Protein AF-0000000066304079 (afdb_homodimer)

Foldseek 3Di:
DDDPPVPPPDPPPPPPPPPPPPPPPPPPCPPDPQPQQRLQVVLQPDWFAQVLAPDDFRGKHWDDWDWDAQPPPVDPQHTWIKTWIWTHHPPNVFATKIKIKIAHPAAPQAAEEEFAAALFQAWPPFCDAFQLADPVDHHPSNVRHITMTISLRHHDPDNQFLQSLLDPRSVLSSQARVLRRRLSVNLVSCVSNDVDHRDFYEYGYEASSLLRQLSCCQVCLPSHFEYEHELYCQQVLLLLLLLLQLCQLQAPPNRQQFEAQLQLQVLLVVLLVVQQPVQPDNPSWRFCLVVSLVCLVVSLVVQADDPPDGDHDNRHAYPSNVVGNVCCQAANDFAPDAAPPRDGTDGHASSNNRARFQAANASHADVVGDGRNGRNSNSSSLSCCDNNQVNPDHDDSNPADSRPRDPSVVSSRVSSVSRHSQDQDSCSNVVVQHAYEYEYENRANSHHPVRVVVSVVSNCVVPNDVSCVQHYFYFYAIQDYRSAGNFRWHYNVVVQRVCCSVPVDHDDQDKTFGCHPDPLGGAIAGRATPPWGWHAPNDDDNSYHVRTDTDDD/DPCPPPPPPPPPPPPPPPPPPPPPPPPPCPPDPQPQQRLQVVLQPDWFAQVLAPDDFRGKHWDDWDWDAQPPPVDPQHTWIKTWIWTHHPPNVFATKIKIKIAHPAAPQAAEEEFAAALFQAWPPFCDAFQLADPVDHHPSNVRHITMTISLRHHDPDRQFLQSLLDPRSVLSSQARVLRRRLSVNLVSCVSNDVDHRDFYEYGYEASSLLRQLSCCQVCLPSHFEYHHELYCQQVLLLLLLLLQLCQLQAPPNRQQFEAQLQLQVLLVVLLVVQQPVQPDNPSWRFCLVVSLVCLVVSLVVQADDPPDGDHDNRHAYPSNVVGNVCCQAANDFAPDAAPPRDGTDGHASSNNRARFQAANASHADVPGDGRNGRNSNSSSLSCCDNNQVNPDHDDSNPADSRPRDPSVVSSRVSSVSRHSQDQDSCSNVVVQHAYEYEYENRANSHHPVRVVVSPVSNCVVPNDVSCVQHYFYFYAIQDYRSAGNFRWHYNVVVQRVCCSVPVDHDDQDKTFGCHPDPLGGAIAGRATPPWGWHAPNDDDNRYHVRTDTDDD

Sequence (1106 aa):
MEDIMTSLLVATSRVVVTISLAYVPVKSAFAAPQNAAGLCSAIAASSIPASRISLPTTGAKIQSATLIGGSDPANQNGEYCKVIGQIKPVDPKAPDIIWQVNLPSVWNGKMLQYGGGGYNGSIPPTTDKTTLGLDVVPTPLTQGYVTFGSDSGHQAPNADDASFAKNDEAMLNYGYMHIKKVLDVAKVLVTERYEKPVTRVYFQGGSTGGREGLTAASRWPESYDGILTNYPTANFVGLRLWGAGLARAVYDDKSAGWIPPKLVERISKEALKSCDGLDGVEDGLVGNMQQCRAQSAVLVQSLACKSDVTGNPDDCLTQAQIERTLKIYHEGYSLPYQLANGINTYPGYNSLEGIMMQLGSEPQMRTPPVSGPNAHHSSRSFEFLQNFVQRDQPLNLLSFDIREPGKLKDRIVELSDVIGATRTDWSTFSDRGGKIIWLQGNDDPSVSPLGNAKLFESIVAKMGADKVKGFMRFFLVPGLAHGGGRFSPTWDNLAALDNWVEHDVPPSNPVVVDATKSSTKGRSRPLCEYPSWPKYKGDGDVAIASSFSCADDMEDIMTSLLVATSRVVVTISLAYVPVKSAFAAPQNAAGLCSAIAASSIPASRISLPTTGAKIQSATLIGGSDPANQNGEYCKVIGQIKPVDPKAPDIIWQVNLPSVWNGKMLQYGGGGYNGSIPPTTDKTTLGLDVVPTPLTQGYVTFGSDSGHQAPNADDASFAKNDEAMLNYGYMHIKKVLDVAKVLVTERYEKPVTRVYFQGGSTGGREGLTAASRWPESYDGILTNYPTANFVGLRLWGAGLARAVYDDKSAGWIPPKLVERISKEALKSCDGLDGVEDGLVGNMQQCRAQSAVLVQSLACKSDVTGNPDDCLTQAQIERTLKIYHEGYSLPYQLANGINTYPGYNSLEGIMMQLGSEPQMRTPPVSGPNAHHSSRSFEFLQNFVQRDQPLNLLSFDIREPGKLKDRIVELSDVIGATRTDWSTFSDRGGKIIWLQGNDDPSVSPLGNAKLFESIVAKMGADKVKGFMRFFLVPGLAHGGGRFSPTWDNLAALDNWVEHDVPPSNPVVVDATKSSTKGRSRPLCEYPSWPKYKGDGDVAIASSFSCADD

Radius of gyration: 36.76 Å; Cα contacts (8 Å, |Δi|>4): 2509; chains: 2; bounding box: 96×130×157 Å

Structure (mmCIF, N/CA/C/O backbone):
data_AF-0000000066304079-model_v1
#
loop_
_entity.id
_entity.type
_entity.pdbx_description
1 polymer 'Uncharacterized esterase Atu5261'
#
loop_
_atom_site.group_PDB
_atom_site.id
_atom_site.type_symbol
_atom_site.label_atom_id
_atom_site.label_alt_id
_atom_site.label_comp_id
_atom_site.label_asym_id
_atom_site.label_entity_id
_atom_site.label_seq_id
_atom_site.pdbx_PDB_ins_code
_atom_site.Cartn_x
_atom_site.Cartn_y
_atom_site.Cartn_z
_atom_site.occupancy
_atom_site.B_iso_or_equiv
_atom_site.auth_seq_id
_atom_site.auth_comp_id
_atom_site.auth_asym_id
_atom_site.auth_atom_id
_atom_site.pdbx_PDB_model_num
ATOM 1 N N . MET A 1 1 ? -66.75 77.125 -47.031 1 22.05 1 MET A N 1
ATOM 2 C CA . MET A 1 1 ? -67.5 76.062 -47.75 1 22.05 1 MET A CA 1
ATOM 3 C C . MET A 1 1 ? -66.562 74.938 -48.094 1 22.05 1 MET A C 1
ATOM 5 O O . MET A 1 1 ? -67.062 73.875 -48.469 1 22.05 1 MET A O 1
ATOM 9 N N . GLU A 1 2 ? -65.312 75.312 -48.344 1 23.55 2 GLU A N 1
ATOM 10 C CA . GLU A 1 2 ? -64.562 74.312 -49.094 1 23.55 2 GLU A CA 1
ATOM 11 C C . GLU A 1 2 ? -64.438 73.062 -48.281 1 23.55 2 GLU A C 1
ATOM 13 O O . GLU A 1 2 ? -64.375 73.062 -47.062 1 23.55 2 GLU A O 1
ATOM 18 N N . ASP A 1 3 ? -64.375 71.938 -48.969 1 22.58 3 ASP A N 1
ATOM 19 C CA . ASP A 1 3 ? -64.562 70.5 -49.219 1 22.58 3 ASP A CA 1
ATOM 20 C C . ASP A 1 3 ? -63.469 69.688 -48.562 1 22.58 3 ASP A C 1
ATOM 22 O O . ASP A 1 3 ? -62.281 69.938 -48.844 1 22.58 3 ASP A O 1
ATOM 26 N N . ILE A 1 4 ? -63.75 69.125 -47.375 1 23.5 4 ILE A N 1
ATOM 27 C CA . ILE A 1 4 ? -63.188 68.375 -46.219 1 23.5 4 ILE A CA 1
ATOM 28 C C . ILE A 1 4 ? -62.625 67.062 -46.688 1 23.5 4 ILE A C 1
ATOM 30 O O . ILE A 1 4 ? -63.375 66.125 -46.969 1 23.5 4 ILE A O 1
ATOM 34 N N . MET A 1 5 ? -61.688 67.188 -47.812 1 22.09 5 MET A N 1
ATOM 35 C CA . MET A 1 5 ? -61.281 65.938 -48.469 1 22.09 5 MET A CA 1
ATOM 36 C C . MET A 1 5 ? -60.75 64.938 -47.469 1 22.09 5 MET A C 1
ATOM 38 O O . MET A 1 5 ? -59.781 65.25 -46.75 1 22.09 5 MET A O 1
ATOM 42 N N . THR A 1 6 ? -61.594 64 -46.906 1 23.3 6 THR A N 1
ATOM 43 C CA . THR A 1 6 ? -61.531 63.062 -45.812 1 23.3 6 THR A CA 1
ATOM 44 C C . THR A 1 6 ? -60.562 61.906 -46.188 1 23.3 6 THR A C 1
ATOM 46 O O . THR A 1 6 ? -60.875 61.094 -47.062 1 23.3 6 THR A O 1
ATOM 49 N N . SER A 1 7 ? -59.25 62.281 -46.438 1 21.92 7 SER A N 1
ATOM 50 C CA . SER A 1 7 ? -58.344 61.281 -46.969 1 21.92 7 SER A CA 1
ATOM 51 C C . SER A 1 7 ? -58.312 60.031 -46.062 1 21.92 7 SER A C 1
ATOM 53 O O . SER A 1 7 ? -58.188 60.156 -44.844 1 21.92 7 SER A O 1
ATOM 55 N N . LEU A 1 8 ? -58.875 58.875 -46.5 1 22.83 8 LEU A N 1
ATOM 56 C CA . LEU A 1 8 ? -59.125 57.531 -46 1 22.83 8 LEU A CA 1
ATOM 57 C C . LEU A 1 8 ? -57.844 56.781 -45.719 1 22.83 8 LEU A C 1
ATOM 59 O O . LEU A 1 8 ? -57.156 56.344 -46.656 1 22.83 8 LEU A O 1
ATOM 63 N N . LEU A 1 9 ? -56.781 57.375 -45.156 1 23.52 9 LEU A N 1
ATOM 64 C CA . LEU A 1 9 ? -55.531 56.625 -45.156 1 23.52 9 LEU A CA 1
ATOM 65 C C . LEU A 1 9 ? -55.719 55.281 -44.438 1 23.52 9 LEU A C 1
ATOM 67 O O . LEU A 1 9 ? -56.219 55.219 -43.344 1 23.52 9 LEU A O 1
ATOM 71 N N . VAL A 1 10 ? -55.781 54.156 -45.219 1 22.8 10 VAL A N 1
ATOM 72 C CA . VAL A 1 10 ? -55.969 52.75 -44.969 1 22.8 10 VAL A CA 1
ATOM 73 C C . VAL A 1 10 ? -54.875 52.25 -44.031 1 22.8 10 VAL A C 1
ATOM 75 O O . VAL A 1 10 ? -53.688 52.375 -44.312 1 22.8 10 VAL A O 1
ATOM 78 N N . ALA A 1 11 ? -55.062 52.188 -42.719 1 24.36 11 ALA A N 1
ATOM 79 C CA . ALA A 1 11 ? -54.219 51.75 -41.625 1 24.36 11 ALA A CA 1
ATOM 80 C C . ALA A 1 11 ? -53.875 50.25 -41.75 1 24.36 11 ALA A C 1
ATOM 82 O O . ALA A 1 11 ? -54.781 49.406 -41.656 1 24.36 11 ALA A O 1
ATOM 83 N N . THR A 1 12 ? -53.062 49.906 -42.75 1 23.2 12 THR A N 1
ATOM 84 C CA . THR A 1 12 ? -52.781 48.469 -42.906 1 23.2 12 THR A CA 1
ATOM 85 C C . THR A 1 12 ? -52.25 47.875 -41.625 1 23.2 12 THR A C 1
ATOM 87 O O . THR A 1 12 ? -51.344 48.438 -41 1 23.2 12 THR A O 1
ATOM 90 N N . SER A 1 13 ? -53.125 47.25 -40.812 1 24.03 13 SER A N 1
ATOM 91 C CA . SER A 1 13 ? -52.906 46.625 -39.5 1 24.03 13 SER A CA 1
ATOM 92 C C . SER A 1 13 ? -51.875 45.469 -39.625 1 24.03 13 SER A C 1
ATOM 94 O O . SER A 1 13 ? -52.125 44.5 -40.344 1 24.03 13 SER A O 1
ATOM 96 N N . ARG A 1 14 ? -50.594 45.812 -39.875 1 27.08 14 ARG A N 1
ATOM 97 C CA . ARG A 1 14 ? -49.625 44.719 -39.906 1 27.08 14 ARG A CA 1
ATOM 98 C C . ARG A 1 14 ? -49.781 43.781 -38.719 1 27.08 14 ARG A C 1
ATOM 100 O O . ARG A 1 14 ? -49.75 44.219 -37.562 1 27.08 14 ARG A O 1
ATOM 107 N N . VAL A 1 15 ? -50.531 42.75 -38.812 1 26.09 15 VAL A N 1
ATOM 108 C CA . VAL A 1 15 ? -50.719 41.656 -37.875 1 26.09 15 VAL A CA 1
ATOM 109 C C . VAL A 1 15 ? -49.375 41.031 -37.531 1 26.09 15 VAL A C 1
ATOM 111 O O . VAL A 1 15 ? -48.688 40.469 -38.406 1 26.09 15 VAL A O 1
ATOM 114 N N . VAL A 1 16 ? -48.531 41.719 -36.75 1 29.7 16 VAL A N 1
ATOM 115 C CA . VAL A 1 16 ? -47.281 41.062 -36.344 1 29.7 16 VAL A CA 1
ATOM 116 C C . VAL A 1 16 ? -47.625 39.75 -35.656 1 29.7 16 VAL A C 1
ATOM 118 O O . VAL A 1 16 ? -48.344 39.719 -34.656 1 29.7 16 VAL A O 1
ATOM 121 N N . VAL A 1 17 ? -47.688 38.656 -36.406 1 30.83 17 VAL A N 1
ATOM 122 C CA . VAL A 1 17 ? -47.812 37.312 -35.906 1 30.83 17 VAL A CA 1
ATOM 123 C C . VAL A 1 17 ? -46.719 37.031 -34.875 1 30.83 17 VAL A C 1
ATOM 125 O O . VAL A 1 17 ? -45.531 37.031 -35.219 1 30.83 17 VAL A O 1
ATOM 128 N N . THR A 1 18 ? -46.875 37.469 -33.656 1 27.91 18 THR A N 1
ATOM 129 C CA . THR A 1 18 ? -45.938 37.062 -32.625 1 27.91 18 THR A CA 1
ATOM 130 C C . THR A 1 18 ? -45.906 35.531 -32.531 1 27.91 18 THR A C 1
ATOM 132 O O . THR A 1 18 ? -46.906 34.906 -32.219 1 27.91 18 THR A O 1
ATOM 135 N N . ILE A 1 19 ? -45.125 34.938 -33.438 1 32.16 19 ILE A N 1
ATOM 136 C CA . ILE A 1 19 ? -44.875 33.5 -33.25 1 32.16 19 ILE A CA 1
ATOM 137 C C . ILE A 1 19 ? -44.344 33.25 -31.828 1 32.16 19 ILE A C 1
ATOM 139 O O . ILE A 1 19 ? -43.312 33.781 -31.438 1 32.16 19 ILE A O 1
ATOM 143 N N . SER A 1 20 ? -45.281 33.094 -30.875 1 31.64 20 SER A N 1
ATOM 144 C CA . SER A 1 20 ? -44.875 32.656 -29.547 1 31.64 20 SER A CA 1
ATOM 145 C C . SER A 1 20 ? -44.031 31.359 -29.625 1 31.64 20 SER A C 1
ATOM 147 O O . SER A 1 20 ? -44.531 30.328 -30.062 1 31.64 20 SER A O 1
ATOM 149 N N . LEU A 1 21 ? -42.719 31.594 -29.922 1 33.81 21 LEU A N 1
ATOM 150 C CA . LEU A 1 21 ? -41.875 30.438 -29.719 1 33.81 21 LEU A CA 1
ATOM 151 C C . LEU A 1 21 ? -42.062 29.828 -28.328 1 33.81 21 LEU A C 1
ATOM 153 O O . LEU A 1 21 ? -41.812 30.469 -27.328 1 33.81 21 LEU A O 1
ATOM 157 N N . ALA A 1 22 ? -43.062 28.938 -28.25 1 35.19 22 ALA A N 1
ATOM 158 C CA . ALA A 1 22 ? -43.188 28.109 -27.062 1 35.19 22 ALA A CA 1
ATOM 159 C C . ALA A 1 22 ? -41.875 27.375 -26.781 1 35.19 22 ALA A C 1
ATOM 161 O O . ALA A 1 22 ? -41.375 26.641 -27.641 1 35.19 22 ALA A O 1
ATOM 162 N N . TYR A 1 23 ? -41.062 28.109 -25.938 1 34.56 23 TYR A N 1
ATOM 163 C CA . TYR A 1 23 ? -39.938 27.359 -25.375 1 34.56 23 TYR A CA 1
ATOM 164 C C . TYR A 1 23 ? -40.438 26.031 -24.797 1 34.56 23 TYR A C 1
ATOM 166 O O . TYR A 1 23 ? -41.219 26.016 -23.828 1 34.56 23 TYR A O 1
ATOM 174 N N . VAL A 1 24 ? -40.531 25.031 -25.656 1 35.97 24 VAL A N 1
ATOM 175 C CA . VAL A 1 24 ? -40.75 23.734 -25.016 1 35.97 24 VAL A CA 1
ATOM 176 C C . VAL A 1 24 ? -39.594 23.422 -24.078 1 35.97 24 VAL A C 1
ATOM 178 O O . VAL A 1 24 ? -38.438 23.359 -24.5 1 35.97 24 VAL A O 1
ATOM 181 N N . PRO A 1 25 ? -39.875 23.781 -22.812 1 35.03 25 PRO A N 1
ATOM 182 C CA . PRO A 1 25 ? -38.781 23.297 -21.938 1 35.03 25 PRO A CA 1
ATOM 183 C C . PRO A 1 25 ? -38.438 21.844 -22.203 1 35.03 25 PRO A C 1
ATOM 185 O O . PRO A 1 25 ? -39.312 20.969 -22.172 1 35.03 25 PRO A O 1
ATOM 188 N N . VAL A 1 26 ? -37.438 21.641 -23.031 1 33.78 26 VAL A N 1
ATOM 189 C CA . VAL A 1 26 ? -36.844 20.297 -23.031 1 33.78 26 VAL A CA 1
ATOM 190 C C . VAL A 1 26 ? -36.469 19.922 -21.609 1 33.78 26 VAL A C 1
ATOM 192 O O . VAL A 1 26 ? -35.562 20.531 -21.016 1 33.78 26 VAL A O 1
ATOM 195 N N . LYS A 1 27 ? -37.469 19.641 -20.875 1 34.16 27 LYS A N 1
ATOM 196 C CA . LYS A 1 27 ? -37.094 18.922 -19.656 1 34.16 27 LYS A CA 1
ATOM 197 C C . LYS A 1 27 ? -36.062 17.828 -19.969 1 34.16 27 LYS A C 1
ATOM 199 O O . LYS A 1 27 ? -36.406 16.828 -20.594 1 34.16 27 LYS A O 1
ATOM 204 N N . SER A 1 28 ? -34.906 18.188 -20.25 1 30.25 28 SER A N 1
ATOM 205 C CA . SER A 1 28 ? -33.969 17.062 -20.172 1 30.25 28 SER A CA 1
ATOM 206 C C . SER A 1 28 ? -34.219 16.234 -18.906 1 30.25 28 SER A C 1
ATOM 208 O O . SER A 1 28 ? -34.062 16.734 -17.797 1 30.25 28 SER A O 1
ATOM 210 N N . ALA A 1 29 ? -35.219 15.492 -18.969 1 34.72 29 ALA A N 1
ATOM 211 C CA . ALA A 1 29 ? -35.344 14.531 -17.875 1 34.72 29 ALA A CA 1
ATOM 212 C C . ALA A 1 29 ? -34 13.938 -17.484 1 34.72 29 ALA A C 1
ATOM 214 O O . ALA A 1 29 ? -33.469 13.062 -18.172 1 34.72 29 ALA A O 1
ATOM 215 N N . PHE A 1 30 ? -33.125 14.688 -17 1 32.88 30 PHE A N 1
ATOM 216 C CA . PHE A 1 30 ? -32.062 14.008 -16.266 1 32.88 30 PHE A CA 1
ATOM 217 C C . PHE A 1 30 ? -32.656 12.922 -15.367 1 32.88 30 PHE A C 1
ATOM 219 O O . PHE A 1 30 ? -33.406 13.219 -14.453 1 32.88 30 PHE A O 1
ATOM 226 N N . ALA A 1 31 ? -33.031 11.867 -15.922 1 35.47 31 ALA A N 1
ATOM 227 C CA . ALA A 1 31 ? -33.406 10.758 -15.047 1 35.47 31 ALA A CA 1
ATOM 228 C C . ALA A 1 31 ? -32.562 10.75 -13.781 1 35.47 31 ALA A C 1
ATOM 230 O O . ALA A 1 31 ? -31.328 10.969 -13.844 1 35.47 31 ALA A O 1
ATOM 231 N N . ALA A 1 32 ? -32.969 10.844 -12.758 1 39.12 32 ALA A N 1
ATOM 232 C CA . ALA A 1 32 ? -32.344 10.75 -11.445 1 39.12 32 ALA A CA 1
ATOM 233 C C . ALA A 1 32 ? -31.266 9.672 -11.438 1 39.12 32 ALA A C 1
ATOM 235 O O . ALA A 1 32 ? -31.422 8.609 -12.031 1 39.12 32 ALA A O 1
ATOM 236 N N . PRO A 1 33 ? -29.891 9.898 -11.367 1 44.94 33 PRO A N 1
ATOM 237 C CA . PRO A 1 33 ? -28.906 8.82 -11.305 1 44.94 33 PRO A CA 1
ATOM 238 C C . PRO A 1 33 ? -29.438 7.559 -10.641 1 44.94 33 PRO A C 1
ATOM 240 O O . PRO A 1 33 ? -30 7.625 -9.547 1 44.94 33 PRO A O 1
ATOM 243 N N . GLN A 1 34 ? -29.922 6.645 -11.352 1 56.56 34 GLN A N 1
ATOM 244 C CA . GLN A 1 34 ? -30.406 5.383 -10.797 1 56.56 34 GLN A CA 1
ATOM 245 C C . GLN A 1 34 ? -29.547 4.945 -9.609 1 56.56 34 GLN A C 1
ATOM 247 O O . GLN A 1 34 ? -28.312 4.949 -9.695 1 56.56 34 GLN A O 1
ATOM 252 N N . ASN A 1 35 ? -30.047 4.953 -8.344 1 79.94 35 ASN A N 1
ATOM 253 C CA . ASN A 1 35 ? -29.391 4.594 -7.094 1 79.94 35 ASN A CA 1
ATOM 254 C C . ASN A 1 35 ? -28.797 3.195 -7.16 1 79.94 35 ASN A C 1
ATOM 256 O O . ASN A 1 35 ? -29.094 2.426 -8.07 1 79.94 35 ASN A O 1
ATOM 260 N N . ALA A 1 36 ? -27.781 2.859 -6.523 1 86.62 36 ALA A N 1
ATOM 261 C CA . ALA A 1 36 ? -27 1.625 -6.484 1 86.62 36 ALA A CA 1
ATOM 262 C C . ALA A 1 36 ? -27.922 0.402 -6.422 1 86.62 36 ALA A C 1
ATOM 264 O O . ALA A 1 36 ? -27.656 -0.605 -7.086 1 86.62 36 ALA A O 1
ATOM 265 N N . ALA A 1 37 ? -29.016 0.509 -5.789 1 89.69 37 ALA A N 1
ATOM 266 C CA . ALA A 1 37 ? -29.969 -0.599 -5.645 1 89.69 37 ALA A CA 1
ATOM 267 C C . ALA A 1 37 ? -30.703 -0.862 -6.953 1 89.69 37 ALA A C 1
ATOM 269 O O . ALA A 1 37 ? -30.891 -2.016 -7.352 1 89.69 37 ALA A O 1
ATOM 270 N N . GLY A 1 38 ? -31.188 0.131 -7.566 1 90.94 38 GLY A N 1
ATOM 271 C CA . GLY A 1 38 ? -31.875 -0.004 -8.844 1 90.94 38 GLY A CA 1
ATOM 272 C C . GLY A 1 38 ? -31 -0.574 -9.938 1 90.94 38 GLY A C 1
ATOM 273 O O . GLY A 1 38 ? -31.422 -1.445 -10.695 1 90.94 38 GLY A O 1
ATOM 274 N N . LEU A 1 39 ? -29.766 -0.096 -10.039 1 91.62 39 LEU A N 1
ATOM 275 C CA . LEU A 1 39 ? -28.828 -0.577 -11.039 1 91.62 39 LEU A CA 1
ATOM 276 C C . LEU A 1 39 ? -28.5 -2.053 -10.82 1 91.62 39 LEU A C 1
ATOM 278 O O . LEU A 1 39 ? -28.359 -2.809 -11.789 1 91.62 39 LEU A O 1
ATOM 282 N N . CYS A 1 40 ? -28.375 -2.447 -9.586 1 94.12 40 CYS A N 1
ATOM 283 C CA . CYS A 1 40 ? -28.094 -3.844 -9.266 1 94.12 40 CYS A CA 1
ATOM 284 C C . CYS A 1 40 ? -29.281 -4.734 -9.625 1 94.12 40 CYS A C 1
ATOM 286 O O . CYS A 1 40 ? -29.109 -5.816 -10.18 1 94.12 40 CYS A O 1
ATOM 288 N N . SER A 1 41 ? -30.5 -4.277 -9.336 1 92.12 41 SER A N 1
ATOM 289 C CA . SER A 1 41 ? -31.719 -5.02 -9.656 1 92.12 41 SER A CA 1
ATOM 290 C C . SER A 1 41 ? -31.875 -5.191 -11.156 1 92.12 41 SER A C 1
ATOM 292 O O . SER A 1 41 ? -32.406 -6.211 -11.617 1 92.12 41 SER A O 1
ATOM 294 N N . ALA A 1 42 ? -31.484 -4.242 -11.859 1 91.62 42 ALA A N 1
ATOM 295 C CA . ALA A 1 42 ? -31.578 -4.305 -13.312 1 91.62 42 ALA A CA 1
ATOM 296 C C . ALA A 1 42 ? -30.688 -5.418 -13.875 1 91.62 42 ALA A C 1
ATOM 298 O O . ALA A 1 42 ? -31.047 -6.047 -14.875 1 91.62 42 ALA A O 1
ATOM 299 N N . ILE A 1 43 ? -29.578 -5.668 -13.242 1 93.94 43 ILE A N 1
ATOM 300 C CA . ILE A 1 43 ? -28.656 -6.719 -13.664 1 93.94 43 ILE A CA 1
ATOM 301 C C . ILE A 1 43 ? -29.328 -8.086 -13.484 1 93.94 43 ILE A C 1
ATOM 303 O O . ILE A 1 43 ? -29.141 -8.977 -14.312 1 93.94 43 ILE A O 1
ATOM 307 N N . ALA A 1 44 ? -30.109 -8.273 -12.477 1 89.38 44 ALA A N 1
ATOM 308 C CA . ALA A 1 44 ? -30.75 -9.547 -12.188 1 89.38 44 ALA A CA 1
ATOM 309 C C . ALA A 1 44 ? -31.688 -9.961 -13.312 1 89.38 44 ALA A C 1
ATOM 311 O O . ALA A 1 44 ? -31.922 -11.156 -13.539 1 89.38 44 ALA A O 1
ATOM 312 N N . ALA A 1 45 ? -32.188 -9.094 -14.039 1 85 45 ALA A N 1
ATOM 313 C CA . ALA A 1 45 ? -33.188 -9.336 -15.078 1 85 45 ALA A CA 1
ATOM 314 C C . ALA A 1 45 ? -32.531 -9.539 -16.438 1 85 45 ALA A C 1
ATOM 316 O O . ALA A 1 45 ? -33.188 -9.891 -17.422 1 85 45 ALA A O 1
ATOM 317 N N . SER A 1 46 ? -31.25 -9.445 -16.406 1 84 46 SER A N 1
ATOM 318 C CA . SER A 1 46 ? -30.531 -9.477 -17.688 1 84 46 SER A CA 1
ATOM 319 C C . SER A 1 46 ? -30.297 -10.914 -18.141 1 84 46 SER A C 1
ATOM 321 O O . SER A 1 46 ? -30.359 -11.844 -17.344 1 84 46 SER A O 1
ATOM 323 N N . SER A 1 47 ? -30.266 -11.125 -19.453 1 84.81 47 SER A N 1
ATOM 324 C CA . SER A 1 47 ? -29.828 -12.359 -20.094 1 84.81 47 SER A CA 1
ATOM 325 C C . SER A 1 47 ? -28.594 -12.141 -20.953 1 84.81 47 SER A C 1
ATOM 327 O O . SER A 1 47 ? -28.438 -11.086 -21.562 1 84.81 47 SER A O 1
ATOM 329 N N . ILE A 1 48 ? -27.781 -13.117 -20.938 1 96.56 48 ILE A N 1
ATOM 330 C CA . ILE A 1 48 ? -26.562 -13.023 -21.719 1 96.56 48 ILE A CA 1
ATOM 331 C C . ILE A 1 48 ? -26.562 -14.094 -22.812 1 96.56 48 ILE A C 1
ATOM 333 O O . ILE A 1 48 ? -26.172 -15.234 -22.562 1 96.56 48 ILE A O 1
ATOM 337 N N . PRO A 1 49 ? -26.984 -13.75 -24.031 1 96.56 49 PRO A N 1
ATOM 338 C CA . PRO A 1 49 ? -27.031 -14.75 -25.094 1 96.56 49 PRO A CA 1
ATOM 339 C C . PRO A 1 49 ? -25.656 -15.258 -25.5 1 96.56 49 PRO A C 1
ATOM 341 O O . PRO A 1 49 ? -24.641 -14.602 -25.219 1 96.56 49 PRO A O 1
ATOM 344 N N . ALA A 1 50 ? -25.609 -16.391 -26.125 1 97.44 50 ALA A N 1
ATOM 345 C CA . ALA A 1 50 ? -24.359 -17.016 -26.562 1 97.44 50 ALA A CA 1
ATOM 346 C C . ALA A 1 50 ? -23.578 -16.078 -27.469 1 97.44 50 ALA A C 1
ATOM 348 O O . ALA A 1 50 ? -22.344 -16.094 -27.469 1 97.44 50 ALA A O 1
ATOM 349 N N . SER A 1 51 ? -24.234 -15.133 -28.156 1 96.81 51 SER A N 1
ATOM 350 C CA . SER A 1 51 ? -23.609 -14.258 -29.125 1 96.81 51 SER A CA 1
ATOM 351 C C . SER A 1 51 ? -22.688 -13.242 -28.438 1 96.81 51 SER A C 1
ATOM 353 O O . SER A 1 51 ? -21.844 -12.625 -29.078 1 96.81 51 SER A O 1
ATOM 355 N N . ARG A 1 52 ? -22.859 -13.078 -27.156 1 96.88 52 ARG A N 1
ATOM 356 C CA . ARG A 1 52 ? -22.047 -12.109 -26.422 1 96.88 52 ARG A CA 1
ATOM 357 C C . ARG A 1 52 ? -20.828 -12.766 -25.781 1 96.88 52 ARG A C 1
ATOM 359 O O . ARG A 1 52 ? -20.047 -12.109 -25.094 1 96.88 52 ARG A O 1
ATOM 366 N N . ILE A 1 53 ? -20.703 -14.031 -26 1 97.88 53 ILE A N 1
ATOM 367 C CA . ILE A 1 53 ? -19.562 -14.812 -25.5 1 97.88 53 ILE A CA 1
ATOM 368 C C . ILE A 1 53 ? -18.766 -15.367 -26.672 1 97.88 53 ILE A C 1
ATOM 370 O O . ILE A 1 53 ? -19.328 -16.031 -27.562 1 97.88 53 ILE A O 1
ATOM 374 N N . SER A 1 54 ? -17.516 -15.133 -26.672 1 97.81 54 SER A N 1
ATOM 375 C CA . SER A 1 54 ? -16.703 -15.312 -27.875 1 97.81 54 SER A CA 1
ATOM 376 C C . SER A 1 54 ? -16.406 -16.781 -28.141 1 97.81 54 SER A C 1
ATOM 378 O O . SER A 1 54 ? -16.047 -17.172 -29.25 1 97.81 54 SER A O 1
ATOM 380 N N . LEU A 1 55 ? -16.531 -17.672 -27.125 1 98.38 55 LEU A N 1
ATOM 381 C CA . LEU A 1 55 ? -16.266 -19.094 -27.25 1 98.38 55 LEU A CA 1
ATOM 382 C C . LEU A 1 55 ? -17.562 -19.906 -27.219 1 98.38 55 LEU A C 1
ATOM 384 O O . LEU A 1 55 ? -18.594 -19.406 -26.766 1 98.38 55 LEU A O 1
ATOM 388 N N . PRO A 1 56 ? -17.578 -21.141 -27.719 1 97.38 56 PRO A N 1
ATOM 389 C CA . PRO A 1 56 ? -18.812 -21.922 -27.828 1 97.38 56 PRO A CA 1
ATOM 390 C C . PRO A 1 56 ? -19.531 -22.078 -26.484 1 97.38 56 PRO A C 1
ATOM 392 O O . PRO A 1 56 ? -18.922 -22.422 -25.484 1 97.38 56 PRO A O 1
ATOM 395 N N . THR A 1 57 ? -20.75 -21.797 -26.438 1 98.12 57 THR A N 1
ATOM 396 C CA . THR A 1 57 ? -21.656 -21.922 -25.312 1 98.12 57 THR A CA 1
ATOM 397 C C . THR A 1 57 ? -23.109 -21.812 -25.781 1 98.12 57 THR A C 1
ATOM 399 O O . THR A 1 57 ? -23.375 -21.547 -26.953 1 98.12 57 THR A O 1
ATOM 402 N N . THR A 1 58 ? -24.062 -22.125 -24.891 1 97.25 58 THR A N 1
ATOM 403 C CA . THR A 1 58 ? -25.469 -21.922 -25.234 1 97.25 58 THR A CA 1
ATOM 404 C C . THR A 1 58 ? -26.047 -20.719 -24.5 1 97.25 58 THR A C 1
ATOM 406 O O . THR A 1 58 ? -27.25 -20.531 -24.453 1 97.25 58 THR A O 1
ATOM 409 N N . GLY A 1 59 ? -25.094 -19.922 -23.906 1 97.06 59 GLY A N 1
ATOM 410 C CA . GLY A 1 59 ? -25.516 -18.719 -23.219 1 97.06 59 GLY A CA 1
ATOM 411 C C . GLY A 1 59 ? -25.234 -18.75 -21.734 1 97.06 59 GLY A C 1
ATOM 412 O O . GLY A 1 59 ? -24.719 -19.734 -21.219 1 97.06 59 GLY A O 1
ATOM 413 N N . ALA A 1 60 ? -25.484 -17.609 -21.078 1 97.62 60 ALA A N 1
ATOM 414 C CA . ALA A 1 60 ? -25.297 -17.5 -19.641 1 97.62 60 ALA A CA 1
ATOM 415 C C . ALA A 1 60 ? -26.562 -16.984 -18.969 1 97.62 60 ALA A C 1
ATOM 417 O O . ALA A 1 60 ? -27.375 -16.297 -19.594 1 97.62 60 ALA A O 1
ATOM 418 N N . LYS A 1 61 ? -26.734 -17.375 -17.766 1 96.19 61 LYS A N 1
ATOM 419 C CA . LYS A 1 61 ? -27.875 -16.953 -16.953 1 96.19 61 LYS A CA 1
ATOM 420 C C . LYS A 1 61 ? -27.422 -16.359 -15.625 1 96.19 61 LYS A C 1
ATOM 422 O O . LYS A 1 61 ? -26.469 -16.859 -15.016 1 96.19 61 LYS A O 1
ATOM 427 N N . ILE A 1 62 ? -28.125 -15.344 -15.203 1 97.44 62 ILE A N 1
ATOM 428 C CA . ILE A 1 62 ? -27.906 -14.75 -13.891 1 97.44 62 ILE A CA 1
ATOM 429 C C . ILE A 1 62 ? -28.766 -15.461 -12.852 1 97.44 62 ILE A C 1
ATOM 431 O O . ILE A 1 62 ? -29.969 -15.633 -13.039 1 97.44 62 ILE A O 1
ATOM 435 N N . GLN A 1 63 ? -28.172 -15.914 -11.82 1 96.62 63 GLN A N 1
ATOM 436 C CA . GLN A 1 63 ? -28.875 -16.594 -10.742 1 96.62 63 GLN A CA 1
ATOM 437 C C . GLN A 1 63 ? -29.281 -15.602 -9.656 1 96.62 63 GLN A C 1
ATOM 439 O O . GLN A 1 63 ? -30.375 -15.711 -9.086 1 96.62 63 GLN A O 1
ATOM 444 N N . SER A 1 64 ? -28.391 -14.703 -9.32 1 96.88 64 SER A N 1
ATOM 445 C CA . SER A 1 64 ? -28.688 -13.695 -8.305 1 96.88 64 SER A CA 1
ATOM 446 C C . SER A 1 64 ? -27.875 -12.43 -8.531 1 96.88 64 SER A C 1
ATOM 448 O O . SER A 1 64 ? -26.781 -12.484 -9.117 1 96.88 64 SER A O 1
ATOM 450 N N . ALA A 1 65 ? -28.344 -11.336 -8.203 1 97.19 65 ALA A N 1
ATOM 451 C CA . ALA A 1 65 ? -27.703 -10.023 -8.086 1 97.19 65 ALA A CA 1
ATOM 452 C C . ALA A 1 65 ? -28.109 -9.32 -6.801 1 97.19 65 ALA A C 1
ATOM 454 O O . ALA A 1 65 ? -29.281 -8.953 -6.633 1 97.19 65 ALA A O 1
ATOM 455 N N . THR A 1 66 ? -27.172 -9.141 -5.91 1 95.88 66 THR A N 1
ATOM 456 C CA . THR A 1 66 ? -27.484 -8.617 -4.582 1 95.88 66 THR A CA 1
ATOM 457 C C . THR A 1 66 ? -26.562 -7.445 -4.242 1 95.88 66 THR A C 1
ATOM 459 O O . THR A 1 66 ? -25.328 -7.566 -4.32 1 95.88 66 THR A O 1
ATOM 462 N N . LEU A 1 67 ? -27.172 -6.336 -3.879 1 94.69 67 LEU A N 1
ATOM 463 C CA . LEU A 1 67 ? -26.359 -5.207 -3.42 1 94.69 67 LEU A CA 1
ATOM 464 C C . LEU A 1 67 ? -25.875 -5.434 -1.996 1 94.69 67 LEU A C 1
ATOM 466 O O . LEU A 1 67 ? -26.672 -5.605 -1.075 1 94.69 67 LEU A O 1
ATOM 470 N N . ILE A 1 68 ? -24.609 -5.527 -1.867 1 93.38 68 ILE A N 1
ATOM 471 C CA . ILE A 1 68 ? -23.984 -5.613 -0.557 1 93.38 68 ILE A CA 1
ATOM 472 C C . ILE A 1 68 ? -23.609 -4.215 -0.066 1 93.38 68 ILE A C 1
ATOM 474 O O . ILE A 1 68 ? -22.828 -3.512 -0.708 1 93.38 68 ILE A O 1
ATOM 478 N N . GLY A 1 69 ? -24.141 -3.818 1.024 1 87.62 69 GLY A N 1
ATOM 479 C CA . GLY A 1 69 ? -23.938 -2.473 1.537 1 87.62 69 GLY A CA 1
ATOM 480 C C . GLY A 1 69 ? -22.562 -2.264 2.127 1 87.62 69 GLY A C 1
ATOM 481 O O . GLY A 1 69 ? -21.969 -3.193 2.678 1 87.62 69 GLY A O 1
ATOM 482 N N . GLY A 1 70 ? -22.109 -1.033 2.004 1 78.5 70 GLY A N 1
ATOM 483 C CA . GLY A 1 70 ? -20.812 -0.693 2.561 1 78.5 70 GLY A CA 1
ATOM 484 C C . GLY A 1 70 ? -20.781 -0.745 4.078 1 78.5 70 GLY A C 1
ATOM 485 O O . GLY A 1 70 ? -19.719 -0.921 4.676 1 78.5 70 GLY A O 1
ATOM 486 N N . SER A 1 71 ? -21.875 -0.636 4.656 1 71.31 71 SER A N 1
ATOM 487 C CA . SER A 1 71 ? -21.953 -0.575 6.113 1 71.31 71 SER A CA 1
ATOM 488 C C . SER A 1 71 ? -22.25 -1.948 6.711 1 71.31 71 SER A C 1
ATOM 490 O O . SER A 1 71 ? -22.344 -2.094 7.93 1 71.31 71 SER A O 1
ATOM 492 N N . ASP A 1 72 ? -22.344 -2.891 5.816 1 73.19 72 ASP A N 1
ATOM 493 C CA . ASP A 1 72 ? -22.516 -4.254 6.312 1 73.19 72 ASP A CA 1
ATOM 494 C C . ASP A 1 72 ? -21.297 -4.691 7.121 1 73.19 72 ASP A C 1
ATOM 496 O O . ASP A 1 72 ? -20.156 -4.641 6.633 1 73.19 72 ASP A O 1
ATOM 500 N N . PRO A 1 73 ? -21.531 -5.129 8.305 1 68.38 73 PRO A N 1
ATOM 501 C CA . PRO A 1 73 ? -20.406 -5.48 9.172 1 68.38 73 PRO A CA 1
ATOM 502 C C . PRO A 1 73 ? -19.562 -6.621 8.617 1 68.38 73 PRO A C 1
ATOM 504 O O . PRO A 1 73 ? -18.375 -6.719 8.922 1 68.38 73 PRO A O 1
ATOM 507 N N . ALA A 1 74 ? -20.203 -7.375 7.801 1 71.44 74 ALA A N 1
ATOM 508 C CA . ALA A 1 74 ? -19.484 -8.508 7.23 1 71.44 74 ALA A CA 1
ATOM 509 C C . ALA A 1 74 ? -18.734 -8.094 5.961 1 71.44 74 ALA A C 1
ATOM 511 O O . ALA A 1 74 ? -17.969 -8.883 5.398 1 71.44 74 ALA A O 1
ATOM 512 N N . ASN A 1 75 ? -18.922 -6.855 5.586 1 78.31 75 ASN A N 1
ATOM 513 C CA . ASN A 1 75 ? -18.359 -6.359 4.328 1 78.31 75 ASN A CA 1
ATOM 514 C C . ASN A 1 75 ? -17.188 -5.426 4.566 1 78.31 75 ASN A C 1
ATOM 516 O O . ASN A 1 75 ? -17.312 -4.406 5.25 1 78.31 75 ASN A O 1
ATOM 520 N N . GLN A 1 76 ? -16.125 -5.867 4.012 1 76.62 76 GLN A N 1
ATOM 521 C CA . GLN A 1 76 ? -14.938 -5.031 4.141 1 76.62 76 GLN A CA 1
ATOM 522 C C . GLN A 1 76 ? -14.57 -4.391 2.805 1 76.62 76 GLN A C 1
ATOM 524 O O . GLN A 1 76 ? -13.484 -3.836 2.654 1 76.62 76 GLN A O 1
ATOM 529 N N . ASN A 1 77 ? -15.469 -4.461 1.818 1 87.69 77 ASN A N 1
ATOM 530 C CA . ASN A 1 77 ? -15.094 -4.094 0.458 1 87.69 77 ASN A CA 1
ATOM 531 C C . ASN A 1 77 ? -15.875 -2.877 -0.03 1 87.69 77 ASN A C 1
ATOM 533 O O . ASN A 1 77 ? -15.844 -2.549 -1.218 1 87.69 77 ASN A O 1
ATOM 537 N N . GLY A 1 78 ? -16.609 -2.217 0.827 1 85.62 78 GLY A N 1
ATOM 538 C CA . GLY A 1 78 ? -17.5 -1.168 0.358 1 85.62 78 GLY A CA 1
ATOM 539 C C . GLY A 1 78 ? -18.734 -1.703 -0.319 1 85.62 78 GLY A C 1
ATOM 540 O O . GLY A 1 78 ? -18.984 -2.912 -0.324 1 85.62 78 GLY A O 1
ATOM 541 N N . GLU A 1 79 ? -19.516 -0.807 -0.886 1 91.31 79 GLU A N 1
ATOM 542 C CA . GLU A 1 79 ? -20.766 -1.211 -1.522 1 91.31 79 GLU A CA 1
ATOM 543 C C . GLU A 1 79 ? -20.516 -1.789 -2.912 1 91.31 79 GLU A C 1
ATOM 545 O O . GLU A 1 79 ? -19.781 -1.206 -3.709 1 91.31 79 GLU A O 1
ATOM 550 N N . TYR A 1 80 ? -21.047 -2.916 -3.18 1 95.62 80 TYR A N 1
ATOM 551 C CA . TYR A 1 80 ? -20.938 -3.518 -4.504 1 95.62 80 TYR A CA 1
ATOM 552 C C . TYR A 1 80 ? -22.141 -4.426 -4.793 1 95.62 80 TYR A C 1
ATOM 554 O O . TYR A 1 80 ? -22.828 -4.863 -3.869 1 95.62 80 TYR A O 1
ATOM 562 N N . CYS A 1 81 ? -22.422 -4.609 -6.043 1 97.19 81 CYS A N 1
ATOM 563 C CA . CYS A 1 81 ? -23.406 -5.582 -6.5 1 97.19 81 CYS A CA 1
ATOM 564 C C . CYS A 1 81 ? -22.766 -6.938 -6.75 1 97.19 81 CYS A C 1
ATOM 566 O O . CYS A 1 81 ? -21.938 -7.078 -7.66 1 97.19 81 CYS A O 1
ATOM 568 N N . LYS A 1 82 ? -23.062 -7.918 -5.93 1 97.62 82 LYS A N 1
ATOM 569 C CA . LYS A 1 82 ? -22.578 -9.289 -6.098 1 97.62 82 LYS A CA 1
ATOM 570 C C . LYS A 1 82 ? -23.469 -10.062 -7.062 1 97.62 82 LYS A C 1
ATOM 572 O O . LYS A 1 82 ? -24.656 -10.266 -6.793 1 97.62 82 LYS A O 1
ATOM 577 N N . VAL A 1 83 ? -22.906 -10.516 -8.188 1 98.38 83 VAL A N 1
ATOM 578 C CA . VAL A 1 83 ? -23.672 -11.242 -9.195 1 98.38 83 VAL A CA 1
ATOM 579 C C . VAL A 1 83 ? -23.156 -12.664 -9.328 1 98.38 83 VAL A C 1
ATOM 581 O O . VAL A 1 83 ? -21.953 -12.883 -9.484 1 98.38 83 VAL A O 1
ATOM 584 N N . ILE A 1 84 ? -24.016 -13.617 -9.172 1 98.38 84 ILE A N 1
ATOM 585 C CA . ILE A 1 84 ? -23.703 -15.023 -9.375 1 98.38 84 ILE A CA 1
ATOM 586 C C . ILE A 1 84 ? -24.484 -15.562 -10.57 1 98.38 84 ILE A C 1
ATOM 588 O O . ILE A 1 84 ? -25.672 -15.242 -10.734 1 98.38 84 ILE A O 1
ATOM 592 N N . GLY A 1 85 ? -23.812 -16.312 -11.375 1 98.19 85 GLY A N 1
ATOM 593 C CA . GLY A 1 85 ? -24.5 -16.906 -12.508 1 98.19 85 GLY A CA 1
ATOM 594 C C . GLY A 1 85 ? -23.828 -18.156 -13.039 1 98.19 85 GLY A C 1
ATOM 595 O O . GLY A 1 85 ? -22.969 -18.734 -12.367 1 98.19 85 GLY A O 1
ATOM 596 N N . GLN A 1 86 ? -24.344 -18.578 -14.18 1 98.06 86 GLN A N 1
ATOM 597 C CA . GLN A 1 86 ? -23.812 -19.781 -14.812 1 98.06 86 GLN A CA 1
ATOM 598 C C . GLN A 1 86 ? -23.734 -19.625 -16.328 1 98.06 86 GLN A C 1
ATOM 600 O O . GLN A 1 86 ? -24.594 -18.984 -16.938 1 98.06 86 GLN A O 1
ATOM 605 N N . ILE A 1 87 ? -22.719 -20.125 -16.938 1 98.56 87 ILE A N 1
ATOM 606 C CA . ILE A 1 87 ? -22.594 -20.297 -18.391 1 98.56 87 ILE A CA 1
ATOM 607 C C . ILE A 1 87 ? -22.938 -21.734 -18.766 1 98.56 87 ILE A C 1
ATOM 609 O O . ILE A 1 87 ? -22.375 -22.672 -18.219 1 98.56 87 ILE A O 1
ATOM 613 N N . LYS A 1 88 ? -23.828 -21.891 -19.734 1 98.06 88 LYS A N 1
ATOM 614 C CA . LYS A 1 88 ? -24.297 -23.203 -20.156 1 98.06 88 LYS A CA 1
ATOM 615 C C . LYS A 1 88 ? -23.359 -23.828 -21.188 1 98.06 88 LYS A C 1
ATOM 617 O O . LYS A 1 88 ? -22.859 -23.125 -22.078 1 98.06 88 LYS A O 1
ATOM 622 N N . PRO A 1 89 ? -23.109 -25.125 -21.031 1 98.31 89 PRO A N 1
ATOM 623 C CA . PRO A 1 89 ? -22.234 -25.797 -21.984 1 98.31 89 PRO A CA 1
ATOM 624 C C . PRO A 1 89 ? -22.922 -26.094 -23.312 1 98.31 89 PRO A C 1
ATOM 626 O O . PRO A 1 89 ? -24.141 -25.922 -23.438 1 98.31 89 PRO A O 1
ATOM 629 N N . VAL A 1 90 ? -22.125 -26.406 -24.328 1 98.12 90 VAL A N 1
ATOM 630 C CA . VAL A 1 90 ? -22.641 -26.953 -25.578 1 98.12 90 VAL A CA 1
ATOM 631 C C . VAL A 1 90 ? -23.031 -28.422 -25.391 1 98.12 90 VAL A C 1
ATOM 633 O O . VAL A 1 90 ? -24.125 -28.828 -25.766 1 98.12 90 VAL A O 1
ATOM 636 N N . ASP A 1 91 ? -22.062 -29.234 -24.812 1 98.12 91 ASP A N 1
ATOM 637 C CA . ASP A 1 91 ? -22.359 -30.609 -24.422 1 98.12 91 ASP A CA 1
ATOM 638 C C . ASP A 1 91 ? -23.297 -30.672 -23.219 1 98.12 91 ASP A C 1
ATOM 640 O O . ASP A 1 91 ? -22.922 -30.266 -22.109 1 98.12 91 ASP A O 1
ATOM 644 N N . PRO A 1 92 ? -24.469 -31.219 -23.406 1 96.38 92 PRO A N 1
ATOM 645 C CA . PRO A 1 92 ? -25.438 -31.25 -22.312 1 96.38 92 PRO A CA 1
ATOM 646 C C . PRO A 1 92 ? -24.953 -32.094 -21.125 1 96.38 92 PRO A C 1
ATOM 648 O O . PRO A 1 92 ? -25.5 -31.969 -20.016 1 96.38 92 PRO A O 1
ATOM 651 N N . LYS A 1 93 ? -23.953 -32.906 -21.312 1 97.25 93 LYS A N 1
ATOM 652 C CA . LYS A 1 93 ? -23.438 -33.719 -20.219 1 97.25 93 LYS A CA 1
ATOM 653 C C . LYS A 1 93 ? -22.344 -33 -19.453 1 97.25 93 LYS A C 1
ATOM 655 O O . LYS A 1 93 ? -21.938 -33.438 -18.375 1 97.25 93 LYS A O 1
ATOM 660 N N . ALA A 1 94 ? -21.812 -31.891 -19.969 1 98.12 94 ALA A N 1
ATOM 661 C CA . ALA A 1 94 ? -20.812 -31.094 -19.266 1 98.12 94 ALA A CA 1
ATOM 662 C C . ALA A 1 94 ? -21.469 -30.219 -18.188 1 98.12 94 ALA A C 1
ATOM 664 O O . ALA A 1 94 ? -22.578 -29.719 -18.375 1 98.12 94 ALA A O 1
ATOM 665 N N . PRO A 1 95 ? -20.828 -30.047 -17.062 1 98.12 95 PRO A N 1
ATOM 666 C CA . PRO A 1 95 ? -21.359 -29.141 -16.047 1 98.12 95 PRO A CA 1
ATOM 667 C C . PRO A 1 95 ? -21.344 -27.672 -16.484 1 98.12 95 PRO A C 1
ATOM 669 O O . PRO A 1 95 ? -20.562 -27.297 -17.359 1 98.12 95 PRO A O 1
ATOM 672 N N . ASP A 1 96 ? -22.172 -26.844 -15.906 1 98.12 96 ASP A N 1
ATOM 673 C CA . ASP A 1 96 ? -22.141 -25.406 -16.109 1 98.12 96 ASP A CA 1
ATOM 674 C C . ASP A 1 96 ? -20.875 -24.781 -15.523 1 98.12 96 ASP A C 1
ATOM 676 O O . ASP A 1 96 ? -20.281 -25.344 -14.602 1 98.12 96 ASP A O 1
ATOM 680 N N . ILE A 1 97 ? -20.453 -23.688 -16.078 1 98.81 97 ILE A N 1
ATOM 681 C CA . ILE A 1 97 ? -19.484 -22.844 -15.406 1 98.81 97 ILE A CA 1
ATOM 682 C C . ILE A 1 97 ? -20.188 -21.891 -14.438 1 98.81 97 ILE A C 1
ATOM 684 O O . ILE A 1 97 ? -20.953 -21.016 -14.867 1 98.81 97 ILE A O 1
ATOM 688 N N . ILE A 1 98 ? -19.969 -22.062 -13.172 1 98.75 98 ILE A N 1
ATOM 689 C CA . ILE A 1 98 ? -20.5 -21.125 -12.188 1 98.75 98 ILE A CA 1
ATOM 690 C C . ILE A 1 98 ? -19.516 -19.984 -11.953 1 98.75 98 ILE A C 1
ATOM 692 O O . ILE A 1 98 ? -18.312 -20.234 -11.805 1 98.75 98 ILE A O 1
ATOM 696 N N . TRP A 1 99 ? -20.016 -18.75 -11.969 1 98.62 99 TRP A N 1
ATOM 697 C CA . TRP A 1 99 ? -19.141 -17.594 -11.875 1 98.62 99 TRP A CA 1
ATOM 698 C C . TRP A 1 99 ? -19.719 -16.547 -10.922 1 98.62 99 TRP A C 1
ATOM 700 O O . TRP A 1 99 ? -20.906 -16.594 -10.578 1 98.62 99 TRP A O 1
ATOM 710 N N . GLN A 1 100 ? -18.797 -15.727 -10.398 1 98.81 100 GLN A N 1
ATOM 711 C CA . GLN A 1 100 ? -19.125 -14.555 -9.594 1 98.81 100 GLN A CA 1
ATOM 712 C C . GLN A 1 100 ? -18.453 -13.297 -10.148 1 98.81 100 GLN A C 1
ATOM 714 O O . GLN A 1 100 ? -17.297 -13.328 -10.547 1 98.81 100 GLN A O 1
ATOM 719 N N . VAL A 1 101 ? -19.234 -12.242 -10.258 1 98.75 101 VAL A N 1
ATOM 720 C CA . VAL A 1 101 ? -18.75 -10.914 -10.609 1 98.75 101 VAL A CA 1
ATOM 721 C C . VAL A 1 101 ? -19.188 -9.906 -9.547 1 98.75 101 VAL A C 1
ATOM 723 O O . VAL A 1 101 ? -20.359 -9.828 -9.195 1 98.75 101 VAL A O 1
ATOM 726 N N . ASN A 1 102 ? -18.219 -9.172 -9.023 1 98.69 102 ASN A N 1
ATOM 727 C CA . ASN A 1 102 ? -18.5 -8.102 -8.07 1 98.69 102 ASN A CA 1
ATOM 728 C C . ASN A 1 102 ? -18.375 -6.723 -8.719 1 98.69 102 ASN A C 1
ATOM 730 O O . ASN A 1 102 ? -17.297 -6.363 -9.219 1 98.69 102 ASN A O 1
ATOM 734 N N . LEU A 1 103 ? -19.469 -5.98 -8.75 1 98.25 103 LEU A N 1
ATOM 735 C CA . LEU A 1 103 ? -19.547 -4.668 -9.383 1 98.25 103 LEU A CA 1
ATOM 736 C C . LEU A 1 103 ? -19.625 -3.564 -8.328 1 98.25 103 LEU A C 1
ATOM 738 O O . LEU A 1 103 ? -20.703 -3.262 -7.82 1 98.25 103 LEU A O 1
ATOM 742 N N . PRO A 1 104 ? -18.5 -2.926 -8.039 1 96.5 104 PRO A N 1
ATOM 743 C CA . PRO A 1 104 ? -18.516 -1.866 -7.031 1 96.5 104 PRO A CA 1
ATOM 744 C C . PRO A 1 104 ? -19.375 -0.673 -7.449 1 96.5 104 PRO A C 1
ATOM 746 O O . PRO A 1 104 ? -19.484 -0.371 -8.641 1 96.5 104 PRO A O 1
ATOM 749 N N . SER A 1 105 ? -19.984 0.065 -6.488 1 93.62 105 SER A N 1
ATOM 750 C CA . SER A 1 105 ? -20.812 1.229 -6.797 1 93.62 105 SER A CA 1
ATOM 751 C C . SER A 1 105 ? -19.984 2.361 -7.383 1 93.62 105 SER A C 1
ATOM 753 O O . SER A 1 105 ? -20.453 3.131 -8.219 1 93.62 105 SER A O 1
ATOM 755 N N . VAL A 1 106 ? -18.781 2.463 -6.926 1 92.38 106 VAL A N 1
ATOM 756 C CA . VAL A 1 106 ? -17.812 3.391 -7.523 1 92.38 106 VAL A CA 1
ATOM 757 C C . VAL A 1 106 ? -16.688 2.609 -8.195 1 92.38 106 VAL A C 1
ATOM 759 O O . VAL A 1 106 ? -15.82 2.064 -7.523 1 92.38 106 VAL A O 1
ATOM 762 N N . TRP A 1 107 ? -16.734 2.607 -9.508 1 96.31 107 TRP A N 1
ATOM 763 C CA . TRP A 1 107 ? -15.852 1.782 -10.312 1 96.31 107 TRP A CA 1
ATOM 764 C C . TRP A 1 107 ? -14.656 2.59 -10.805 1 96.31 107 TRP A C 1
ATOM 766 O O . TRP A 1 107 ? -14.797 3.744 -11.211 1 96.31 107 TRP A O 1
ATOM 776 N N . ASN A 1 108 ? -13.414 2.049 -10.742 1 96.62 108 ASN A N 1
ATOM 777 C CA . ASN A 1 108 ? -12.219 2.777 -11.141 1 96.62 108 ASN A CA 1
ATOM 778 C C . ASN A 1 108 ? -11.898 2.564 -12.617 1 96.62 108 ASN A C 1
ATOM 780 O O . ASN A 1 108 ? -10.844 2.979 -13.094 1 96.62 108 ASN A O 1
ATOM 784 N N . GLY A 1 109 ? -12.789 1.732 -13.367 1 98 109 GLY A N 1
ATOM 785 C CA . GLY A 1 109 ? -12.602 1.541 -14.797 1 98 109 GLY A CA 1
ATOM 786 C C . GLY A 1 109 ? -11.836 0.279 -15.133 1 98 109 GLY A C 1
ATOM 787 O O . GLY A 1 109 ? -11.641 -0.039 -16.312 1 98 109 GLY A O 1
ATOM 788 N N . LYS A 1 110 ? -11.406 -0.473 -14.125 1 98.75 110 LYS A N 1
ATOM 789 C CA . LYS A 1 110 ? -10.523 -1.611 -14.359 1 98.75 110 LYS A CA 1
ATOM 790 C C . LYS A 1 110 ? -11.156 -2.908 -13.859 1 98.75 110 LYS A C 1
ATOM 792 O O . LYS A 1 110 ? -12.086 -2.881 -13.047 1 98.75 110 LYS A O 1
ATOM 797 N N . MET A 1 111 ? -10.68 -4.027 -14.375 1 98.88 111 MET A N 1
ATOM 798 C CA . MET A 1 111 ? -11.172 -5.355 -14.023 1 98.88 111 MET A CA 1
ATOM 799 C C . MET A 1 111 ? -10.023 -6.254 -13.562 1 98.88 111 MET A C 1
ATOM 801 O O . MET A 1 111 ? -8.906 -6.141 -14.062 1 98.88 111 MET A O 1
ATOM 805 N N . LEU A 1 112 ? -10.336 -7.09 -12.602 1 98.94 112 LEU A N 1
ATOM 806 C CA . LEU A 1 112 ? -9.367 -8.047 -12.086 1 98.94 112 LEU A CA 1
ATOM 807 C C . LEU A 1 112 ? -9.969 -9.445 -12 1 98.94 112 LEU A C 1
ATOM 809 O O . LEU A 1 112 ? -10.914 -9.672 -11.234 1 98.94 112 LEU A O 1
ATOM 813 N N . GLN A 1 113 ? -9.422 -10.344 -12.758 1 98.94 113 GLN A N 1
ATOM 814 C CA . GLN A 1 113 ? -9.859 -11.734 -12.719 1 98.94 113 GLN A CA 1
ATOM 815 C C . GLN A 1 113 ? -9.023 -12.547 -11.734 1 98.94 113 GLN A C 1
ATOM 817 O O . GLN A 1 113 ? -7.797 -12.414 -11.695 1 98.94 113 GLN A O 1
ATOM 822 N N . TYR A 1 114 ? -9.711 -13.375 -10.961 1 98.94 114 TYR A N 1
ATOM 823 C CA . TYR A 1 114 ? -9.07 -14.25 -9.984 1 98.94 114 TYR A CA 1
ATOM 824 C C . TYR A 1 114 ? -8.984 -15.68 -10.508 1 98.94 114 TYR A C 1
ATOM 826 O O . TYR A 1 114 ? -9.984 -16.234 -10.969 1 98.94 114 TYR A O 1
ATOM 834 N N . GLY A 1 115 ? -7.801 -16.234 -10.43 1 98.69 115 GLY A N 1
ATOM 835 C CA . GLY A 1 115 ? -7.59 -17.625 -10.812 1 98.69 115 GLY A CA 1
ATOM 836 C C . GLY A 1 115 ? -7.895 -18.594 -9.688 1 98.69 115 GLY A C 1
ATOM 837 O O . GLY A 1 115 ? -7.984 -18.203 -8.523 1 98.69 115 GLY A O 1
ATOM 838 N N . GLY A 1 116 ? -8.023 -19.844 -10.102 1 97.44 116 GLY A N 1
ATOM 839 C CA . GLY A 1 116 ? -8.383 -20.891 -9.164 1 97.44 116 GLY A CA 1
ATOM 840 C C . GLY A 1 116 ? -7.176 -21.609 -8.578 1 97.44 116 GLY A C 1
ATOM 841 O O . GLY A 1 116 ? -6.105 -21.016 -8.438 1 97.44 116 GLY A O 1
ATOM 842 N N . GLY A 1 117 ? -7.445 -22.812 -8.07 1 96.31 117 GLY A N 1
ATOM 843 C CA . GLY A 1 117 ? -6.441 -23.656 -7.461 1 96.31 117 GLY A CA 1
ATOM 844 C C . GLY A 1 117 ? -6.672 -25.141 -7.723 1 96.31 117 GLY A C 1
ATOM 845 O O . GLY A 1 117 ? -7.816 -25.578 -7.828 1 96.31 117 GLY A O 1
ATOM 846 N N . GLY A 1 118 ? -5.547 -25.875 -7.734 1 95.62 118 GLY A N 1
ATOM 847 C CA . GLY A 1 118 ? -5.668 -27.297 -8 1 95.62 118 GLY A CA 1
ATOM 848 C C . GLY A 1 118 ? -6.43 -27.609 -9.281 1 95.62 118 GLY A C 1
ATOM 849 O O . GLY A 1 118 ? -6.121 -27.062 -10.336 1 95.62 118 GLY A O 1
ATOM 850 N N . TYR A 1 119 ? -7.312 -28.516 -9.195 1 96.94 119 TYR A N 1
ATOM 851 C CA . TYR A 1 119 ? -8.172 -28.844 -10.336 1 96.94 119 TYR A CA 1
ATOM 852 C C . TYR A 1 119 ? -9.422 -27.969 -10.328 1 96.94 119 TYR A C 1
ATOM 854 O O . TYR A 1 119 ? -10.383 -28.266 -11.047 1 96.94 119 TYR A O 1
ATOM 862 N N . ASN A 1 120 ? -9.375 -26.859 -9.555 1 97.62 120 ASN A N 1
ATOM 863 C CA . ASN A 1 120 ? -10.492 -25.938 -9.438 1 97.62 120 ASN A CA 1
ATOM 864 C C . ASN A 1 120 ? -11.75 -26.625 -8.922 1 97.62 120 ASN A C 1
ATOM 866 O O . ASN A 1 120 ? -11.68 -27.438 -8 1 97.62 120 ASN A O 1
ATOM 870 N N . GLY A 1 121 ? -12.875 -26.203 -9.281 1 97.69 121 GLY A N 1
ATOM 871 C CA . GLY A 1 121 ? -14.133 -26.797 -8.875 1 97.69 121 GLY A CA 1
ATOM 872 C C . GLY A 1 121 ? -14.953 -25.906 -7.965 1 97.69 121 GLY A C 1
ATOM 873 O O . GLY A 1 121 ? -16.062 -26.266 -7.562 1 97.69 121 GLY A O 1
ATOM 874 N N . SER A 1 122 ? -14.453 -24.797 -7.637 1 97.69 122 SER A N 1
ATOM 875 C CA . SER A 1 122 ? -15.141 -23.766 -6.855 1 97.69 122 SER A CA 1
ATOM 876 C C . SER A 1 122 ? -14.711 -22.375 -7.273 1 97.69 122 SER A C 1
ATOM 878 O O . SER A 1 122 ? -13.68 -22.203 -7.914 1 97.69 122 SER A O 1
ATOM 880 N N . ILE A 1 123 ? -15.523 -21.422 -6.98 1 98.12 123 ILE A N 1
ATOM 881 C CA . ILE A 1 123 ? -15.188 -20.031 -7.277 1 98.12 123 ILE A CA 1
ATOM 882 C C . ILE A 1 123 ? -14.086 -19.562 -6.332 1 98.12 123 ILE A C 1
ATOM 884 O O . ILE A 1 123 ? -14.18 -19.734 -5.117 1 98.12 123 ILE A O 1
ATOM 888 N N . PRO A 1 124 ? -12.992 -19 -6.871 1 98 124 PRO A N 1
ATOM 889 C CA . PRO A 1 124 ? -11.977 -18.438 -5.977 1 98 124 PRO A CA 1
ATOM 890 C C . PRO A 1 124 ? -12.508 -17.25 -5.168 1 98 124 PRO A C 1
ATOM 892 O O . PRO A 1 124 ? -13.578 -16.719 -5.469 1 98 124 PRO A O 1
ATOM 895 N N . PRO A 1 125 ? -11.844 -16.859 -4.066 1 96.88 125 PRO A N 1
ATOM 896 C CA . PRO A 1 125 ? -12.305 -15.734 -3.244 1 96.88 125 PRO A CA 1
ATOM 897 C C . PRO A 1 125 ? -12.094 -14.383 -3.914 1 96.88 125 PRO A C 1
ATOM 899 O O . PRO A 1 125 ? -11.148 -13.664 -3.57 1 96.88 125 PRO A O 1
ATOM 902 N N . THR A 1 126 ? -13.008 -13.922 -4.66 1 98 126 THR A N 1
ATOM 903 C CA . THR A 1 126 ? -12.883 -12.773 -5.559 1 98 126 THR A CA 1
ATOM 904 C C . THR A 1 126 ? -13 -11.469 -4.785 1 98 126 THR A C 1
ATOM 906 O O . THR A 1 126 ? -12.812 -10.383 -5.352 1 98 126 THR A O 1
ATOM 909 N N . THR A 1 127 ? -13.266 -11.5 -3.453 1 96.75 127 THR A N 1
ATOM 910 C CA . THR A 1 127 ? -13.383 -10.281 -2.654 1 96.75 127 THR A CA 1
ATOM 911 C C . THR A 1 127 ? -12.133 -10.078 -1.802 1 96.75 127 THR A C 1
ATOM 913 O O . THR A 1 127 ? -12.016 -9.078 -1.094 1 96.75 127 THR A O 1
ATOM 916 N N . ASP A 1 128 ? -11.211 -11.023 -1.869 1 96.25 128 ASP A N 1
ATOM 917 C CA . ASP A 1 128 ? -10.016 -10.984 -1.032 1 96.25 128 ASP A CA 1
ATOM 918 C C . ASP A 1 128 ? -8.914 -10.148 -1.684 1 96.25 128 ASP A C 1
ATOM 920 O O . ASP A 1 128 ? -9.055 -9.719 -2.828 1 96.25 128 ASP A O 1
ATOM 924 N N . LYS A 1 129 ? -7.875 -9.891 -0.88 1 95.25 129 LYS A N 1
ATOM 925 C CA . LYS A 1 129 ? -6.648 -9.32 -1.433 1 95.25 129 LYS A CA 1
ATOM 926 C C . LYS A 1 129 ? -6.039 -10.25 -2.48 1 95.25 129 LYS A C 1
ATOM 928 O O . LYS A 1 129 ? -6.434 -11.414 -2.598 1 95.25 129 LYS A O 1
ATOM 933 N N . THR A 1 130 ? -5.113 -9.734 -3.268 1 98 130 THR A N 1
ATOM 934 C CA . THR A 1 130 ? -4.398 -10.562 -4.234 1 98 130 THR A CA 1
ATOM 935 C C . THR A 1 130 ? -3.479 -11.547 -3.521 1 98 130 THR A C 1
ATOM 937 O O . THR A 1 130 ? -3.123 -11.344 -2.359 1 98 130 THR A O 1
ATOM 940 N N . THR A 1 131 ? -3.146 -12.625 -4.219 1 98 131 THR A N 1
ATOM 941 C CA . THR A 1 131 ? -2.158 -13.578 -3.717 1 98 131 THR A CA 1
ATOM 942 C C . THR A 1 131 ? -0.859 -12.859 -3.354 1 98 131 THR A C 1
ATOM 944 O O . THR A 1 131 ? -0.298 -12.125 -4.172 1 98 131 THR A O 1
ATOM 947 N N . LEU A 1 132 ? -0.438 -13 -2.104 1 97.5 132 LEU A N 1
ATOM 948 C CA . LEU A 1 132 ? 0.771 -12.398 -1.558 1 97.5 132 LEU A CA 1
ATOM 949 C C . LEU A 1 132 ? 0.619 -10.883 -1.444 1 97.5 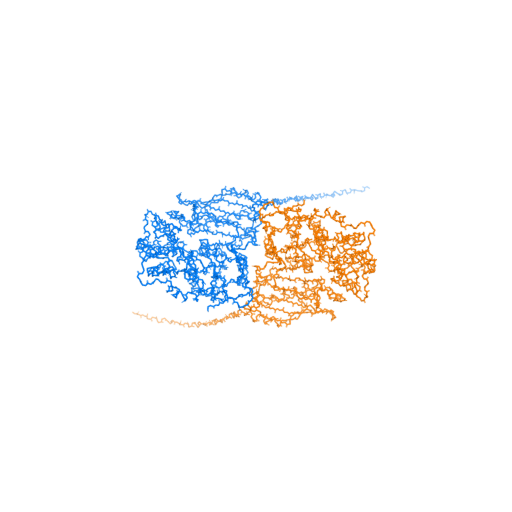132 LEU A C 1
ATOM 951 O O . LEU A 1 132 ? 1.614 -10.156 -1.411 1 97.5 132 LEU A O 1
ATOM 955 N N . GLY A 1 133 ? -0.623 -10.391 -1.46 1 96.12 133 GLY A N 1
ATOM 956 C CA . GLY A 1 133 ? -0.89 -8.977 -1.205 1 96.12 133 GLY A CA 1
ATOM 957 C C . GLY A 1 133 ? -0.792 -8.609 0.263 1 96.12 133 GLY A C 1
ATOM 958 O O . GLY A 1 133 ? -0.853 -9.484 1.133 1 96.12 133 GLY A O 1
ATOM 959 N N . LEU A 1 134 ? -0.74 -7.316 0.551 1 92.06 134 LEU A N 1
ATOM 960 C CA . LEU A 1 134 ? -0.654 -6.809 1.917 1 92.06 134 LEU A CA 1
ATOM 961 C C . LEU A 1 134 ? -2.031 -6.773 2.57 1 92.06 134 LEU A C 1
ATOM 963 O O . LEU A 1 134 ? -3.02 -6.418 1.926 1 92.06 134 LEU A O 1
ATOM 967 N N . ASP A 1 135 ? -2.023 -7.004 3.877 1 86.25 135 ASP A N 1
ATOM 968 C CA . ASP A 1 135 ? -3.268 -6.934 4.637 1 86.25 135 ASP A CA 1
ATOM 969 C C . ASP A 1 135 ? -3.662 -5.484 4.914 1 86.25 135 ASP A C 1
ATOM 971 O O . ASP A 1 135 ? -4.844 -5.176 5.066 1 86.25 135 ASP A O 1
ATOM 975 N N . VAL A 1 136 ? -2.707 -4.625 4.902 1 85.81 136 VAL A N 1
ATOM 976 C CA . VAL A 1 136 ? -2.945 -3.266 5.379 1 85.81 136 VAL A CA 1
ATOM 977 C C . VAL A 1 136 ? -3.281 -2.355 4.199 1 85.81 136 VAL A C 1
ATOM 979 O O . VAL A 1 136 ? -3.477 -1.149 4.375 1 85.81 136 VAL A O 1
ATOM 982 N N . VAL A 1 137 ? -3.342 -2.92 2.998 1 89.81 137 VAL A N 1
ATOM 983 C CA . VAL A 1 137 ? -3.795 -2.213 1.805 1 89.81 137 VAL A CA 1
ATOM 984 C C . VAL A 1 137 ? -5.207 -2.662 1.442 1 89.81 137 VAL A C 1
ATOM 986 O O . VAL A 1 137 ? -5.547 -3.838 1.584 1 89.81 137 VAL A O 1
ATOM 989 N N . PRO A 1 138 ? -6.059 -1.69 0.966 1 89.62 138 PRO A N 1
ATOM 990 C CA . PRO A 1 138 ? -7.426 -2.074 0.603 1 89.62 138 PRO A CA 1
ATOM 991 C C . PRO A 1 138 ? -7.469 -3.168 -0.462 1 89.62 138 PRO A C 1
ATOM 993 O O . PRO A 1 138 ? -6.598 -3.217 -1.337 1 89.62 138 PRO A O 1
ATOM 996 N N . THR A 1 139 ? -8.461 -3.998 -0.369 1 94.12 139 THR A N 1
ATOM 997 C CA . THR A 1 139 ? -8.664 -5.031 -1.378 1 94.12 139 THR A CA 1
ATOM 998 C C . THR A 1 139 ? -8.906 -4.41 -2.75 1 94.12 139 THR A C 1
ATOM 1000 O O . THR A 1 139 ? -9.273 -3.238 -2.848 1 94.12 139 THR A O 1
ATOM 1003 N N . PRO A 1 140 ? -8.734 -5.188 -3.811 1 97.38 140 PRO A N 1
ATOM 1004 C CA . PRO A 1 140 ? -9.031 -4.668 -5.148 1 97.38 140 PRO A CA 1
ATOM 1005 C C . PRO A 1 140 ? -10.461 -4.156 -5.281 1 97.38 140 PRO A C 1
ATOM 1007 O O . PRO A 1 140 ? -10.688 -3.104 -5.887 1 97.38 140 PRO A O 1
ATOM 1010 N N . LEU A 1 141 ? -11.406 -4.848 -4.73 1 96.62 141 LEU A N 1
ATOM 1011 C CA . LEU A 1 141 ? -12.797 -4.426 -4.809 1 96.62 141 LEU A CA 1
ATOM 1012 C C . LEU A 1 141 ? -13 -3.086 -4.109 1 96.62 141 LEU A C 1
ATOM 1014 O O . LEU A 1 141 ? -13.703 -2.211 -4.625 1 96.62 141 LEU A O 1
ATOM 1018 N N . THR A 1 142 ? -12.359 -2.863 -2.963 1 93.19 142 THR A N 1
ATOM 1019 C CA . THR A 1 142 ? -12.43 -1.6 -2.238 1 93.19 142 THR A CA 1
ATOM 1020 C C . THR A 1 142 ? -11.789 -0.476 -3.049 1 93.19 142 THR A C 1
ATOM 1022 O O . THR A 1 142 ? -12.203 0.681 -2.949 1 93.19 142 THR A O 1
ATOM 1025 N N . GLN A 1 143 ? -10.828 -0.826 -3.84 1 95 143 GLN A N 1
ATOM 1026 C CA . GLN A 1 143 ? -10.133 0.156 -4.664 1 95 143 GLN A CA 1
ATOM 1027 C C . GLN A 1 143 ? -10.938 0.491 -5.918 1 95 143 GLN A C 1
ATOM 1029 O O . GLN A 1 143 ? -10.523 1.326 -6.723 1 95 143 GLN A O 1
ATOM 1034 N N . GLY A 1 144 ? -12.062 -0.247 -6.191 1 96.62 144 GLY A N 1
ATOM 1035 C CA . GLY A 1 144 ? -12.961 0.082 -7.285 1 96.62 144 GLY A CA 1
ATOM 1036 C C . GLY A 1 144 ? -12.852 -0.874 -8.461 1 96.62 144 GLY A C 1
ATOM 1037 O O . GLY A 1 144 ? -13.523 -0.697 -9.477 1 96.62 144 GLY A O 1
ATOM 1038 N N . TYR A 1 145 ? -12 -1.915 -8.305 1 98.38 145 TYR A N 1
ATOM 1039 C CA . TYR A 1 145 ? -11.914 -2.898 -9.375 1 98.38 145 TYR A CA 1
ATOM 1040 C C . TYR A 1 145 ? -13.188 -3.732 -9.453 1 98.38 145 TYR A C 1
ATOM 1042 O O . TYR A 1 145 ? -13.742 -4.133 -8.43 1 98.38 145 TYR A O 1
ATOM 1050 N N . VAL A 1 146 ? -13.609 -3.967 -10.656 1 98.75 146 VAL A N 1
ATOM 1051 C CA . VAL A 1 146 ? -14.492 -5.113 -10.828 1 98.75 146 VAL A CA 1
ATOM 1052 C C . VAL A 1 146 ? -13.703 -6.41 -10.68 1 98.75 146 VAL A C 1
ATOM 1054 O O . VAL A 1 146 ? -12.695 -6.613 -11.359 1 98.75 146 VAL A O 1
ATOM 1057 N N . THR A 1 147 ? -14.133 -7.227 -9.742 1 98.88 147 THR A N 1
ATOM 1058 C CA . THR A 1 147 ? -13.453 -8.5 -9.523 1 98.88 147 THR A CA 1
ATOM 1059 C C . THR A 1 147 ? -14.336 -9.664 -9.945 1 98.88 147 THR A C 1
ATOM 1061 O O . THR A 1 147 ? -15.562 -9.602 -9.812 1 98.88 147 THR A O 1
ATOM 1064 N N . PHE A 1 148 ? -13.688 -10.758 -10.461 1 98.88 148 PHE A N 1
ATOM 1065 C CA . PHE A 1 148 ? -14.508 -11.875 -10.914 1 98.88 148 PHE A CA 1
ATOM 1066 C C . PHE A 1 148 ? -13.672 -13.148 -11.016 1 98.88 148 PHE A C 1
ATOM 1068 O O . PHE A 1 148 ? -12.445 -13.094 -11.008 1 98.88 148 PHE A O 1
ATOM 1075 N N . GLY A 1 149 ? -14.336 -14.281 -11 1 98.81 149 GLY A N 1
ATOM 1076 C CA . GLY A 1 149 ? -13.766 -15.609 -11.141 1 98.81 149 GLY A CA 1
ATOM 1077 C C . GLY A 1 149 ? -14.805 -16.688 -11.344 1 98.81 149 GLY A C 1
ATOM 1078 O O . GLY A 1 149 ? -16 -16.406 -11.414 1 98.81 149 GLY A O 1
ATOM 1079 N N . SER A 1 150 ? -14.32 -17.891 -11.531 1 98.75 150 SER A N 1
ATOM 1080 C CA . SER A 1 150 ? -15.234 -19 -11.781 1 98.75 150 SER A CA 1
ATOM 1081 C C . SER A 1 150 ? -14.68 -20.312 -11.227 1 98.75 150 SER A C 1
ATOM 1083 O O . SER A 1 150 ? -13.547 -20.359 -10.758 1 98.75 150 SER A O 1
ATOM 1085 N N . ASP A 1 151 ? -15.531 -21.328 -11.352 1 98.5 151 ASP A N 1
ATOM 1086 C CA . ASP A 1 151 ? -15.156 -22.672 -10.891 1 98.5 151 ASP A CA 1
ATOM 1087 C C . ASP A 1 151 ? -14.531 -23.484 -12.016 1 98.5 151 ASP A C 1
ATOM 1089 O O . ASP A 1 151 ? -14.336 -24.688 -11.875 1 98.5 151 ASP A O 1
ATOM 1093 N N . SER A 1 152 ? -14.328 -22.875 -13.133 1 98.19 152 SER A N 1
ATOM 1094 C CA . SER A 1 152 ? -13.672 -23.422 -14.32 1 98.19 152 SER A CA 1
ATOM 1095 C C . SER A 1 152 ? -14.539 -24.484 -14.984 1 98.19 152 SER A C 1
ATOM 1097 O O . SER A 1 152 ? -14.031 -25.344 -15.719 1 98.19 152 SER A O 1
ATOM 1099 N N . GLY A 1 153 ? -15.859 -24.562 -14.695 1 97.94 153 GLY A N 1
ATOM 1100 C CA . GLY A 1 153 ? -16.797 -25.359 -15.469 1 97.94 153 GLY A CA 1
ATOM 1101 C C . GLY A 1 153 ? -17.094 -26.703 -14.844 1 97.94 153 GLY A C 1
ATOM 1102 O O . GLY A 1 153 ? -17.5 -27.656 -15.539 1 97.94 153 GLY A O 1
ATOM 1103 N N . HIS A 1 154 ? -16.828 -26.812 -13.539 1 97.88 154 HIS A N 1
ATOM 1104 C CA . HIS A 1 154 ? -17.234 -27.984 -12.773 1 97.88 154 HIS A CA 1
ATOM 1105 C C . HIS A 1 154 ? -17.297 -27.672 -11.281 1 97.88 154 HIS A C 1
ATOM 1107 O O . HIS A 1 154 ? -16.734 -26.656 -10.836 1 97.88 154 HIS A O 1
ATOM 1113 N N . GLN A 1 155 ? -18.078 -28.469 -10.547 1 96.19 155 GLN A N 1
ATOM 1114 C CA . GLN A 1 155 ? -18.188 -28.328 -9.102 1 96.19 155 GLN A CA 1
ATOM 1115 C C . GLN A 1 155 ? -17.609 -29.562 -8.391 1 96.19 155 GLN A C 1
ATOM 1117 O O . GLN A 1 155 ? -17.984 -30.688 -8.703 1 96.19 155 GLN A O 1
ATOM 1122 N N . ALA A 1 156 ? -16.656 -29.281 -7.582 1 92.94 156 ALA A N 1
ATOM 1123 C CA . ALA A 1 156 ? -15.977 -30.375 -6.898 1 92.94 156 ALA A CA 1
ATOM 1124 C C . ALA A 1 156 ? -15.922 -30.141 -5.395 1 92.94 156 ALA A C 1
ATOM 1126 O O . ALA A 1 156 ? -15.953 -28.984 -4.941 1 92.94 156 ALA A O 1
ATOM 1127 N N . PRO A 1 157 ? -15.898 -31.25 -4.613 1 84.69 157 PRO A N 1
ATOM 1128 C CA . PRO A 1 157 ? -15.812 -31.109 -3.156 1 84.69 157 PRO A CA 1
ATOM 1129 C C . PRO A 1 157 ? -14.477 -30.547 -2.693 1 84.69 157 PRO A C 1
ATOM 1131 O O . PRO A 1 157 ? -14.391 -29.969 -1.607 1 84.69 157 PRO A O 1
ATOM 1134 N N . ASN A 1 158 ? -13.477 -30.828 -3.486 1 83.44 158 ASN A N 1
ATOM 1135 C CA . ASN A 1 158 ? -12.141 -30.312 -3.215 1 83.44 158 ASN A CA 1
ATOM 1136 C C . ASN A 1 158 ? -11.344 -30.109 -4.5 1 83.44 158 ASN A C 1
ATOM 1138 O O . ASN A 1 158 ? -11.781 -30.516 -5.578 1 83.44 158 ASN A O 1
ATOM 1142 N N . ALA A 1 159 ? -10.125 -29.625 -4.344 1 83.19 159 ALA A N 1
ATOM 1143 C CA . ALA A 1 159 ? -9.336 -29.234 -5.508 1 83.19 159 ALA A CA 1
ATOM 1144 C C . ALA A 1 159 ? -8.484 -30.406 -6 1 83.19 159 ALA A C 1
ATOM 1146 O O . ALA A 1 159 ? -7.625 -30.234 -6.867 1 83.19 159 ALA A O 1
ATOM 1147 N N . ASP A 1 160 ? -8.773 -31.625 -5.535 1 87 160 ASP A N 1
ATOM 1148 C CA . ASP A 1 160 ? -8.008 -32.781 -5.957 1 87 160 ASP A CA 1
ATOM 1149 C C . ASP A 1 160 ? -8.797 -33.656 -6.945 1 87 160 ASP A C 1
ATOM 1151 O O . ASP A 1 160 ? -8.227 -34.5 -7.629 1 87 160 ASP A O 1
ATOM 1155 N N . ASP A 1 161 ? -10.023 -33.469 -6.996 1 90.69 161 ASP A N 1
ATOM 1156 C CA . ASP A 1 161 ? -10.891 -34.281 -7.852 1 90.69 161 ASP A CA 1
ATOM 1157 C C . ASP A 1 161 ? -10.766 -33.844 -9.312 1 90.69 161 ASP A C 1
ATOM 1159 O O . ASP A 1 161 ? -11.102 -32.719 -9.664 1 90.69 161 ASP A O 1
ATOM 1163 N N . ALA A 1 162 ? -10.312 -34.75 -10.156 1 95.56 162 ALA A N 1
ATOM 1164 C CA . ALA A 1 162 ? -10.133 -34.438 -11.57 1 95.56 162 ALA A CA 1
ATOM 1165 C C . ALA A 1 162 ? -11.133 -35.219 -12.438 1 95.56 162 ALA A C 1
ATOM 1167 O O . ALA A 1 162 ? -10.969 -35.281 -13.656 1 95.56 162 ALA A O 1
ATOM 1168 N N . SER A 1 163 ? -12.227 -35.719 -11.891 1 94.88 163 SER A N 1
ATOM 1169 C CA . SER A 1 163 ? -13.148 -36.625 -12.594 1 94.88 163 SER A CA 1
ATOM 1170 C C . SER A 1 163 ? -13.875 -35.875 -13.719 1 94.88 163 SER A C 1
ATOM 1172 O O . SER A 1 163 ? -14.312 -36.5 -14.688 1 94.88 163 SER A O 1
ATOM 1174 N N . PHE A 1 164 ? -13.977 -34.562 -13.594 1 97.12 164 PHE A N 1
ATOM 1175 C CA . PHE A 1 164 ? -14.633 -33.75 -14.617 1 97.12 164 PHE A CA 1
ATOM 1176 C C . PHE A 1 164 ? -13.945 -33.906 -15.961 1 97.12 164 PHE A C 1
ATOM 1178 O O . PHE A 1 164 ? -14.562 -33.719 -17.016 1 97.12 164 PHE A O 1
ATOM 1185 N N . ALA A 1 165 ? -12.688 -34.281 -16 1 97.75 165 ALA A N 1
ATOM 1186 C CA . ALA A 1 165 ? -11.852 -34.25 -17.203 1 97.75 165 ALA A CA 1
ATOM 1187 C C . ALA A 1 165 ? -12.219 -35.375 -18.156 1 97.75 165 ALA A C 1
ATOM 1189 O O . ALA A 1 165 ? -11.781 -35.406 -19.312 1 97.75 165 ALA A O 1
ATOM 1190 N N . LYS A 1 166 ? -13.086 -36.281 -17.719 1 96.88 166 LYS A N 1
ATOM 1191 C CA . LYS A 1 166 ? -13.57 -37.344 -18.609 1 96.88 166 LYS A CA 1
ATOM 1192 C C . LYS A 1 166 ? -14.508 -36.781 -19.688 1 96.88 166 LYS A C 1
ATOM 1194 O O . LYS A 1 166 ? -14.742 -37.406 -20.703 1 96.88 166 LYS A O 1
ATOM 1199 N N . ASN A 1 167 ? -15.102 -35.656 -19.328 1 97.5 167 ASN A N 1
ATOM 1200 C CA . ASN A 1 167 ? -15.867 -34.906 -20.328 1 97.5 167 ASN A CA 1
ATOM 1201 C C . ASN A 1 167 ? -14.992 -33.906 -21.062 1 97.5 167 ASN A C 1
ATOM 1203 O O . ASN A 1 167 ? -14.328 -33.062 -20.438 1 97.5 167 ASN A O 1
ATOM 1207 N N . ASP A 1 168 ? -15.016 -33.875 -22.375 1 97.38 168 ASP A N 1
ATOM 1208 C CA . ASP A 1 168 ? -14.109 -33.062 -23.172 1 97.38 168 ASP A CA 1
ATOM 1209 C C . ASP A 1 168 ? -14.344 -31.578 -22.953 1 97.38 168 ASP A C 1
ATOM 1211 O O . ASP A 1 168 ? -13.398 -30.797 -22.828 1 97.38 168 ASP A O 1
ATOM 1215 N N . GLU A 1 169 ? -15.555 -31.156 -22.922 1 98.19 169 GLU A N 1
ATOM 1216 C CA . GLU A 1 169 ? -15.82 -29.734 -22.75 1 98.19 169 GLU A CA 1
ATOM 1217 C C . GLU A 1 169 ? -15.414 -29.266 -21.344 1 98.19 169 GLU A C 1
ATOM 1219 O O . GLU A 1 169 ? -14.875 -28.188 -21.172 1 98.19 169 GLU A O 1
ATOM 1224 N N . ALA A 1 170 ? -15.75 -30.109 -20.344 1 98.44 170 ALA A N 1
ATOM 1225 C CA . ALA A 1 170 ? -15.328 -29.781 -18.984 1 98.44 170 ALA A CA 1
ATOM 1226 C C . ALA A 1 170 ? -13.805 -29.672 -18.906 1 98.44 170 ALA A C 1
ATOM 1228 O O . ALA A 1 170 ? -13.273 -28.781 -18.234 1 98.44 170 ALA A O 1
ATOM 1229 N N . MET A 1 171 ? -13.125 -30.609 -19.562 1 98.19 171 MET A N 1
ATOM 1230 C CA . MET A 1 171 ? -11.672 -30.609 -19.594 1 98.19 171 MET A CA 1
ATOM 1231 C C . MET A 1 171 ? -11.141 -29.344 -20.266 1 98.19 171 MET A C 1
ATOM 1233 O O . MET A 1 171 ? -10.219 -28.703 -19.75 1 98.19 171 MET A O 1
ATOM 1237 N N . LEU A 1 172 ? -11.711 -28.938 -21.359 1 98.44 172 LEU A N 1
ATOM 1238 C CA . LEU A 1 172 ? -11.297 -27.734 -22.078 1 98.44 172 LEU A CA 1
ATOM 1239 C C . LEU A 1 172 ? -11.609 -26.484 -21.266 1 98.44 172 LEU A C 1
ATOM 1241 O O . LEU A 1 172 ? -10.844 -25.516 -21.297 1 98.44 172 LEU A O 1
ATOM 1245 N N . ASN A 1 173 ? -12.758 -26.469 -20.562 1 98.69 173 ASN A N 1
ATOM 1246 C CA . ASN A 1 173 ? -13.062 -25.359 -19.672 1 98.69 173 ASN A CA 1
ATOM 1247 C C . ASN A 1 173 ? -11.992 -25.188 -18.594 1 98.69 173 ASN A C 1
ATOM 1249 O O . ASN A 1 173 ? -11.477 -24.078 -18.406 1 98.69 173 ASN A O 1
ATOM 1253 N N . TYR A 1 174 ? -11.688 -26.281 -17.984 1 98.31 174 TYR A N 1
ATOM 1254 C CA . TYR A 1 174 ? -10.609 -26.234 -17.016 1 98.31 174 TYR A CA 1
ATOM 1255 C C . TYR A 1 174 ? -9.305 -25.781 -17.656 1 98.31 174 TYR A C 1
ATOM 1257 O O . TYR A 1 174 ? -8.578 -24.953 -17.094 1 98.31 174 TYR A O 1
ATOM 1265 N N . GLY A 1 175 ? -9.023 -26.312 -18.797 1 98.19 175 GLY A N 1
ATOM 1266 C CA . GLY A 1 175 ? -7.781 -25.984 -19.469 1 98.19 175 GLY A CA 1
ATOM 1267 C C . GLY A 1 175 ? -7.637 -24.516 -19.797 1 98.19 175 GLY A C 1
ATOM 1268 O O . GLY A 1 175 ? -6.582 -23.922 -19.562 1 98.19 175 GLY A O 1
ATOM 1269 N N . TYR A 1 176 ? -8.75 -23.891 -20.391 1 98.31 176 TYR A N 1
ATOM 1270 C CA . TYR A 1 176 ? -8.516 -22.5 -20.75 1 98.31 176 TYR A CA 1
ATOM 1271 C C . TYR A 1 176 ? -9.828 -21.781 -21.016 1 98.31 176 TYR A C 1
ATOM 1273 O O . TYR A 1 176 ? -9.914 -20.562 -20.859 1 98.31 176 TYR A O 1
ATOM 1281 N N . MET A 1 177 ? -10.906 -22.422 -21.406 1 98.75 177 MET A N 1
ATOM 1282 C CA . MET A 1 177 ? -12.047 -21.734 -22.031 1 98.75 177 MET A CA 1
ATOM 1283 C C . MET A 1 177 ? -12.781 -20.891 -21 1 98.75 177 MET A C 1
ATOM 1285 O O . MET A 1 177 ? -13.305 -19.812 -21.344 1 98.75 177 MET A O 1
ATOM 1289 N N . HIS A 1 178 ? -12.883 -21.359 -19.734 1 98.75 178 HIS A N 1
ATOM 1290 C CA . HIS A 1 178 ? -13.625 -20.609 -18.719 1 98.75 178 HIS A CA 1
ATOM 1291 C C . HIS A 1 178 ? -13.055 -19.203 -18.547 1 98.75 178 HIS A C 1
ATOM 1293 O O . HIS A 1 178 ? -13.789 -18.281 -18.219 1 98.75 178 HIS A O 1
ATOM 1299 N N . ILE A 1 179 ? -11.742 -19.094 -18.75 1 98.88 179 ILE A N 1
ATOM 1300 C CA . ILE A 1 179 ? -11.055 -17.812 -18.531 1 98.88 179 ILE A CA 1
ATOM 1301 C C . ILE A 1 179 ? -11.672 -16.734 -19.422 1 98.88 179 ILE A C 1
ATOM 1303 O O . ILE A 1 179 ? -12.117 -15.703 -18.938 1 98.88 179 ILE A O 1
ATOM 1307 N N . LYS A 1 180 ? -11.812 -17 -20.656 1 98.81 180 LYS A N 1
ATOM 1308 C CA . LYS A 1 180 ? -12.312 -16.031 -21.625 1 98.81 180 LYS A CA 1
ATOM 1309 C C . LYS A 1 180 ? -13.836 -15.914 -21.547 1 98.81 180 LYS A C 1
ATOM 1311 O O . LYS A 1 180 ? -14.391 -14.82 -21.688 1 98.81 180 LYS A O 1
ATOM 1316 N N . LYS A 1 181 ? -14.508 -17.047 -21.391 1 98.81 181 LYS A N 1
ATOM 1317 C CA . LYS A 1 181 ? -15.969 -17.016 -21.312 1 98.81 181 LYS A CA 1
ATOM 1318 C C . LYS A 1 181 ? -16.438 -16.125 -20.156 1 98.81 181 LYS A C 1
ATOM 1320 O O . LYS A 1 181 ? -17.359 -15.32 -20.328 1 98.81 181 LYS A O 1
ATOM 1325 N N . VAL A 1 182 ? -15.75 -16.25 -19.047 1 98.88 182 VAL A N 1
ATOM 1326 C CA . VAL A 1 182 ? -16.172 -15.492 -17.859 1 98.88 182 VAL A CA 1
ATOM 1327 C C . VAL A 1 182 ? -15.797 -14.023 -18.031 1 98.88 182 VAL A C 1
ATOM 1329 O O . VAL A 1 182 ? -16.531 -13.133 -17.578 1 98.88 182 VAL A O 1
ATOM 1332 N N . LEU A 1 183 ? -14.641 -13.75 -18.641 1 98.88 183 LEU A N 1
ATOM 1333 C CA . LEU A 1 183 ? -14.305 -12.367 -18.953 1 98.88 183 LEU A CA 1
ATOM 1334 C C . LEU A 1 183 ? -15.383 -11.734 -19.828 1 98.88 183 LEU A C 1
ATOM 1336 O O . LEU A 1 183 ? -15.789 -10.594 -19.594 1 98.88 183 LEU A O 1
ATOM 1340 N N . ASP A 1 184 ? -15.844 -12.43 -20.875 1 98.62 184 ASP A N 1
ATOM 1341 C CA . ASP A 1 184 ? -16.875 -11.914 -21.766 1 98.62 184 ASP A CA 1
ATOM 1342 C C . ASP A 1 184 ? -18.156 -11.594 -21 1 98.62 184 ASP A C 1
ATOM 1344 O O . ASP A 1 184 ? -18.766 -10.539 -21.188 1 98.62 184 ASP A O 1
ATOM 1348 N N . VAL A 1 185 ? -18.547 -12.484 -20.141 1 98.5 185 VAL A N 1
ATOM 1349 C CA . VAL A 1 185 ? -19.719 -12.266 -19.312 1 98.5 185 VAL A CA 1
ATOM 1350 C C . VAL A 1 185 ? -19.531 -11.031 -18.438 1 98.5 185 VAL A C 1
ATOM 1352 O O . VAL A 1 185 ? -20.422 -10.18 -18.344 1 98.5 185 VAL A O 1
ATOM 1355 N N . ALA A 1 186 ? -18.391 -10.977 -17.734 1 98.62 186 ALA A N 1
ATOM 1356 C CA . ALA A 1 186 ? -18.094 -9.844 -16.859 1 98.62 186 ALA A CA 1
ATOM 1357 C C . ALA A 1 186 ? -18.172 -8.531 -17.625 1 98.62 186 ALA A C 1
ATOM 1359 O O . ALA A 1 186 ? -18.688 -7.535 -17.125 1 98.62 186 ALA A O 1
ATOM 1360 N N . LYS A 1 187 ? -17.656 -8.508 -18.812 1 98.06 187 LYS A N 1
ATOM 1361 C CA . LYS A 1 187 ? -17.672 -7.293 -19.625 1 98.06 187 LYS A CA 1
ATOM 1362 C C . LYS A 1 187 ? -19.094 -6.891 -20 1 98.06 187 LYS A C 1
ATOM 1364 O O . LYS A 1 187 ? -19.422 -5.703 -20.062 1 98.06 187 LYS A O 1
ATOM 1369 N N . VAL A 1 188 ? -19.984 -7.809 -20.297 1 97.06 188 VAL A N 1
ATOM 1370 C CA . VAL A 1 188 ? -21.391 -7.512 -20.578 1 97.06 188 VAL A CA 1
ATOM 1371 C C . VAL A 1 188 ? -22.016 -6.824 -19.359 1 97.06 188 VAL A C 1
ATOM 1373 O O . VAL A 1 188 ? -22.703 -5.812 -19.5 1 97.06 188 VAL A O 1
ATOM 1376 N N . LEU A 1 189 ? -21.734 -7.375 -18.203 1 97.62 189 LEU A N 1
ATOM 1377 C CA . LEU A 1 189 ? -22.312 -6.828 -16.984 1 97.62 189 LEU A CA 1
ATOM 1378 C C . LEU A 1 189 ? -21.766 -5.43 -16.703 1 97.62 189 LEU A C 1
ATOM 1380 O O . LEU A 1 189 ? -22.5 -4.555 -16.25 1 97.62 189 LEU A O 1
ATOM 1384 N N . VAL A 1 190 ? -20.469 -5.289 -16.922 1 97.38 190 VAL A N 1
ATOM 1385 C CA . VAL A 1 190 ? -19.844 -3.988 -16.734 1 97.38 190 VAL A CA 1
ATOM 1386 C C . VAL A 1 190 ? -20.5 -2.951 -17.641 1 97.38 190 VAL A C 1
ATOM 1388 O O . VAL A 1 190 ? -20.797 -1.837 -17.203 1 97.38 190 VAL A O 1
ATOM 1391 N N . THR A 1 191 ? -20.734 -3.277 -18.859 1 94.62 191 THR A N 1
ATOM 1392 C CA . THR A 1 191 ? -21.359 -2.373 -19.812 1 94.62 191 THR A CA 1
ATOM 1393 C C . THR A 1 191 ? -22.766 -2.006 -19.359 1 94.62 191 THR A C 1
ATOM 1395 O O . THR A 1 191 ? -23.203 -0.866 -19.531 1 94.62 191 THR A O 1
ATOM 1398 N N . GLU A 1 192 ? -23.438 -2.863 -18.812 1 92.94 192 GLU A N 1
ATOM 1399 C CA . GLU A 1 192 ? -24.797 -2.629 -18.328 1 92.94 192 GLU A CA 1
ATOM 1400 C C . GLU A 1 192 ? -24.812 -1.738 -17.094 1 92.94 192 GLU A C 1
ATOM 1402 O O . GLU A 1 192 ? -25.703 -0.909 -16.922 1 92.94 192 GLU A O 1
ATOM 1407 N N . ARG A 1 193 ? -23.859 -1.947 -16.25 1 94.62 193 ARG A N 1
ATOM 1408 C CA . ARG A 1 193 ? -23.844 -1.312 -14.938 1 94.62 193 ARG A CA 1
ATOM 1409 C C . ARG A 1 193 ? -23.266 0.096 -15.023 1 94.62 193 ARG A C 1
ATOM 1411 O O . ARG A 1 193 ? -23.688 0.99 -14.289 1 94.62 193 ARG A O 1
ATOM 1418 N N . TYR A 1 194 ? -22.25 0.177 -15.867 1 94.38 194 TYR A N 1
ATOM 1419 C CA . TYR A 1 194 ? -21.469 1.411 -15.828 1 94.38 194 TYR A CA 1
ATOM 1420 C C . TYR A 1 194 ? -21.547 2.152 -17.156 1 94.38 194 TYR A C 1
ATOM 1422 O O . TYR A 1 194 ? -21.703 1.533 -18.219 1 94.38 194 TYR A O 1
ATOM 1430 N N . GLU A 1 195 ? -21.375 3.49 -17.203 1 88.94 195 GLU A N 1
ATOM 1431 C CA . GLU A 1 195 ? -21.406 4.332 -18.406 1 88.94 195 GLU A CA 1
ATOM 1432 C C . GLU A 1 195 ? -20 4.551 -18.953 1 88.94 195 GLU A C 1
ATOM 1434 O O . GLU A 1 195 ? -19.844 5.031 -20.078 1 88.94 195 GLU A O 1
ATOM 1439 N N . LYS A 1 196 ? -19.047 4.191 -18.297 1 91.25 196 LYS A N 1
ATOM 1440 C CA . LYS A 1 196 ? -17.688 4.398 -18.766 1 91.25 196 LYS A CA 1
ATOM 1441 C C . LYS A 1 196 ? -17.047 3.088 -19.234 1 91.25 196 LYS A C 1
ATOM 1443 O O . LYS A 1 196 ? -17.422 2.014 -18.75 1 91.25 196 LYS A O 1
ATOM 1448 N N . PRO A 1 197 ? -16.125 3.104 -20.203 1 95.56 197 PRO A N 1
ATOM 1449 C CA . PRO A 1 197 ? -15.516 1.899 -20.766 1 95.56 197 PRO A CA 1
ATOM 1450 C C . PRO A 1 197 ? -14.484 1.264 -19.844 1 95.56 197 PRO A C 1
ATOM 1452 O O . PRO A 1 197 ? -13.961 1.931 -18.938 1 95.56 197 PRO A O 1
ATOM 1455 N N . VAL A 1 198 ? -14.273 -0.019 -20.078 1 97.81 198 VAL A N 1
ATOM 1456 C CA . VAL A 1 198 ? -13.18 -0.717 -19.406 1 97.81 198 VAL A CA 1
ATOM 1457 C C . VAL A 1 198 ? -11.836 -0.166 -19.906 1 97.81 198 VAL A C 1
ATOM 1459 O O . VAL A 1 198 ? -11.602 -0.067 -21.109 1 97.81 198 VAL A O 1
ATOM 1462 N N . THR A 1 199 ? -10.961 0.201 -18.938 1 97.75 199 THR A N 1
ATOM 1463 C CA . THR A 1 199 ? -9.68 0.778 -19.328 1 97.75 199 THR A CA 1
ATOM 1464 C C . THR A 1 199 ? -8.562 -0.257 -19.219 1 97.75 199 THR A C 1
ATOM 1466 O O . THR A 1 199 ? -7.594 -0.213 -19.984 1 97.75 199 THR A O 1
ATOM 1469 N N . ARG A 1 200 ? -8.633 -1.181 -18.266 1 98.62 200 ARG A N 1
ATOM 1470 C CA . ARG A 1 200 ? -7.629 -2.219 -18.078 1 98.62 200 ARG A CA 1
ATOM 1471 C C . ARG A 1 200 ? -8.266 -3.516 -17.594 1 98.62 200 ARG A C 1
ATOM 1473 O O . ARG A 1 200 ? -9.25 -3.486 -16.844 1 98.62 200 ARG A O 1
ATOM 1480 N N . VAL A 1 201 ? -7.691 -4.594 -18 1 98.94 201 VAL A N 1
ATOM 1481 C CA . VAL A 1 201 ? -8.055 -5.926 -17.531 1 98.94 201 VAL A CA 1
ATOM 1482 C C . VAL A 1 201 ? -6.82 -6.641 -17 1 98.94 201 VAL A C 1
ATOM 1484 O O . VAL A 1 201 ? -5.836 -6.82 -17.719 1 98.94 201 VAL A O 1
ATOM 1487 N N . TYR A 1 202 ? -6.887 -7.012 -15.727 1 98.94 202 TYR A N 1
ATOM 1488 C CA . TYR A 1 202 ? -5.789 -7.715 -15.07 1 98.94 202 TYR A CA 1
ATOM 1489 C C . TYR A 1 202 ? -6.207 -9.125 -14.664 1 98.94 202 TYR A C 1
ATOM 1491 O O . TYR A 1 202 ? -7.402 -9.43 -14.594 1 98.94 202 TYR A O 1
ATOM 1499 N N . PHE A 1 203 ? -5.23 -9.992 -14.461 1 98.94 203 PHE A N 1
ATOM 1500 C CA . PHE A 1 203 ? -5.398 -11.336 -13.922 1 98.94 203 PHE A CA 1
ATOM 1501 C C . PHE A 1 203 ? -4.457 -11.562 -12.742 1 98.94 203 PHE A C 1
ATOM 1503 O O . PHE A 1 203 ? -3.297 -11.148 -12.781 1 98.94 203 PHE A O 1
ATOM 1510 N N . GLN A 1 204 ? -4.977 -12.195 -11.688 1 98.88 204 GLN A N 1
ATOM 1511 C CA . GLN A 1 204 ? -4.109 -12.555 -10.562 1 98.88 204 GLN A CA 1
ATOM 1512 C C . GLN A 1 204 ? -4.383 -13.977 -10.086 1 98.88 204 GLN A C 1
ATOM 1514 O O . GLN A 1 204 ? -5.531 -14.422 -10.078 1 98.88 204 GLN A O 1
ATOM 1519 N N . GLY A 1 205 ? -3.348 -14.734 -9.703 1 98.56 205 GLY A N 1
ATOM 1520 C CA . GLY A 1 205 ? -3.535 -16.062 -9.125 1 98.56 205 GLY A CA 1
ATOM 1521 C C . GLY A 1 205 ? -2.23 -16.766 -8.805 1 98.56 205 GLY A C 1
ATOM 1522 O O . GLY A 1 205 ? -1.158 -16.297 -9.211 1 98.56 205 GLY A O 1
ATOM 1523 N N . GLY A 1 206 ? -2.307 -17.812 -8.086 1 98.25 206 GLY A N 1
ATOM 1524 C CA . GLY A 1 206 ? -1.209 -18.719 -7.77 1 98.25 206 GLY A CA 1
ATOM 1525 C C . GLY A 1 206 ? -1.492 -20.156 -8.148 1 98.25 206 GLY A C 1
ATOM 1526 O O . GLY A 1 206 ? -2.65 -20.547 -8.328 1 98.25 206 GLY A O 1
ATOM 1527 N N . SER A 1 207 ? -0.428 -20.859 -8.305 1 98.12 207 SER A N 1
ATOM 1528 C CA . SER A 1 207 ? -0.595 -22.281 -8.617 1 98.12 207 SER A CA 1
ATOM 1529 C C . SER A 1 207 ? -1.361 -22.469 -9.914 1 98.12 207 SER A C 1
ATOM 1531 O O . SER A 1 207 ? -0.957 -21.969 -10.961 1 98.12 207 SER A O 1
ATOM 1533 N N . THR A 1 208 ? -2.539 -23.125 -9.805 1 98.31 208 THR A N 1
ATOM 1534 C CA . THR A 1 208 ? -3.4 -23.234 -10.977 1 98.31 208 THR A CA 1
ATOM 1535 C C . THR A 1 208 ? -3.828 -21.844 -11.461 1 98.31 208 THR A C 1
ATOM 1537 O O . THR A 1 208 ? -3.842 -21.594 -12.672 1 98.31 208 THR A O 1
ATOM 1540 N N . GLY A 1 209 ? -4.148 -21 -10.547 1 98.69 209 GLY A N 1
ATOM 1541 C CA . GLY A 1 209 ? -4.484 -19.641 -10.914 1 98.69 209 GLY A CA 1
ATOM 1542 C C . GLY A 1 209 ? -3.354 -18.922 -11.625 1 98.69 209 GLY A C 1
ATOM 1543 O O . GLY A 1 209 ? -3.594 -18.078 -12.5 1 98.69 209 GLY A O 1
ATOM 1544 N N . GLY A 1 210 ? -2.111 -19.219 -11.164 1 98.81 210 GLY A N 1
ATOM 1545 C CA . GLY A 1 210 ? -0.969 -18.672 -11.883 1 98.81 210 GLY A CA 1
ATOM 1546 C C . GLY A 1 210 ? -0.88 -19.156 -13.312 1 98.81 210 GLY A C 1
ATOM 1547 O O . GLY A 1 210 ? -0.617 -18.375 -14.227 1 98.81 210 GLY A O 1
ATOM 1548 N N . ARG A 1 211 ? -1.068 -20.438 -13.531 1 98.81 211 ARG A N 1
ATOM 1549 C CA . ARG A 1 211 ? -1.111 -21 -14.875 1 98.81 211 ARG A CA 1
ATOM 1550 C C . ARG A 1 211 ? -2.201 -20.344 -15.711 1 98.81 211 ARG A C 1
ATOM 1552 O O . ARG A 1 211 ? -1.98 -20.016 -16.875 1 98.81 211 ARG A O 1
ATOM 1559 N N . GLU A 1 212 ? -3.336 -20.141 -15.102 1 98.88 212 GLU A N 1
ATOM 1560 C CA . GLU A 1 212 ? -4.465 -19.531 -15.789 1 98.88 212 GLU A CA 1
ATOM 1561 C C . GLU A 1 212 ? -4.137 -18.094 -16.219 1 98.88 212 GLU A C 1
ATOM 1563 O O . GLU A 1 212 ? -4.555 -17.656 -17.281 1 98.88 212 GLU A O 1
ATOM 1568 N N . GLY A 1 213 ? -3.447 -17.391 -15.352 1 98.94 213 GLY A N 1
ATOM 1569 C CA . GLY A 1 213 ? -3.016 -16.062 -15.719 1 98.94 213 GLY A CA 1
ATOM 1570 C C . GLY A 1 213 ? -2.111 -16.031 -16.938 1 98.94 213 GLY A C 1
ATOM 1571 O O . GLY A 1 213 ? -2.312 -15.234 -17.859 1 98.94 213 GLY A O 1
ATOM 1572 N N . LEU A 1 214 ? -1.112 -16.906 -16.938 1 98.88 214 LEU A N 1
ATOM 1573 C CA . LEU A 1 214 ? -0.23 -17.016 -18.094 1 98.88 214 LEU A CA 1
ATOM 1574 C C . LEU A 1 214 ? -1.009 -17.453 -19.328 1 98.88 214 LEU A C 1
ATOM 1576 O O . LEU A 1 214 ? -0.759 -16.969 -20.438 1 98.88 214 LEU A O 1
ATOM 1580 N N . THR A 1 215 ? -1.943 -18.328 -19.156 1 98.81 215 THR A N 1
ATOM 1581 C CA . THR A 1 215 ? -2.801 -18.781 -20.25 1 98.81 215 THR A CA 1
ATOM 1582 C C . THR A 1 215 ? -3.623 -17.625 -20.797 1 98.81 215 THR A C 1
ATOM 1584 O O . THR A 1 215 ? -3.699 -17.438 -22.016 1 98.81 215 THR A O 1
ATOM 1587 N N . ALA A 1 216 ? -4.191 -16.844 -19.922 1 98.75 216 ALA A N 1
ATOM 1588 C CA . ALA A 1 216 ? -5.008 -15.703 -20.312 1 98.75 216 ALA A CA 1
ATOM 1589 C C . ALA A 1 216 ? -4.23 -14.766 -21.234 1 98.75 216 ALA A C 1
ATOM 1591 O O . ALA A 1 216 ? -4.688 -14.438 -22.328 1 98.75 216 ALA A O 1
ATOM 1592 N N . ALA A 1 217 ? -3.061 -14.461 -20.844 1 98.19 217 ALA A N 1
ATOM 1593 C CA . ALA A 1 217 ? -2.266 -13.469 -21.562 1 98.19 217 ALA A CA 1
ATOM 1594 C C . ALA A 1 217 ? -1.689 -14.062 -22.844 1 98.19 217 ALA A C 1
ATOM 1596 O O . ALA A 1 217 ? -1.487 -13.352 -23.828 1 98.19 217 ALA A O 1
ATOM 1597 N N . SER A 1 218 ? -1.417 -15.367 -22.844 1 97.56 218 SER A N 1
ATOM 1598 C CA . SER A 1 218 ? -0.818 -15.984 -24.016 1 97.56 218 SER A CA 1
ATOM 1599 C C . SER A 1 218 ? -1.869 -16.281 -25.078 1 97.56 218 SER A C 1
ATOM 1601 O O . SER A 1 218 ? -1.603 -16.141 -26.281 1 97.56 218 SER A O 1
ATOM 1603 N N . ARG A 1 219 ? -3.027 -16.641 -24.734 1 97.88 219 ARG A N 1
ATOM 1604 C CA . ARG A 1 219 ? -4.055 -17.031 -25.703 1 97.88 219 ARG A CA 1
ATOM 1605 C C . ARG A 1 219 ? -4.852 -15.82 -26.172 1 97.88 219 ARG A C 1
ATOM 1607 O O . ARG A 1 219 ? -5.305 -15.773 -27.312 1 97.88 219 ARG A O 1
ATOM 1614 N N . TRP A 1 220 ? -5.027 -14.914 -25.312 1 98.5 220 TRP A N 1
ATOM 1615 C CA . TRP A 1 220 ? -5.777 -13.703 -25.656 1 98.5 220 TRP A CA 1
ATOM 1616 C C . TRP A 1 220 ? -4.996 -12.453 -25.266 1 98.5 220 TRP A C 1
ATOM 1618 O O . TRP A 1 220 ? -5.449 -11.656 -24.453 1 98.5 220 TRP A O 1
ATOM 1628 N N . PRO A 1 221 ? -3.885 -12.242 -25.938 1 98.06 221 PRO A N 1
ATOM 1629 C CA . PRO A 1 221 ? -3.016 -11.117 -25.594 1 98.06 221 PRO A CA 1
ATOM 1630 C C . PRO A 1 221 ? -3.717 -9.766 -25.734 1 98.06 221 PRO A C 1
ATOM 1632 O O . PRO A 1 221 ? -3.289 -8.773 -25.141 1 98.06 221 PRO A O 1
ATOM 1635 N N . GLU A 1 222 ? -4.828 -9.703 -26.422 1 97.62 222 GLU A N 1
ATOM 1636 C CA . GLU A 1 222 ? -5.547 -8.453 -26.641 1 97.62 222 GLU A CA 1
ATOM 1637 C C . GLU A 1 222 ? -6.547 -8.188 -25.516 1 97.62 222 GLU A C 1
ATOM 1639 O O . GLU A 1 222 ? -7.047 -7.07 -25.375 1 97.62 222 GLU A O 1
ATOM 1644 N N . SER A 1 223 ? -6.734 -9.18 -24.719 1 98.56 223 SER A N 1
ATOM 1645 C CA . SER A 1 223 ? -7.824 -9.07 -23.75 1 98.56 223 SER A CA 1
ATOM 1646 C C . SER A 1 223 ? -7.297 -8.742 -22.359 1 98.56 223 SER A C 1
ATOM 1648 O O . SER A 1 223 ? -8.07 -8.391 -21.469 1 98.56 223 SER A O 1
ATOM 1650 N N . TYR A 1 224 ? -6 -8.859 -22.156 1 98.81 224 TYR A N 1
ATOM 1651 C CA . TYR A 1 224 ? -5.43 -8.633 -20.828 1 98.81 224 TYR A CA 1
ATOM 1652 C C . TYR A 1 224 ? -4.258 -7.656 -20.906 1 98.81 224 TYR A C 1
ATOM 1654 O O . TYR A 1 224 ? -3.512 -7.648 -21.875 1 98.81 224 TYR A O 1
ATOM 1662 N N . ASP A 1 225 ? -4.059 -6.879 -19.828 1 98.81 225 ASP A N 1
ATOM 1663 C CA . ASP A 1 225 ? -3.035 -5.836 -19.797 1 98.81 225 ASP A CA 1
ATOM 1664 C C . ASP A 1 225 ? -1.947 -6.156 -18.781 1 98.81 225 ASP A C 1
ATOM 1666 O O . ASP A 1 225 ? -0.818 -5.676 -18.891 1 98.81 225 ASP A O 1
ATOM 1670 N N . GLY A 1 226 ? -2.254 -6.891 -17.781 1 98.88 226 GLY A N 1
ATOM 1671 C CA . GLY A 1 226 ? -1.317 -7.203 -16.719 1 98.88 226 GLY A CA 1
ATOM 1672 C C . GLY A 1 226 ? -1.632 -8.508 -16.016 1 98.88 226 GLY A C 1
ATOM 1673 O O . GLY A 1 226 ? -2.801 -8.852 -15.82 1 98.88 226 GLY A O 1
ATOM 1674 N N . ILE A 1 227 ? -0.568 -9.219 -15.578 1 98.94 227 ILE A N 1
ATOM 1675 C CA . ILE A 1 227 ? -0.713 -10.523 -14.945 1 98.94 227 ILE A CA 1
ATOM 1676 C C . ILE A 1 227 ? 0.134 -10.578 -13.672 1 98.94 227 ILE A C 1
ATOM 1678 O O . ILE A 1 227 ? 1.332 -10.289 -13.703 1 98.94 227 ILE A O 1
ATOM 1682 N N . LEU A 1 228 ? -0.518 -10.852 -12.562 1 98.88 228 LEU A N 1
ATOM 1683 C CA . LEU A 1 228 ? 0.169 -11.32 -11.367 1 98.88 228 LEU A CA 1
ATOM 1684 C C . LEU A 1 228 ? 0.132 -12.844 -11.281 1 98.88 228 LEU A C 1
ATOM 1686 O O . LEU A 1 228 ? -0.917 -13.43 -11 1 98.88 228 LEU A O 1
ATOM 1690 N N . THR A 1 229 ? 1.235 -13.5 -11.5 1 98.81 229 THR A N 1
ATOM 1691 C CA . THR A 1 229 ? 1.29 -14.953 -11.469 1 98.81 229 THR A CA 1
ATOM 1692 C C . THR A 1 229 ? 2.25 -15.438 -10.383 1 98.81 229 THR A C 1
ATOM 1694 O O . THR A 1 229 ? 3.422 -15.055 -10.367 1 98.81 229 THR A O 1
ATOM 1697 N N . ASN A 1 230 ? 1.719 -16.25 -9.5 1 98.69 230 ASN A N 1
ATOM 1698 C CA . ASN A 1 230 ? 2.479 -16.75 -8.359 1 98.69 230 ASN A CA 1
ATOM 1699 C C . ASN A 1 230 ? 2.611 -18.266 -8.391 1 98.69 230 ASN A C 1
ATOM 1701 O O . ASN A 1 230 ? 1.606 -18.984 -8.383 1 98.69 230 ASN A O 1
ATOM 1705 N N . TYR A 1 231 ? 3.852 -18.766 -8.414 1 98.5 231 TYR A N 1
ATOM 1706 C CA . TYR A 1 231 ? 4.219 -20.188 -8.43 1 98.5 231 TYR A CA 1
ATOM 1707 C C . TYR A 1 231 ? 3.295 -20.984 -9.344 1 98.5 231 TYR A C 1
ATOM 1709 O O . TYR A 1 231 ? 2.705 -21.984 -8.922 1 98.5 231 TYR A O 1
ATOM 1717 N N . PRO A 1 232 ? 3.252 -20.531 -10.539 1 98.75 232 PRO A N 1
ATOM 1718 C CA . PRO A 1 232 ? 2.299 -21.125 -11.484 1 98.75 232 PRO A CA 1
ATOM 1719 C C . PRO A 1 232 ? 2.607 -22.578 -11.805 1 98.75 232 PRO A C 1
ATOM 1721 O O . PRO A 1 232 ? 3.775 -22.953 -11.922 1 98.75 232 PRO A O 1
ATOM 1724 N N . THR A 1 233 ? 1.558 -23.375 -11.922 1 98.56 233 THR A N 1
ATOM 1725 C CA . THR A 1 233 ? 1.667 -24.688 -12.523 1 98.56 233 THR A CA 1
ATOM 1726 C C . THR A 1 233 ? 1.709 -24.609 -14.047 1 98.56 233 THR A C 1
ATOM 1728 O O . THR A 1 233 ? 0.921 -25.25 -14.734 1 98.56 233 THR A O 1
ATOM 1731 N N . ALA A 1 234 ? 2.662 -23.922 -14.531 1 98.62 234 ALA A N 1
ATOM 1732 C CA . ALA A 1 234 ? 2.742 -23.594 -15.953 1 98.62 234 ALA A CA 1
ATOM 1733 C C . ALA A 1 234 ? 2.943 -24.844 -16.797 1 98.62 234 ALA A C 1
ATOM 1735 O O . ALA A 1 234 ? 2.227 -25.062 -17.781 1 98.62 234 ALA A O 1
ATOM 1736 N N . ASN A 1 235 ? 3.939 -25.641 -16.453 1 98.38 235 ASN A N 1
ATOM 1737 C CA . ASN A 1 235 ? 4.168 -26.938 -17.094 1 98.38 235 ASN A CA 1
ATOM 1738 C C . ASN A 1 235 ? 3.354 -28.047 -16.422 1 98.38 235 ASN A C 1
ATOM 1740 O O . ASN A 1 235 ? 3.92 -29 -15.883 1 98.38 235 ASN A O 1
ATOM 1744 N N . PHE A 1 236 ? 2.111 -27.922 -16.609 1 98.25 236 PHE A N 1
ATOM 1745 C CA . PHE A 1 236 ? 1.154 -28.766 -15.898 1 98.25 236 PHE A CA 1
ATOM 1746 C C . PHE A 1 236 ? 1.424 -30.234 -16.188 1 98.25 236 PHE A C 1
ATOM 1748 O O . PHE A 1 236 ? 1.537 -31.047 -15.258 1 98.25 236 PHE A O 1
ATOM 1755 N N . VAL A 1 237 ? 1.52 -30.609 -17.406 1 98.5 237 VAL A N 1
ATOM 1756 C CA . VAL A 1 237 ? 1.682 -32 -17.781 1 98.5 237 VAL A CA 1
ATOM 1757 C C . VAL A 1 237 ? 3.057 -32.5 -17.328 1 98.5 237 VAL A C 1
ATOM 1759 O O . VAL A 1 237 ? 3.189 -33.625 -16.844 1 98.5 237 VAL A O 1
ATOM 1762 N N . GLY A 1 238 ? 4.086 -31.688 -17.531 1 98.56 238 GLY A N 1
ATOM 1763 C CA . GLY A 1 238 ? 5.395 -32.062 -17.031 1 98.56 238 GLY A CA 1
ATOM 1764 C C . GLY A 1 238 ? 5.395 -32.375 -15.547 1 98.56 238 GLY A C 1
ATOM 1765 O O . GLY A 1 238 ? 6.027 -33.344 -15.109 1 98.56 238 GLY A O 1
ATOM 1766 N N . LEU A 1 239 ? 4.73 -31.578 -14.797 1 98.62 239 LEU A N 1
ATOM 1767 C CA . LEU A 1 239 ? 4.609 -31.766 -13.359 1 98.62 239 LEU A CA 1
ATOM 1768 C C . LEU A 1 239 ? 3.885 -33.062 -13.047 1 98.62 239 LEU A C 1
ATOM 1770 O O . LEU A 1 239 ? 4.289 -33.812 -12.156 1 98.62 239 LEU A O 1
ATOM 1774 N N . ARG A 1 240 ? 2.814 -33.375 -13.781 1 98.5 240 ARG A N 1
ATOM 1775 C CA . ARG A 1 240 ? 2.061 -34.594 -13.555 1 98.5 240 ARG A CA 1
ATOM 1776 C C . ARG A 1 240 ? 2.889 -35.844 -13.922 1 98.5 240 ARG A C 1
ATOM 1778 O O . ARG A 1 240 ? 2.844 -36.844 -13.227 1 98.5 240 ARG A O 1
ATOM 1785 N N . LEU A 1 241 ? 3.607 -35.719 -14.977 1 98.75 241 LEU A N 1
ATOM 1786 C CA . LEU A 1 241 ? 4.492 -36.812 -15.352 1 98.75 241 LEU A CA 1
ATOM 1787 C C . LEU A 1 241 ? 5.586 -37 -14.305 1 98.75 241 LEU A C 1
ATOM 1789 O O . LEU A 1 241 ? 6 -38.125 -14.031 1 98.75 241 LEU A O 1
ATOM 1793 N N . TRP A 1 242 ? 6.082 -35.906 -13.773 1 98.62 242 TRP A N 1
ATOM 1794 C CA . TRP A 1 242 ? 7.051 -36.031 -12.688 1 98.62 242 TRP A CA 1
ATOM 1795 C C . TRP A 1 242 ? 6.473 -36.812 -11.523 1 98.62 242 TRP A C 1
ATOM 1797 O O . TRP A 1 242 ? 7.156 -37.656 -10.945 1 98.62 242 TRP A O 1
ATOM 1807 N N . GLY A 1 243 ? 5.238 -36.562 -11.18 1 98.44 243 GLY A N 1
ATOM 1808 C CA . GLY A 1 243 ? 4.578 -37.344 -10.133 1 98.44 243 GLY A CA 1
ATOM 1809 C C . GLY A 1 243 ? 4.508 -38.844 -10.445 1 98.44 243 GLY A C 1
ATOM 1810 O O . GLY A 1 243 ? 4.641 -39.656 -9.539 1 98.44 243 GLY A O 1
ATOM 1811 N N . ALA A 1 244 ? 4.242 -39.156 -11.68 1 98.5 244 ALA A N 1
ATOM 1812 C CA . ALA A 1 244 ? 4.207 -40.531 -12.094 1 98.5 244 ALA A CA 1
ATOM 1813 C C . ALA A 1 244 ? 5.582 -41.188 -11.969 1 98.5 244 ALA A C 1
ATOM 1815 O O . ALA A 1 244 ? 5.699 -42.312 -11.508 1 98.5 244 ALA A O 1
ATOM 1816 N N . GLY A 1 245 ? 6.57 -40.469 -12.469 1 98.5 245 GLY A N 1
ATOM 1817 C CA . GLY A 1 245 ? 7.926 -40.938 -12.281 1 98.5 245 GLY A CA 1
ATOM 1818 C C . GLY A 1 245 ? 8.297 -41.125 -10.828 1 98.5 245 GLY A C 1
ATOM 1819 O O . GLY A 1 245 ? 8.945 -42.125 -10.469 1 98.5 245 GLY A O 1
ATOM 1820 N N . LEU A 1 246 ? 7.914 -40.188 -10 1 98.62 246 LEU A N 1
ATOM 1821 C CA . LEU A 1 246 ? 8.164 -40.281 -8.57 1 98.62 246 LEU A CA 1
ATOM 1822 C C . LEU A 1 246 ? 7.504 -41.5 -7.977 1 98.62 246 LEU A C 1
ATOM 1824 O O . LEU A 1 246 ? 8.086 -42.188 -7.125 1 98.62 246 LEU A O 1
ATOM 1828 N N . ALA A 1 247 ? 6.27 -41.812 -8.398 1 98.44 247 ALA A N 1
ATOM 1829 C CA . ALA A 1 247 ? 5.559 -43 -7.895 1 98.44 247 ALA A CA 1
ATOM 1830 C C . ALA A 1 247 ? 6.379 -44.25 -8.109 1 98.44 247 ALA A C 1
ATOM 1832 O O . ALA A 1 247 ? 6.523 -45.062 -7.195 1 98.44 247 ALA A O 1
ATOM 1833 N N . ARG A 1 248 ? 6.887 -44.406 -9.266 1 98.06 248 ARG A N 1
ATOM 1834 C CA . ARG A 1 248 ? 7.684 -45.594 -9.562 1 98.06 248 ARG A CA 1
ATOM 1835 C C . ARG A 1 248 ? 8.984 -45.594 -8.758 1 98.06 248 ARG A C 1
ATOM 1837 O O . ARG A 1 248 ? 9.391 -46.656 -8.234 1 98.06 248 ARG A O 1
ATOM 1844 N N . ALA A 1 249 ? 9.633 -44.469 -8.672 1 98.19 249 ALA A N 1
ATOM 1845 C CA . ALA A 1 249 ? 10.883 -44.344 -7.93 1 98.19 249 ALA A CA 1
ATOM 1846 C C . ALA A 1 249 ? 10.688 -44.75 -6.465 1 98.19 249 ALA A C 1
ATOM 1848 O O . ALA A 1 249 ? 11.562 -45.344 -5.859 1 98.19 249 ALA A O 1
ATOM 1849 N N . VAL A 1 250 ? 9.578 -44.375 -5.887 1 98.31 250 VAL A N 1
ATOM 1850 C CA . VAL A 1 250 ? 9.312 -44.562 -4.465 1 98.31 250 VAL A CA 1
ATOM 1851 C C . VAL A 1 250 ? 8.797 -46 -4.223 1 98.31 250 VAL A C 1
ATOM 1853 O O . VAL A 1 250 ? 9.258 -46.688 -3.311 1 98.31 250 VAL A O 1
ATOM 1856 N N . TYR A 1 251 ? 7.906 -46.531 -5.113 1 97.94 251 TYR A N 1
ATOM 1857 C CA . TYR A 1 251 ? 7.07 -47.656 -4.656 1 97.94 251 TYR A CA 1
ATOM 1858 C C . TYR A 1 251 ? 7.418 -48.938 -5.395 1 97.94 251 TYR A C 1
ATOM 1860 O O . TYR A 1 251 ? 7.008 -50.031 -4.984 1 97.94 251 TYR A O 1
ATOM 1868 N N . ASP A 1 252 ? 8.125 -48.906 -6.508 1 97.25 252 ASP A N 1
ATOM 1869 C CA . ASP A 1 252 ? 8.547 -50.125 -7.16 1 97.25 252 ASP A CA 1
ATOM 1870 C C . ASP A 1 252 ? 9.375 -51 -6.215 1 97.25 252 ASP A C 1
ATOM 1872 O O . ASP A 1 252 ? 9.953 -50.5 -5.246 1 97.25 252 ASP A O 1
ATOM 1876 N N . ASP A 1 253 ? 9.391 -52.375 -6.52 1 96 253 ASP A N 1
ATOM 1877 C CA . ASP A 1 253 ? 10.211 -53.344 -5.809 1 96 253 ASP A CA 1
ATOM 1878 C C . ASP A 1 253 ? 9.938 -53.312 -4.309 1 96 253 ASP A C 1
ATOM 1880 O O . ASP A 1 253 ? 10.859 -53.156 -3.504 1 96 253 ASP A O 1
ATOM 1884 N N . LYS A 1 254 ? 8.641 -53.406 -3.941 1 95.56 254 LYS A N 1
ATOM 1885 C CA . LYS A 1 254 ? 8.195 -53.406 -2.553 1 95.56 254 LYS A CA 1
ATOM 1886 C C . LYS A 1 254 ? 8.594 -52.125 -1.845 1 95.56 254 LYS A C 1
ATOM 1888 O O . LYS A 1 254 ? 9.172 -52.156 -0.755 1 95.56 254 LYS A O 1
ATOM 1893 N N . SER A 1 255 ? 8.492 -50.969 -2.545 1 97.38 255 SER A N 1
ATOM 1894 C CA . SER A 1 255 ? 8.695 -49.625 -2.012 1 97.38 255 SER A CA 1
ATOM 1895 C C . SER A 1 255 ? 10.148 -49.438 -1.582 1 97.38 255 SER A C 1
ATOM 1897 O O . SER A 1 255 ? 10.406 -48.812 -0.538 1 97.38 255 SER A O 1
ATOM 1899 N N . ALA A 1 256 ? 11.094 -49.906 -2.371 1 96.38 256 ALA A N 1
ATOM 1900 C CA . ALA A 1 256 ? 12.516 -49.812 -2.035 1 96.38 256 ALA A CA 1
ATOM 1901 C C . ALA A 1 256 ? 12.984 -48.375 -1.968 1 96.38 256 ALA A C 1
ATOM 1903 O O . ALA A 1 256 ? 13.93 -48.062 -1.249 1 96.38 256 ALA A O 1
ATOM 1904 N N . GLY A 1 257 ? 12.305 -47.5 -2.65 1 97.62 257 GLY A N 1
ATOM 1905 C CA . GLY A 1 257 ? 12.727 -46.125 -2.713 1 97.62 257 GLY A CA 1
ATOM 1906 C C . GLY A 1 257 ? 12.078 -45.25 -1.654 1 97.62 257 GLY A C 1
ATOM 1907 O O . GLY A 1 257 ? 12.406 -44.062 -1.522 1 97.62 257 GLY A O 1
ATOM 1908 N N . TRP A 1 258 ? 11.141 -45.75 -0.845 1 98.31 258 TRP A N 1
ATOM 1909 C CA . TRP A 1 258 ? 10.422 -44.938 0.144 1 98.31 258 TRP A CA 1
ATOM 1910 C C . TRP A 1 258 ? 11.352 -44.5 1.269 1 98.31 258 TRP A C 1
ATOM 1912 O O . TRP A 1 258 ? 12.141 -45.281 1.777 1 98.31 258 TRP A O 1
ATOM 1922 N N . ILE A 1 259 ? 11.32 -43.25 1.591 1 98.25 259 ILE A N 1
ATOM 1923 C CA . ILE A 1 259 ? 12.094 -42.688 2.695 1 98.25 259 ILE A CA 1
ATOM 1924 C C . ILE A 1 259 ? 11.156 -42.344 3.85 1 98.25 259 ILE A C 1
ATOM 1926 O O . ILE A 1 259 ? 10.25 -41.531 3.693 1 98.25 259 ILE A O 1
ATOM 1930 N N . PRO A 1 260 ? 11.352 -42.875 4.996 1 97.5 260 PRO A N 1
ATOM 1931 C CA . PRO A 1 260 ? 10.461 -42.594 6.133 1 97.5 260 PRO A CA 1
ATOM 1932 C C . PRO A 1 260 ? 10.453 -41.125 6.543 1 97.5 260 PRO A C 1
ATOM 1934 O O . PRO A 1 260 ? 11.477 -40.438 6.422 1 97.5 260 PRO A O 1
ATOM 1937 N N . PRO A 1 261 ? 9.344 -40.719 7.137 1 97.44 261 PRO A N 1
ATOM 1938 C CA . PRO A 1 261 ? 9.172 -39.312 7.492 1 97.44 261 PRO A CA 1
ATOM 1939 C C . PRO A 1 261 ? 10.281 -38.781 8.391 1 97.44 261 PRO A C 1
ATOM 1941 O O . PRO A 1 261 ? 10.742 -37.656 8.227 1 97.44 261 PRO A O 1
ATOM 1944 N N . LYS A 1 262 ? 10.695 -39.562 9.336 1 97.44 262 LYS A N 1
ATOM 1945 C CA . LYS A 1 262 ? 11.75 -39.125 10.242 1 97.44 262 LYS A CA 1
ATOM 1946 C C . LYS A 1 262 ? 13.031 -38.812 9.477 1 97.44 262 LYS A C 1
ATOM 1948 O O . LYS A 1 262 ? 13.727 -37.844 9.805 1 97.44 262 LYS A O 1
ATOM 1953 N N . LEU A 1 263 ? 13.359 -39.656 8.555 1 98 263 LEU A N 1
ATOM 1954 C CA . LEU A 1 263 ? 14.562 -39.438 7.762 1 98 263 LEU A CA 1
ATOM 1955 C C . LEU A 1 263 ? 14.383 -38.25 6.82 1 98 263 LEU A C 1
ATOM 1957 O O . LEU A 1 263 ? 15.336 -37.531 6.555 1 98 263 LEU A O 1
ATOM 1961 N N . VAL A 1 264 ? 13.203 -38 6.211 1 98.12 264 VAL A N 1
ATOM 1962 C CA . VAL A 1 264 ? 12.914 -36.844 5.402 1 98.12 264 VAL A CA 1
ATOM 1963 C C . VAL A 1 264 ? 13.164 -35.562 6.219 1 98.12 264 VAL A C 1
ATOM 1965 O O . VAL A 1 264 ? 13.773 -34.625 5.727 1 98.12 264 VAL A O 1
ATOM 1968 N N . GLU A 1 265 ? 12.688 -35.562 7.441 1 97.75 265 GLU A N 1
ATOM 1969 C CA . GLU A 1 265 ? 12.891 -34.438 8.344 1 97.75 265 GLU A CA 1
ATOM 1970 C C . GLU A 1 265 ? 14.383 -34.188 8.594 1 97.75 265 GLU A C 1
ATOM 1972 O O . GLU A 1 265 ? 14.828 -33.062 8.617 1 97.75 265 GLU A O 1
ATOM 1977 N N . ARG A 1 266 ? 15.07 -35.25 8.828 1 97.88 266 ARG A N 1
ATOM 1978 C CA . ARG A 1 266 ? 16.5 -35.125 9.07 1 97.88 266 ARG A CA 1
ATOM 1979 C C . ARG A 1 266 ? 17.219 -34.562 7.855 1 97.88 266 ARG A C 1
ATOM 1981 O O . ARG A 1 266 ? 18.109 -33.719 7.992 1 97.88 266 ARG A O 1
ATOM 1988 N N . ILE A 1 267 ? 16.859 -35.062 6.656 1 98.12 267 ILE A N 1
ATOM 1989 C CA . ILE A 1 267 ? 17.453 -34.531 5.43 1 98.12 267 ILE A CA 1
ATOM 1990 C C . ILE A 1 267 ? 17.25 -33.031 5.359 1 98.12 267 ILE A C 1
ATOM 1992 O O . ILE A 1 267 ? 18.188 -32.281 5.113 1 98.12 267 ILE A O 1
ATOM 1996 N N . SER A 1 268 ? 16.016 -32.562 5.582 1 97.69 268 SER A N 1
ATOM 1997 C CA . SER A 1 268 ? 15.672 -31.141 5.535 1 97.69 268 SER A CA 1
ATOM 1998 C C . SER A 1 268 ? 16.484 -30.344 6.559 1 97.69 268 SER A C 1
ATOM 2000 O O . SER A 1 268 ? 17.047 -29.297 6.23 1 97.69 268 SER A O 1
ATOM 2002 N N . LYS A 1 269 ? 16.531 -30.812 7.773 1 97.62 269 LYS A N 1
ATOM 2003 C CA . LYS A 1 269 ? 17.234 -30.125 8.859 1 97.62 269 LYS A CA 1
ATOM 2004 C C . LYS A 1 269 ? 18.719 -30 8.562 1 97.62 269 LYS A C 1
ATOM 2006 O O . LYS A 1 269 ? 19.312 -28.938 8.75 1 97.62 269 LYS A O 1
ATOM 2011 N N . GLU A 1 270 ? 19.328 -31.094 8.156 1 97.62 270 GLU A N 1
ATOM 2012 C CA . GLU A 1 270 ? 20.766 -31.094 7.871 1 97.62 270 GLU A CA 1
ATOM 2013 C C . GLU A 1 270 ? 21.094 -30.219 6.66 1 97.62 270 GLU A C 1
ATOM 2015 O O . GLU A 1 270 ? 22.125 -29.578 6.617 1 97.62 270 GLU A O 1
ATOM 2020 N N . ALA A 1 271 ? 20.219 -30.281 5.695 1 98.06 271 ALA A N 1
ATOM 2021 C CA . ALA A 1 271 ? 20.391 -29.406 4.539 1 98.06 271 ALA A CA 1
ATOM 2022 C C . ALA A 1 271 ? 20.359 -27.938 4.957 1 98.06 271 ALA A C 1
ATOM 2024 O O . ALA A 1 271 ? 21.219 -27.156 4.555 1 98.06 271 ALA A O 1
ATOM 2025 N N . LEU A 1 272 ? 19.344 -27.516 5.734 1 97.62 272 LEU A N 1
ATOM 2026 C CA . LEU A 1 272 ? 19.234 -26.125 6.191 1 97.62 272 LEU A CA 1
ATOM 2027 C C . LEU A 1 272 ? 20.453 -25.703 6.988 1 97.62 272 LEU A C 1
ATOM 2029 O O . LEU A 1 272 ? 20.938 -24.578 6.844 1 97.62 272 LEU A O 1
ATOM 2033 N N . LYS A 1 273 ? 20.891 -26.594 7.844 1 97.06 273 LYS A N 1
ATOM 2034 C CA . LYS A 1 273 ? 22.062 -26.312 8.664 1 97.06 273 LYS A CA 1
ATOM 2035 C C . LYS A 1 273 ? 23.281 -26 7.793 1 97.06 273 LYS A C 1
ATOM 2037 O O . LYS A 1 273 ? 24.047 -25.094 8.102 1 97.06 273 LYS A O 1
ATOM 2042 N N . SER A 1 274 ? 23.422 -26.719 6.719 1 96.44 274 SER A N 1
ATOM 2043 C CA . SER A 1 274 ? 24.609 -26.578 5.879 1 96.44 274 SER A CA 1
ATOM 2044 C C . SER A 1 274 ? 24.453 -25.422 4.902 1 96.44 274 SER A C 1
ATOM 2046 O O . SER A 1 274 ? 25.453 -24.859 4.422 1 96.44 274 SER A O 1
ATOM 2048 N N . CYS A 1 275 ? 23.234 -24.969 4.574 1 97.5 275 CYS A N 1
ATOM 2049 C CA . CYS A 1 275 ? 23 -24.062 3.465 1 97.5 275 CYS A CA 1
ATOM 2050 C C . CYS A 1 275 ? 22.656 -22.672 3.973 1 97.5 275 CYS A C 1
ATOM 2052 O O . CYS A 1 275 ? 22.906 -21.672 3.289 1 97.5 275 CYS A O 1
ATOM 2054 N N . ASP A 1 276 ? 22.016 -22.531 5.125 1 97.44 276 ASP A N 1
ATOM 2055 C CA . ASP A 1 276 ? 21.391 -21.297 5.602 1 97.44 276 ASP A CA 1
ATOM 2056 C C . ASP A 1 276 ? 22.406 -20.156 5.68 1 97.44 276 ASP A C 1
ATOM 2058 O O . ASP A 1 276 ? 22.109 -19.031 5.281 1 97.44 276 ASP A O 1
ATOM 2062 N N . GLY A 1 277 ? 23.578 -20.375 6.105 1 96.56 277 GLY A N 1
ATOM 2063 C CA . GLY A 1 277 ? 24.594 -19.359 6.332 1 96.56 277 GLY A CA 1
ATOM 2064 C C . GLY A 1 277 ? 25.297 -18.906 5.062 1 96.56 277 GLY A C 1
ATOM 2065 O O . GLY A 1 277 ? 26.031 -17.922 5.066 1 96.56 277 GLY A O 1
ATOM 2066 N N . LEU A 1 278 ? 25.031 -19.531 3.938 1 95.88 278 LEU A N 1
ATOM 2067 C CA . LEU A 1 278 ? 25.766 -19.281 2.693 1 95.88 278 LEU A CA 1
ATOM 2068 C C . LEU A 1 278 ? 25.469 -17.891 2.158 1 95.88 278 LEU A C 1
ATOM 2070 O O . LEU A 1 278 ? 26.172 -17.391 1.278 1 95.88 278 LEU A O 1
ATOM 2074 N N . ASP A 1 279 ? 24.453 -17.188 2.637 1 94.56 279 ASP A N 1
ATOM 2075 C CA . ASP A 1 279 ? 24.094 -15.852 2.162 1 94.56 279 ASP A CA 1
ATOM 2076 C C . ASP A 1 279 ? 24.469 -14.789 3.195 1 94.56 279 ASP A C 1
ATOM 2078 O O . ASP A 1 279 ? 23.984 -13.656 3.127 1 94.56 279 ASP A O 1
ATOM 2082 N N . GLY A 1 280 ? 25.203 -15.188 4.188 1 94.75 280 GLY A N 1
ATOM 2083 C CA . GLY A 1 280 ? 25.797 -14.234 5.109 1 94.75 280 GLY A CA 1
ATOM 2084 C C . GLY A 1 280 ? 25.047 -14.141 6.43 1 94.75 280 GLY A C 1
ATOM 2085 O O . GLY A 1 280 ? 25.438 -13.383 7.32 1 94.75 280 GLY A O 1
ATOM 2086 N N . VAL A 1 281 ? 23.938 -14.93 6.582 1 96.75 281 VAL A N 1
ATOM 2087 C CA . VAL A 1 281 ? 23.172 -14.867 7.824 1 96.75 281 VAL A CA 1
ATOM 2088 C C . VAL A 1 281 ? 22.438 -16.188 8.039 1 96.75 281 VAL A C 1
ATOM 2090 O O . VAL A 1 281 ? 22 -16.828 7.082 1 96.75 281 VAL A O 1
ATOM 2093 N N . GLU A 1 282 ? 22.344 -16.641 9.258 1 96.56 282 GLU A N 1
ATOM 2094 C CA . GLU A 1 282 ? 21.547 -17.812 9.609 1 96.56 282 GLU A CA 1
ATOM 2095 C C . GLU A 1 282 ? 20.172 -17.391 10.125 1 96.56 282 GLU A C 1
ATOM 2097 O O . GLU A 1 282 ? 19.969 -17.266 11.336 1 96.56 282 GLU A O 1
ATOM 2102 N N . ASP A 1 283 ? 19.266 -17.281 9.25 1 95.75 283 ASP A N 1
ATOM 2103 C CA . ASP A 1 283 ? 17.922 -16.828 9.609 1 95.75 283 ASP A CA 1
ATOM 2104 C C . ASP A 1 283 ? 16.859 -17.812 9.117 1 95.75 283 ASP A C 1
ATOM 2106 O O . ASP A 1 283 ? 15.68 -17.469 9.055 1 95.75 283 ASP A O 1
ATOM 2110 N N . GLY A 1 284 ? 17.312 -18.969 8.625 1 96.06 284 GLY A N 1
ATOM 2111 C CA . GLY A 1 284 ? 16.406 -20.031 8.219 1 96.06 284 GLY A CA 1
ATOM 2112 C C . GLY A 1 284 ? 16.031 -19.969 6.746 1 96.06 284 GLY A C 1
ATOM 2113 O O . GLY A 1 284 ? 15.297 -20.812 6.246 1 96.06 284 GLY A O 1
ATOM 2114 N N . LEU A 1 285 ? 16.516 -18.953 6.008 1 97.31 285 LEU A N 1
ATOM 2115 C CA . LEU A 1 285 ? 16.25 -18.812 4.578 1 97.31 285 LEU A CA 1
ATOM 2116 C C . LEU A 1 285 ? 17.5 -19.125 3.76 1 97.31 285 LEU A C 1
ATOM 2118 O O . LEU A 1 285 ? 18.562 -18.578 4.035 1 97.31 285 LEU A O 1
ATOM 2122 N N . VAL A 1 286 ? 17.406 -20 2.836 1 97.38 286 VAL A N 1
ATOM 2123 C CA . VAL A 1 286 ? 18.531 -20.297 1.95 1 97.38 286 VAL A CA 1
ATOM 2124 C C . VAL A 1 286 ? 18.516 -19.344 0.751 1 97.38 286 VAL A C 1
ATOM 2126 O O . VAL A 1 286 ? 17.734 -19.547 -0.185 1 97.38 286 VAL A O 1
ATOM 2129 N N . GLY A 1 287 ? 19.375 -18.391 0.788 1 95.69 287 GLY A N 1
ATOM 2130 C CA . GLY A 1 287 ? 19.453 -17.406 -0.287 1 95.69 287 GLY A CA 1
ATOM 2131 C C . GLY A 1 287 ? 20.328 -17.859 -1.442 1 95.69 287 GLY A C 1
ATOM 2132 O O . GLY A 1 287 ? 19.922 -17.781 -2.604 1 95.69 287 GLY A O 1
ATOM 2133 N N . ASN A 1 288 ? 21.469 -18.359 -1.161 1 96.31 288 ASN A N 1
ATOM 2134 C CA . ASN A 1 288 ? 22.422 -18.812 -2.174 1 96.31 288 ASN A CA 1
ATOM 2135 C C . ASN A 1 288 ? 22.156 -20.266 -2.58 1 96.31 288 ASN A C 1
ATOM 2137 O O . ASN A 1 288 ? 22.906 -21.156 -2.225 1 96.31 288 ASN A O 1
ATOM 2141 N N . MET A 1 289 ? 21.172 -20.422 -3.369 1 95.88 289 MET A N 1
ATOM 2142 C CA . MET A 1 289 ? 20.703 -21.75 -3.756 1 95.88 289 MET A CA 1
ATOM 2143 C C . MET A 1 289 ? 21.734 -22.469 -4.621 1 95.88 289 MET A C 1
ATOM 2145 O O . MET A 1 289 ? 21.875 -23.688 -4.535 1 95.88 289 MET A O 1
ATOM 2149 N N . GLN A 1 290 ? 22.406 -21.719 -5.438 1 94.81 290 GLN A N 1
ATOM 2150 C CA . GLN A 1 290 ? 23.406 -22.312 -6.316 1 94.81 290 GLN A CA 1
ATOM 2151 C C . GLN A 1 290 ? 24.5 -22.984 -5.512 1 94.81 290 GLN A C 1
ATOM 2153 O O . GLN A 1 290 ? 24.875 -24.141 -5.785 1 94.81 290 GLN A O 1
ATOM 2158 N N . GLN A 1 291 ? 25 -22.266 -4.547 1 96 291 GLN A N 1
ATOM 2159 C CA . GLN A 1 291 ? 26.062 -22.844 -3.719 1 96 291 GLN A CA 1
ATOM 2160 C C . GLN A 1 291 ? 25.531 -24 -2.889 1 96 291 GLN A C 1
ATOM 2162 O O . GLN A 1 291 ? 26.234 -24.984 -2.668 1 96 291 GLN A O 1
ATOM 2167 N N . CYS A 1 292 ? 24.359 -23.875 -2.42 1 97.19 292 CYS A N 1
ATOM 2168 C CA . CYS A 1 292 ? 23.75 -24.953 -1.654 1 97.19 292 CYS A CA 1
ATOM 2169 C C . CYS A 1 292 ? 23.625 -26.219 -2.502 1 97.19 292 CYS A C 1
ATOM 2171 O O . CYS A 1 292 ? 24 -27.312 -2.062 1 97.19 292 CYS A O 1
ATOM 2173 N N . ARG A 1 293 ? 23.125 -26.141 -3.699 1 96.5 293 ARG A N 1
ATOM 2174 C CA . ARG A 1 293 ? 22.938 -27.281 -4.578 1 96.5 293 ARG A CA 1
ATOM 2175 C C . ARG A 1 293 ? 24.281 -27.922 -4.938 1 96.5 293 ARG A C 1
ATOM 2177 O O . ARG A 1 293 ? 24.375 -29.141 -5.094 1 96.5 293 ARG A O 1
ATOM 2184 N N . ALA A 1 294 ? 25.328 -27.125 -4.938 1 95.81 294 ALA A N 1
ATOM 2185 C CA . ALA A 1 294 ? 26.672 -27.625 -5.258 1 95.81 294 ALA A CA 1
ATOM 2186 C C . ALA A 1 294 ? 27.188 -28.562 -4.164 1 95.81 294 ALA A C 1
ATOM 2188 O O . ALA A 1 294 ? 28.062 -29.391 -4.41 1 95.81 294 ALA A O 1
ATOM 2189 N N . GLN A 1 295 ? 26.609 -28.469 -3.018 1 95.25 295 GLN A N 1
ATOM 2190 C CA . GLN A 1 295 ? 27.109 -29.297 -1.923 1 95.25 295 GLN A CA 1
ATOM 2191 C C . GLN A 1 295 ? 26.141 -30.438 -1.609 1 95.25 295 GLN A C 1
ATOM 2193 O O . GLN A 1 295 ? 26.344 -31.172 -0.641 1 95.25 295 GLN A O 1
ATOM 2198 N N . SER A 1 296 ? 25.156 -30.672 -2.387 1 96.88 296 SER A N 1
ATOM 2199 C CA . SER A 1 296 ? 24.125 -31.672 -2.109 1 96.88 296 SER A CA 1
ATOM 2200 C C . SER A 1 296 ? 24.719 -33.062 -2.045 1 96.88 296 SER A C 1
ATOM 2202 O O . SER A 1 296 ? 24.266 -33.906 -1.252 1 96.88 296 SER A O 1
ATOM 2204 N N . ALA A 1 297 ? 25.719 -33.344 -2.836 1 96.38 297 ALA A N 1
ATOM 2205 C CA . ALA A 1 297 ? 26.344 -34.656 -2.857 1 96.38 297 ALA A CA 1
ATOM 2206 C C . ALA A 1 297 ? 26.969 -35 -1.505 1 96.38 297 ALA A C 1
ATOM 2208 O O . ALA A 1 297 ? 26.922 -36.125 -1.059 1 96.38 297 ALA A O 1
ATOM 2209 N N . VAL A 1 298 ? 27.562 -34 -0.886 1 96.75 298 VAL A N 1
ATOM 2210 C CA . VAL A 1 298 ? 28.188 -34.188 0.422 1 96.75 298 VAL A CA 1
ATOM 2211 C C . VAL A 1 298 ? 27.125 -34.531 1.459 1 96.75 298 VAL A C 1
ATOM 2213 O O . VAL A 1 298 ? 27.328 -35.406 2.305 1 96.75 298 VAL A O 1
ATOM 2216 N N . LEU A 1 299 ? 26.016 -33.844 1.404 1 97.38 299 LEU A N 1
ATOM 2217 C CA . LEU A 1 299 ? 24.906 -34.125 2.32 1 97.38 299 LEU A CA 1
ATOM 2218 C C . LEU A 1 299 ? 24.422 -35.562 2.166 1 97.38 299 LEU A C 1
ATOM 2220 O O . LEU A 1 299 ? 24.234 -36.25 3.158 1 97.38 299 LEU A O 1
ATOM 2224 N N . VAL A 1 300 ? 24.203 -35.969 0.911 1 97.81 300 VAL A N 1
ATOM 2225 C CA . VAL A 1 300 ? 23.688 -37.312 0.64 1 97.81 300 VAL A CA 1
ATOM 2226 C C . VAL A 1 300 ? 24.672 -38.344 1.154 1 97.81 300 VAL A C 1
ATOM 2228 O O . VAL A 1 300 ? 24.281 -39.344 1.781 1 97.81 300 VAL A O 1
ATOM 2231 N N . GLN A 1 301 ? 25.969 -38.125 0.936 1 96.38 301 GLN A N 1
ATOM 2232 C CA . GLN A 1 301 ? 27 -39.062 1.397 1 96.38 301 GLN A CA 1
ATOM 2233 C C . GLN A 1 301 ? 27 -39.156 2.92 1 96.38 301 GLN A C 1
ATOM 2235 O O . GLN A 1 301 ? 27.172 -40.25 3.467 1 96.38 301 GLN A O 1
ATOM 2240 N N . SER A 1 302 ? 26.75 -38.094 3.578 1 96.56 302 SER A N 1
ATOM 2241 C CA . SER A 1 302 ? 26.781 -38.094 5.039 1 96.56 302 SER A CA 1
ATOM 2242 C C . SER A 1 302 ? 25.594 -38.844 5.621 1 96.56 302 SER A C 1
ATOM 2244 O O . SER A 1 302 ? 25.625 -39.25 6.777 1 96.56 302 SER A O 1
ATOM 2246 N N . LEU A 1 303 ? 24.531 -39.031 4.844 1 97.25 303 LEU A N 1
ATOM 2247 C CA . LEU A 1 303 ? 23.312 -39.656 5.332 1 97.25 303 LEU A CA 1
ATOM 2248 C C . LEU A 1 303 ? 23.188 -41.094 4.777 1 97.25 303 LEU A C 1
ATOM 2250 O O . LEU A 1 303 ? 22.203 -41.781 5.059 1 97.25 303 LEU A O 1
ATOM 2254 N N . ALA A 1 304 ? 24.125 -41.5 3.979 1 96.88 304 ALA A N 1
ATOM 2255 C CA . ALA A 1 304 ? 24.062 -42.812 3.32 1 96.88 304 ALA A CA 1
ATOM 2256 C C . ALA A 1 304 ? 24.328 -43.938 4.312 1 96.88 304 ALA A C 1
ATOM 2258 O O . ALA A 1 304 ? 25.172 -43.781 5.207 1 96.88 304 ALA A O 1
ATOM 2259 N N . CYS A 1 305 ? 23.562 -44.969 4.164 1 95.25 305 CYS A N 1
ATOM 2260 C CA . CYS A 1 305 ? 23.797 -46.188 4.945 1 95.25 305 CYS A CA 1
ATOM 2261 C C . CYS A 1 305 ? 25.156 -46.781 4.617 1 95.25 305 CYS A C 1
ATOM 2263 O O . CYS A 1 305 ? 25.688 -46.594 3.521 1 95.25 305 CYS A O 1
ATOM 2265 N N . LYS A 1 306 ? 25.688 -47.438 5.75 1 86.06 306 LYS A N 1
ATOM 2266 C CA . LYS A 1 306 ? 26.828 -48.281 5.461 1 86.06 306 LYS A CA 1
ATOM 2267 C C . LYS A 1 306 ? 26.469 -49.375 4.441 1 86.06 306 LYS A C 1
ATOM 2269 O O . LYS A 1 306 ? 25.297 -49.656 4.242 1 86.06 306 LYS A O 1
ATOM 2274 N N . SER A 1 307 ? 27.453 -49.906 3.838 1 74.44 307 SER A N 1
ATOM 2275 C CA . SER A 1 307 ? 27.266 -50.875 2.775 1 74.44 307 SER A CA 1
ATOM 2276 C C . SER A 1 307 ? 26.406 -52.031 3.246 1 74.44 307 SER A C 1
ATOM 2278 O O . SER A 1 307 ? 26.312 -52.312 4.445 1 74.44 307 SER A O 1
ATOM 2280 N N . ASP A 1 308 ? 25.172 -52.5 2.658 1 80.25 308 ASP A N 1
ATOM 2281 C CA . ASP A 1 308 ? 24.438 -53.75 2.822 1 80.25 308 ASP A CA 1
ATOM 2282 C C . ASP A 1 308 ? 23.109 -53.5 3.549 1 80.25 308 ASP A C 1
ATOM 2284 O O . ASP A 1 308 ? 22.359 -54.438 3.801 1 80.25 308 ASP A O 1
ATOM 2288 N N . VAL A 1 309 ? 22.875 -52.219 3.891 1 85.5 309 VAL A N 1
ATOM 2289 C CA . VAL A 1 309 ? 21.594 -51.969 4.555 1 85.5 309 VAL A CA 1
ATOM 2290 C C . VAL A 1 309 ? 20.469 -51.969 3.521 1 85.5 309 VAL A C 1
ATOM 2292 O O . VAL A 1 309 ? 20.594 -51.375 2.453 1 85.5 309 VAL A O 1
ATOM 2295 N N . THR A 1 310 ? 19.453 -52.781 3.832 1 82.81 310 THR A N 1
ATOM 2296 C CA . THR A 1 310 ? 18.297 -52.875 2.945 1 82.81 310 THR A CA 1
ATOM 2297 C C . THR A 1 310 ? 17.031 -52.438 3.668 1 82.81 310 THR A C 1
ATOM 2299 O O . THR A 1 310 ? 17.062 -52.188 4.875 1 82.81 310 THR A O 1
ATOM 2302 N N . GLY A 1 311 ? 15.969 -52.219 2.887 1 89.44 311 GLY A N 1
ATOM 2303 C CA . GLY A 1 311 ? 14.711 -51.781 3.461 1 89.44 311 GLY A CA 1
ATOM 2304 C C . GLY A 1 311 ? 14.609 -50.25 3.529 1 89.44 311 GLY A C 1
ATOM 2305 O O . GLY A 1 311 ? 15.109 -49.562 2.648 1 89.44 311 GLY A O 1
ATOM 2306 N N . ASN A 1 312 ? 13.766 -49.812 4.48 1 90.81 312 ASN A N 1
ATOM 2307 C CA . ASN A 1 312 ? 13.523 -48.375 4.645 1 90.81 312 ASN A CA 1
ATOM 2308 C C . ASN A 1 312 ? 13.883 -47.906 6.051 1 90.81 312 ASN A C 1
ATOM 2310 O O . ASN A 1 312 ? 13.008 -47.531 6.816 1 90.81 312 ASN A O 1
ATOM 2314 N N . PRO A 1 313 ? 15.18 -47.906 6.277 1 91.62 313 PRO A N 1
ATOM 2315 C CA . PRO A 1 313 ? 15.594 -47.5 7.613 1 91.62 313 PRO A CA 1
ATOM 2316 C C . PRO A 1 313 ? 15.281 -46.031 7.883 1 91.62 313 PRO A C 1
ATOM 2318 O O . PRO A 1 313 ? 15.148 -45.219 6.945 1 91.62 313 PRO A O 1
ATOM 2321 N N . ASP A 1 314 ? 15.266 -45.656 9.211 1 92.12 314 ASP A N 1
ATOM 2322 C CA . ASP A 1 314 ? 14.883 -44.312 9.609 1 92.12 314 ASP A CA 1
ATOM 2323 C C . ASP A 1 314 ? 16.125 -43.438 9.852 1 92.12 314 ASP A C 1
ATOM 2325 O O . ASP A 1 314 ? 16 -42.25 10.125 1 92.12 314 ASP A O 1
ATOM 2329 N N . ASP A 1 315 ? 17.312 -44 9.695 1 93.56 315 ASP A N 1
ATOM 2330 C CA . ASP A 1 315 ? 18.469 -43.219 10.172 1 93.56 315 ASP A CA 1
ATOM 2331 C C . ASP A 1 315 ? 19.516 -43.094 9.078 1 93.56 315 ASP A C 1
ATOM 2333 O O . ASP A 1 315 ? 20.5 -42.344 9.242 1 93.56 315 ASP A O 1
ATOM 2337 N N . CYS A 1 316 ? 19.312 -43.812 8.008 1 96.88 316 CYS A N 1
ATOM 2338 C CA . CYS A 1 316 ? 20.25 -43.625 6.906 1 96.88 316 CYS A CA 1
ATOM 2339 C C . CYS A 1 316 ? 19.578 -43.906 5.57 1 96.88 316 CYS A C 1
ATOM 2341 O O . CYS A 1 316 ? 18.5 -44.5 5.52 1 96.88 316 CYS A O 1
ATOM 2343 N N . LEU A 1 317 ? 20.203 -43.5 4.43 1 97.81 317 LEU A N 1
ATOM 2344 C CA . LEU A 1 317 ? 19.672 -43.625 3.078 1 97.81 317 LEU A CA 1
ATOM 2345 C C . LEU A 1 317 ? 20.266 -44.875 2.383 1 97.81 317 LEU A C 1
ATOM 2347 O O . LEU A 1 317 ? 21.469 -44.969 2.215 1 97.81 317 LEU A O 1
ATOM 2351 N N . THR A 1 318 ? 19.391 -45.75 1.953 1 97.12 318 THR A N 1
ATOM 2352 C CA . THR A 1 318 ? 19.828 -46.906 1.175 1 97.12 318 THR A CA 1
ATOM 2353 C C . THR A 1 318 ? 20.188 -46.469 -0.25 1 97.12 318 THR A C 1
ATOM 2355 O O . THR A 1 318 ? 19.844 -45.375 -0.687 1 97.12 318 THR A O 1
ATOM 2358 N N . GLN A 1 319 ? 20.875 -47.375 -0.976 1 95.25 319 GLN A N 1
ATOM 2359 C CA . GLN A 1 319 ? 21.25 -47.094 -2.355 1 95.25 319 GLN A CA 1
ATOM 2360 C C . GLN A 1 319 ? 20.031 -46.875 -3.234 1 95.25 319 GLN A C 1
ATOM 2362 O O . GLN A 1 319 ? 20.031 -46.031 -4.121 1 95.25 319 GLN A O 1
ATOM 2367 N N . ALA A 1 320 ? 18.969 -47.688 -3.033 1 95.69 320 ALA A N 1
ATOM 2368 C CA . ALA A 1 320 ? 17.734 -47.562 -3.801 1 95.69 320 ALA A CA 1
ATOM 2369 C C . ALA A 1 320 ? 17.094 -46.188 -3.582 1 95.69 320 ALA A C 1
ATOM 2371 O O . ALA A 1 320 ? 16.625 -45.562 -4.531 1 95.69 320 ALA A O 1
ATOM 2372 N N . GLN A 1 321 ? 17.078 -45.781 -2.314 1 97.5 321 GLN A N 1
ATOM 2373 C CA . GLN A 1 321 ? 16.516 -44.469 -1.983 1 97.5 321 GLN A CA 1
ATOM 2374 C C . GLN A 1 321 ? 17.297 -43.344 -2.654 1 97.5 321 GLN A C 1
ATOM 2376 O O . GLN A 1 321 ? 16.719 -42.375 -3.154 1 97.5 321 GLN A O 1
ATOM 2381 N N . ILE A 1 322 ? 18.609 -43.406 -2.713 1 97.5 322 ILE A N 1
ATOM 2382 C CA . ILE A 1 322 ? 19.5 -42.375 -3.277 1 97.5 322 ILE A CA 1
ATOM 2383 C C . ILE A 1 322 ? 19.359 -42.375 -4.797 1 97.5 322 ILE A C 1
ATOM 2385 O O . ILE A 1 322 ? 19.156 -41.312 -5.402 1 97.5 322 ILE A O 1
ATOM 2389 N N . GLU A 1 323 ? 19.359 -43.531 -5.453 1 96.69 323 GLU A N 1
ATOM 2390 C CA . GLU A 1 323 ? 19.484 -43.625 -6.906 1 96.69 323 GLU A CA 1
ATOM 2391 C C . GLU A 1 323 ? 18.125 -43.469 -7.586 1 96.69 323 GLU A C 1
ATOM 2393 O O . GLU A 1 323 ? 18.047 -43.25 -8.797 1 96.69 323 GLU A O 1
ATOM 2398 N N . ARG A 1 324 ? 17.062 -43.562 -6.793 1 97.69 324 ARG A N 1
ATOM 2399 C CA . ARG A 1 324 ? 15.742 -43.469 -7.379 1 97.69 324 ARG A CA 1
ATOM 2400 C C . ARG A 1 324 ? 15.023 -42.219 -6.887 1 97.69 324 ARG A C 1
ATOM 2402 O O . ARG A 1 324 ? 14.984 -41.188 -7.59 1 97.69 324 ARG A O 1
ATOM 2409 N N . THR A 1 325 ? 14.625 -42.312 -5.605 1 98.38 325 THR A N 1
ATOM 2410 C CA . THR A 1 325 ? 13.742 -41.281 -5.062 1 98.38 325 THR A CA 1
ATOM 2411 C C . THR A 1 325 ? 14.461 -39.938 -4.973 1 98.38 325 THR A C 1
ATOM 2413 O O . THR A 1 325 ? 13.961 -38.938 -5.477 1 98.38 325 THR A O 1
ATOM 2416 N N . LEU A 1 326 ? 15.641 -39.875 -4.371 1 98.44 326 LEU A N 1
ATOM 2417 C CA . LEU A 1 326 ? 16.344 -38.625 -4.25 1 98.44 326 LEU A CA 1
ATOM 2418 C C . LEU A 1 326 ? 16.75 -38.062 -5.621 1 98.44 326 LEU A C 1
ATOM 2420 O O . LEU A 1 326 ? 16.719 -36.875 -5.848 1 98.44 326 LEU A O 1
ATOM 2424 N N . LYS A 1 327 ? 17.109 -38.969 -6.504 1 98 327 LYS A N 1
ATOM 2425 C CA . LYS A 1 327 ? 17.562 -38.562 -7.832 1 98 327 LYS A CA 1
ATOM 2426 C C . LYS A 1 327 ? 16.438 -37.844 -8.586 1 98 327 LYS A C 1
ATOM 2428 O O . LYS A 1 327 ? 16.625 -36.719 -9.07 1 98 327 LYS A O 1
ATOM 2433 N N . ILE A 1 328 ? 15.289 -38.438 -8.672 1 98.38 328 ILE A N 1
ATOM 2434 C CA . ILE A 1 328 ? 14.219 -37.812 -9.438 1 98.38 328 ILE A CA 1
ATOM 2435 C C . ILE A 1 328 ? 13.711 -36.562 -8.703 1 98.38 328 ILE A C 1
ATOM 2437 O O . ILE A 1 328 ? 13.312 -35.594 -9.336 1 98.38 328 ILE A O 1
ATOM 2441 N N . TYR A 1 329 ? 13.703 -36.625 -7.352 1 98.56 329 TYR A N 1
ATOM 2442 C CA . TYR A 1 329 ? 13.211 -35.5 -6.582 1 98.56 329 TYR A CA 1
ATOM 2443 C C . TYR A 1 329 ? 14.094 -34.281 -6.793 1 98.56 329 TYR A C 1
ATOM 2445 O O . TYR A 1 329 ? 13.594 -33.156 -6.914 1 98.56 329 TYR A O 1
ATOM 2453 N N . HIS A 1 330 ? 15.375 -34.5 -6.844 1 98.38 330 HIS A N 1
ATOM 2454 C CA . HIS A 1 330 ? 16.328 -33.406 -6.902 1 98.38 330 HIS A CA 1
ATOM 2455 C C . HIS A 1 330 ? 16.656 -33.031 -8.344 1 98.38 330 HIS A C 1
ATOM 2457 O O . HIS A 1 330 ? 16.797 -31.859 -8.672 1 98.38 330 HIS A O 1
ATOM 2463 N N . GLU A 1 331 ? 16.75 -34 -9.281 1 97.62 331 GLU A N 1
ATOM 2464 C CA . GLU A 1 331 ? 17.266 -33.75 -10.633 1 97.62 331 GLU A CA 1
ATOM 2465 C C . GLU A 1 331 ? 16.125 -33.656 -11.641 1 97.62 331 GLU A C 1
ATOM 2467 O O . GLU A 1 331 ? 16.297 -33.094 -12.727 1 97.62 331 GLU A O 1
ATOM 2472 N N . GLY A 1 332 ? 15.023 -34.219 -11.352 1 98.38 332 GLY A N 1
ATOM 2473 C CA . GLY A 1 332 ? 13.93 -34.281 -12.312 1 98.38 332 GLY A CA 1
ATOM 2474 C C . GLY A 1 332 ? 14.062 -35.406 -13.312 1 98.38 332 GLY A C 1
ATOM 2475 O O . GLY A 1 332 ? 14.5 -36.5 -12.961 1 98.38 332 GLY A O 1
ATOM 2476 N N . TYR A 1 333 ? 13.469 -35.188 -14.461 1 98.38 333 TYR A N 1
ATOM 2477 C CA . TYR A 1 333 ? 13.516 -36.25 -15.469 1 98.38 333 TYR A CA 1
ATOM 2478 C C . TYR A 1 333 ? 13.672 -35.656 -16.859 1 98.38 333 TYR A C 1
ATOM 2480 O O . TYR A 1 333 ? 13.578 -34.438 -17.047 1 98.38 333 TYR A O 1
ATOM 2488 N N . SER A 1 334 ? 13.992 -36.469 -17.812 1 98.12 334 SER A N 1
ATOM 2489 C CA . SER A 1 334 ? 13.969 -36.188 -19.234 1 98.12 334 SER A CA 1
ATOM 2490 C C . SER A 1 334 ? 13.125 -37.188 -20 1 98.12 334 SER A C 1
ATOM 2492 O O . SER A 1 334 ? 12.961 -38.344 -19.562 1 98.12 334 SER A O 1
ATOM 2494 N N . LEU A 1 335 ? 12.547 -36.75 -21.062 1 98.56 335 LEU A N 1
ATOM 2495 C CA . LEU A 1 335 ? 11.727 -37.562 -21.938 1 98.56 335 LEU A CA 1
ATOM 2496 C C . LEU A 1 335 ? 12.398 -37.75 -23.297 1 98.56 335 LEU A C 1
ATOM 2498 O O . LEU A 1 335 ? 13.07 -36.844 -23.781 1 98.56 335 LEU A O 1
ATOM 2502 N N . PRO A 1 336 ? 12.203 -38.875 -23.938 1 98.25 336 PRO A N 1
ATOM 2503 C CA . PRO A 1 336 ? 12.719 -39.094 -25.297 1 98.25 336 PRO A CA 1
ATOM 2504 C C . PRO A 1 336 ? 11.82 -38.5 -26.359 1 98.25 336 PRO A C 1
ATOM 2506 O O . PRO A 1 336 ? 12.062 -38.688 -27.562 1 98.25 336 PRO A O 1
ATOM 2509 N N . TYR A 1 337 ? 10.742 -37.812 -26 1 97.88 337 TYR A N 1
ATOM 2510 C CA . TYR A 1 337 ? 9.836 -37.062 -26.859 1 97.88 337 TYR A CA 1
ATOM 2511 C C . TYR A 1 337 ? 9.578 -35.688 -26.312 1 97.88 337 TYR A C 1
ATOM 2513 O O . TYR A 1 337 ? 10.016 -35.344 -25.203 1 97.88 337 TYR A O 1
ATOM 2521 N N . GLN A 1 338 ? 8.93 -34.906 -27.109 1 97.88 338 GLN A N 1
ATOM 2522 C CA . GLN A 1 338 ? 8.719 -33.531 -26.719 1 97.88 338 GLN A CA 1
ATOM 2523 C C . GLN A 1 338 ? 7.258 -33.25 -26.375 1 97.88 338 GLN A C 1
ATOM 2525 O O . GLN A 1 338 ? 6.355 -33.75 -27.047 1 97.88 338 GLN A O 1
ATOM 2530 N N . LEU A 1 339 ? 7.102 -32.594 -25.234 1 98.12 339 LEU A N 1
ATOM 2531 C CA . LEU A 1 339 ? 5.812 -32 -24.938 1 98.12 339 LEU A CA 1
ATOM 2532 C C . LEU A 1 339 ? 5.641 -30.688 -25.703 1 98.12 339 LEU A C 1
ATOM 2534 O O . LEU A 1 339 ? 6.477 -30.344 -26.547 1 98.12 339 LEU A O 1
ATOM 2538 N N . ALA A 1 340 ? 4.527 -30 -25.5 1 96.62 340 ALA A N 1
ATOM 2539 C CA . ALA A 1 340 ? 4.281 -28.719 -26.156 1 96.62 340 ALA A CA 1
ATOM 2540 C C . ALA A 1 340 ? 5.465 -27.781 -25.969 1 96.62 340 ALA A C 1
ATOM 2542 O O . ALA A 1 340 ? 6.105 -27.766 -24.922 1 96.62 340 ALA A O 1
ATOM 2543 N N . ASN A 1 341 ? 5.797 -26.938 -27.078 1 95.69 341 ASN A N 1
ATOM 2544 C CA . ASN A 1 341 ? 6.805 -25.891 -27.078 1 95.69 341 ASN A CA 1
ATOM 2545 C C . ASN A 1 341 ? 8.211 -26.453 -26.891 1 95.69 341 ASN A C 1
ATOM 2547 O O . ASN A 1 341 ? 9.07 -25.781 -26.312 1 95.69 341 ASN A O 1
ATOM 2551 N N . GLY A 1 342 ? 8.359 -27.734 -27.141 1 96.25 342 GLY A N 1
ATOM 2552 C CA . GLY A 1 342 ? 9.672 -28.359 -27.219 1 96.25 342 GLY A CA 1
ATOM 2553 C C . GLY A 1 342 ? 10.195 -28.812 -25.859 1 96.25 342 GLY A C 1
ATOM 2554 O O . GLY A 1 342 ? 11.375 -29.141 -25.719 1 96.25 342 GLY A O 1
ATOM 2555 N N . ILE A 1 343 ? 9.414 -28.906 -24.891 1 97.62 343 ILE A N 1
ATOM 2556 C CA . ILE A 1 343 ? 9.852 -29.25 -23.547 1 97.62 343 ILE A CA 1
ATOM 2557 C C . ILE A 1 343 ? 10.016 -30.766 -23.422 1 97.62 343 ILE A C 1
ATOM 2559 O O . ILE A 1 343 ? 9.125 -31.531 -23.812 1 97.62 343 ILE A O 1
ATOM 2563 N N . ASN A 1 344 ? 11.117 -31.219 -22.891 1 98.12 344 ASN A N 1
ATOM 2564 C CA . ASN A 1 344 ? 11.305 -32.656 -22.688 1 98.12 344 ASN A CA 1
ATOM 2565 C C . ASN A 1 344 ? 11.961 -32.969 -21.344 1 98.12 344 ASN A C 1
ATOM 2567 O O . ASN A 1 344 ? 12.445 -34.062 -21.125 1 98.12 344 ASN A O 1
ATOM 2571 N N . THR A 1 345 ? 12.07 -31.984 -20.531 1 98.06 345 THR A N 1
ATOM 2572 C CA . THR A 1 345 ? 12.609 -32.156 -19.188 1 98.06 345 THR A CA 1
ATOM 2573 C C . THR A 1 345 ? 11.688 -31.516 -18.156 1 98.06 345 THR A C 1
ATOM 2575 O O . THR A 1 345 ? 10.898 -30.625 -18.484 1 98.06 345 THR A O 1
ATOM 2578 N N . TYR A 1 346 ? 11.734 -31.938 -17.031 1 98.19 346 TYR A N 1
ATOM 2579 C CA . TYR A 1 346 ? 11.172 -31.297 -15.852 1 98.19 346 TYR A CA 1
ATOM 2580 C C . TYR A 1 346 ? 12.156 -31.328 -14.688 1 98.19 346 TYR A C 1
ATOM 2582 O O . TYR A 1 346 ? 12.359 -32.375 -14.07 1 98.19 346 TYR A O 1
ATOM 2590 N N . PRO A 1 347 ? 12.758 -30.156 -14.414 1 97.75 347 PRO A N 1
ATOM 2591 C CA . PRO A 1 347 ? 13.719 -30.109 -13.312 1 97.75 347 PRO A CA 1
ATOM 2592 C C . PRO A 1 347 ? 13.086 -30.469 -11.969 1 97.75 347 PRO A C 1
ATOM 2594 O O . PRO A 1 347 ? 11.891 -30.25 -11.758 1 97.75 347 PRO A O 1
ATOM 2597 N N . GLY A 1 348 ? 13.945 -31.047 -11.133 1 97.69 348 GLY A N 1
ATOM 2598 C CA . GLY A 1 348 ? 13.484 -31.438 -9.812 1 97.69 348 GLY A CA 1
ATOM 2599 C C . GLY A 1 348 ? 13.297 -30.266 -8.875 1 97.69 348 GLY A C 1
ATOM 2600 O O . GLY A 1 348 ? 13.039 -29.141 -9.32 1 97.69 348 GLY A O 1
ATOM 2601 N N . TYR A 1 349 ? 13.242 -30.562 -7.566 1 98.25 349 TYR A N 1
ATOM 2602 C CA . TYR A 1 349 ? 12.977 -29.609 -6.496 1 98.25 349 TYR A CA 1
ATOM 2603 C C . TYR A 1 349 ? 14.227 -29.375 -5.66 1 98.25 349 TYR A C 1
ATOM 2605 O O . TYR A 1 349 ? 15.25 -30.031 -5.844 1 98.25 349 TYR A O 1
ATOM 2613 N N . ASN A 1 350 ? 14.156 -28.344 -4.848 1 98.12 350 ASN A N 1
ATOM 2614 C CA . ASN A 1 350 ? 15.234 -28.094 -3.893 1 98.12 350 ASN A CA 1
ATOM 2615 C C . ASN A 1 350 ? 15.109 -29 -2.668 1 98.12 350 ASN A C 1
ATOM 2617 O O . ASN A 1 350 ? 15.102 -28.516 -1.534 1 98.12 350 ASN A O 1
ATOM 2621 N N . SER A 1 351 ? 15.109 -30.312 -2.898 1 97.88 351 SER A N 1
ATOM 2622 C CA . SER A 1 351 ? 14.82 -31.328 -1.898 1 97.88 351 SER A CA 1
ATOM 2623 C C . SER A 1 351 ? 16.031 -31.562 -0.99 1 97.88 351 SER A C 1
ATOM 2625 O O . SER A 1 351 ? 15.883 -32.094 0.113 1 97.88 351 SER A O 1
ATOM 2627 N N . LEU A 1 352 ? 17.172 -31.203 -1.432 1 98.25 352 LEU A N 1
ATOM 2628 C CA . LEU A 1 352 ? 18.391 -31.359 -0.631 1 98.25 352 LEU A CA 1
ATOM 2629 C C . LEU A 1 352 ? 18.906 -29.984 -0.175 1 98.25 352 LEU A C 1
ATOM 2631 O O . LEU A 1 352 ? 20.047 -29.875 0.271 1 98.25 352 LEU A O 1
ATOM 2635 N N . GLU A 1 353 ? 18.062 -28.969 -0.328 1 97.5 353 GLU A N 1
ATOM 2636 C CA . GLU A 1 353 ? 18.391 -27.594 0.057 1 97.5 353 GLU A CA 1
ATOM 2637 C C . GLU A 1 353 ? 17.438 -27.078 1.122 1 97.5 353 GLU A C 1
ATOM 2639 O O . GLU A 1 353 ? 17.312 -25.859 1.318 1 97.5 353 GLU A O 1
ATOM 2644 N N . GLY A 1 354 ? 16.734 -28 1.735 1 95.56 354 GLY A N 1
ATOM 2645 C CA . GLY A 1 354 ? 16.047 -27.562 2.943 1 95.56 354 GLY A CA 1
ATOM 2646 C C . GLY A 1 354 ? 14.555 -27.844 2.912 1 95.56 354 GLY A C 1
ATOM 2647 O O . GLY A 1 354 ? 13.891 -27.781 3.947 1 95.56 354 GLY A O 1
ATOM 2648 N N . ILE A 1 355 ? 13.891 -28.188 1.771 1 96.38 355 ILE A N 1
ATOM 2649 C CA . ILE A 1 355 ? 12.438 -28.375 1.757 1 96.38 355 ILE A CA 1
ATOM 2650 C C . ILE A 1 355 ? 12.086 -29.734 2.33 1 96.38 355 ILE A C 1
ATOM 2652 O O . ILE A 1 355 ? 12.938 -30.625 2.416 1 96.38 355 ILE A O 1
ATOM 2656 N N . MET A 1 356 ? 10.852 -29.891 2.77 1 95.44 356 MET A N 1
ATOM 2657 C CA . MET A 1 356 ? 10.305 -31.188 3.184 1 95.44 356 MET A CA 1
ATOM 2658 C C . MET A 1 356 ? 9.711 -31.922 1.995 1 95.44 356 MET A C 1
ATOM 2660 O O . MET A 1 356 ? 8.703 -31.5 1.431 1 95.44 356 MET A O 1
ATOM 2664 N N . MET A 1 357 ? 10.328 -33.031 1.634 1 96.94 357 MET A N 1
ATOM 2665 C CA . MET A 1 357 ? 9.766 -33.812 0.562 1 96.94 357 MET A CA 1
ATOM 2666 C C . MET A 1 357 ? 8.406 -34.406 0.97 1 96.94 357 MET A C 1
ATOM 2668 O O . MET A 1 357 ? 8.211 -34.781 2.127 1 96.94 357 MET A O 1
ATOM 2672 N N . GLN A 1 358 ? 7.543 -34.5 0.059 1 96.75 358 GLN A N 1
ATOM 2673 C CA . GLN A 1 358 ? 6.195 -35 0.332 1 96.75 358 GLN A CA 1
ATOM 2674 C C . GLN A 1 358 ? 6.043 -36.469 -0.127 1 96.75 358 GLN A C 1
ATOM 2676 O O . GLN A 1 358 ? 5.266 -36.75 -1.04 1 96.75 358 GLN A O 1
ATOM 2681 N N . LEU A 1 359 ? 6.664 -37.344 0.626 1 97.81 359 LEU A N 1
ATOM 2682 C CA . LEU A 1 359 ? 6.797 -38.75 0.192 1 97.81 359 LEU A CA 1
ATOM 2683 C C . LEU A 1 359 ? 5.777 -39.625 0.893 1 97.81 359 LEU A C 1
ATOM 2685 O O . LEU A 1 359 ? 5.727 -40.844 0.644 1 97.81 359 LEU A O 1
ATOM 2689 N N . GLY A 1 360 ? 4.977 -39.062 1.787 1 96.69 360 GLY A N 1
ATOM 2690 C CA . GLY A 1 360 ? 3.92 -39.812 2.443 1 96.69 360 GLY A CA 1
ATOM 2691 C C . GLY A 1 360 ? 4.391 -40.562 3.691 1 96.69 360 GLY A C 1
ATOM 2692 O O . GLY A 1 360 ? 5.59 -40.75 3.895 1 96.69 360 GLY A O 1
ATOM 2693 N N . SER A 1 361 ? 3.445 -41.031 4.496 1 97 361 SER A N 1
ATOM 2694 C CA . SER A 1 361 ? 3.746 -41.625 5.785 1 97 361 SER A CA 1
ATOM 2695 C C . SER A 1 361 ? 3.768 -43.156 5.691 1 97 361 SER A C 1
ATOM 2697 O O . SER A 1 361 ? 4.223 -43.844 6.613 1 97 361 SER A O 1
ATOM 2699 N N . GLU A 1 362 ? 3.318 -43.688 4.512 1 96.56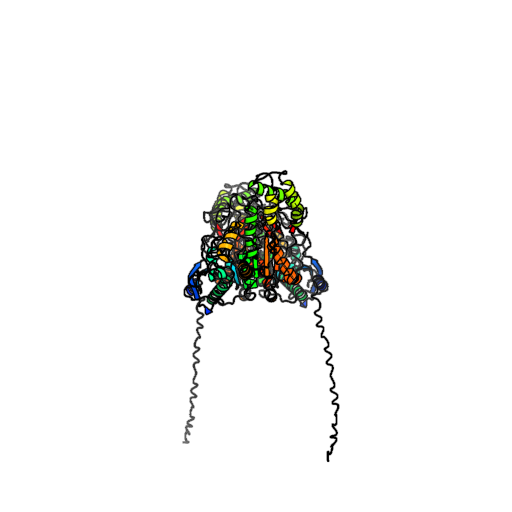 362 GLU A N 1
ATOM 2700 C CA . GLU A 1 362 ? 3.207 -45.125 4.363 1 96.56 362 GLU A CA 1
ATOM 2701 C C . GLU A 1 362 ? 4.09 -45.625 3.232 1 96.56 362 GLU A C 1
ATOM 2703 O O . GLU A 1 362 ? 4.176 -45 2.174 1 96.56 362 GLU A O 1
ATOM 2708 N N . PRO A 1 363 ? 4.711 -46.781 3.492 1 95.06 363 PRO A N 1
ATOM 2709 C CA . PRO A 1 363 ? 5.574 -47.312 2.441 1 95.06 363 PRO A CA 1
ATOM 2710 C C . PRO A 1 363 ? 4.785 -47.938 1.299 1 95.06 363 PRO A C 1
ATOM 2712 O O . PRO A 1 363 ? 5.23 -47.938 0.149 1 95.06 363 PRO A O 1
ATOM 2715 N N . GLN A 1 364 ? 3.631 -48.531 1.647 1 94.75 364 GLN A N 1
ATOM 2716 C CA . GLN A 1 364 ? 2.83 -49.156 0.606 1 94.75 364 GLN A CA 1
ATOM 2717 C C . GLN A 1 364 ? 1.887 -48.156 -0.051 1 94.75 364 GLN A C 1
ATOM 2719 O O . GLN A 1 364 ? 1.25 -47.344 0.636 1 94.75 364 GLN A O 1
ATOM 2724 N N . MET A 1 365 ? 1.854 -48.156 -1.32 1 95.75 365 MET A N 1
ATOM 2725 C CA . MET A 1 365 ? 0.947 -47.25 -2.035 1 95.75 365 MET A CA 1
ATOM 2726 C C . MET A 1 365 ? -0.488 -47.781 -1.965 1 95.75 365 MET A C 1
ATOM 2728 O O . MET A 1 365 ? -0.746 -48.938 -2.225 1 95.75 365 MET A O 1
ATOM 2732 N N . ARG A 1 366 ? -1.275 -46.969 -1.608 1 95.5 366 ARG A N 1
ATOM 2733 C CA . ARG A 1 366 ? -2.701 -47.25 -1.69 1 95.5 366 ARG A CA 1
ATOM 2734 C C . ARG A 1 366 ? -3.186 -47.219 -3.137 1 95.5 366 ARG A C 1
ATOM 2736 O O . ARG A 1 366 ? -2.502 -46.688 -4.016 1 95.5 366 ARG A O 1
ATOM 2743 N N . THR A 1 367 ? -4.352 -47.906 -3.371 1 92.88 367 THR A N 1
ATOM 2744 C CA . THR A 1 367 ? -4.973 -47.875 -4.691 1 92.88 367 THR A CA 1
ATOM 2745 C C . THR A 1 367 ? -6.398 -47.344 -4.613 1 92.88 367 THR A C 1
ATOM 2747 O O . THR A 1 367 ? -7.309 -48.031 -4.152 1 92.88 367 THR A O 1
ATOM 2750 N N . PRO A 1 368 ? -6.637 -46.188 -5.129 1 93.31 368 PRO A N 1
ATOM 2751 C CA . PRO A 1 368 ? -5.668 -45.25 -5.707 1 93.31 368 PRO A CA 1
ATOM 2752 C C . PRO A 1 368 ? -4.793 -44.562 -4.648 1 93.31 368 PRO A C 1
ATOM 2754 O O . PRO A 1 368 ? -5.113 -44.625 -3.461 1 93.31 368 PRO A O 1
ATOM 2757 N N . PRO A 1 369 ? -3.65 -44.031 -5.141 1 95.69 369 PRO A N 1
ATOM 2758 C CA . PRO A 1 369 ? -2.793 -43.344 -4.176 1 95.69 369 PRO A CA 1
ATOM 2759 C C . PRO A 1 369 ? -3.492 -42.156 -3.51 1 95.69 369 PRO A C 1
ATOM 2761 O O . PRO A 1 369 ? -4.281 -41.469 -4.152 1 95.69 369 PRO A O 1
ATOM 2764 N N . VAL A 1 370 ? -3.131 -41.938 -2.277 1 94.62 370 VAL A N 1
ATOM 2765 C CA . VAL A 1 370 ? -3.742 -40.875 -1.471 1 94.62 370 VAL A CA 1
ATOM 2766 C C . VAL A 1 370 ? -2.656 -39.969 -0.899 1 94.62 370 VAL A C 1
ATOM 2768 O O . VAL A 1 370 ? -1.708 -40.438 -0.27 1 94.62 370 VAL A O 1
ATOM 2771 N N . SER A 1 371 ? -2.818 -38.656 -1.147 1 93.88 371 SER A N 1
ATOM 2772 C CA . SER A 1 371 ? -1.881 -37.719 -0.58 1 93.88 371 SER A CA 1
ATOM 2773 C C . SER A 1 371 ? -1.855 -37.781 0.942 1 93.88 371 SER A C 1
ATOM 2775 O O . SER A 1 371 ? -2.906 -37.875 1.583 1 93.88 371 SER A O 1
ATOM 2777 N N . GLY A 1 372 ? -0.779 -37.625 1.591 1 94 372 GLY A N 1
ATOM 2778 C CA . GLY A 1 372 ? -0.598 -37.844 3.02 1 94 372 GLY A CA 1
ATOM 2779 C C . GLY A 1 372 ? 0.01 -39.188 3.354 1 94 372 GLY A C 1
ATOM 2780 O O . GLY A 1 372 ? 1.211 -39.281 3.613 1 94 372 GLY A O 1
ATOM 2781 N N . PRO A 1 373 ? -0.904 -40.188 3.154 1 96.38 373 PRO A N 1
ATOM 2782 C CA . PRO A 1 373 ? -0.333 -41.531 3.285 1 96.38 373 PRO A CA 1
ATOM 2783 C C . PRO A 1 373 ? 0.674 -41.844 2.184 1 96.38 373 PRO A C 1
ATOM 2785 O O . PRO A 1 373 ? 1.696 -42.469 2.443 1 96.38 373 PRO A O 1
ATOM 2788 N N . ASN A 1 374 ? 0.394 -41.5 0.999 1 96.88 374 ASN A N 1
ATOM 2789 C CA . ASN A 1 374 ? 1.294 -41.656 -0.136 1 96.88 374 ASN A CA 1
ATOM 2790 C C . ASN A 1 374 ? 1.884 -40.344 -0.59 1 96.88 374 ASN A C 1
ATOM 2792 O O . ASN A 1 374 ? 1.479 -39.281 -0.108 1 96.88 374 ASN A O 1
ATOM 2796 N N . ALA A 1 375 ? 2.889 -40.438 -1.471 1 97.06 375 ALA A N 1
ATOM 2797 C CA . ALA A 1 375 ? 3.514 -39.25 -2.016 1 97.06 375 ALA A CA 1
ATOM 2798 C C . ALA A 1 375 ? 2.477 -38.344 -2.67 1 97.06 375 ALA A C 1
ATOM 2800 O O . ALA A 1 375 ? 1.665 -38.781 -3.479 1 97.06 375 ALA A O 1
ATOM 2801 N N . HIS A 1 376 ? 2.498 -37.062 -2.273 1 95.88 376 HIS A N 1
ATOM 2802 C CA . HIS A 1 376 ? 1.52 -36.094 -2.727 1 95.88 376 HIS A CA 1
ATOM 2803 C C . HIS A 1 376 ? 1.432 -36.062 -4.25 1 95.88 376 HIS A C 1
ATOM 2805 O O . HIS A 1 376 ? 0.336 -36.125 -4.812 1 95.88 376 HIS A O 1
ATOM 2811 N N . HIS A 1 377 ? 2.527 -36 -4.922 1 97.19 377 HIS A N 1
ATOM 2812 C CA . HIS A 1 377 ? 2.574 -35.844 -6.371 1 97.19 377 HIS A CA 1
ATOM 2813 C C . HIS A 1 377 ? 2.158 -37.125 -7.074 1 97.19 377 HIS A C 1
ATOM 2815 O O . HIS A 1 377 ? 1.742 -37.094 -8.234 1 97.19 377 HIS A O 1
ATOM 2821 N N . SER A 1 378 ? 2.291 -38.281 -6.414 1 96.88 378 SER A N 1
ATOM 2822 C CA . SER A 1 378 ? 1.781 -39.5 -6.977 1 96.88 378 SER A CA 1
ATOM 2823 C C . SER A 1 378 ? 0.259 -39.5 -7.062 1 96.88 378 SER A C 1
ATOM 2825 O O . SER A 1 378 ? -0.316 -39.938 -8.062 1 96.88 378 SER A O 1
ATOM 2827 N N . SER A 1 379 ? -0.283 -39.062 -6.004 1 95.81 379 SER A N 1
ATOM 2828 C CA . SER A 1 379 ? -1.739 -38.969 -5.973 1 95.81 379 SER A CA 1
ATOM 2829 C C . SER A 1 379 ? -2.26 -38.031 -7.051 1 95.81 379 SER A C 1
ATOM 2831 O O . SER A 1 379 ? -3.209 -38.344 -7.766 1 95.81 379 SER A O 1
ATOM 2833 N N . ARG A 1 380 ? -1.674 -36.844 -7.23 1 95.88 380 ARG A N 1
ATOM 2834 C CA . ARG A 1 380 ? -2.098 -35.875 -8.219 1 95.88 380 ARG A CA 1
ATOM 2835 C C . ARG A 1 380 ? -1.881 -36.406 -9.633 1 95.88 380 ARG A C 1
ATOM 2837 O O . ARG A 1 380 ? -2.674 -36.094 -10.539 1 95.88 380 ARG A O 1
ATOM 2844 N N . SER A 1 381 ? -0.8 -37.062 -9.805 1 97.38 381 SER A N 1
ATOM 2845 C CA . SER A 1 381 ? -0.49 -37.656 -11.102 1 97.38 381 SER A CA 1
ATOM 2846 C C . SER A 1 381 ? -1.513 -38.719 -11.484 1 97.38 381 SER A C 1
ATOM 2848 O O . SER A 1 381 ? -1.927 -38.781 -12.641 1 97.38 381 SER A O 1
ATOM 2850 N N . PHE A 1 382 ? -1.872 -39.562 -10.562 1 97.56 382 PHE A N 1
ATOM 2851 C CA . PHE A 1 382 ? -2.875 -40.562 -10.828 1 97.56 382 PHE A CA 1
ATOM 2852 C C . PHE A 1 382 ? -4.176 -39.938 -11.312 1 97.56 382 PHE A C 1
ATOM 2854 O O . PHE A 1 382 ? -4.762 -40.406 -12.297 1 97.56 382 PHE A O 1
ATOM 2861 N N . GLU A 1 383 ? -4.629 -38.938 -10.578 1 96.12 383 GLU A N 1
ATOM 2862 C CA . GLU A 1 383 ? -5.871 -38.25 -10.961 1 96.12 383 GLU A CA 1
ATOM 2863 C C . GLU A 1 383 ? -5.797 -37.75 -12.398 1 96.12 383 GLU A C 1
ATOM 2865 O O . GLU A 1 383 ? -6.758 -37.875 -13.156 1 96.12 383 GLU A O 1
ATOM 2870 N N . PHE A 1 384 ? -4.738 -37.188 -12.828 1 97.94 384 PHE A N 1
ATOM 2871 C CA . PHE A 1 384 ? -4.551 -36.688 -14.188 1 97.94 384 PHE A CA 1
ATOM 2872 C C . PHE A 1 384 ? -4.578 -37.844 -15.195 1 97.94 384 PHE A C 1
ATOM 2874 O O . PHE A 1 384 ? -5.371 -37.812 -16.141 1 97.94 384 PHE A O 1
ATOM 2881 N N . LEU A 1 385 ? -3.697 -38.812 -14.938 1 98.12 385 LEU A N 1
ATOM 2882 C CA . LEU A 1 385 ? -3.545 -39.906 -15.898 1 98.12 385 LEU A CA 1
ATOM 2883 C C . LEU A 1 385 ? -4.836 -40.688 -16.016 1 98.12 385 LEU A C 1
ATOM 2885 O O . LEU A 1 385 ? -5.211 -41.125 -17.109 1 98.12 385 LEU A O 1
ATOM 2889 N N . GLN A 1 386 ? -5.496 -40.906 -14.906 1 97.81 386 GLN A N 1
ATOM 2890 C CA . GLN A 1 386 ? -6.734 -41.688 -14.914 1 97.81 386 GLN A CA 1
ATOM 2891 C C . GLN A 1 386 ? -7.855 -40.906 -15.617 1 97.81 386 GLN A C 1
ATOM 2893 O O . GLN A 1 386 ? -8.625 -41.5 -16.375 1 97.81 386 GLN A O 1
ATOM 2898 N N . ASN A 1 387 ? -7.945 -39.625 -15.406 1 97.69 387 ASN A N 1
ATOM 2899 C CA . ASN A 1 387 ? -9.156 -38.906 -15.805 1 97.69 387 ASN A CA 1
ATOM 2900 C C . ASN A 1 387 ? -8.945 -38.125 -17.094 1 97.69 387 ASN A C 1
ATOM 2902 O O . ASN A 1 387 ? -9.859 -38 -17.906 1 97.69 387 ASN A O 1
ATOM 2906 N N . PHE A 1 388 ? -7.797 -37.531 -17.312 1 98.06 388 PHE A N 1
ATOM 2907 C CA . PHE A 1 388 ? -7.52 -36.75 -18.516 1 98.06 388 PHE A CA 1
ATOM 2908 C C . PHE A 1 388 ? -7.031 -37.656 -19.641 1 98.06 388 PHE A C 1
ATOM 2910 O O . PHE A 1 388 ? -7.316 -37.406 -20.812 1 98.06 388 PHE A O 1
ATOM 2917 N N . VAL A 1 389 ? -6.277 -38.688 -19.312 1 97.81 389 VAL A N 1
ATOM 2918 C CA . VAL A 1 389 ? -5.523 -39.406 -20.312 1 97.81 389 VAL A CA 1
ATOM 2919 C C . VAL A 1 389 ? -6.211 -40.75 -20.609 1 97.81 389 VAL A C 1
ATOM 2921 O O . VAL A 1 389 ? -6.801 -40.938 -21.672 1 97.81 389 VAL A O 1
ATOM 2924 N N . GLN A 1 390 ? -6.32 -41.594 -19.547 1 96.06 390 GLN A N 1
ATOM 2925 C CA . GLN A 1 390 ? -6.848 -42.938 -19.734 1 96.06 390 GLN A CA 1
ATOM 2926 C C . GLN A 1 390 ? -8.375 -42.938 -19.766 1 96.06 390 GLN A C 1
ATOM 2928 O O . GLN A 1 390 ? -8.984 -43.75 -20.469 1 96.06 390 GLN A O 1
ATOM 2933 N N . ARG A 1 391 ? -8.961 -42.094 -18.906 1 94.25 391 ARG A N 1
ATOM 2934 C CA . ARG A 1 391 ? -10.391 -41.844 -18.828 1 94.25 391 ARG A CA 1
ATOM 2935 C C . ARG A 1 391 ? -11.156 -43.094 -18.438 1 94.25 391 ARG A C 1
ATOM 2937 O O . ARG A 1 391 ? -11.117 -43.531 -17.281 1 94.25 391 ARG A O 1
ATOM 2944 N N . ASP A 1 392 ? -11.719 -43.844 -19.438 1 89.62 392 ASP A N 1
ATOM 2945 C CA . ASP A 1 392 ? -12.734 -44.844 -19.172 1 89.62 392 ASP A CA 1
ATOM 2946 C C . ASP A 1 392 ? -12.094 -46.156 -18.719 1 89.62 392 ASP A C 1
ATOM 2948 O O . ASP A 1 392 ? -12.758 -47.031 -18.141 1 89.62 392 ASP A O 1
ATOM 2952 N N . GLN A 1 393 ? -10.859 -46.344 -18.859 1 92.31 393 GLN A N 1
ATOM 2953 C CA . GLN A 1 393 ? -10.172 -47.562 -18.438 1 92.31 393 GLN A CA 1
ATOM 2954 C C . GLN A 1 393 ? -9.367 -47.312 -17.172 1 92.31 393 GLN A C 1
ATOM 2956 O O . GLN A 1 393 ? -8.797 -46.25 -16.984 1 92.31 393 GLN A O 1
ATOM 2961 N N . PRO A 1 394 ? -9.391 -48.344 -16.375 1 94 394 PRO A N 1
ATOM 2962 C CA . PRO A 1 394 ? -8.617 -48.188 -15.148 1 94 394 PRO A CA 1
ATOM 2963 C C . PRO A 1 394 ? -7.117 -48.062 -15.414 1 94 394 PRO A C 1
ATOM 2965 O O . PRO A 1 394 ? -6.578 -48.719 -16.297 1 94 394 PRO A O 1
ATOM 2968 N N . LEU A 1 395 ? -6.469 -47.219 -14.641 1 95.44 395 LEU A N 1
ATOM 2969 C CA . LEU A 1 395 ? -5.031 -47 -14.75 1 95.44 395 LEU A CA 1
ATOM 2970 C C . LEU A 1 395 ? -4.289 -47.688 -13.602 1 95.44 395 LEU A C 1
ATOM 2972 O O . LEU A 1 395 ? -4.723 -47.625 -12.445 1 95.44 395 LEU A O 1
ATOM 2976 N N . ASN A 1 396 ? -3.254 -48.406 -13.945 1 95.5 396 ASN A N 1
ATOM 2977 C CA . ASN A 1 396 ? -2.248 -48.812 -12.977 1 95.5 396 ASN A CA 1
ATOM 2978 C C . ASN A 1 396 ? -1.027 -47.906 -13.008 1 95.5 396 ASN A C 1
ATOM 2980 O O . ASN A 1 396 ? -0.157 -48.062 -13.867 1 95.5 396 ASN A O 1
ATOM 2984 N N . LEU A 1 397 ? -0.933 -47.062 -12.031 1 96.69 397 LEU A N 1
ATOM 2985 C CA . LEU A 1 397 ? 0.089 -46.031 -12.016 1 96.69 397 LEU A CA 1
ATOM 2986 C C . LEU A 1 397 ? 1.486 -46.625 -12 1 96.69 397 LEU A C 1
ATOM 2988 O O . LEU A 1 397 ? 2.406 -46.094 -12.625 1 96.69 397 LEU A O 1
ATOM 2992 N N . LEU A 1 398 ? 1.704 -47.75 -11.367 1 96.81 398 LEU A N 1
ATOM 2993 C CA . LEU A 1 398 ? 3.025 -48.344 -11.211 1 96.81 398 LEU A CA 1
ATOM 2994 C C . LEU A 1 398 ? 3.402 -49.125 -12.453 1 96.81 398 LEU A C 1
ATOM 2996 O O . LEU A 1 398 ? 4.539 -49.594 -12.578 1 96.81 398 LEU A O 1
ATOM 3000 N N . SER A 1 399 ? 2.506 -49.281 -13.414 1 95.31 399 SER A N 1
ATOM 3001 C CA . SER A 1 399 ? 2.828 -49.875 -14.695 1 95.31 399 SER A CA 1
ATOM 3002 C C . SER A 1 399 ? 3.049 -48.844 -15.781 1 95.31 399 SER A C 1
ATOM 3004 O O . SER A 1 399 ? 3.424 -49.188 -16.906 1 95.31 399 SER A O 1
ATOM 3006 N N . PHE A 1 400 ? 2.801 -47.656 -15.469 1 96.94 400 PHE A N 1
ATOM 3007 C CA . PHE A 1 400 ? 2.939 -46.562 -16.438 1 96.94 400 PHE A CA 1
ATOM 3008 C C . PHE A 1 400 ? 4.379 -46.094 -16.5 1 96.94 400 PHE A C 1
ATOM 3010 O O . PHE A 1 400 ? 4.969 -45.75 -15.477 1 96.94 400 PHE A O 1
ATOM 3017 N N . ASP A 1 401 ? 4.93 -46.031 -17.672 1 97.06 401 ASP A N 1
ATOM 3018 C CA . ASP A 1 401 ? 6.277 -45.5 -17.891 1 97.06 401 ASP A CA 1
ATOM 3019 C C . ASP A 1 401 ? 6.23 -44.156 -18.625 1 97.06 401 ASP A C 1
ATOM 3021 O O . ASP A 1 401 ? 5.828 -44.094 -19.797 1 97.06 401 ASP A O 1
ATOM 3025 N N . ILE A 1 402 ? 6.723 -43.094 -18.031 1 97.94 402 ILE A N 1
ATOM 3026 C CA . ILE A 1 402 ? 6.633 -41.781 -18.594 1 97.94 402 ILE A CA 1
ATOM 3027 C C . ILE A 1 402 ? 7.492 -41.688 -19.859 1 97.94 402 ILE A C 1
ATOM 3029 O O . ILE A 1 402 ? 7.242 -40.844 -20.734 1 97.94 402 ILE A O 1
ATOM 3033 N N . ARG A 1 403 ? 8.523 -42.469 -20 1 97.81 403 ARG A N 1
ATOM 3034 C CA . ARG A 1 403 ? 9.422 -42.406 -21.141 1 97.81 403 ARG A CA 1
ATOM 3035 C C . ARG A 1 403 ? 8.852 -43.219 -22.312 1 97.81 403 ARG A C 1
ATOM 3037 O O . ARG A 1 403 ? 9.211 -43 -23.469 1 97.81 403 ARG A O 1
ATOM 3044 N N . GLU A 1 404 ? 8.023 -44.188 -21.984 1 97.62 404 GLU A N 1
ATOM 3045 C CA . GLU A 1 404 ? 7.359 -45.031 -22.984 1 97.62 404 GLU A CA 1
ATOM 3046 C C . GLU A 1 404 ? 5.875 -45.188 -22.672 1 97.62 404 GLU A C 1
ATOM 3048 O O . GLU A 1 404 ? 5.402 -46.312 -22.422 1 97.62 404 GLU A O 1
ATOM 3053 N N . PRO A 1 405 ? 5.125 -44.156 -22.906 1 97.06 405 PRO A N 1
ATOM 3054 C CA . PRO A 1 405 ? 3.715 -44.219 -22.516 1 97.06 405 PRO A CA 1
ATOM 3055 C C . PRO A 1 405 ? 2.854 -45 -23.484 1 97.06 405 PRO A C 1
ATOM 3057 O O . PRO A 1 405 ? 1.657 -45.188 -23.25 1 97.06 405 PRO A O 1
ATOM 3060 N N . GLY A 1 406 ? 3.469 -45.5 -24.609 1 96.38 406 GLY A N 1
ATOM 3061 C CA . GLY A 1 406 ? 2.729 -46.312 -25.578 1 96.38 406 GLY A CA 1
ATOM 3062 C C . GLY A 1 406 ? 1.619 -45.531 -26.266 1 96.38 406 GLY A C 1
ATOM 3063 O O . GLY A 1 406 ? 1.847 -44.438 -26.781 1 96.38 406 GLY A O 1
ATOM 3064 N N . LYS A 1 407 ? 0.429 -46.094 -26.25 1 95.56 407 LYS A N 1
ATOM 3065 C CA . LYS A 1 407 ? -0.707 -45.531 -26.969 1 95.56 407 LYS A CA 1
ATOM 3066 C C . LYS A 1 407 ? -1.162 -44.219 -26.344 1 95.56 407 LYS A C 1
ATOM 3068 O O . LYS A 1 407 ? -1.917 -43.469 -26.953 1 95.56 407 LYS A O 1
ATOM 3073 N N . LEU A 1 408 ? -0.744 -43.938 -25.125 1 97.25 408 LEU A N 1
ATOM 3074 C CA . LEU A 1 408 ? -1.192 -42.75 -24.406 1 97.25 408 LEU A CA 1
ATOM 3075 C C . LEU A 1 408 ? -0.333 -41.562 -24.766 1 97.25 408 LEU A C 1
ATOM 3077 O O . LEU A 1 408 ? -0.66 -40.406 -24.391 1 97.25 408 LEU A O 1
ATOM 3081 N N . LYS A 1 409 ? 0.747 -41.719 -25.484 1 97.69 409 LYS A N 1
ATOM 3082 C CA . LYS A 1 409 ? 1.739 -40.656 -25.75 1 97.69 409 LYS A CA 1
ATOM 3083 C C . LYS A 1 409 ? 1.104 -39.469 -26.453 1 97.69 409 LYS A C 1
ATOM 3085 O O . LYS A 1 409 ? 1.301 -38.344 -26.031 1 97.69 409 LYS A O 1
ATOM 3090 N N . ASP A 1 410 ? 0.396 -39.719 -27.547 1 97.44 410 ASP A N 1
ATOM 3091 C CA . ASP A 1 410 ? -0.177 -38.625 -28.328 1 97.44 410 ASP A CA 1
ATOM 3092 C C . ASP A 1 410 ? -1.13 -37.781 -27.484 1 97.44 410 ASP A C 1
ATOM 3094 O O . ASP A 1 410 ? -1.154 -36.562 -27.594 1 97.44 410 ASP A O 1
ATOM 3098 N N . ARG A 1 411 ? -1.921 -38.469 -26.672 1 97.69 411 ARG A N 1
ATOM 3099 C CA . ARG A 1 411 ? -2.85 -37.781 -25.781 1 97.69 411 ARG A CA 1
ATOM 3100 C C . ARG A 1 411 ? -2.1 -36.906 -24.766 1 97.69 411 ARG A C 1
ATOM 3102 O O . ARG A 1 411 ? -2.498 -35.781 -24.5 1 97.69 411 ARG A O 1
ATOM 3109 N N . ILE A 1 412 ? -1.078 -37.375 -24.219 1 98.44 412 ILE A N 1
ATOM 3110 C CA . ILE A 1 412 ? -0.256 -36.688 -23.25 1 98.44 412 ILE A CA 1
ATOM 3111 C C . ILE A 1 412 ? 0.344 -35.438 -23.891 1 98.44 412 ILE A C 1
ATOM 3113 O O . ILE A 1 412 ? 0.293 -34.344 -23.328 1 98.44 412 ILE A O 1
ATOM 3117 N N . VAL A 1 413 ? 0.851 -35.562 -25.078 1 98.25 413 VAL A N 1
ATOM 3118 C CA . VAL A 1 413 ? 1.457 -34.438 -25.797 1 98.25 413 VAL A CA 1
ATOM 3119 C C . VAL A 1 413 ? 0.39 -33.375 -26.125 1 98.25 413 VAL A C 1
ATOM 3121 O O . VAL A 1 413 ? 0.615 -32.188 -25.969 1 98.25 413 VAL A O 1
ATOM 3124 N N . GLU A 1 414 ? -0.724 -33.844 -26.594 1 97.88 414 GLU A N 1
ATOM 3125 C CA . GLU A 1 414 ? -1.835 -32.938 -26.875 1 97.88 414 GLU A CA 1
ATOM 3126 C C . GLU A 1 414 ? -2.236 -32.125 -25.641 1 97.88 414 GLU A C 1
ATOM 3128 O O . GLU A 1 414 ? -2.428 -30.906 -25.719 1 97.88 414 GLU A O 1
ATOM 3133 N N . LEU A 1 415 ? -2.369 -32.781 -24.531 1 98.38 415 LEU A N 1
ATOM 3134 C CA . LEU A 1 415 ? -2.809 -32.156 -23.297 1 98.38 415 LEU A CA 1
ATOM 3135 C C . LEU A 1 415 ? -1.767 -31.156 -22.797 1 98.38 415 LEU A C 1
ATOM 3137 O O . LEU A 1 415 ? -2.111 -30.172 -22.156 1 98.38 415 LEU A O 1
ATOM 3141 N N . SER A 1 416 ? -0.473 -31.406 -23.125 1 98.44 416 SER A N 1
ATOM 3142 C CA . SER A 1 416 ? 0.57 -30.453 -22.734 1 98.44 416 SER A CA 1
ATOM 3143 C C . SER A 1 416 ? 0.385 -29.109 -23.438 1 98.44 416 SER A C 1
ATOM 3145 O O . SER A 1 416 ? 0.748 -28.078 -22.875 1 98.44 416 SER A O 1
ATOM 3147 N N . ASP A 1 417 ? -0.214 -29.078 -24.547 1 96.69 417 ASP A N 1
ATOM 3148 C CA . ASP A 1 417 ? -0.503 -27.844 -25.281 1 96.69 417 ASP A CA 1
ATOM 3149 C C . ASP A 1 417 ? -1.819 -27.234 -24.812 1 96.69 417 ASP A C 1
ATOM 3151 O O . ASP A 1 417 ? -1.92 -26.016 -24.656 1 96.69 417 ASP A O 1
ATOM 3155 N N . VAL A 1 418 ? -2.793 -28.047 -24.594 1 96.69 418 VAL A N 1
ATOM 3156 C CA . VAL A 1 418 ? -4.152 -27.609 -24.281 1 96.69 418 VAL A CA 1
ATOM 3157 C C . VAL A 1 418 ? -4.188 -26.984 -22.891 1 96.69 418 VAL A C 1
ATOM 3159 O O . VAL A 1 418 ? -4.848 -25.969 -22.672 1 96.69 418 VAL A O 1
ATOM 3162 N N . ILE A 1 419 ? -3.475 -27.594 -21.969 1 97.94 419 ILE A N 1
ATOM 3163 C CA . ILE A 1 419 ? -3.613 -27.203 -20.562 1 97.94 419 ILE A CA 1
ATOM 3164 C C . ILE A 1 419 ? -2.387 -26.406 -20.125 1 97.94 419 ILE A C 1
ATOM 3166 O O . ILE A 1 419 ? -2.492 -25.484 -19.312 1 97.94 419 ILE A O 1
ATOM 3170 N N . GLY A 1 420 ? -1.232 -26.734 -20.609 1 97.56 420 GLY A N 1
ATOM 3171 C CA . GLY A 1 420 ? 0.006 -26.094 -20.188 1 97.56 420 GLY A CA 1
ATOM 3172 C C . GLY A 1 420 ? 0.119 -24.656 -20.641 1 97.56 420 GLY A C 1
ATOM 3173 O O . GLY A 1 420 ? -0.416 -24.281 -21.688 1 97.56 420 GLY A O 1
ATOM 3174 N N . ALA A 1 421 ? 0.717 -23.828 -19.844 1 98.31 421 ALA A N 1
ATOM 3175 C CA . ALA A 1 421 ? 1.049 -22.438 -20.172 1 98.31 421 ALA A CA 1
ATOM 3176 C C . ALA A 1 421 ? 2.551 -22.281 -20.391 1 98.31 421 ALA A C 1
ATOM 3178 O O . ALA A 1 421 ? 3.215 -21.562 -19.625 1 98.31 421 ALA A O 1
ATOM 3179 N N . THR A 1 422 ? 3.096 -22.859 -21.531 1 98.25 422 THR A N 1
ATOM 3180 C CA . THR A 1 422 ? 4.543 -22.969 -21.672 1 98.25 422 THR A CA 1
ATOM 3181 C C . THR A 1 422 ? 5.02 -22.266 -22.938 1 98.25 422 THR A C 1
ATOM 3183 O O . THR A 1 422 ? 6.125 -22.531 -23.406 1 98.25 422 THR A O 1
ATOM 3186 N N . ARG A 1 423 ? 4.18 -21.391 -23.453 1 96.94 423 ARG A N 1
ATOM 3187 C CA . ARG A 1 423 ? 4.594 -20.641 -24.625 1 96.94 423 ARG A CA 1
ATOM 3188 C C . ARG A 1 423 ? 5.805 -19.766 -24.328 1 96.94 423 ARG A C 1
ATOM 3190 O O . ARG A 1 423 ? 5.91 -19.203 -23.234 1 96.94 423 ARG A O 1
ATOM 3197 N N . THR A 1 424 ? 6.699 -19.609 -25.391 1 97.44 424 THR A N 1
ATOM 3198 C CA . THR A 1 424 ? 7.918 -18.844 -25.141 1 97.44 424 THR A CA 1
ATOM 3199 C C . THR A 1 424 ? 7.938 -17.562 -25.969 1 97.44 424 THR A C 1
ATOM 3201 O O . THR A 1 424 ? 8.773 -16.688 -25.75 1 97.44 424 THR A O 1
ATOM 3204 N N . ASP A 1 425 ? 7.031 -17.469 -26.906 1 97.12 425 ASP A N 1
ATOM 3205 C CA . ASP A 1 425 ? 6.902 -16.219 -27.672 1 97.12 425 ASP A CA 1
ATOM 3206 C C . ASP A 1 425 ? 5.762 -15.359 -27.125 1 97.12 425 ASP A C 1
ATOM 3208 O O . ASP A 1 425 ? 4.594 -15.734 -27.234 1 97.12 425 ASP A O 1
ATOM 3212 N N . TRP A 1 426 ? 6.105 -14.266 -26.594 1 98.31 426 TRP A N 1
ATOM 3213 C CA . TRP A 1 426 ? 5.152 -13.352 -25.969 1 98.31 426 TRP A CA 1
ATOM 3214 C C . TRP A 1 426 ? 5.086 -12.031 -26.734 1 98.31 426 TRP A C 1
ATOM 3216 O O . TRP A 1 426 ? 4.699 -11.008 -26.172 1 98.31 426 TRP A O 1
ATOM 3226 N N . SER A 1 427 ? 5.445 -11.984 -27.969 1 97.81 427 SER A N 1
ATOM 3227 C CA . SER A 1 427 ? 5.605 -10.758 -28.734 1 97.81 427 SER A CA 1
ATOM 3228 C C . SER A 1 427 ? 4.281 -10 -28.859 1 97.81 427 SER A C 1
ATOM 3230 O O . SER A 1 427 ? 4.238 -8.781 -28.688 1 97.81 427 SER A O 1
ATOM 3232 N N . THR A 1 428 ? 3.207 -10.703 -29.156 1 97.94 428 THR A N 1
ATOM 3233 C CA . THR A 1 428 ? 1.928 -10.016 -29.328 1 97.94 428 THR A CA 1
ATOM 3234 C C . THR A 1 428 ? 1.505 -9.344 -28.031 1 97.94 428 THR A C 1
ATOM 3236 O O . THR A 1 428 ? 1.041 -8.195 -28.031 1 97.94 428 THR A O 1
ATOM 3239 N N . PHE A 1 429 ? 1.671 -10.031 -26.938 1 98.44 429 PHE A N 1
ATOM 3240 C CA . PHE A 1 429 ? 1.304 -9.484 -25.641 1 98.44 429 PHE A CA 1
ATOM 3241 C C . PHE A 1 429 ? 2.197 -8.305 -25.281 1 98.44 429 PHE A C 1
ATOM 3243 O O . PHE A 1 429 ? 1.705 -7.25 -24.875 1 98.44 429 PHE A O 1
ATOM 3250 N N . SER A 1 430 ? 3.482 -8.461 -25.375 1 98.25 430 SER A N 1
ATOM 3251 C CA . SER A 1 430 ? 4.438 -7.422 -25 1 98.25 430 SER A CA 1
ATOM 3252 C C . SER A 1 430 ? 4.305 -6.199 -25.906 1 98.25 430 SER A C 1
ATOM 3254 O O . SER A 1 430 ? 4.426 -5.062 -25.438 1 98.25 430 SER A O 1
ATOM 3256 N N . ASP A 1 431 ? 4.012 -6.402 -27.188 1 97.5 431 ASP A N 1
ATOM 3257 C CA . ASP A 1 431 ? 3.938 -5.305 -28.141 1 97.5 431 ASP A CA 1
ATOM 3258 C C . ASP A 1 431 ? 2.719 -4.426 -27.875 1 97.5 431 ASP A C 1
ATOM 3260 O O . ASP A 1 431 ? 2.686 -3.26 -28.266 1 97.5 431 ASP A O 1
ATOM 3264 N N . ARG A 1 432 ? 1.791 -4.926 -27.156 1 97.25 432 ARG A N 1
ATOM 3265 C CA . ARG A 1 432 ? 0.592 -4.164 -26.828 1 97.25 432 ARG A CA 1
ATOM 3266 C C . ARG A 1 432 ? 0.725 -3.506 -25.453 1 97.25 432 ARG A C 1
ATOM 3268 O O . ARG A 1 432 ? -0.219 -2.883 -24.969 1 97.25 432 ARG A O 1
ATOM 3275 N N . GLY A 1 433 ? 1.87 -3.738 -24.812 1 97.94 433 GLY A N 1
ATOM 3276 C CA . GLY A 1 433 ? 2.145 -3.082 -23.547 1 97.94 433 GLY A CA 1
ATOM 3277 C C . GLY A 1 433 ? 1.846 -3.959 -22.344 1 97.94 433 GLY A C 1
ATOM 3278 O O . GLY A 1 433 ? 1.858 -3.488 -21.203 1 97.94 433 GLY A O 1
ATOM 3279 N N . GLY A 1 434 ? 1.532 -5.254 -22.578 1 98.69 434 GLY A N 1
ATOM 3280 C CA . GLY A 1 434 ? 1.236 -6.168 -21.484 1 98.69 434 GLY A CA 1
ATOM 3281 C C . GLY A 1 434 ? 2.387 -6.32 -20.5 1 98.69 434 GLY A C 1
ATOM 3282 O O . GLY A 1 434 ? 3.555 -6.219 -20.891 1 98.69 434 GLY A O 1
ATOM 3283 N N . LYS A 1 435 ? 2.092 -6.492 -19.188 1 98.94 435 LYS A N 1
ATOM 3284 C CA . LYS A 1 435 ? 3.096 -6.684 -18.156 1 98.94 435 LYS A CA 1
ATOM 3285 C C . LYS A 1 435 ? 2.818 -7.953 -17.344 1 98.94 435 LYS A C 1
ATOM 3287 O O . LYS A 1 435 ? 1.662 -8.289 -17.094 1 98.94 435 LYS A O 1
ATOM 3292 N N . ILE A 1 436 ? 3.896 -8.648 -16.922 1 98.88 436 ILE A N 1
ATOM 3293 C CA . ILE A 1 436 ? 3.777 -9.844 -16.109 1 98.88 436 ILE A CA 1
ATOM 3294 C C . ILE A 1 436 ? 4.734 -9.758 -14.914 1 98.88 436 ILE A C 1
ATOM 3296 O O . ILE A 1 436 ? 5.934 -9.531 -15.094 1 98.88 436 ILE A O 1
ATOM 3300 N N . ILE A 1 437 ? 4.227 -9.859 -13.758 1 98.88 437 ILE A N 1
ATOM 3301 C CA . ILE A 1 437 ? 5.012 -10.07 -12.539 1 98.88 437 ILE A CA 1
ATOM 3302 C C . ILE A 1 437 ? 4.887 -11.523 -12.086 1 98.88 437 ILE A C 1
ATOM 3304 O O . ILE A 1 437 ? 3.789 -11.992 -11.781 1 98.88 437 ILE A O 1
ATOM 3308 N N . TRP A 1 438 ? 5.977 -12.234 -12.062 1 98.75 438 TRP A N 1
ATOM 3309 C CA . TRP A 1 438 ? 6.035 -13.672 -11.836 1 98.75 438 TRP A CA 1
ATOM 3310 C C . TRP A 1 438 ? 6.875 -14 -10.602 1 98.75 438 TRP A C 1
ATOM 3312 O O . TRP A 1 438 ? 8.094 -13.82 -10.609 1 98.75 438 TRP A O 1
ATOM 3322 N N . LEU A 1 439 ? 6.207 -14.523 -9.578 1 98.44 439 LEU A N 1
ATOM 3323 C CA . LEU A 1 439 ? 6.91 -14.938 -8.367 1 98.44 439 LEU A CA 1
ATOM 3324 C C . LEU A 1 439 ? 6.906 -16.453 -8.234 1 98.44 439 LEU A C 1
ATOM 3326 O O . LEU A 1 439 ? 5.891 -17.109 -8.484 1 98.44 439 LEU A O 1
ATOM 3330 N N . GLN A 1 440 ? 7.984 -17 -7.801 1 98.5 440 GLN A N 1
ATOM 3331 C CA . GLN A 1 440 ? 8.188 -18.406 -7.504 1 98.5 440 GLN A CA 1
ATOM 3332 C C . GLN A 1 440 ? 8.992 -18.594 -6.219 1 98.5 440 GLN A C 1
ATOM 3334 O O . GLN A 1 440 ? 9.961 -17.875 -5.98 1 98.5 440 GLN A O 1
ATOM 3339 N N . GLY A 1 441 ? 8.547 -19.531 -5.383 1 98.25 441 GLY A N 1
ATOM 3340 C CA . GLY A 1 441 ? 9.289 -19.812 -4.168 1 98.25 441 GLY A CA 1
ATOM 3341 C C . GLY A 1 441 ? 10.383 -20.859 -4.363 1 98.25 441 GLY A C 1
ATOM 3342 O O . GLY A 1 441 ? 10.156 -21.891 -4.984 1 98.25 441 GLY A O 1
ATOM 3343 N N . ASN A 1 442 ? 11.523 -20.594 -3.768 1 97.69 442 ASN A N 1
ATOM 3344 C CA . ASN A 1 442 ? 12.602 -21.578 -3.777 1 97.69 442 ASN A CA 1
ATOM 3345 C C . ASN A 1 442 ? 12.25 -22.812 -2.957 1 97.69 442 ASN A C 1
ATOM 3347 O O . ASN A 1 442 ? 12.781 -23.891 -3.195 1 97.69 442 ASN A O 1
ATOM 3351 N N . ASP A 1 443 ? 11.344 -22.609 -2.033 1 97.75 443 ASP A N 1
ATOM 3352 C CA . ASP A 1 443 ? 11.016 -23.688 -1.104 1 97.75 443 ASP A CA 1
ATOM 3353 C C . ASP A 1 443 ? 9.719 -24.375 -1.509 1 97.75 443 ASP A C 1
ATOM 3355 O O . ASP A 1 443 ? 9.125 -25.109 -0.712 1 97.75 443 ASP A O 1
ATOM 3359 N N . ASP A 1 444 ? 9.273 -24.141 -2.703 1 98.06 444 ASP A N 1
ATOM 3360 C CA . ASP A 1 444 ? 8 -24.688 -3.16 1 98.06 444 ASP A CA 1
ATOM 3361 C C . ASP A 1 444 ? 8.086 -26.203 -3.342 1 98.06 444 ASP A C 1
ATOM 3363 O O . ASP A 1 444 ? 8.828 -26.688 -4.199 1 98.06 444 ASP A O 1
ATOM 3367 N N . PRO A 1 445 ? 7.297 -26.906 -2.611 1 96.5 445 PRO A N 1
ATOM 3368 C CA . PRO A 1 445 ? 7.293 -28.375 -2.783 1 96.5 445 PRO A CA 1
ATOM 3369 C C . PRO A 1 445 ? 6.27 -28.844 -3.812 1 96.5 445 PRO A C 1
ATOM 3371 O O . PRO A 1 445 ? 6.242 -30.016 -4.172 1 96.5 445 PRO A O 1
ATOM 3374 N N . SER A 1 446 ? 5.465 -27.891 -4.27 1 96.44 446 SER A N 1
ATOM 3375 C CA . SER A 1 446 ? 4.352 -28.281 -5.125 1 96.44 446 SER A CA 1
ATOM 3376 C C . SER A 1 446 ? 4.676 -28.062 -6.598 1 96.44 446 SER A C 1
ATOM 3378 O O . SER A 1 446 ? 4.172 -28.766 -7.469 1 96.44 446 SER A O 1
ATOM 3380 N N . VAL A 1 447 ? 5.363 -27.062 -6.867 1 98 447 VAL A N 1
ATOM 3381 C CA . VAL A 1 447 ? 5.828 -26.719 -8.211 1 98 447 VAL A CA 1
ATOM 3382 C C . VAL A 1 447 ? 7.34 -26.5 -8.195 1 98 447 VAL A C 1
ATOM 3384 O O . VAL A 1 447 ? 7.859 -25.75 -7.367 1 98 447 VAL A O 1
ATOM 3387 N N . SER A 1 448 ? 8.016 -27.203 -9.086 1 97.94 448 SER A N 1
ATOM 3388 C CA . SER A 1 448 ? 9.469 -27.062 -9.094 1 97.94 448 SER A CA 1
ATOM 3389 C C . SER A 1 448 ? 9.898 -25.625 -9.375 1 97.94 448 SER A C 1
ATOM 3391 O O . SER A 1 448 ? 9.594 -25.078 -10.438 1 97.94 448 SER A O 1
ATOM 3393 N N . PRO A 1 449 ? 10.578 -25 -8.406 1 98 449 PRO A N 1
ATOM 3394 C CA . PRO A 1 449 ? 11.094 -23.672 -8.703 1 98 449 PRO A CA 1
ATOM 3395 C C . PRO A 1 449 ? 12.031 -23.641 -9.906 1 98 449 PRO A C 1
ATOM 3397 O O . PRO A 1 449 ? 12.016 -22.688 -10.688 1 98 449 PRO A O 1
ATOM 3400 N N . LEU A 1 450 ? 12.719 -24.734 -10.086 1 97.75 450 LEU A N 1
ATOM 3401 C CA . LEU A 1 450 ? 13.656 -24.812 -11.203 1 97.75 450 LEU A CA 1
ATOM 3402 C C . LEU A 1 450 ? 12.914 -24.953 -12.523 1 97.75 450 LEU A C 1
ATOM 3404 O O . LEU A 1 450 ? 13.414 -24.531 -13.57 1 97.75 450 LEU A O 1
ATOM 3408 N N . GLY A 1 451 ? 11.789 -25.594 -12.43 1 97.81 451 GLY A N 1
ATOM 3409 C CA . GLY A 1 451 ? 10.961 -25.688 -13.617 1 97.81 451 GLY A CA 1
ATOM 3410 C C . GLY A 1 451 ? 10.508 -24.344 -14.133 1 97.81 451 GLY A C 1
ATOM 3411 O O . GLY A 1 451 ? 10.633 -24.047 -15.328 1 97.81 451 GLY A O 1
ATOM 3412 N N . ASN A 1 452 ? 9.961 -23.5 -13.266 1 98.5 452 ASN A N 1
ATOM 3413 C CA . ASN A 1 452 ? 9.523 -22.156 -13.656 1 98.5 452 ASN A CA 1
ATOM 3414 C C . ASN A 1 452 ? 10.711 -21.281 -14.047 1 98.5 452 ASN A C 1
ATOM 3416 O O . ASN A 1 452 ? 10.602 -20.469 -14.969 1 98.5 452 ASN A O 1
ATOM 3420 N N . ALA A 1 453 ? 11.844 -21.422 -13.352 1 98.25 453 ALA A N 1
ATOM 3421 C CA . ALA A 1 453 ? 13.039 -20.688 -13.734 1 98.25 453 ALA A CA 1
ATOM 3422 C C . ALA A 1 453 ? 13.484 -21.047 -15.148 1 98.25 453 ALA A C 1
ATOM 3424 O O . ALA A 1 453 ? 13.82 -20.172 -15.953 1 98.25 453 ALA A O 1
ATOM 3425 N N . LYS A 1 454 ? 13.461 -22.359 -15.414 1 97.94 454 LYS A N 1
ATOM 3426 C CA . LYS A 1 454 ? 13.859 -22.828 -16.75 1 97.94 454 LYS A CA 1
ATOM 3427 C C . LYS A 1 454 ? 12.93 -22.266 -17.812 1 97.94 454 LYS A C 1
ATOM 3429 O O . LYS A 1 454 ? 13.375 -21.906 -18.906 1 97.94 454 LYS A O 1
ATOM 3434 N N . LEU A 1 455 ? 11.641 -22.281 -17.547 1 98.38 455 LEU A N 1
ATOM 3435 C CA . LEU A 1 455 ? 10.688 -21.734 -18.5 1 98.38 455 LEU A CA 1
ATOM 3436 C C . LEU A 1 455 ? 10.969 -20.25 -18.75 1 98.38 455 LEU A C 1
ATOM 3438 O O . LEU A 1 455 ? 10.969 -19.797 -19.891 1 98.38 455 LEU A O 1
ATOM 3442 N N . PHE A 1 456 ? 11.188 -19.484 -17.719 1 98.5 456 PHE A N 1
ATOM 3443 C CA . PHE A 1 456 ? 11.539 -18.078 -17.859 1 98.5 456 PHE A CA 1
ATOM 3444 C C . PHE A 1 456 ? 12.797 -17.922 -18.703 1 98.5 456 PHE A C 1
ATOM 3446 O O . PHE A 1 456 ? 12.836 -17.078 -19.609 1 98.5 456 PHE A O 1
ATOM 3453 N N . GLU A 1 457 ? 13.82 -18.719 -18.453 1 98.25 457 GLU A N 1
ATOM 3454 C CA . GLU A 1 457 ? 15.07 -18.656 -19.203 1 98.25 457 GLU A CA 1
ATOM 3455 C C . GLU A 1 457 ? 14.828 -18.969 -20.688 1 98.25 457 GLU A C 1
ATOM 3457 O O . GLU A 1 457 ? 15.484 -18.391 -21.562 1 98.25 457 GLU A O 1
ATOM 3462 N N . SER A 1 458 ? 13.938 -19.891 -20.906 1 98.12 458 SER A N 1
ATOM 3463 C CA . SER A 1 458 ? 13.609 -20.219 -22.281 1 98.12 458 SER A CA 1
ATOM 3464 C C . SER A 1 458 ? 12.953 -19.031 -23 1 98.12 458 SER A C 1
ATOM 3466 O O . SER A 1 458 ? 13.172 -18.828 -24.188 1 98.12 458 SER A O 1
ATOM 3468 N N . ILE A 1 459 ? 12.117 -18.281 -22.281 1 98.56 459 ILE A N 1
ATOM 3469 C CA . ILE A 1 459 ? 11.5 -17.078 -22.828 1 98.56 459 ILE A CA 1
ATOM 3470 C C . ILE A 1 459 ? 12.57 -16.031 -23.141 1 98.56 459 ILE A C 1
ATOM 3472 O O . ILE A 1 459 ? 12.57 -15.43 -24.203 1 98.56 459 ILE A O 1
ATOM 3476 N N . VAL A 1 460 ? 13.5 -15.836 -22.219 1 98.5 460 VAL A N 1
ATOM 3477 C CA . VAL A 1 460 ? 14.594 -14.883 -22.406 1 98.5 460 VAL A CA 1
ATOM 3478 C C . VAL A 1 460 ? 15.438 -15.297 -23.609 1 98.5 460 VAL A C 1
ATOM 3480 O O . VAL A 1 460 ? 15.828 -14.453 -24.406 1 98.5 460 VAL A O 1
ATOM 3483 N N . ALA A 1 461 ? 15.711 -16.609 -23.719 1 97.88 461 ALA A N 1
ATOM 3484 C CA . ALA A 1 461 ? 16.516 -17.109 -24.828 1 97.88 461 ALA A CA 1
ATOM 3485 C C . ALA A 1 461 ? 15.836 -16.859 -26.172 1 97.88 461 ALA A C 1
ATOM 3487 O O . ALA A 1 461 ? 16.5 -16.547 -27.156 1 97.88 461 ALA A O 1
ATOM 3488 N N . LYS A 1 462 ? 14.562 -17 -26.156 1 97.56 462 LYS A N 1
ATOM 3489 C CA . LYS A 1 462 ? 13.797 -16.844 -27.391 1 97.56 462 LYS A CA 1
ATOM 3490 C C . LYS A 1 462 ? 13.656 -15.375 -27.781 1 97.56 462 LYS A C 1
ATOM 3492 O O . LYS A 1 462 ? 13.797 -15.023 -28.953 1 97.56 462 LYS A O 1
ATOM 3497 N N . MET A 1 463 ? 13.391 -14.5 -26.812 1 98.25 463 MET A N 1
ATOM 3498 C CA . MET A 1 463 ? 12.953 -13.141 -27.109 1 98.25 463 MET A CA 1
ATOM 3499 C C . MET A 1 463 ? 14.086 -12.141 -26.891 1 98.25 463 MET A C 1
ATOM 3501 O O . MET A 1 463 ? 14.023 -11 -27.359 1 98.25 463 MET A O 1
ATOM 3505 N N . GLY A 1 464 ? 15.094 -12.508 -26.141 1 98 464 GLY A N 1
ATOM 3506 C CA . GLY A 1 464 ? 16.141 -11.594 -25.734 1 98 464 GLY A CA 1
ATOM 3507 C C . GLY A 1 464 ? 15.883 -10.945 -24.391 1 98 464 GLY A C 1
ATOM 3508 O O . GLY A 1 464 ? 14.75 -10.57 -24.078 1 98 464 GLY A O 1
ATOM 3509 N N . ALA A 1 465 ? 16.891 -10.805 -23.641 1 97 465 ALA A N 1
ATOM 3510 C CA . ALA A 1 465 ? 16.812 -10.32 -22.266 1 97 465 ALA A CA 1
ATOM 3511 C C . ALA A 1 465 ? 16.25 -8.906 -22.203 1 97 465 ALA A C 1
ATOM 3513 O O . ALA A 1 465 ? 15.406 -8.602 -21.359 1 97 465 ALA A O 1
ATOM 3514 N N . ASP A 1 466 ? 16.656 -8.031 -23.047 1 95.44 466 ASP A N 1
ATOM 3515 C CA . ASP A 1 466 ? 16.234 -6.637 -23.031 1 95.44 466 ASP A CA 1
ATOM 3516 C C . ASP A 1 466 ? 14.727 -6.523 -23.297 1 95.44 466 ASP A C 1
ATOM 3518 O O . ASP A 1 466 ? 14.031 -5.77 -22.609 1 95.44 466 ASP A O 1
ATOM 3522 N N . LYS A 1 467 ? 14.297 -7.293 -24.266 1 96.69 467 LYS A N 1
ATOM 3523 C CA . LYS A 1 467 ? 12.867 -7.273 -24.562 1 96.69 467 LYS A CA 1
ATOM 3524 C C . LYS A 1 467 ? 12.055 -7.805 -23.391 1 96.69 467 LYS A C 1
ATOM 3526 O O . LYS A 1 467 ? 11.031 -7.219 -23.016 1 96.69 467 LYS A O 1
ATOM 3531 N N . VAL A 1 468 ? 12.453 -8.898 -22.812 1 98.38 468 VAL A N 1
ATOM 3532 C CA . VAL A 1 468 ? 11.727 -9.523 -21.719 1 98.38 468 VAL A CA 1
ATOM 3533 C C . VAL A 1 468 ? 11.68 -8.57 -20.531 1 98.38 468 VAL A C 1
ATOM 3535 O O . VAL A 1 468 ? 10.641 -8.438 -19.859 1 98.38 468 VAL A O 1
ATOM 3538 N N . LYS A 1 469 ? 12.711 -7.875 -20.25 1 95.75 469 LYS A N 1
ATOM 3539 C CA . LYS A 1 469 ? 12.773 -6.938 -19.125 1 95.75 469 LYS A CA 1
ATOM 3540 C C . LYS A 1 469 ? 11.719 -5.844 -19.266 1 95.75 469 LYS A C 1
ATOM 3542 O O . LYS A 1 469 ? 11.289 -5.266 -18.266 1 95.75 469 LYS A O 1
ATOM 3547 N N . GLY A 1 470 ? 11.344 -5.617 -20.438 1 96.56 470 GLY A N 1
ATOM 3548 C CA . GLY A 1 470 ? 10.359 -4.574 -20.703 1 96.56 470 GLY A CA 1
ATOM 3549 C C . GLY A 1 470 ? 8.945 -4.973 -20.312 1 96.56 470 GLY A C 1
ATOM 3550 O O . GLY A 1 470 ? 8.07 -4.117 -20.172 1 96.56 470 GLY A O 1
ATOM 3551 N N . PHE A 1 471 ? 8.719 -6.316 -20.156 1 98.44 471 PHE A N 1
ATOM 3552 C CA . PHE A 1 471 ? 7.316 -6.652 -19.922 1 98.44 471 PHE A CA 1
ATOM 3553 C C . PHE A 1 471 ? 7.188 -7.77 -18.891 1 98.44 471 PHE A C 1
ATOM 3555 O O . PHE A 1 471 ? 6.09 -8.047 -18.406 1 98.44 471 PHE A O 1
ATOM 3562 N N . MET A 1 472 ? 8.273 -8.383 -18.484 1 98.56 472 MET A N 1
ATOM 3563 C CA . MET A 1 472 ? 8.195 -9.516 -17.562 1 98.5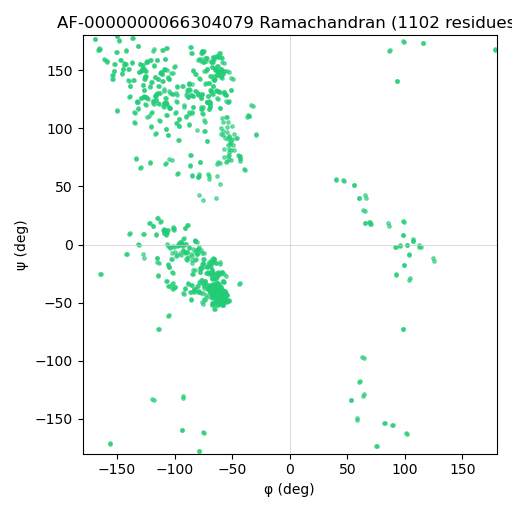6 472 MET A CA 1
ATOM 3564 C C . MET A 1 472 ? 9.297 -9.43 -16.5 1 98.56 472 MET A C 1
ATOM 3566 O O . MET A 1 472 ? 10.461 -9.203 -16.828 1 98.56 472 MET A O 1
ATOM 3570 N N . ARG A 1 473 ? 8.906 -9.516 -15.266 1 98.12 473 ARG A N 1
ATOM 3571 C CA . ARG A 1 473 ? 9.828 -9.656 -14.141 1 98.12 473 ARG A CA 1
ATOM 3572 C C . ARG A 1 473 ? 9.625 -10.992 -13.43 1 98.12 473 ARG A C 1
ATOM 3574 O O . ARG A 1 473 ? 8.492 -11.367 -13.117 1 98.12 473 ARG A O 1
ATOM 3581 N N . PHE A 1 474 ? 10.688 -11.711 -13.258 1 98.19 474 PHE A N 1
ATOM 3582 C CA . PHE A 1 474 ? 10.672 -13.008 -12.586 1 98.19 474 PHE A CA 1
ATOM 3583 C C . PHE A 1 474 ? 11.477 -12.953 -11.297 1 98.19 474 PHE A C 1
ATOM 3585 O O . PHE A 1 474 ? 12.602 -12.453 -11.273 1 98.19 474 PHE A O 1
ATOM 3592 N N . PHE A 1 475 ? 10.836 -13.453 -10.203 1 97.94 475 PHE A N 1
ATOM 3593 C CA . PHE A 1 475 ? 11.445 -13.469 -8.883 1 97.94 475 PHE A CA 1
ATOM 3594 C C . PHE A 1 475 ? 11.469 -14.883 -8.312 1 97.94 475 PHE A C 1
ATOM 3596 O O . PHE A 1 475 ? 10.453 -15.586 -8.336 1 97.94 475 PHE A O 1
ATOM 3603 N N . LEU A 1 476 ? 12.555 -15.352 -7.918 1 97.31 476 LEU A N 1
ATOM 3604 C CA . LEU A 1 476 ? 12.719 -16.594 -7.188 1 97.31 476 LEU A CA 1
ATOM 3605 C C . LEU A 1 476 ? 13.062 -16.328 -5.723 1 97.31 476 LEU A C 1
ATOM 3607 O O . LEU A 1 476 ? 14.18 -15.93 -5.406 1 97.31 476 LEU A O 1
ATOM 3611 N N . VAL A 1 477 ? 12.156 -16.641 -4.816 1 97.75 477 VAL A N 1
ATOM 3612 C CA . VAL A 1 477 ? 12.172 -16.031 -3.486 1 97.75 477 VAL A CA 1
ATOM 3613 C C . VAL A 1 477 ? 12.586 -17.078 -2.451 1 97.75 477 VAL A C 1
ATOM 3615 O O . VAL A 1 477 ? 11.898 -18.094 -2.277 1 97.75 477 VAL A O 1
ATOM 3618 N N . PRO A 1 478 ? 13.656 -16.859 -1.697 1 97.5 478 PRO A N 1
ATOM 3619 C CA . PRO A 1 478 ? 14.039 -17.781 -0.623 1 97.5 478 PRO A CA 1
ATOM 3620 C C . PRO A 1 478 ? 12.969 -17.906 0.456 1 97.5 478 PRO A C 1
ATOM 3622 O O . PRO A 1 478 ? 12.414 -16.906 0.905 1 97.5 478 PRO A O 1
ATOM 3625 N N . GLY A 1 479 ? 12.664 -19.125 0.786 1 97.5 479 GLY A N 1
ATOM 3626 C CA . GLY A 1 479 ? 11.773 -19.375 1.904 1 97.5 479 GLY A CA 1
ATOM 3627 C C . GLY A 1 479 ? 10.32 -19.5 1.488 1 97.5 479 GLY A C 1
ATOM 3628 O O . GLY A 1 479 ? 9.508 -20.094 2.205 1 97.5 479 GLY A O 1
ATOM 3629 N N . LEU A 1 480 ? 9.961 -18.875 0.381 1 97.94 480 LEU A N 1
ATOM 3630 C CA . LEU A 1 480 ? 8.594 -19.016 -0.103 1 97.94 480 LEU A CA 1
ATOM 3631 C C . LEU A 1 480 ? 8.336 -20.422 -0.62 1 97.94 480 LEU A C 1
ATOM 3633 O O . LEU A 1 480 ? 9.094 -20.938 -1.444 1 97.94 480 LEU A O 1
ATOM 3637 N N . ALA A 1 481 ? 7.363 -21.016 -0.04 1 96.81 481 ALA A N 1
ATOM 3638 C CA . ALA A 1 481 ? 6.91 -22.328 -0.524 1 96.81 481 ALA A CA 1
ATOM 3639 C C . ALA A 1 481 ? 5.785 -22.172 -1.543 1 96.81 481 ALA A C 1
ATOM 3641 O O . ALA A 1 481 ? 5.918 -21.422 -2.514 1 96.81 481 ALA A O 1
ATOM 3642 N N . HIS A 1 482 ? 4.742 -22.859 -1.399 1 94.69 482 HIS A N 1
ATOM 3643 C CA . HIS A 1 482 ? 3.566 -22.766 -2.258 1 94.69 482 HIS A CA 1
ATOM 3644 C C . HIS A 1 482 ? 2.502 -21.875 -1.626 1 94.69 482 HIS A C 1
ATOM 3646 O O . HIS A 1 482 ? 1.357 -22.297 -1.448 1 94.69 482 HIS A O 1
ATOM 3652 N N . GLY A 1 483 ? 2.838 -20.531 -1.372 1 85.56 483 GLY A N 1
ATOM 3653 C CA . GLY A 1 483 ? 1.99 -19.547 -0.718 1 85.56 483 GLY A CA 1
ATOM 3654 C C . GLY A 1 483 ? 2.389 -19.281 0.72 1 85.56 483 GLY A C 1
ATOM 3655 O O . GLY A 1 483 ? 2.197 -18.172 1.226 1 85.56 483 GLY A O 1
ATOM 3656 N N . GLY A 1 484 ? 2.926 -20.172 1.434 1 89 484 GLY A N 1
ATOM 3657 C CA . GLY A 1 484 ? 3.461 -20.078 2.781 1 89 484 GLY A CA 1
ATOM 3658 C C . GLY A 1 484 ? 4.945 -20.375 2.857 1 89 484 GLY A C 1
ATOM 3659 O O . GLY A 1 484 ? 5.73 -19.875 2.049 1 89 484 GLY A O 1
ATOM 3660 N N . GLY A 1 485 ? 5.297 -21.141 3.768 1 93.88 485 GLY A N 1
ATOM 3661 C CA . GLY A 1 485 ? 6.691 -21.516 3.945 1 93.88 485 GLY A CA 1
ATOM 3662 C C . GLY A 1 485 ? 7.371 -20.75 5.07 1 93.88 485 GLY A C 1
ATOM 3663 O O . GLY A 1 485 ? 6.707 -20.25 5.98 1 93.88 485 GLY A O 1
ATOM 3664 N N . ARG A 1 486 ? 8.703 -20.797 5.047 1 95.31 486 ARG A N 1
ATOM 3665 C CA . ARG A 1 486 ? 9.477 -20.141 6.098 1 95.31 486 ARG A CA 1
ATOM 3666 C C . ARG A 1 486 ? 9.484 -18.625 5.922 1 95.31 486 ARG A C 1
ATOM 3668 O O . ARG A 1 486 ? 9.852 -17.891 6.836 1 95.31 486 ARG A O 1
ATOM 3675 N N . PHE A 1 487 ? 9.023 -18.234 4.723 1 96.75 487 PHE A N 1
ATOM 3676 C CA . PHE A 1 487 ? 8.891 -16.828 4.375 1 96.75 487 PHE A CA 1
ATOM 3677 C C . PHE A 1 487 ? 7.746 -16.625 3.385 1 96.75 487 PHE A C 1
ATOM 3679 O O . PHE A 1 487 ? 7.77 -17.156 2.279 1 96.75 487 PHE A O 1
ATOM 3686 N N . SER A 1 488 ? 6.73 -15.914 3.793 1 96.38 488 SER A N 1
ATOM 3687 C CA . SER A 1 488 ? 5.617 -15.547 2.922 1 96.38 488 SER A CA 1
ATOM 3688 C C . SER A 1 488 ? 5.676 -14.078 2.533 1 96.38 488 SER A C 1
ATOM 3690 O O . SER A 1 488 ? 5.152 -13.219 3.248 1 96.38 488 SER A O 1
ATOM 3692 N N . PRO A 1 489 ? 6.262 -13.734 1.406 1 96.94 489 PRO A N 1
ATOM 3693 C CA . PRO A 1 489 ? 6.527 -12.352 1.004 1 96.94 489 PRO A CA 1
ATOM 3694 C C . PRO A 1 489 ? 5.266 -11.617 0.558 1 96.94 489 PRO A C 1
ATOM 3696 O O . PRO A 1 489 ? 4.789 -11.82 -0.563 1 96.94 489 PRO A O 1
ATOM 3699 N N . THR A 1 490 ? 4.777 -10.703 1.383 1 96.12 490 THR A N 1
ATOM 3700 C CA . THR A 1 490 ? 3.637 -9.883 0.987 1 96.12 490 THR A CA 1
ATOM 3701 C C . THR A 1 490 ? 4.09 -8.484 0.594 1 96.12 490 THR A C 1
ATOM 3703 O O . THR A 1 490 ? 5.082 -7.973 1.124 1 96.12 490 THR A O 1
ATOM 3706 N N . TRP A 1 491 ? 3.432 -7.855 -0.328 1 94.88 491 TRP A N 1
ATOM 3707 C CA . TRP A 1 491 ? 3.727 -6.512 -0.82 1 94.88 491 TRP A CA 1
ATOM 3708 C C . TRP A 1 491 ? 2.564 -5.965 -1.643 1 94.88 491 TRP A C 1
ATOM 3710 O O . TRP A 1 491 ? 1.616 -6.691 -1.946 1 94.88 491 TRP A O 1
ATOM 3720 N N . ASP A 1 492 ? 2.561 -4.695 -1.95 1 94.19 492 ASP A N 1
ATOM 3721 C CA . ASP A 1 492 ? 1.499 -4.086 -2.746 1 94.19 492 ASP A CA 1
ATOM 3722 C C . ASP A 1 492 ? 1.673 -4.406 -4.23 1 94.19 492 ASP A C 1
ATOM 3724 O O . ASP A 1 492 ? 1.863 -3.5 -5.043 1 94.19 492 ASP A O 1
ATOM 3728 N N . ASN A 1 493 ? 1.424 -5.68 -4.531 1 97.75 493 ASN A N 1
ATOM 3729 C CA . ASN A 1 493 ? 1.771 -6.188 -5.855 1 97.75 493 ASN A CA 1
ATOM 3730 C C . ASN A 1 493 ? 0.815 -5.664 -6.922 1 97.75 493 ASN A C 1
ATOM 3732 O O . ASN A 1 493 ? 1.22 -5.43 -8.062 1 97.75 493 ASN A O 1
ATOM 3736 N N . LEU A 1 494 ? -0.476 -5.445 -6.625 1 98.12 494 LEU A N 1
ATOM 3737 C CA . LEU A 1 494 ? -1.42 -4.922 -7.605 1 98.12 494 LEU A CA 1
ATOM 3738 C C . LEU A 1 494 ? -1.067 -3.49 -7.992 1 98.12 494 LEU A C 1
ATOM 3740 O O . LEU A 1 494 ? -1.124 -3.127 -9.164 1 98.12 494 LEU A O 1
ATOM 3744 N N . ALA A 1 495 ? -0.709 -2.643 -6.977 1 96.12 495 ALA A N 1
ATOM 3745 C CA . ALA A 1 495 ? -0.288 -1.275 -7.273 1 96.12 495 ALA A CA 1
ATOM 3746 C C . ALA A 1 495 ? 0.963 -1.264 -8.148 1 96.12 495 ALA A C 1
ATOM 3748 O O . ALA A 1 495 ? 1.098 -0.421 -9.039 1 96.12 495 ALA A O 1
ATOM 3749 N N . ALA A 1 496 ? 1.906 -2.137 -7.867 1 96.62 496 ALA A N 1
ATOM 3750 C CA . ALA A 1 496 ? 3.123 -2.234 -8.672 1 96.62 496 ALA A CA 1
ATOM 3751 C C . ALA A 1 496 ? 2.795 -2.586 -10.117 1 96.62 496 ALA A C 1
ATOM 3753 O O . ALA A 1 496 ? 3.33 -1.976 -11.047 1 96.62 496 ALA A O 1
ATOM 3754 N N . LEU A 1 497 ? 1.884 -3.557 -10.297 1 98.5 497 LEU A N 1
ATOM 3755 C CA . LEU A 1 497 ? 1.487 -3.949 -11.641 1 98.5 497 LEU A CA 1
ATOM 3756 C C . LEU A 1 497 ? 0.789 -2.797 -12.359 1 98.5 497 LEU A C 1
ATOM 3758 O O . LEU A 1 497 ? 1.093 -2.508 -13.516 1 98.5 497 LEU A O 1
ATOM 3762 N N . ASP A 1 498 ? -0.162 -2.197 -11.695 1 98.06 498 ASP A N 1
ATOM 3763 C CA . ASP A 1 498 ? -0.927 -1.106 -12.297 1 98.06 498 ASP A CA 1
ATOM 3764 C C . ASP A 1 498 ? -0.013 0.049 -12.695 1 98.06 498 ASP A C 1
ATOM 3766 O O . ASP A 1 498 ? -0.169 0.624 -13.773 1 98.06 498 ASP A O 1
ATOM 3770 N N . ASN A 1 499 ? 0.942 0.448 -11.797 1 96.5 499 ASN A N 1
ATOM 3771 C CA . ASN A 1 499 ? 1.886 1.518 -12.102 1 96.5 499 ASN A CA 1
ATOM 3772 C C . ASN A 1 499 ? 2.742 1.18 -13.32 1 96.5 499 ASN A C 1
ATOM 3774 O O . ASN A 1 499 ? 3.047 2.055 -14.133 1 96.5 499 ASN A O 1
ATOM 3778 N N . TRP A 1 500 ? 3.162 -0.097 -13.422 1 97.94 500 TRP A N 1
ATOM 3779 C CA . TRP A 1 500 ? 3.963 -0.535 -14.562 1 97.94 500 TRP A CA 1
ATOM 3780 C C . TRP A 1 500 ? 3.152 -0.478 -15.852 1 97.94 500 TRP A C 1
ATOM 3782 O O . TRP A 1 500 ? 3.637 0.006 -16.875 1 97.94 500 TRP A O 1
ATOM 3792 N N . VAL A 1 501 ? 1.902 -0.923 -15.844 1 98.44 501 VAL A N 1
ATOM 3793 C CA . VAL A 1 501 ? 1.048 -0.938 -17.031 1 98.44 501 VAL A CA 1
ATOM 3794 C C . VAL A 1 501 ? 0.712 0.493 -17.438 1 98.44 501 VAL A C 1
ATOM 3796 O O . VAL A 1 501 ? 0.833 0.852 -18.609 1 98.44 501 VAL A O 1
ATOM 3799 N N . GLU A 1 502 ? 0.341 1.34 -16.453 1 96.44 502 GLU A N 1
ATOM 3800 C CA . GLU A 1 502 ? -0.181 2.672 -16.734 1 96.44 502 GLU A CA 1
ATOM 3801 C C . GLU A 1 502 ? 0.945 3.643 -17.078 1 96.44 502 GLU A C 1
ATOM 3803 O O . GLU A 1 502 ? 0.77 4.535 -17.922 1 96.44 502 GLU A O 1
ATOM 3808 N N . HIS A 1 503 ? 2.168 3.434 -16.422 1 93.25 503 HIS A N 1
ATOM 3809 C CA . HIS A 1 503 ? 3.162 4.5 -16.5 1 93.25 503 HIS A CA 1
ATOM 3810 C C . HIS A 1 503 ? 4.527 3.951 -16.906 1 93.25 503 HIS A C 1
ATOM 3812 O O . HIS A 1 503 ? 5.516 4.691 -16.922 1 93.25 503 HIS A O 1
ATOM 3818 N N . ASP A 1 504 ? 4.617 2.551 -17.125 1 94.38 504 ASP A N 1
ATOM 3819 C CA . ASP A 1 504 ? 5.836 1.862 -17.547 1 94.38 504 ASP A CA 1
ATOM 3820 C C . ASP A 1 504 ? 6.918 1.961 -16.469 1 94.38 504 ASP A C 1
ATOM 3822 O O . ASP A 1 504 ? 8.102 2.121 -16.781 1 94.38 504 ASP A O 1
ATOM 3826 N N . VAL A 1 505 ? 6.508 2.055 -15.227 1 92.75 505 VAL A N 1
ATOM 3827 C CA . VAL A 1 505 ? 7.43 2.021 -14.094 1 92.75 505 VAL A CA 1
ATOM 3828 C C . VAL A 1 505 ? 7.504 0.604 -13.531 1 92.75 505 VAL A C 1
ATOM 3830 O O . VAL A 1 505 ? 6.641 0.198 -12.75 1 92.75 505 VAL A O 1
ATOM 3833 N N . PRO A 1 506 ? 8.508 -0.124 -13.82 1 93.56 506 PRO A N 1
ATOM 3834 C CA . PRO A 1 506 ? 8.617 -1.488 -13.297 1 93.56 506 PRO A CA 1
ATOM 3835 C C . PRO A 1 506 ? 8.922 -1.523 -11.805 1 93.56 506 PRO A C 1
ATOM 3837 O O . PRO A 1 506 ? 9.484 -0.567 -11.266 1 93.56 506 PRO A O 1
ATOM 3840 N N . PRO A 1 507 ? 8.469 -2.588 -11.141 1 91.19 507 PRO A N 1
ATOM 3841 C CA . PRO A 1 507 ? 8.93 -2.727 -9.75 1 91.19 507 PRO A CA 1
ATOM 3842 C C . PRO A 1 507 ? 10.438 -2.9 -9.648 1 91.19 507 PRO A C 1
ATOM 3844 O O . PRO A 1 507 ? 11.039 -3.625 -10.453 1 91.19 507 PRO A O 1
ATOM 3847 N N . SER A 1 508 ? 11.031 -2.158 -8.797 1 84 508 SER A N 1
ATOM 3848 C CA . SER A 1 508 ? 12.477 -2.264 -8.578 1 84 508 SER A CA 1
ATOM 3849 C C . SER A 1 508 ? 12.797 -2.629 -7.133 1 84 508 SER A C 1
ATOM 3851 O O . SER A 1 508 ? 12.812 -1.763 -6.258 1 84 508 SER A O 1
ATOM 3853 N N . ASN A 1 509 ? 13.109 -3.893 -6.875 1 83.31 509 ASN A N 1
ATOM 3854 C CA . ASN A 1 509 ? 13.469 -4.461 -5.578 1 83.31 509 ASN A CA 1
ATOM 3855 C C . ASN A 1 509 ? 12.5 -4.008 -4.484 1 83.31 509 ASN A C 1
ATOM 3857 O O . ASN A 1 509 ? 12.93 -3.504 -3.445 1 83.31 509 ASN A O 1
ATOM 3861 N N . PRO A 1 510 ? 11.266 -4.254 -4.758 1 89.12 510 PRO A N 1
ATOM 3862 C CA . PRO A 1 510 ? 10.336 -3.842 -3.703 1 89.12 510 PRO A CA 1
ATOM 3863 C C . PRO A 1 510 ? 10.609 -4.539 -2.373 1 89.12 510 PRO A C 1
ATOM 3865 O O . PRO A 1 510 ? 11.172 -5.641 -2.352 1 89.12 510 PRO A O 1
ATOM 3868 N N . VAL A 1 511 ? 10.266 -3.857 -1.296 1 90.12 511 VAL A N 1
ATOM 3869 C CA . VAL A 1 511 ? 10.352 -4.465 0.028 1 90.12 511 VAL A CA 1
ATOM 3870 C C . VAL A 1 511 ? 9.172 -5.414 0.237 1 90.12 511 VAL A C 1
ATOM 3872 O O . VAL A 1 511 ? 8.023 -5.047 -0.011 1 90.12 511 VAL A O 1
ATOM 3875 N N . VAL A 1 512 ? 9.438 -6.602 0.575 1 95.31 512 VAL A N 1
ATOM 3876 C CA . VAL A 1 512 ? 8.398 -7.574 0.897 1 95.31 512 VAL A CA 1
ATOM 3877 C C . VAL A 1 512 ? 8.453 -7.91 2.387 1 95.31 512 VAL A C 1
ATOM 3879 O O . VAL A 1 512 ? 9.523 -7.891 2.998 1 95.31 512 VAL A O 1
ATOM 3882 N N . VAL A 1 513 ? 7.277 -8.211 2.953 1 93.06 513 VAL A N 1
ATOM 3883 C CA . VAL A 1 513 ? 7.156 -8.438 4.391 1 93.06 513 VAL A CA 1
ATOM 3884 C C . VAL A 1 513 ? 6.613 -9.844 4.648 1 93.06 513 VAL A C 1
ATOM 3886 O O . VAL A 1 513 ? 5.648 -10.266 4.012 1 93.06 513 VAL A O 1
ATOM 3889 N N . ASP A 1 514 ? 7.219 -10.516 5.598 1 95.06 514 ASP A N 1
ATOM 3890 C CA . ASP A 1 514 ? 6.867 -11.891 5.957 1 95.06 514 ASP A CA 1
ATOM 3891 C C . ASP A 1 514 ? 5.52 -11.938 6.672 1 95.06 514 ASP A C 1
ATOM 3893 O O . ASP A 1 514 ? 5.359 -11.359 7.75 1 95.06 514 ASP A O 1
ATOM 3897 N N . ALA A 1 515 ? 4.602 -12.68 6.148 1 92.5 515 ALA A N 1
ATOM 3898 C CA . ALA A 1 515 ? 3.27 -12.773 6.742 1 92.5 515 ALA A CA 1
ATOM 3899 C C . ALA A 1 515 ? 3.053 -14.148 7.379 1 92.5 515 ALA A C 1
ATOM 3901 O O . ALA A 1 515 ? 1.921 -14.523 7.695 1 92.5 515 ALA A O 1
ATOM 3902 N N . THR A 1 516 ? 4.113 -14.883 7.461 1 91.81 516 THR A N 1
ATOM 3903 C CA . THR A 1 516 ? 3.969 -16.172 8.117 1 91.81 516 THR A CA 1
ATOM 3904 C C . THR A 1 516 ? 3.434 -16 9.539 1 91.81 516 THR A C 1
ATOM 3906 O O . THR A 1 516 ? 3.621 -14.953 10.156 1 91.81 516 THR A O 1
ATOM 3909 N N . LYS A 1 517 ? 2.695 -16.969 10.039 1 83.94 517 LYS A N 1
ATOM 3910 C CA . LYS A 1 517 ? 2.23 -16.953 11.422 1 83.94 517 LYS A CA 1
ATOM 3911 C C . LYS A 1 517 ? 3.281 -17.531 12.359 1 83.94 517 LYS A C 1
ATOM 3913 O O . LYS A 1 517 ? 3.068 -18.594 12.961 1 83.94 517 LYS A O 1
ATOM 3918 N N . SER A 1 518 ? 4.422 -16.969 12.391 1 88.31 518 SER A N 1
ATOM 3919 C CA . SER A 1 518 ? 5.566 -17.406 13.188 1 88.31 518 SER A CA 1
ATOM 3920 C C . SER A 1 518 ? 6.246 -16.219 13.867 1 88.31 518 SER A C 1
ATOM 3922 O O . SER A 1 518 ? 5.766 -15.094 13.781 1 88.31 518 SER A O 1
ATOM 3924 N N . SER A 1 519 ? 7.27 -16.531 14.656 1 88.38 519 SER A N 1
ATOM 3925 C CA . SER A 1 519 ? 8 -15.492 15.367 1 88.38 519 SER A CA 1
ATOM 3926 C C . SER A 1 519 ? 8.742 -14.578 14.398 1 88.38 519 SER A C 1
ATOM 3928 O O . SER A 1 519 ? 9.203 -13.5 14.781 1 88.38 519 SER A O 1
ATOM 3930 N N . THR A 1 520 ? 8.828 -15.008 13.117 1 90.69 520 THR A N 1
ATOM 3931 C CA . THR A 1 520 ? 9.57 -14.219 12.148 1 90.69 520 THR A CA 1
ATOM 3932 C C . THR A 1 520 ? 8.648 -13.258 11.406 1 90.69 520 THR A C 1
ATOM 3934 O O . THR A 1 520 ? 9.094 -12.492 10.547 1 90.69 520 THR A O 1
ATOM 3937 N N . LYS A 1 521 ? 7.367 -13.305 11.781 1 89.31 521 LYS A N 1
ATOM 3938 C CA . LYS A 1 521 ? 6.418 -12.383 11.172 1 89.31 521 LYS A CA 1
ATOM 3939 C C . LYS A 1 521 ? 6.922 -10.938 11.25 1 89.31 521 LYS A C 1
ATOM 3941 O O . LYS A 1 521 ? 7.445 -10.516 12.281 1 89.31 521 LYS A O 1
ATOM 3946 N N . GLY A 1 522 ? 6.824 -10.242 10.078 1 87.44 522 GLY A N 1
ATOM 3947 C CA . GLY A 1 522 ? 7.188 -8.828 10.078 1 87.44 522 GLY A CA 1
ATOM 3948 C C . GLY A 1 522 ? 8.586 -8.578 9.555 1 87.44 522 GLY A C 1
ATOM 3949 O O . GLY A 1 522 ? 8.938 -7.445 9.211 1 87.44 522 GLY A O 1
ATOM 3950 N N . ARG A 1 523 ? 9.414 -9.594 9.508 1 93.94 523 ARG A N 1
ATOM 3951 C CA . ARG A 1 523 ? 10.719 -9.367 8.883 1 93.94 523 ARG A CA 1
ATOM 3952 C C . ARG A 1 523 ? 10.57 -9.047 7.402 1 93.94 523 ARG A C 1
ATOM 3954 O O . ARG A 1 523 ? 9.586 -9.445 6.77 1 93.94 523 ARG A O 1
ATOM 3961 N N . SER A 1 524 ? 11.5 -8.305 6.922 1 93.38 524 SER A N 1
ATOM 3962 C CA . SER A 1 524 ? 11.391 -7.852 5.539 1 93.38 524 SER A CA 1
ATOM 3963 C C . SER A 1 524 ? 12.656 -8.164 4.75 1 93.38 524 SER A C 1
ATOM 3965 O O . SER A 1 524 ? 13.711 -8.438 5.336 1 93.38 524 SER A O 1
ATOM 3967 N N . ARG A 1 525 ? 12.523 -8.305 3.426 1 95.56 525 ARG A N 1
ATOM 3968 C CA . ARG A 1 525 ? 13.602 -8.516 2.465 1 95.56 525 ARG A CA 1
ATOM 3969 C C . ARG A 1 525 ? 13.367 -7.707 1.191 1 95.56 525 ARG A C 1
ATOM 3971 O O . ARG A 1 525 ? 12.227 -7.395 0.853 1 95.56 525 ARG A O 1
ATOM 3978 N N . PRO A 1 526 ? 14.469 -7.324 0.508 1 92.94 526 PRO A N 1
ATOM 3979 C CA . PRO A 1 526 ? 14.242 -6.867 -0.865 1 92.94 526 PRO A CA 1
ATOM 3980 C C . PRO A 1 526 ? 13.812 -7.996 -1.801 1 92.94 526 PRO A C 1
ATOM 3982 O O . PRO A 1 526 ? 14.344 -9.109 -1.721 1 92.94 526 PRO A O 1
ATOM 3985 N N . LEU A 1 527 ? 12.805 -7.785 -2.566 1 95.69 527 LEU A N 1
ATOM 3986 C CA . LEU A 1 527 ? 12.43 -8.719 -3.621 1 95.69 527 LEU A CA 1
ATOM 3987 C C . LEU A 1 527 ? 13.398 -8.633 -4.797 1 95.69 527 LEU A C 1
ATOM 3989 O O . LEU A 1 527 ? 13.242 -7.781 -5.676 1 95.69 527 LEU A O 1
ATOM 3993 N N . CYS A 1 528 ? 14.359 -9.531 -4.832 1 95.12 528 CYS A N 1
ATOM 3994 C CA . CYS A 1 528 ? 15.445 -9.484 -5.801 1 95.12 528 CYS A CA 1
ATOM 3995 C C . CYS A 1 528 ? 15.047 -10.172 -7.105 1 95.12 528 CYS A C 1
ATOM 3997 O O . CYS A 1 528 ? 14.57 -11.305 -7.094 1 95.12 528 CYS A O 1
ATOM 3999 N N . GLU A 1 529 ? 15.227 -9.523 -8.164 1 95.19 529 GLU A N 1
ATOM 4000 C CA . GLU A 1 529 ? 14.93 -10.109 -9.461 1 95.19 529 GLU A CA 1
ATOM 4001 C C . GLU A 1 529 ? 15.875 -11.266 -9.773 1 95.19 529 GLU A C 1
ATOM 4003 O O . GLU A 1 529 ? 17.078 -11.188 -9.492 1 95.19 529 GLU A O 1
ATOM 4008 N N . TYR A 1 530 ? 15.352 -12.336 -10.281 1 95.88 530 TYR A N 1
ATOM 4009 C CA . TYR A 1 530 ? 16.156 -13.484 -10.711 1 95.88 530 TYR A CA 1
ATOM 4010 C C . TYR A 1 530 ? 17.188 -13.07 -11.734 1 95.88 530 TYR A C 1
ATOM 4012 O O . TYR A 1 530 ? 16.891 -12.352 -12.688 1 95.88 530 TYR A O 1
ATOM 4020 N N . PRO A 1 531 ? 18.422 -13.453 -11.578 1 95.44 531 PRO A N 1
ATOM 4021 C CA . PRO A 1 531 ? 18.875 -14.562 -10.734 1 95.44 531 PRO A CA 1
ATOM 4022 C C . PRO A 1 531 ? 19.438 -14.094 -9.398 1 95.44 531 PRO A C 1
ATOM 4024 O O . PRO A 1 531 ? 20.031 -14.883 -8.656 1 95.44 531 PRO A O 1
ATOM 4027 N N . SER A 1 532 ? 19.219 -12.781 -9.031 1 94.56 532 SER A N 1
ATOM 4028 C CA . SER A 1 532 ? 19.75 -12.266 -7.773 1 94.56 532 SER A CA 1
ATOM 4029 C C . SER A 1 532 ? 18.922 -12.734 -6.582 1 94.56 532 SER A C 1
ATOM 4031 O O . SER A 1 532 ? 17.797 -13.219 -6.754 1 94.56 532 SER A O 1
ATOM 4033 N N . TRP A 1 533 ? 19.516 -12.711 -5.465 1 95.5 533 TRP A N 1
ATOM 4034 C CA . TRP A 1 533 ? 18.906 -13.102 -4.199 1 95.5 533 TRP A CA 1
ATOM 4035 C C . TRP A 1 533 ? 19.375 -12.203 -3.062 1 95.5 533 TRP A C 1
ATOM 4037 O O . TRP A 1 533 ? 20.422 -11.547 -3.176 1 95.5 533 TRP A O 1
ATOM 4047 N N . PRO A 1 534 ? 18.578 -12.07 -1.973 1 95.5 534 PRO A N 1
ATOM 4048 C CA . PRO A 1 534 ? 18.953 -11.172 -0.878 1 95.5 534 PRO A CA 1
ATOM 4049 C C . PRO A 1 534 ? 20.156 -11.68 -0.086 1 95.5 534 PRO A C 1
ATOM 4051 O O . PRO A 1 534 ? 20.109 -12.773 0.492 1 95.5 534 PRO A O 1
ATOM 4054 N N . LYS A 1 535 ? 21.172 -10.922 -0.038 1 95.75 535 LYS A N 1
ATOM 4055 C CA . LYS A 1 535 ? 22.375 -11.195 0.743 1 95.75 535 LYS A CA 1
ATOM 4056 C C . LYS A 1 535 ? 22.531 -10.195 1.882 1 95.75 535 LYS A C 1
ATOM 4058 O O . LYS A 1 535 ? 22.406 -8.992 1.676 1 95.75 535 LYS A O 1
ATOM 4063 N N . TYR A 1 536 ? 22.766 -10.688 3.078 1 96.25 536 TYR A N 1
ATOM 4064 C CA . TYR A 1 536 ? 23.031 -9.812 4.215 1 96.25 536 TYR A CA 1
ATOM 4065 C C . TYR A 1 536 ? 24.312 -9.023 4.016 1 96.25 536 TYR A C 1
ATOM 4067 O O . TYR A 1 536 ? 25.328 -9.586 3.584 1 96.25 536 TYR A O 1
ATOM 4075 N N . LYS A 1 537 ? 24.234 -7.715 4.258 1 91.94 537 LYS A N 1
ATOM 4076 C CA . LYS A 1 537 ? 25.359 -6.816 4.031 1 91.94 537 LYS A CA 1
ATOM 4077 C C . LYS A 1 537 ? 26.406 -6.973 5.117 1 91.94 537 LYS A C 1
ATOM 4079 O O . LYS A 1 537 ? 27.547 -6.523 4.957 1 91.94 537 LYS A O 1
ATOM 4084 N N . GLY A 1 538 ? 26.094 -7.594 6.242 1 93.56 538 GLY A N 1
ATOM 4085 C CA . GLY A 1 538 ? 27.031 -7.789 7.332 1 93.56 538 GLY A CA 1
ATOM 4086 C C . GLY A 1 538 ? 26.797 -6.848 8.5 1 93.56 538 GLY A C 1
ATOM 4087 O O . GLY A 1 538 ? 27.375 -7.023 9.57 1 93.56 538 GLY A O 1
ATOM 4088 N N . ASP A 1 539 ? 25.891 -5.883 8.289 1 91.06 539 ASP A N 1
ATOM 4089 C CA . ASP A 1 539 ? 25.578 -4.941 9.359 1 91.06 539 ASP A CA 1
ATOM 4090 C C . ASP A 1 539 ? 24.094 -4.562 9.336 1 91.06 539 ASP A C 1
ATOM 4092 O O . ASP A 1 539 ? 23.406 -4.793 8.336 1 91.06 539 ASP A O 1
ATOM 4096 N N . GLY A 1 540 ? 23.594 -4.176 10.516 1 90.12 540 GLY A N 1
ATOM 4097 C CA . GLY A 1 540 ? 22.188 -3.771 10.625 1 90.12 540 GLY A CA 1
ATOM 4098 C C . GLY A 1 540 ? 21.297 -4.867 11.164 1 90.12 540 GLY A C 1
ATOM 4099 O O . GLY A 1 540 ? 21.734 -6 11.367 1 90.12 540 GLY A O 1
ATOM 4100 N N . ASP A 1 541 ? 20.031 -4.555 11.406 1 91.75 541 ASP A N 1
ATOM 4101 C CA . ASP A 1 541 ? 19.031 -5.48 11.922 1 91.75 541 ASP A CA 1
ATOM 4102 C C . ASP A 1 541 ? 18.672 -6.535 10.875 1 91.75 541 ASP A C 1
ATOM 4104 O O . ASP A 1 541 ? 18.203 -6.199 9.781 1 91.75 541 ASP A O 1
ATOM 4108 N N . VAL A 1 542 ? 18.844 -7.789 11.164 1 94.56 542 VAL A N 1
ATOM 4109 C CA . VAL A 1 542 ? 18.656 -8.898 10.234 1 94.56 542 VAL A CA 1
ATOM 4110 C C . VAL A 1 542 ? 17.172 -9.016 9.852 1 94.56 542 VAL A C 1
ATOM 4112 O O . VAL A 1 542 ? 16.828 -9.68 8.875 1 94.56 542 VAL A O 1
ATOM 4115 N N . ALA A 1 543 ? 16.344 -8.312 10.57 1 92.31 543 ALA A N 1
ATOM 4116 C CA . ALA A 1 543 ? 14.906 -8.422 10.305 1 92.31 543 ALA A CA 1
ATOM 4117 C C . ALA A 1 543 ? 14.469 -7.41 9.25 1 92.31 543 ALA A C 1
ATOM 4119 O O . ALA A 1 543 ? 13.344 -7.477 8.742 1 92.31 543 ALA A O 1
ATOM 4120 N N . ILE A 1 544 ? 15.406 -6.527 8.867 1 90 544 ILE A N 1
ATOM 4121 C CA . ILE A 1 544 ? 14.977 -5.391 8.062 1 90 544 ILE A CA 1
ATOM 4122 C C . ILE A 1 544 ? 15.594 -5.48 6.668 1 90 544 ILE A C 1
ATOM 4124 O O . ILE A 1 544 ? 16.781 -5.801 6.531 1 90 544 ILE A O 1
ATOM 4128 N N . ALA A 1 545 ? 14.875 -5.113 5.625 1 91.69 545 ALA A N 1
ATOM 4129 C CA . ALA A 1 545 ? 15.25 -5.266 4.219 1 91.69 545 ALA A CA 1
ATOM 4130 C C . ALA A 1 545 ? 16.5 -4.445 3.893 1 91.69 545 ALA A C 1
ATOM 4132 O O . ALA A 1 545 ? 17.328 -4.863 3.082 1 91.69 545 ALA A O 1
ATOM 4133 N N . SER A 1 546 ? 16.594 -3.283 4.551 1 85.38 546 SER A N 1
ATOM 4134 C CA . SER A 1 546 ? 17.672 -2.373 4.207 1 85.38 546 SER A CA 1
ATOM 4135 C C . SER A 1 546 ? 19.031 -2.959 4.594 1 85.38 546 SER A C 1
ATOM 4137 O O . SER A 1 546 ? 20.078 -2.459 4.172 1 85.38 546 SER A O 1
ATOM 4139 N N . SER A 1 547 ? 19.031 -3.975 5.41 1 92.25 547 SER A N 1
ATOM 4140 C CA . SER A 1 547 ? 20.266 -4.637 5.816 1 92.25 547 SER A CA 1
ATOM 4141 C C . SER A 1 547 ? 20.719 -5.652 4.77 1 92.25 547 SER A C 1
ATOM 4143 O O . SER A 1 547 ? 21.719 -6.355 4.969 1 92.25 547 SER A O 1
ATOM 4145 N N . PHE A 1 548 ? 20.062 -5.797 3.625 1 93.19 548 PHE A N 1
ATOM 4146 C CA . PHE A 1 548 ? 20.344 -6.766 2.576 1 93.19 548 PHE A CA 1
ATOM 4147 C C . PHE A 1 548 ? 20.562 -6.07 1.237 1 93.19 548 PHE A C 1
ATOM 4149 O O . PHE A 1 548 ? 20.125 -4.934 1.046 1 93.19 548 PHE A O 1
ATOM 4156 N N . SER A 1 549 ? 21.234 -6.688 0.375 1 90 549 SER A N 1
ATOM 4157 C CA . SER A 1 549 ? 21.391 -6.281 -1.018 1 90 549 SER A CA 1
ATOM 4158 C C . SER A 1 549 ? 21.125 -7.445 -1.966 1 90 549 SER A C 1
ATOM 4160 O O . SER A 1 549 ? 21.281 -8.609 -1.586 1 90 549 SER A O 1
ATOM 4162 N N . CYS A 1 550 ? 20.625 -7.227 -3.137 1 91.81 550 CYS A N 1
ATOM 4163 C CA . CYS A 1 550 ? 20.438 -8.273 -4.137 1 91.81 550 CYS A CA 1
ATOM 4164 C C . CYS A 1 550 ? 21.766 -8.641 -4.801 1 91.81 550 CYS A C 1
ATOM 4166 O O . CYS A 1 550 ? 22.359 -7.816 -5.5 1 91.81 550 CYS A O 1
ATOM 4168 N N . ALA A 1 551 ? 22.172 -9.766 -4.559 1 89.62 551 ALA A N 1
ATOM 4169 C CA . ALA A 1 551 ? 23.453 -10.242 -5.051 1 89.62 551 ALA A CA 1
ATOM 4170 C C . ALA A 1 551 ? 23.266 -11.281 -6.156 1 89.62 551 ALA A C 1
ATOM 4172 O O . ALA A 1 551 ? 22.234 -11.938 -6.23 1 89.62 551 ALA A O 1
ATOM 4173 N N . ASP A 1 552 ? 24.281 -11.266 -6.984 1 80.44 552 ASP A N 1
ATOM 4174 C CA . ASP A 1 552 ? 24.328 -12.305 -8.008 1 80.44 552 ASP A CA 1
ATOM 4175 C C . ASP A 1 552 ? 25.297 -13.422 -7.609 1 80.44 552 ASP A C 1
ATOM 4177 O O . ASP A 1 552 ? 26.172 -13.219 -6.77 1 80.44 552 ASP A O 1
ATOM 4181 N N . ASP A 1 553 ? 25.031 -14.633 -8.125 1 67.88 553 ASP A N 1
ATOM 4182 C CA . ASP A 1 553 ? 25.953 -15.734 -7.863 1 67.88 553 ASP A CA 1
ATOM 4183 C C . ASP A 1 553 ? 27.344 -15.406 -8.359 1 67.88 553 ASP A C 1
ATOM 4185 O O . ASP A 1 553 ? 27.516 -14.641 -9.312 1 67.88 553 ASP A O 1
ATOM 4189 N N . MET B 1 1 ? 10 -14.039 -106.062 1 23.36 1 MET B N 1
ATOM 4190 C CA . MET B 1 1 ? 10.477 -12.672 -106.312 1 23.36 1 MET B CA 1
ATOM 4191 C C . MET B 1 1 ? 10.344 -11.844 -105 1 23.36 1 MET B C 1
ATOM 4193 O O . MET B 1 1 ? 9.25 -11.406 -104.688 1 23.36 1 MET B O 1
ATOM 4197 N N . GLU B 1 2 ? 11.102 -12.273 -103.938 1 24.2 2 GLU B N 1
ATOM 4198 C CA . GLU B 1 2 ? 11.258 -12.398 -102.5 1 24.2 2 GLU B CA 1
ATOM 4199 C C . GLU B 1 2 ? 11.727 -11.086 -101.875 1 24.2 2 GLU B C 1
ATOM 4201 O O . GLU B 1 2 ? 12.93 -10.828 -101.812 1 24.2 2 GLU B O 1
ATOM 4206 N N . ASP B 1 3 ? 11.039 -9.977 -102.438 1 22.5 3 ASP B N 1
ATOM 4207 C CA . ASP B 1 3 ? 11.484 -8.594 -102.25 1 22.5 3 ASP B CA 1
ATOM 4208 C C . ASP B 1 3 ? 11.508 -8.219 -100.75 1 22.5 3 ASP B C 1
ATOM 4210 O O . ASP B 1 3 ? 10.484 -8.32 -100.062 1 22.5 3 ASP B O 1
ATOM 4214 N N . ILE B 1 4 ? 12.68 -8.242 -100.125 1 23.95 4 ILE B N 1
ATOM 4215 C CA . ILE B 1 4 ? 13.32 -8.266 -98.812 1 23.95 4 ILE B CA 1
ATOM 4216 C C . ILE B 1 4 ? 13.242 -6.879 -98.188 1 23.95 4 ILE B C 1
ATOM 4218 O O . ILE B 1 4 ? 14.039 -5.996 -98.5 1 23.95 4 ILE B O 1
ATOM 4222 N N . MET B 1 5 ? 12.016 -6.207 -98.438 1 23.03 5 MET B N 1
ATOM 4223 C CA . MET B 1 5 ? 12.078 -4.781 -98.125 1 23.03 5 MET B CA 1
ATOM 4224 C C . MET B 1 5 ? 12.539 -4.555 -96.688 1 23.03 5 MET B C 1
ATOM 4226 O O . MET B 1 5 ? 12.023 -5.18 -95.75 1 23.03 5 MET B O 1
ATOM 4230 N N . THR B 1 6 ? 13.766 -4.031 -96.438 1 23.95 6 THR B N 1
ATOM 4231 C CA . THR B 1 6 ? 14.742 -3.738 -95.375 1 23.95 6 THR B CA 1
ATOM 4232 C C . THR B 1 6 ? 14.234 -2.629 -94.5 1 23.95 6 THR B C 1
ATOM 4234 O O . THR B 1 6 ? 14.117 -1.475 -94.875 1 23.95 6 THR B O 1
ATOM 4237 N N . SER B 1 7 ? 13.023 -2.85 -93.875 1 23.48 7 SER B N 1
ATOM 4238 C CA . SER B 1 7 ? 12.383 -1.777 -93.062 1 23.48 7 SER B CA 1
ATOM 4239 C C . SER B 1 7 ? 13.312 -1.241 -92 1 23.48 7 SER B C 1
ATOM 4241 O O . SER B 1 7 ? 14 -2.012 -91.312 1 23.48 7 SER B O 1
ATOM 4243 N N . LEU B 1 8 ? 13.883 0.01 -92.188 1 22.92 8 LEU B N 1
ATOM 4244 C CA . LEU B 1 8 ? 14.812 0.873 -91.5 1 22.92 8 LEU B CA 1
ATOM 4245 C C . LEU B 1 8 ? 14.305 1.163 -90.062 1 22.92 8 LEU B C 1
ATOM 4247 O O . LEU B 1 8 ? 13.258 1.787 -89.875 1 22.92 8 LEU B O 1
ATOM 4251 N N . LEU B 1 9 ? 14.422 0.208 -89.125 1 23.7 9 LEU B N 1
ATOM 4252 C CA . LEU B 1 9 ? 13.984 0.248 -87.688 1 23.7 9 LEU B CA 1
ATOM 4253 C C . LEU B 1 9 ? 14.719 1.338 -86.938 1 23.7 9 LEU B C 1
ATOM 4255 O O . LEU B 1 9 ? 15.945 1.299 -86.812 1 23.7 9 LEU B O 1
ATOM 4259 N N . VAL B 1 10 ? 14.359 2.623 -87.25 1 22.7 10 VAL B N 1
ATOM 4260 C CA . VAL B 1 10 ? 15.055 3.727 -86.562 1 22.7 10 VAL B CA 1
ATOM 4261 C C . VAL B 1 10 ? 14.969 3.566 -85.062 1 22.7 10 VAL B C 1
ATOM 4263 O O . VAL B 1 10 ? 13.875 3.492 -84.5 1 22.7 10 VAL B O 1
ATOM 4266 N N . ALA B 1 11 ? 15.984 3.1 -84.438 1 26.95 11 ALA B N 1
ATOM 4267 C CA . ALA B 1 11 ? 16.203 2.762 -83.062 1 26.95 11 ALA B CA 1
ATOM 4268 C C . ALA B 1 11 ? 16.25 4.016 -82.188 1 26.95 11 ALA B C 1
ATOM 4270 O O . ALA B 1 11 ? 17.188 4.816 -82.25 1 26.95 11 ALA B O 1
ATOM 4271 N N . THR B 1 12 ? 15.195 4.875 -82.188 1 23.09 12 THR B N 1
ATOM 4272 C CA . THR B 1 12 ? 15.445 6.074 -81.438 1 23.09 12 THR B CA 1
ATOM 4273 C C . THR B 1 12 ? 15.773 5.711 -80 1 23.09 12 THR B C 1
ATOM 4275 O O . THR B 1 12 ? 15.133 4.832 -79.375 1 23.09 12 THR B O 1
ATOM 4278 N N . SER B 1 13 ? 16.984 5.852 -79.562 1 23 13 SER B N 1
ATOM 4279 C CA . SER B 1 13 ? 17.656 5.609 -78.312 1 23 13 SER B CA 1
ATOM 4280 C C . SER B 1 13 ? 17.078 6.488 -77.188 1 23 13 SER B C 1
ATOM 4282 O O . SER B 1 13 ? 17.156 7.719 -77.25 1 23 13 SER B O 1
ATOM 4284 N N . ARG B 1 14 ? 15.797 6.391 -76.875 1 28.16 14 ARG B N 1
ATOM 4285 C CA . ARG B 1 14 ? 15.383 7.262 -75.75 1 28.16 14 ARG B CA 1
ATOM 4286 C C . ARG B 1 14 ? 16.297 7.102 -74.562 1 28.16 14 ARG B C 1
ATOM 4288 O O . ARG B 1 14 ? 16.547 5.98 -74.125 1 28.16 14 ARG B O 1
ATOM 4295 N N . VAL B 1 15 ? 17.188 8.039 -74.375 1 25.73 15 VAL B N 1
ATOM 4296 C CA . VAL B 1 15 ? 18.062 8.188 -73.25 1 25.73 15 VAL B CA 1
ATOM 4297 C C . VAL B 1 15 ? 17.234 8.227 -71.938 1 25.73 15 VAL B C 1
ATOM 4299 O O . VAL B 1 15 ? 16.406 9.109 -71.812 1 25.73 15 VAL B O 1
ATOM 4302 N N . VAL B 1 16 ? 16.688 7.094 -71.562 1 30.11 16 VAL B N 1
ATOM 4303 C CA . VAL B 1 16 ? 16.016 7.102 -70.25 1 30.11 16 VAL B CA 1
ATOM 4304 C C . VAL B 1 16 ? 16.969 7.656 -69.188 1 30.11 16 VAL B C 1
ATOM 4306 O O . VAL B 1 16 ? 18.031 7.102 -68.938 1 30.11 16 VAL B O 1
ATOM 4309 N N . VAL B 1 17 ? 16.938 8.992 -69.062 1 31.17 17 VAL B N 1
ATOM 4310 C CA . VAL B 1 17 ? 17.641 9.625 -67.938 1 31.17 17 VAL B CA 1
ATOM 4311 C C . VAL B 1 17 ? 17.234 8.969 -66.625 1 31.17 17 VAL B C 1
ATOM 4313 O O . VAL B 1 17 ? 16.047 9 -66.25 1 31.17 17 VAL B O 1
ATOM 4316 N N . THR B 1 18 ? 17.828 7.84 -66.312 1 28.23 18 THR B N 1
ATOM 4317 C CA . THR B 1 18 ? 17.641 7.27 -65 1 28.23 18 THR B CA 1
ATOM 4318 C C . THR B 1 18 ? 17.984 8.297 -63.875 1 28.23 18 THR B C 1
ATOM 4320 O O . THR B 1 18 ? 19.109 8.758 -63.812 1 28.23 18 THR B O 1
ATOM 4323 N N . ILE B 1 19 ? 17.016 9.242 -63.688 1 32.69 19 ILE B N 1
ATOM 4324 C CA . ILE B 1 19 ? 17.234 10.055 -62.5 1 32.69 19 ILE B CA 1
ATOM 4325 C C . ILE B 1 19 ? 17.5 9.141 -61.312 1 32.69 19 ILE B C 1
ATOM 4327 O O . ILE B 1 19 ? 16.656 8.289 -60.969 1 32.69 19 ILE B O 1
ATOM 4331 N N . SER B 1 20 ? 18.766 8.828 -61.062 1 31.38 20 SER B N 1
ATOM 4332 C CA . SER B 1 20 ? 19.141 8.156 -59.844 1 31.38 20 SER B CA 1
ATOM 4333 C C . SER B 1 20 ? 18.609 8.906 -58.625 1 31.38 20 SER B C 1
ATOM 4335 O O . SER B 1 20 ? 19.016 10.047 -58.344 1 31.38 20 SER B O 1
ATOM 4337 N N . LEU B 1 21 ? 17.312 8.719 -58.406 1 33.38 21 LEU B N 1
ATOM 4338 C CA . LEU B 1 21 ? 16.938 9.195 -57.094 1 33.38 21 LEU B CA 1
ATOM 4339 C C . LEU B 1 21 ? 17.859 8.609 -56.031 1 33.38 21 LEU B C 1
ATOM 4341 O O . LEU B 1 21 ? 17.875 7.398 -55.812 1 33.38 21 LEU B O 1
ATOM 4345 N N . ALA B 1 22 ? 18.938 9.312 -55.781 1 35.81 22 ALA B N 1
ATOM 4346 C CA . ALA B 1 22 ? 19.719 9.016 -54.594 1 35.81 22 ALA B CA 1
ATOM 4347 C C . ALA B 1 22 ? 18.828 9.023 -53.344 1 35.81 22 ALA B C 1
ATOM 4349 O O . ALA B 1 22 ? 18.172 10.023 -53.062 1 35.81 22 ALA B O 1
ATOM 4350 N N . TYR B 1 23 ? 18.375 7.766 -53.094 1 34.69 23 TYR B N 1
ATOM 4351 C CA . TYR B 1 23 ? 17.828 7.613 -51.75 1 34.69 23 TYR B CA 1
ATOM 4352 C C . TYR B 1 23 ? 18.781 8.188 -50.688 1 34.69 23 TYR B C 1
ATOM 4354 O O . TYR B 1 23 ? 19.891 7.684 -50.5 1 34.69 23 TYR B O 1
ATOM 4362 N N . VAL B 1 24 ? 18.703 9.508 -50.531 1 36.03 24 VAL B N 1
ATOM 4363 C CA . VAL B 1 24 ? 19.438 9.922 -49.375 1 36.03 24 VAL B CA 1
ATOM 4364 C C . VAL B 1 24 ? 18.891 9.211 -48.125 1 36.03 24 VAL B C 1
ATOM 4366 O O . VAL B 1 24 ? 17.703 9.336 -47.812 1 36.03 24 VAL B O 1
ATOM 4369 N N . PRO B 1 25 ? 19.594 8.133 -47.781 1 34.75 25 PRO B N 1
ATOM 4370 C CA . PRO B 1 25 ? 19.125 7.609 -46.5 1 34.75 25 PRO B CA 1
ATOM 4371 C C . PRO B 1 25 ? 18.938 8.695 -45.469 1 34.75 25 PRO B C 1
ATOM 4373 O O . PRO B 1 25 ? 19.875 9.461 -45.188 1 34.75 25 PRO B O 1
ATOM 4376 N N . VAL B 1 26 ? 17.75 9.227 -45.406 1 33.53 26 VAL B N 1
ATOM 4377 C CA . VAL B 1 26 ? 17.484 9.977 -44.188 1 33.53 26 VAL B CA 1
ATOM 4378 C C . VAL B 1 26 ? 17.844 9.117 -42.969 1 33.53 26 VAL B C 1
ATOM 4380 O O . VAL B 1 26 ? 17.188 8.10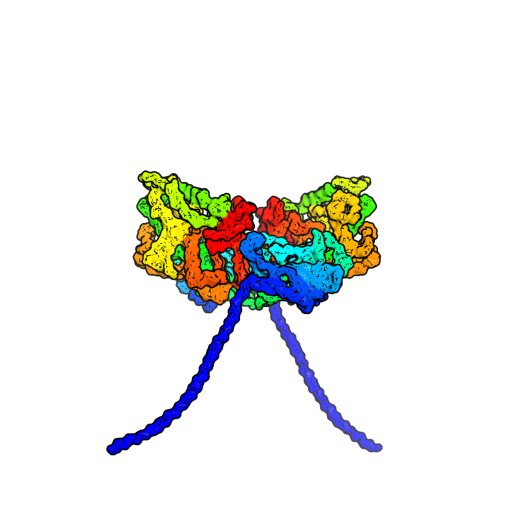2 -42.688 1 33.53 26 VAL B O 1
ATOM 4383 N N . LYS B 1 27 ? 19.109 8.969 -42.781 1 33.59 27 LYS B N 1
ATOM 4384 C CA . LYS B 1 27 ? 19.406 8.5 -41.438 1 33.59 27 LYS B CA 1
ATOM 4385 C C . LYS B 1 27 ? 18.578 9.242 -40.406 1 33.59 27 LYS B C 1
ATOM 4387 O O . LYS B 1 27 ? 18.781 10.445 -40.188 1 33.59 27 LYS B O 1
ATOM 4392 N N . SER B 1 28 ? 17.375 8.945 -40.312 1 29.47 28 SER B N 1
ATOM 4393 C CA . SER B 1 28 ? 16.812 9.438 -39.062 1 29.47 28 SER B CA 1
ATOM 4394 C C . SER B 1 28 ? 17.75 9.148 -37.906 1 29.47 28 SER B C 1
ATOM 4396 O O . SER B 1 28 ? 18 7.988 -37.562 1 29.47 28 SER B O 1
ATOM 4398 N N . ALA B 1 29 ? 18.719 9.883 -37.812 1 34.47 29 ALA B N 1
ATOM 4399 C CA . ALA B 1 29 ? 19.5 9.812 -36.562 1 34.47 29 ALA B CA 1
ATOM 4400 C C . ALA B 1 29 ? 18.594 9.648 -35.375 1 34.47 29 ALA B C 1
ATOM 4402 O O . ALA B 1 29 ? 17.969 10.609 -34.906 1 34.47 29 ALA B O 1
ATOM 4403 N N . PHE B 1 30 ? 17.906 8.617 -35.281 1 32.09 30 PHE B N 1
ATOM 4404 C CA . PHE B 1 30 ? 17.438 8.344 -33.938 1 32.09 30 PHE B CA 1
ATOM 4405 C C . PHE B 1 30 ? 18.547 8.578 -32.906 1 32.09 30 PHE B C 1
ATOM 4407 O O . PHE B 1 30 ? 19.578 7.914 -32.969 1 32.09 30 PHE B O 1
ATOM 4414 N N . ALA B 1 31 ? 18.859 9.789 -32.656 1 35.28 31 ALA B N 1
ATOM 4415 C CA . ALA B 1 31 ? 19.781 10 -31.547 1 35.28 31 ALA B CA 1
ATOM 4416 C C . ALA B 1 31 ? 19.594 8.93 -30.469 1 35.28 31 ALA B C 1
ATOM 4418 O O . ALA B 1 31 ? 18.469 8.578 -30.125 1 35.28 31 ALA B O 1
ATOM 4419 N N . ALA B 1 32 ? 20.406 8.227 -30.172 1 39.66 32 ALA B N 1
ATOM 4420 C CA . ALA B 1 32 ? 20.469 7.23 -29.109 1 39.66 32 ALA B CA 1
ATOM 4421 C C . ALA B 1 32 ? 19.734 7.73 -27.859 1 39.66 32 ALA B C 1
ATOM 4423 O O . ALA B 1 32 ? 19.859 8.906 -27.484 1 39.66 32 ALA B O 1
ATOM 4424 N N . PRO B 1 33 ? 18.562 7.242 -27.344 1 44.62 33 PRO B N 1
ATOM 4425 C CA . PRO B 1 33 ? 17.969 7.727 -26.094 1 44.62 33 PRO B CA 1
ATOM 4426 C C . PRO B 1 33 ? 19.016 8.234 -25.094 1 44.62 33 PRO B C 1
ATOM 4428 O O . PRO B 1 33 ? 19.984 7.543 -24.812 1 44.62 33 PRO B O 1
ATOM 4431 N N . GLN B 1 34 ? 19.281 9.461 -25.062 1 56.16 34 GLN B N 1
ATOM 4432 C CA . GLN B 1 34 ? 20.219 10.031 -24.109 1 56.16 34 GLN B CA 1
ATOM 4433 C C . GLN B 1 34 ? 20.156 9.312 -22.766 1 56.16 34 GLN B C 1
ATOM 4435 O O . GLN B 1 34 ? 19.062 9.102 -22.219 1 56.16 34 GLN B O 1
ATOM 4440 N N . ASN B 1 35 ? 21.172 8.523 -22.312 1 79.94 35 ASN B N 1
ATOM 4441 C CA . ASN B 1 35 ? 21.297 7.754 -21.078 1 79.94 35 ASN B CA 1
ATOM 4442 C C . ASN B 1 35 ? 21.031 8.617 -19.844 1 79.94 35 ASN B C 1
ATOM 4444 O O . ASN B 1 35 ? 21.016 9.852 -19.938 1 79.94 35 ASN B O 1
ATOM 4448 N N . ALA B 1 36 ? 20.531 8.18 -18.812 1 86.62 36 ALA B N 1
ATOM 4449 C CA . ALA B 1 36 ? 20.156 8.828 -17.547 1 86.62 36 ALA B CA 1
ATOM 4450 C C . ALA B 1 36 ? 21.219 9.805 -17.078 1 86.62 36 ALA B C 1
ATOM 4452 O O . ALA B 1 36 ? 20.906 10.898 -16.609 1 86.62 36 ALA B O 1
ATOM 4453 N N . ALA B 1 37 ? 22.453 9.523 -17.344 1 89.56 37 ALA B N 1
ATOM 4454 C CA . ALA B 1 37 ? 23.562 10.375 -16.922 1 89.56 37 ALA B CA 1
ATOM 4455 C C . ALA B 1 37 ? 23.641 11.633 -17.781 1 89.56 37 ALA B C 1
ATOM 4457 O O . ALA B 1 37 ? 23.859 12.734 -17.281 1 89.56 37 ALA B O 1
ATOM 4458 N N . GLY B 1 38 ? 23.562 11.492 -19.047 1 90.81 38 GLY B N 1
ATOM 4459 C CA . GLY B 1 38 ? 23.578 12.625 -19.953 1 90.81 38 GLY B CA 1
ATOM 4460 C C . GLY B 1 38 ? 22.438 13.594 -19.734 1 90.81 38 GLY B C 1
ATOM 4461 O O . GLY B 1 38 ? 22.641 14.812 -19.734 1 90.81 38 GLY B O 1
ATOM 4462 N N . LEU B 1 39 ? 21.234 13.07 -19.547 1 91.56 39 LEU B N 1
ATOM 4463 C CA . LEU B 1 39 ? 20.047 13.898 -19.312 1 91.56 39 LEU B CA 1
ATOM 4464 C C . LEU B 1 39 ? 20.188 14.68 -18.016 1 91.56 39 LEU B C 1
ATOM 4466 O O . LEU B 1 39 ? 19.781 15.836 -17.922 1 91.56 39 LEU B O 1
ATOM 4470 N N . CYS B 1 40 ? 20.766 14.039 -17.016 1 94.19 40 CYS B N 1
ATOM 4471 C CA . CYS B 1 40 ? 20.969 14.703 -15.727 1 94.19 40 CYS B CA 1
ATOM 4472 C C . CYS B 1 40 ? 22 15.812 -15.852 1 94.19 40 CYS B C 1
ATOM 4474 O O . CYS B 1 40 ? 21.828 16.906 -15.305 1 94.19 40 CYS B O 1
ATOM 4476 N N . SER B 1 41 ? 23.078 15.578 -16.578 1 92 41 SER B N 1
ATOM 4477 C CA . SER B 1 41 ? 24.125 16.562 -16.812 1 92 41 SER B CA 1
ATOM 4478 C C . SER B 1 41 ? 23.594 17.781 -17.562 1 92 41 SER B C 1
ATOM 4480 O O . SER B 1 41 ? 24.047 18.906 -17.344 1 92 41 SER B O 1
ATOM 4482 N N . ALA B 1 42 ? 22.734 17.531 -18.422 1 91.62 42 ALA B N 1
ATOM 4483 C CA . ALA B 1 42 ? 22.141 18.609 -19.203 1 91.62 42 ALA B CA 1
ATOM 4484 C C . ALA B 1 42 ? 21.359 19.578 -18.312 1 91.62 42 ALA B C 1
ATOM 4486 O O . ALA B 1 42 ? 21.312 20.781 -18.562 1 91.62 42 ALA B O 1
ATOM 4487 N N . ILE B 1 43 ? 20.766 19.062 -17.266 1 93.88 43 ILE B N 1
ATOM 4488 C CA . ILE B 1 43 ? 20 19.875 -16.328 1 93.88 43 ILE B CA 1
ATOM 4489 C C . ILE B 1 43 ? 20.938 20.812 -15.578 1 93.88 43 ILE B C 1
ATOM 4491 O O . ILE B 1 43 ? 20.594 21.969 -15.32 1 93.88 43 ILE B O 1
ATOM 4495 N N . ALA B 1 44 ? 22.125 20.422 -15.273 1 89.31 44 ALA B N 1
ATOM 4496 C CA . ALA B 1 44 ? 23.094 21.219 -14.531 1 89.31 44 ALA B CA 1
ATOM 4497 C C . ALA B 1 44 ? 23.453 22.484 -15.289 1 89.31 44 ALA B C 1
ATOM 4499 O O . ALA B 1 44 ? 23.797 23.5 -14.68 1 89.31 44 ALA B O 1
ATOM 4500 N N . ALA B 1 45 ? 23.359 22.5 -16.516 1 85 45 ALA B N 1
ATOM 4501 C CA . ALA B 1 45 ? 23.766 23.609 -17.375 1 85 45 ALA B CA 1
ATOM 4502 C C . ALA B 1 45 ? 22.609 24.562 -17.656 1 85 45 ALA B C 1
ATOM 4504 O O . ALA B 1 45 ? 22.797 25.625 -18.234 1 85 45 ALA B O 1
ATOM 4505 N N . SER B 1 46 ? 21.516 24.203 -17.109 1 84.12 46 SER B N 1
ATOM 4506 C CA . SER B 1 46 ? 20.312 24.969 -17.438 1 84.12 46 SER B CA 1
ATOM 4507 C C . SER B 1 46 ? 20.203 26.219 -16.562 1 84.12 46 SER B C 1
ATOM 4509 O O . SER B 1 46 ? 20.828 26.297 -15.508 1 84.12 46 SER B O 1
ATOM 4511 N N . SER B 1 47 ? 19.594 27.266 -17.094 1 85 47 SER B N 1
ATOM 4512 C CA . SER B 1 47 ? 19.188 28.469 -16.375 1 85 47 SER B CA 1
ATOM 4513 C C . SER B 1 47 ? 17.688 28.641 -16.406 1 85 47 SER B C 1
ATOM 4515 O O . SER B 1 47 ? 17.016 28.328 -17.391 1 85 47 SER B O 1
ATOM 4517 N N . ILE B 1 48 ? 17.203 29.125 -15.328 1 96.56 48 ILE B N 1
ATOM 4518 C CA . ILE B 1 48 ? 15.773 29.359 -15.242 1 96.56 48 ILE B CA 1
ATOM 4519 C C . ILE B 1 48 ? 15.492 30.844 -15.07 1 96.56 48 ILE B C 1
ATOM 4521 O O . ILE B 1 48 ? 15.508 31.359 -13.945 1 96.56 48 ILE B O 1
ATOM 4525 N N . PRO B 1 49 ? 15.219 31.578 -16.156 1 96.56 49 PRO B N 1
ATOM 4526 C CA . PRO B 1 49 ? 14.984 33 -16.062 1 96.56 49 PRO B CA 1
ATOM 4527 C C . PRO B 1 49 ? 13.711 33.344 -15.281 1 96.56 49 PRO B C 1
ATOM 4529 O O . PRO B 1 49 ? 12.844 32.5 -15.117 1 96.56 49 PRO B O 1
ATOM 4532 N N . ALA B 1 50 ? 13.609 34.531 -14.797 1 97.44 50 ALA B N 1
ATOM 4533 C CA . ALA B 1 50 ? 12.469 35 -14.016 1 97.44 50 ALA B CA 1
ATOM 4534 C C . ALA B 1 50 ? 11.164 34.812 -14.789 1 97.44 50 ALA B C 1
ATOM 4536 O O . ALA B 1 50 ? 10.117 34.562 -14.195 1 97.44 50 ALA B O 1
ATOM 4537 N N . SER B 1 51 ? 11.219 34.812 -16.125 1 96.88 51 SER B N 1
ATOM 4538 C CA . SER B 1 51 ? 10.023 34.75 -16.969 1 96.88 51 SER B CA 1
ATOM 4539 C C . SER B 1 51 ? 9.359 33.375 -16.891 1 96.88 51 SER B C 1
ATOM 4541 O O . SER B 1 51 ? 8.188 33.25 -17.266 1 96.88 51 SER B O 1
ATOM 4543 N N . ARG B 1 52 ? 10.07 32.406 -16.375 1 96.88 52 ARG B N 1
ATOM 4544 C CA . ARG B 1 52 ? 9.523 31.062 -16.281 1 96.88 52 ARG B CA 1
ATOM 4545 C C . ARG B 1 52 ? 8.914 30.797 -14.914 1 96.88 52 ARG B C 1
ATOM 4547 O O . ARG B 1 52 ? 8.43 29.703 -14.633 1 96.88 52 ARG B O 1
ATOM 4554 N N . ILE B 1 53 ? 8.969 31.781 -14.078 1 97.94 53 ILE B N 1
ATOM 4555 C CA . ILE B 1 53 ? 8.391 31.719 -12.742 1 97.94 53 ILE B CA 1
ATOM 4556 C C . ILE B 1 53 ? 7.277 32.75 -12.609 1 97.94 53 ILE B C 1
ATOM 4558 O O . ILE B 1 53 ? 7.48 33.938 -12.891 1 97.94 53 ILE B O 1
ATOM 4562 N N . SER B 1 54 ? 6.145 32.312 -12.188 1 97.81 54 SER B N 1
ATOM 4563 C CA . SER B 1 54 ? 4.922 33.094 -12.328 1 97.81 54 SER B CA 1
ATOM 4564 C C . SER B 1 54 ? 4.871 34.219 -11.297 1 97.81 54 SER B C 1
ATOM 4566 O O . SER B 1 54 ? 4.133 35.219 -11.477 1 97.81 54 SER B O 1
ATOM 4568 N N . LEU B 1 55 ? 5.637 34.156 -10.188 1 98.38 55 LEU B N 1
ATOM 4569 C CA . LEU B 1 55 ? 5.645 35.156 -9.133 1 98.38 55 LEU B CA 1
ATOM 4570 C C . LEU B 1 55 ? 6.941 35.969 -9.156 1 98.38 55 LEU B C 1
ATOM 4572 O O . LEU B 1 55 ? 7.938 35.531 -9.734 1 98.38 55 LEU B O 1
ATOM 4576 N N . PRO B 1 56 ? 6.988 37.156 -8.562 1 97.44 56 PRO B N 1
ATOM 4577 C CA . PRO B 1 56 ? 8.164 38.031 -8.656 1 97.44 56 PRO B CA 1
ATOM 4578 C C . PRO B 1 56 ? 9.438 37.344 -8.164 1 97.44 56 PRO B C 1
ATOM 4580 O O . PRO B 1 56 ? 9.453 36.75 -7.094 1 97.44 56 PRO B O 1
ATOM 4583 N N . THR B 1 57 ? 10.438 37.375 -8.891 1 98.12 57 THR B N 1
ATOM 4584 C CA . THR B 1 57 ? 11.781 36.875 -8.641 1 98.12 57 THR B CA 1
ATOM 4585 C C . THR B 1 57 ? 12.773 37.438 -9.641 1 98.12 57 THR B C 1
ATOM 4587 O O . THR B 1 57 ? 12.391 38.156 -10.578 1 98.12 57 THR B O 1
ATOM 4590 N N . THR B 1 58 ? 14.078 37.25 -9.391 1 97.31 58 THR B N 1
ATOM 4591 C CA . THR B 1 58 ? 15.078 37.656 -10.367 1 97.31 58 THR B CA 1
ATOM 4592 C C . THR B 1 58 ? 15.656 36.438 -11.086 1 97.31 58 THR B C 1
ATOM 4594 O O . THR B 1 58 ? 16.688 36.531 -11.766 1 97.31 58 THR B O 1
ATOM 4597 N N . GLY B 1 59 ? 14.969 35.281 -10.891 1 97.06 59 GLY B N 1
ATOM 4598 C CA . GLY B 1 59 ? 15.398 34.062 -11.562 1 97.06 59 GLY B CA 1
ATOM 4599 C C . GLY B 1 59 ? 15.859 32.969 -10.609 1 97.06 59 GLY B C 1
ATOM 4600 O O . GLY B 1 59 ? 15.859 33.188 -9.391 1 97.06 59 GLY B O 1
ATOM 4601 N N . ALA B 1 60 ? 16.125 31.812 -11.172 1 97.62 60 ALA B N 1
ATOM 4602 C CA . ALA B 1 60 ? 16.625 30.688 -10.391 1 97.62 60 ALA B CA 1
ATOM 4603 C C . ALA B 1 60 ? 17.906 30.125 -10.992 1 97.62 60 ALA B C 1
ATOM 4605 O O . ALA B 1 60 ? 18.156 30.266 -12.188 1 97.62 60 ALA B O 1
ATOM 4606 N N . LYS B 1 61 ? 18.703 29.594 -10.141 1 96.25 61 LYS B N 1
ATOM 4607 C CA . LYS B 1 61 ? 19.969 28.984 -10.531 1 96.25 61 LYS B CA 1
ATOM 4608 C C . LYS B 1 61 ? 20.078 27.547 -10.031 1 96.25 61 LYS B C 1
ATOM 4610 O O . LYS B 1 61 ? 19.656 27.25 -8.914 1 96.25 61 LYS B O 1
ATOM 4615 N N . ILE B 1 62 ? 20.656 26.719 -10.852 1 97.44 62 ILE B N 1
ATOM 4616 C CA . ILE B 1 62 ? 20.953 25.344 -10.461 1 97.44 62 ILE B CA 1
ATOM 4617 C C . ILE B 1 62 ? 22.328 25.266 -9.797 1 97.44 62 ILE B C 1
ATOM 4619 O O . ILE B 1 62 ? 23.312 25.781 -10.352 1 97.44 62 ILE B O 1
ATOM 4623 N N . GLN B 1 63 ? 22.391 24.719 -8.664 1 96.62 63 GLN B N 1
ATOM 4624 C CA . GLN B 1 63 ? 23.656 24.578 -7.941 1 96.62 63 GLN B CA 1
ATOM 4625 C C . GLN B 1 63 ? 24.297 23.234 -8.242 1 96.62 63 GLN B C 1
ATOM 4627 O O . GLN B 1 63 ? 25.516 23.141 -8.375 1 96.62 63 GLN B O 1
ATOM 4632 N N . SER B 1 64 ? 23.5 22.203 -8.273 1 96.88 64 SER B N 1
ATOM 4633 C CA . SER B 1 64 ? 24.016 20.875 -8.578 1 96.88 64 SER B CA 1
ATOM 4634 C C . SER B 1 64 ? 22.938 19.984 -9.203 1 96.88 64 SER B C 1
ATOM 4636 O O . SER B 1 64 ? 21.75 20.203 -8.969 1 96.88 64 SER B O 1
ATOM 4638 N N . ALA B 1 65 ? 23.266 19.109 -10.008 1 97.19 65 ALA B N 1
ATOM 4639 C CA . ALA B 1 65 ? 22.484 18.016 -10.562 1 97.19 65 ALA B CA 1
ATOM 4640 C C . ALA B 1 65 ? 23.297 16.719 -10.555 1 97.19 65 ALA B C 1
ATOM 4642 O O . ALA B 1 65 ? 24.297 16.594 -11.266 1 97.19 65 ALA B O 1
ATOM 4643 N N . THR B 1 66 ? 22.875 15.773 -9.773 1 95.88 66 THR B N 1
ATOM 4644 C CA . THR B 1 66 ? 23.641 14.547 -9.57 1 95.88 66 THR B CA 1
ATOM 4645 C C . THR B 1 66 ? 22.766 13.312 -9.781 1 95.88 66 THR B C 1
ATOM 4647 O O . THR B 1 66 ? 21.703 13.188 -9.164 1 95.88 66 THR B O 1
ATOM 4650 N N . LEU B 1 67 ? 23.219 12.438 -10.648 1 94.69 67 LEU B N 1
ATOM 4651 C CA . LEU B 1 67 ? 22.5 11.172 -10.82 1 94.69 67 LEU B CA 1
ATOM 4652 C C . LEU B 1 67 ? 22.797 10.227 -9.656 1 94.69 67 LEU B C 1
ATOM 4654 O O . LEU B 1 67 ? 23.953 9.859 -9.422 1 94.69 67 LEU B O 1
ATOM 4658 N N . ILE B 1 68 ? 21.797 9.93 -8.938 1 93.5 68 ILE B N 1
ATOM 4659 C CA . ILE B 1 68 ? 21.875 8.938 -7.875 1 93.5 68 ILE B CA 1
ATOM 4660 C C . ILE B 1 68 ? 21.5 7.559 -8.414 1 93.5 68 ILE B C 1
ATOM 4662 O O . ILE B 1 68 ? 20.375 7.363 -8.883 1 93.5 68 ILE B O 1
ATOM 4666 N N . GLY B 1 69 ? 22.391 6.633 -8.375 1 87.81 69 GLY B N 1
ATOM 4667 C CA . GLY B 1 69 ? 22.156 5.316 -8.945 1 87.81 69 GLY B CA 1
ATOM 4668 C C . GLY B 1 69 ? 21.203 4.465 -8.133 1 87.81 69 GLY B C 1
ATOM 4669 O O . GLY B 1 69 ? 21.156 4.582 -6.906 1 87.81 69 GLY B O 1
ATOM 4670 N N . GLY B 1 70 ? 20.5 3.615 -8.852 1 78.75 70 GLY B N 1
ATOM 4671 C CA . GLY B 1 70 ? 19.578 2.715 -8.18 1 78.75 70 GLY B CA 1
ATOM 4672 C C . GLY B 1 70 ? 20.266 1.682 -7.312 1 78.75 70 GLY B C 1
ATOM 4673 O O . GLY B 1 70 ? 19.672 1.158 -6.367 1 78.75 70 GLY B O 1
ATOM 4674 N N . SER B 1 71 ? 21.453 1.43 -7.586 1 71.81 71 SER B N 1
ATOM 4675 C CA . SER B 1 71 ? 22.188 0.385 -6.883 1 71.81 71 SER B CA 1
ATOM 4676 C C . SER B 1 71 ? 23.016 0.966 -5.738 1 71.81 71 SER B C 1
ATOM 4678 O O . SER B 1 71 ? 23.688 0.23 -5.02 1 71.81 71 SER B O 1
ATOM 4680 N N . ASP B 1 72 ? 22.891 2.258 -5.613 1 73.5 72 ASP B N 1
ATOM 4681 C CA . ASP B 1 72 ? 23.562 2.877 -4.473 1 73.5 72 ASP B CA 1
ATOM 4682 C C . ASP B 1 72 ? 23 2.35 -3.154 1 73.5 72 ASP B C 1
ATOM 4684 O O . ASP B 1 72 ? 21.797 2.42 -2.918 1 73.5 72 ASP B O 1
ATOM 4688 N N . PRO B 1 73 ? 23.844 1.857 -2.332 1 68.69 73 PRO B N 1
ATOM 4689 C CA . PRO B 1 73 ? 23.375 1.25 -1.086 1 68.69 73 PRO B CA 1
ATOM 4690 C C . PRO B 1 73 ? 22.625 2.242 -0.19 1 68.69 73 PRO B C 1
ATOM 4692 O O . PRO B 1 73 ? 21.781 1.843 0.602 1 68.69 73 PRO B O 1
ATOM 4695 N N . ALA B 1 74 ? 22.969 3.451 -0.404 1 72.88 74 ALA B N 1
ATOM 4696 C CA . ALA B 1 74 ? 22.312 4.465 0.426 1 72.88 74 ALA B CA 1
ATOM 4697 C C . ALA B 1 74 ? 21 4.918 -0.192 1 72.88 74 ALA B C 1
ATOM 4699 O O . ALA B 1 74 ? 20.266 5.695 0.413 1 72.88 74 ALA B O 1
ATOM 4700 N N . ASN B 1 75 ? 20.703 4.398 -1.337 1 78.56 75 ASN B N 1
ATOM 4701 C CA . ASN B 1 75 ? 19.531 4.82 -2.098 1 78.56 75 ASN B CA 1
ATOM 4702 C C . ASN B 1 75 ? 18.438 3.766 -2.062 1 78.56 75 ASN B C 1
ATOM 4704 O O . ASN B 1 75 ? 18.656 2.621 -2.467 1 78.56 75 ASN B O 1
ATOM 4708 N N . GLN B 1 76 ? 17.359 4.238 -1.561 1 76.81 76 GLN B N 1
ATOM 4709 C CA . GLN B 1 76 ? 16.234 3.322 -1.516 1 76.81 76 GLN B CA 1
ATOM 4710 C C . GLN B 1 76 ? 15.148 3.736 -2.512 1 76.81 76 GLN B C 1
ATOM 4712 O O . GLN B 1 76 ? 14.023 3.225 -2.467 1 76.81 76 GLN B O 1
ATOM 4717 N N . ASN B 1 77 ? 15.461 4.656 -3.422 1 87.88 77 ASN B N 1
ATOM 4718 C CA . ASN B 1 77 ? 14.414 5.273 -4.238 1 87.88 77 ASN B CA 1
ATOM 4719 C C . ASN B 1 77 ? 14.594 4.945 -5.719 1 87.88 77 ASN B C 1
ATOM 4721 O O . ASN B 1 77 ? 13.938 5.539 -6.574 1 87.88 77 ASN B O 1
ATOM 4725 N N . GLY B 1 78 ? 15.492 4.074 -6.062 1 85.75 78 GLY B N 1
ATOM 4726 C CA . GLY B 1 78 ? 15.812 3.879 -7.469 1 85.75 78 GLY B CA 1
ATOM 4727 C C . GLY B 1 78 ? 16.672 4.988 -8.039 1 85.75 78 GLY B C 1
ATOM 4728 O O . GLY B 1 78 ? 17.125 5.871 -7.309 1 85.75 78 GLY B O 1
ATOM 4729 N N . GLU B 1 79 ? 16.891 4.941 -9.336 1 91.31 79 GLU B N 1
ATOM 4730 C CA . GLU B 1 79 ? 17.75 5.93 -9.977 1 91.31 79 GLU B CA 1
ATOM 4731 C C . GLU B 1 79 ? 17 7.246 -10.203 1 91.31 79 GLU B C 1
ATOM 4733 O O . GLU B 1 79 ? 15.867 7.246 -10.695 1 91.31 79 GLU B O 1
ATOM 4738 N N . TYR B 1 80 ? 17.578 8.312 -9.812 1 95.69 80 TYR B N 1
ATOM 4739 C CA . TYR B 1 80 ? 16.984 9.625 -10.055 1 95.69 80 TYR B CA 1
ATOM 4740 C C . TYR B 1 80 ? 18.062 10.695 -10.133 1 95.69 80 TYR B C 1
ATOM 4742 O O . TYR B 1 80 ? 19.188 10.5 -9.656 1 95.69 80 TYR B O 1
ATOM 4750 N N . CYS B 1 81 ? 17.766 11.766 -10.805 1 97.25 81 CYS B N 1
ATOM 4751 C CA . CYS B 1 81 ? 18.609 12.953 -10.828 1 97.25 81 CYS B CA 1
ATOM 4752 C C . CYS B 1 81 ? 18.234 13.914 -9.711 1 97.25 81 CYS B C 1
ATOM 4754 O O . CYS B 1 81 ? 17.125 14.469 -9.711 1 97.25 81 CYS B O 1
ATOM 4756 N N . LYS B 1 82 ? 19.078 14.062 -8.719 1 97.69 82 LYS B N 1
ATOM 4757 C CA . LYS B 1 82 ? 18.875 15.008 -7.629 1 97.69 82 LYS B CA 1
ATOM 4758 C C . LYS B 1 82 ? 19.359 16.406 -8.016 1 97.69 82 LYS B C 1
ATOM 4760 O O . LYS B 1 82 ? 20.547 16.609 -8.281 1 97.69 82 LYS B O 1
ATOM 4765 N N . VAL B 1 83 ? 18.438 17.391 -8.031 1 98.44 83 VAL B N 1
ATOM 4766 C CA . VAL B 1 83 ? 18.781 18.75 -8.422 1 98.44 83 VAL B CA 1
ATOM 4767 C C . VAL B 1 83 ? 18.578 19.703 -7.246 1 98.44 83 VAL B C 1
ATOM 4769 O O . VAL B 1 83 ? 17.516 19.703 -6.621 1 98.44 83 VAL B O 1
ATOM 4772 N N . ILE B 1 84 ? 19.594 20.422 -6.895 1 98.38 84 ILE B N 1
ATOM 4773 C CA . ILE B 1 84 ? 19.531 21.453 -5.871 1 98.38 84 ILE B CA 1
ATOM 4774 C C . ILE B 1 84 ? 19.766 22.828 -6.504 1 98.38 84 ILE B C 1
ATOM 4776 O O . ILE B 1 84 ? 20.625 22.969 -7.375 1 98.38 84 ILE B O 1
ATOM 4780 N N . GLY B 1 85 ? 18.969 23.75 -6.094 1 98.19 85 GLY B N 1
ATOM 4781 C CA . GLY B 1 85 ? 19.141 25.094 -6.613 1 98.19 85 GLY B CA 1
ATOM 4782 C C . GLY B 1 85 ? 18.578 26.172 -5.703 1 98.19 85 GLY B C 1
ATOM 4783 O O . GLY B 1 85 ? 18.281 25.906 -4.539 1 98.19 85 GLY B O 1
ATOM 4784 N N . GLN B 1 86 ? 18.578 27.375 -6.262 1 98.06 86 GLN B N 1
ATOM 4785 C CA . GLN B 1 86 ? 18.094 28.531 -5.504 1 98.06 86 GLN B CA 1
ATOM 4786 C C . GLN B 1 86 ? 17.266 29.469 -6.395 1 98.06 86 GLN B C 1
ATOM 4788 O O . GLN B 1 86 ? 17.594 29.641 -7.57 1 98.06 86 GLN B O 1
ATOM 4793 N N . ILE B 1 87 ? 16.219 30.016 -5.891 1 98.56 87 ILE B N 1
ATOM 4794 C CA . ILE B 1 87 ? 15.484 31.109 -6.5 1 98.56 87 ILE B CA 1
ATOM 4795 C C . ILE B 1 87 ? 15.906 32.438 -5.855 1 98.56 87 ILE B C 1
ATOM 4797 O O . ILE B 1 87 ? 15.875 32.562 -4.629 1 98.56 87 ILE B O 1
ATOM 4801 N N . LYS B 1 88 ? 16.234 33.406 -6.672 1 98.06 88 LYS B N 1
ATOM 4802 C CA . LYS B 1 88 ? 16.734 34.688 -6.188 1 98.06 88 LYS B CA 1
ATOM 4803 C C . LYS B 1 88 ? 15.578 35.656 -5.879 1 98.06 88 LYS B C 1
ATOM 4805 O O . LYS B 1 88 ? 14.586 35.688 -6.605 1 98.06 88 LYS B O 1
ATOM 4810 N N . PRO B 1 89 ? 15.719 36.375 -4.762 1 98.31 89 PRO B N 1
ATOM 4811 C CA . PRO B 1 89 ? 14.656 37.312 -4.395 1 98.31 89 PRO B CA 1
ATOM 4812 C C . PRO B 1 89 ? 14.688 38.594 -5.219 1 98.31 89 PRO B C 1
ATOM 4814 O O . PRO B 1 89 ? 15.633 38.812 -5.977 1 98.31 89 PRO B O 1
ATOM 4817 N N . VAL B 1 90 ? 13.602 39.344 -5.168 1 98.19 90 VAL B N 1
ATOM 4818 C CA . VAL B 1 90 ? 13.578 40.688 -5.703 1 98.19 90 VAL B CA 1
ATOM 4819 C C . VAL B 1 90 ? 14.297 41.656 -4.75 1 98.19 90 VAL B C 1
ATOM 4821 O O . VAL B 1 90 ? 15.148 42.438 -5.172 1 98.19 90 VAL B O 1
ATOM 4824 N N . ASP B 1 91 ? 13.922 41.594 -3.404 1 98.12 91 ASP B N 1
ATOM 4825 C CA . ASP B 1 91 ? 14.641 42.312 -2.363 1 98.12 91 ASP B CA 1
ATOM 4826 C C . ASP B 1 91 ? 16.016 41.688 -2.127 1 98.12 91 ASP B C 1
ATOM 4828 O O . ASP B 1 91 ? 16.141 40.594 -1.633 1 98.12 91 ASP B O 1
ATOM 4832 N N . PRO B 1 92 ? 17.062 42.469 -2.389 1 96.38 92 PRO B N 1
ATOM 4833 C CA . PRO B 1 92 ? 18.406 41.938 -2.229 1 96.38 92 PRO B CA 1
ATOM 4834 C C . PRO B 1 92 ? 18.734 41.562 -0.78 1 96.38 92 PRO B C 1
ATOM 4836 O O . PRO B 1 92 ? 19.688 40.844 -0.521 1 96.38 92 PRO B O 1
ATOM 4839 N N . LYS B 1 93 ? 17.953 42.031 0.16 1 97.25 93 LYS B N 1
ATOM 4840 C CA . LYS B 1 93 ? 18.188 41.719 1.567 1 97.25 93 LYS B CA 1
ATOM 4841 C C . LYS B 1 93 ? 17.453 40.438 1.979 1 97.25 93 LYS B C 1
ATOM 4843 O O . LYS B 1 93 ? 17.703 39.906 3.055 1 97.25 93 LYS B O 1
ATOM 4848 N N . ALA B 1 94 ? 16.531 39.938 1.165 1 98.12 94 ALA B N 1
ATOM 4849 C CA . ALA B 1 94 ? 15.844 38.688 1.453 1 98.12 94 ALA B CA 1
ATOM 4850 C C . ALA B 1 94 ? 16.719 37.469 1.104 1 98.12 94 ALA B C 1
ATOM 4852 O O . ALA B 1 94 ? 17.484 37.5 0.14 1 98.12 94 ALA B O 1
ATOM 4853 N N . PRO B 1 95 ? 16.641 36.438 1.885 1 98.12 95 PRO B N 1
ATOM 4854 C CA . PRO B 1 95 ? 17.391 35.219 1.548 1 98.12 95 PRO B CA 1
ATOM 4855 C C . PRO B 1 95 ? 16.859 34.531 0.297 1 98.12 95 PRO B C 1
ATOM 4857 O O . PRO B 1 95 ? 15.703 34.719 -0.076 1 98.12 95 PRO B O 1
ATOM 4860 N N . ASP B 1 96 ? 17.672 33.75 -0.354 1 98.12 96 ASP B N 1
ATOM 4861 C CA . ASP B 1 96 ? 17.25 32.906 -1.47 1 98.12 96 ASP B CA 1
ATOM 4862 C C . ASP B 1 96 ? 16.312 31.797 -0.999 1 98.12 96 ASP B C 1
ATOM 4864 O O . ASP B 1 96 ? 16.344 31.391 0.167 1 98.12 96 ASP B O 1
ATOM 4868 N N . ILE B 1 97 ? 15.453 31.344 -1.871 1 98.81 97 ILE B N 1
ATOM 4869 C CA . ILE B 1 97 ? 14.75 30.078 -1.654 1 98.81 97 ILE B CA 1
ATOM 4870 C C . ILE B 1 97 ? 15.609 28.922 -2.133 1 98.81 97 ILE B C 1
ATOM 4872 O O . ILE B 1 97 ? 15.867 28.781 -3.33 1 98.81 97 ILE B O 1
ATOM 4876 N N . ILE B 1 98 ? 16.047 28.094 -1.225 1 98.75 98 ILE B N 1
ATOM 4877 C CA . ILE B 1 98 ? 16.766 26.875 -1.603 1 98.75 98 ILE B CA 1
ATOM 4878 C C . ILE B 1 98 ? 15.781 25.734 -1.812 1 98.75 98 ILE B C 1
ATOM 4880 O O . ILE B 1 98 ? 14.875 25.531 -1 1 98.75 98 ILE B O 1
ATOM 4884 N N . TRP B 1 99 ? 15.945 25.016 -2.93 1 98.62 99 TRP B N 1
ATOM 4885 C CA . TRP B 1 99 ? 14.992 23.969 -3.281 1 98.62 99 TRP B CA 1
ATOM 4886 C C . TRP B 1 99 ? 15.711 22.719 -3.771 1 98.62 99 TRP B C 1
ATOM 4888 O O . TRP B 1 99 ? 16.891 22.766 -4.109 1 98.62 99 TRP B O 1
ATOM 4898 N N . GLN B 1 100 ? 14.992 21.594 -3.643 1 98.81 100 GLN B N 1
ATOM 4899 C CA . GLN B 1 100 ? 15.406 20.297 -4.18 1 98.81 100 GLN B CA 1
ATOM 4900 C C . GLN B 1 100 ? 14.312 19.688 -5.047 1 98.81 100 GLN B C 1
ATOM 4902 O O . GLN B 1 100 ? 13.133 19.75 -4.695 1 98.81 100 GLN B O 1
ATOM 4907 N N . VAL B 1 101 ? 14.695 19.219 -6.211 1 98.75 101 VAL B N 1
ATOM 4908 C CA . VAL B 1 101 ? 13.828 18.469 -7.109 1 98.75 101 VAL B CA 1
ATOM 4909 C C . VAL B 1 101 ? 14.484 17.125 -7.449 1 98.75 101 VAL B C 1
ATOM 4911 O O . VAL B 1 101 ? 15.641 17.078 -7.867 1 98.75 101 VAL B O 1
ATOM 4914 N N . ASN B 1 102 ? 13.75 16.047 -7.238 1 98.69 102 ASN B N 1
ATOM 4915 C CA . ASN B 1 102 ? 14.195 14.711 -7.605 1 98.69 102 ASN B CA 1
ATOM 4916 C C . ASN B 1 102 ? 13.492 14.211 -8.859 1 98.69 102 ASN B C 1
ATOM 4918 O O . ASN B 1 102 ? 12.266 14.086 -8.883 1 98.69 102 ASN B O 1
ATOM 4922 N N . LEU B 1 103 ? 14.273 13.961 -9.906 1 98.25 103 LEU B N 1
ATOM 4923 C CA . LEU B 1 103 ? 13.758 13.523 -11.203 1 98.25 103 LEU B CA 1
ATOM 4924 C C . LEU B 1 103 ? 14.086 12.055 -11.453 1 98.25 103 LEU B C 1
ATOM 4926 O O . LEU B 1 103 ? 15.188 11.727 -11.898 1 98.25 103 LEU B O 1
ATOM 4930 N N . PRO B 1 104 ? 13.109 11.172 -11.219 1 96.5 104 PRO B N 1
ATOM 4931 C CA . PRO B 1 104 ? 13.383 9.75 -11.43 1 96.5 104 PRO B CA 1
ATOM 4932 C C . PRO B 1 104 ? 13.664 9.414 -12.891 1 96.5 104 PRO B C 1
ATOM 4934 O O . PRO B 1 104 ? 13.133 10.07 -13.789 1 96.5 104 PRO B O 1
ATOM 4937 N N . SER B 1 105 ? 14.484 8.375 -13.18 1 93.56 105 SER B N 1
ATOM 4938 C CA . SER B 1 105 ? 14.805 7.977 -14.547 1 93.56 105 SER B CA 1
ATOM 4939 C C . SER B 1 105 ? 13.57 7.434 -15.266 1 93.56 105 SER B C 1
ATOM 4941 O O . SER B 1 105 ? 13.43 7.598 -16.469 1 93.56 105 SER B O 1
ATOM 4943 N N . VAL B 1 106 ? 12.727 6.789 -14.531 1 92.12 106 VAL B N 1
ATOM 4944 C CA . VAL B 1 106 ? 11.43 6.367 -15.055 1 92.12 106 VAL B CA 1
ATOM 4945 C C . VAL B 1 106 ? 10.32 7.129 -14.336 1 92.12 106 VAL B C 1
ATOM 4947 O O . VAL B 1 106 ? 10 6.836 -13.188 1 92.12 106 VAL B O 1
ATOM 4950 N N . TRP B 1 107 ? 9.742 8.055 -15.07 1 96.31 107 TRP B N 1
ATOM 4951 C CA . TRP B 1 107 ? 8.773 8.992 -14.508 1 96.31 107 TRP B CA 1
ATOM 4952 C C . TRP B 1 107 ? 7.348 8.531 -14.773 1 96.31 107 TRP B C 1
ATOM 4954 O O . TRP B 1 107 ? 7.035 8.07 -15.875 1 96.31 107 TRP B O 1
ATOM 4964 N N . ASN B 1 108 ? 6.43 8.594 -13.789 1 96.62 108 ASN B N 1
ATOM 4965 C CA . ASN B 1 108 ? 5.059 8.125 -13.953 1 96.62 108 ASN B CA 1
ATOM 4966 C C . ASN B 1 108 ? 4.141 9.242 -14.445 1 96.62 108 ASN B C 1
ATOM 4968 O O . ASN B 1 108 ? 2.92 9.078 -14.492 1 96.62 108 ASN B O 1
ATOM 4972 N N . GLY B 1 109 ? 4.73 10.523 -14.68 1 98 109 GLY B N 1
ATOM 4973 C CA . GLY B 1 109 ? 3.949 11.625 -15.227 1 98 109 GLY B CA 1
ATOM 4974 C C . GLY B 1 109 ? 3.398 12.547 -14.164 1 98 109 GLY B C 1
ATOM 4975 O O . GLY B 1 109 ? 2.75 13.555 -14.477 1 98 109 GLY B O 1
ATOM 4976 N N . LYS B 1 110 ? 3.67 12.258 -12.883 1 98.75 110 LYS B N 1
ATOM 4977 C CA . LYS B 1 110 ? 3.045 13.008 -11.797 1 98.75 110 LYS B CA 1
ATOM 4978 C C . LYS B 1 110 ? 4.094 13.672 -10.914 1 98.75 110 LYS B C 1
ATOM 4980 O O . LYS B 1 110 ? 5.266 13.289 -10.938 1 98.75 110 LYS B O 1
ATOM 4985 N N . MET B 1 111 ? 3.684 14.695 -10.188 1 98.88 111 MET B N 1
ATOM 4986 C CA . MET B 1 111 ? 4.555 15.453 -9.289 1 98.88 111 MET B CA 1
ATOM 4987 C C . MET B 1 111 ? 3.979 15.5 -7.879 1 98.88 111 MET B C 1
ATOM 4989 O O . MET B 1 111 ? 2.76 15.539 -7.703 1 98.88 111 MET B O 1
ATOM 4993 N N . LEU B 1 112 ? 4.875 15.453 -6.918 1 98.94 112 LEU B N 1
ATOM 4994 C CA . LEU B 1 112 ? 4.484 15.539 -5.516 1 98.94 112 LEU B CA 1
ATOM 4995 C C . LEU B 1 112 ? 5.348 16.547 -4.773 1 98.94 112 LEU B C 1
ATOM 4997 O O . LEU B 1 112 ? 6.559 16.375 -4.645 1 98.94 112 LEU B O 1
ATOM 5001 N N . GLN B 1 113 ? 4.707 17.578 -4.285 1 98.94 113 GLN B N 1
ATOM 5002 C CA . GLN B 1 113 ? 5.398 18.594 -3.496 1 98.94 113 GLN B CA 1
ATOM 5003 C C . GLN B 1 113 ? 5.312 18.281 -2.004 1 98.94 113 GLN B C 1
ATOM 5005 O O . GLN B 1 113 ? 4.254 17.891 -1.506 1 98.94 113 GLN B O 1
ATOM 5010 N N . TYR B 1 114 ? 6.441 18.438 -1.331 1 98.94 114 TYR B N 1
ATOM 5011 C CA . TYR B 1 114 ? 6.539 18.219 0.107 1 98.94 114 TYR B CA 1
ATOM 5012 C C . TYR B 1 114 ? 6.523 19.531 0.869 1 98.94 114 TYR B C 1
ATOM 5014 O O . TYR B 1 114 ? 7.277 20.453 0.549 1 98.94 114 TYR B O 1
ATOM 5022 N N . GLY B 1 115 ? 5.66 19.594 1.863 1 98.69 115 GLY B N 1
ATOM 5023 C CA . GLY B 1 115 ? 5.594 20.766 2.73 1 98.69 115 GLY B CA 1
ATOM 5024 C C . GLY B 1 115 ? 6.586 20.719 3.877 1 98.69 115 GLY B C 1
ATOM 5025 O O . GLY B 1 115 ? 7.121 19.641 4.191 1 98.69 115 GLY B O 1
ATOM 5026 N N . GLY B 1 116 ? 6.766 21.875 4.465 1 97.5 116 GLY B N 1
ATOM 5027 C CA . GLY B 1 116 ? 7.738 22 5.539 1 97.5 116 GLY B CA 1
ATOM 5028 C C . GLY B 1 116 ? 7.133 21.828 6.918 1 97.5 116 GLY B C 1
ATOM 5029 O O . GLY B 1 116 ? 6.152 21.094 7.078 1 97.5 116 GLY B O 1
ATOM 5030 N N . GLY B 1 117 ? 7.855 22.344 7.91 1 96.38 117 GLY B N 1
ATOM 5031 C CA . GLY B 1 117 ? 7.461 22.266 9.305 1 96.38 117 GLY B CA 1
ATOM 5032 C C . GLY B 1 117 ? 7.848 23.516 10.094 1 96.38 117 GLY B C 1
ATOM 5033 O O . GLY B 1 117 ? 8.867 24.141 9.812 1 96.38 117 GLY B O 1
ATOM 5034 N N . GLY B 1 118 ? 7.035 23.781 11.125 1 95.69 118 GLY B N 1
ATOM 5035 C CA . GLY B 1 118 ? 7.316 24.969 11.922 1 95.69 118 GLY B CA 1
ATOM 5036 C C . GLY B 1 118 ? 7.438 26.234 11.094 1 95.69 118 GLY B C 1
ATOM 5037 O O . GLY B 1 118 ? 6.562 26.531 10.281 1 95.69 118 GLY B O 1
ATOM 5038 N N . TYR B 1 119 ? 8.43 26.984 11.359 1 97 119 TYR B N 1
ATOM 5039 C CA . TYR B 1 119 ? 8.703 28.188 10.578 1 97 119 TYR B CA 1
ATOM 5040 C C . TYR B 1 119 ? 9.594 27.859 9.391 1 97 119 TYR B C 1
ATOM 5042 O O . TYR B 1 119 ? 10.141 28.766 8.758 1 97 119 TYR B O 1
ATOM 5050 N N . ASN B 1 120 ? 9.68 26.547 9.047 1 97.62 120 ASN B N 1
ATOM 5051 C CA . ASN B 1 120 ? 10.492 26.078 7.938 1 97.62 120 ASN B CA 1
ATOM 5052 C C . ASN B 1 120 ? 11.961 26.469 8.117 1 97.62 120 ASN B C 1
ATOM 5054 O O . ASN B 1 120 ? 12.5 26.375 9.219 1 97.62 120 ASN B O 1
ATOM 5058 N N . GLY B 1 121 ? 12.672 26.656 7.09 1 97.75 121 GLY B N 1
ATOM 5059 C CA . GLY B 1 121 ? 14.07 27.047 7.141 1 97.75 121 GLY B CA 1
ATOM 5060 C C . GLY B 1 121 ? 15.008 25.969 6.613 1 97.75 121 GLY B C 1
ATOM 5061 O O . GLY B 1 121 ? 16.219 26.172 6.566 1 97.75 121 GLY B O 1
ATOM 5062 N N . SER B 1 122 ? 14.484 24.891 6.242 1 97.69 122 SER B N 1
ATOM 5063 C CA . SER B 1 122 ? 15.227 23.797 5.621 1 97.69 122 SER B CA 1
ATOM 5064 C C . SER B 1 122 ? 14.367 23.047 4.613 1 97.69 122 SER B C 1
ATOM 5066 O O . SER B 1 122 ? 13.141 23.156 4.637 1 97.69 122 SER B O 1
ATOM 5068 N N . ILE B 1 123 ? 14.992 22.375 3.721 1 98.12 123 ILE B N 1
ATOM 5069 C CA . ILE B 1 123 ? 14.266 21.562 2.75 1 98.12 123 ILE B CA 1
ATOM 5070 C C . ILE B 1 123 ? 13.664 20.344 3.443 1 98.12 123 ILE B C 1
ATOM 5072 O O . ILE B 1 123 ? 14.352 19.641 4.18 1 98.12 123 ILE B O 1
ATOM 5076 N N . PRO B 1 124 ? 12.359 20.109 3.281 1 98.06 124 PRO B N 1
ATOM 5077 C CA . PRO B 1 124 ? 11.789 18.875 3.836 1 98.06 124 PRO B CA 1
ATOM 5078 C C . PRO B 1 124 ? 12.367 17.625 3.195 1 98.06 124 PRO B C 1
ATOM 5080 O O . PRO B 1 124 ? 13.031 17.703 2.158 1 98.06 124 PRO B O 1
ATOM 5083 N N . PRO B 1 125 ? 12.234 16.438 3.814 1 96.88 125 PRO B N 1
ATOM 5084 C CA . PRO B 1 125 ? 12.773 15.195 3.256 1 96.88 125 PRO B CA 1
ATOM 5085 C C . PRO B 1 125 ? 11.992 14.703 2.043 1 96.88 125 PRO B C 1
ATOM 5087 O O . PRO B 1 125 ? 11.188 13.766 2.16 1 96.88 125 PRO B O 1
ATOM 5090 N N . THR B 1 126 ? 12.328 15.102 0.884 1 98 126 THR B N 1
ATOM 5091 C CA . THR B 1 126 ? 11.555 14.922 -0.341 1 98 126 THR B CA 1
ATOM 5092 C C . THR B 1 126 ? 11.742 13.516 -0.901 1 98 126 THR B C 1
ATOM 5094 O O . THR B 1 126 ? 11.086 13.141 -1.875 1 98 126 THR B O 1
ATOM 5097 N N . THR B 1 127 ? 12.609 12.664 -0.288 1 96.75 127 THR B N 1
ATOM 5098 C CA . THR B 1 127 ? 12.82 11.305 -0.767 1 96.75 127 THR B CA 1
ATOM 5099 C C . THR B 1 127 ? 12.109 10.297 0.133 1 96.75 127 THR B C 1
ATOM 5101 O O . THR B 1 127 ? 12.133 9.094 -0.133 1 96.75 127 THR B O 1
ATOM 5104 N N . ASP B 1 128 ? 11.484 10.789 1.187 1 96.25 128 ASP B N 1
ATOM 5105 C CA . ASP B 1 128 ? 10.844 9.922 2.17 1 96.25 128 ASP B CA 1
ATOM 5106 C C . ASP B 1 128 ? 9.422 9.578 1.749 1 96.25 128 ASP B C 1
ATOM 5108 O O . ASP B 1 128 ? 8.914 10.109 0.759 1 96.25 128 ASP B O 1
ATOM 5112 N N . LYS B 1 129 ? 8.844 8.625 2.492 1 95.31 129 LYS B N 1
ATOM 5113 C CA . LYS B 1 129 ? 7.414 8.359 2.367 1 95.31 129 LYS B CA 1
ATOM 5114 C C . LYS B 1 129 ? 6.594 9.594 2.736 1 95.31 129 LYS B C 1
ATOM 5116 O O . LYS B 1 129 ? 7.121 10.547 3.305 1 95.31 129 LYS B O 1
ATOM 5121 N N . THR B 1 130 ? 5.32 9.602 2.385 1 98 130 THR B N 1
ATOM 5122 C CA . THR B 1 130 ? 4.43 10.68 2.781 1 98 130 THR B CA 1
ATOM 5123 C C . THR B 1 130 ? 4.184 10.656 4.285 1 98 130 THR B C 1
ATOM 5125 O O . THR B 1 130 ? 4.379 9.625 4.934 1 98 130 THR B O 1
ATOM 5128 N N . THR B 1 131 ? 3.803 11.805 4.828 1 98 131 THR B N 1
ATOM 5129 C CA . THR B 1 131 ? 3.395 11.883 6.227 1 98 131 THR B CA 1
ATOM 5130 C C . THR B 1 131 ? 2.297 10.867 6.527 1 98 131 THR B C 1
ATOM 5132 O O . THR B 1 131 ? 1.277 10.828 5.84 1 98 131 THR B O 1
ATOM 5135 N N . LEU B 1 132 ? 2.553 10 7.492 1 97.5 132 LEU B N 1
ATOM 5136 C CA . LEU B 1 132 ? 1.643 8.945 7.926 1 97.5 132 LEU B CA 1
ATOM 5137 C C . LEU B 1 132 ? 1.5 7.871 6.852 1 97.5 132 LEU B C 1
ATOM 5139 O O . LEU B 1 132 ? 0.507 7.141 6.824 1 97.5 132 LEU B O 1
ATOM 5143 N N . GLY B 1 133 ? 2.447 7.809 5.918 1 96.12 133 GLY B N 1
ATOM 5144 C CA . GLY B 1 133 ? 2.492 6.734 4.945 1 96.12 133 GLY B CA 1
ATOM 5145 C C . GLY B 1 133 ? 3.018 5.43 5.516 1 96.12 133 GLY B C 1
ATOM 5146 O O . GLY B 1 133 ? 3.67 5.426 6.562 1 96.12 133 GLY B O 1
ATOM 5147 N N . LEU B 1 134 ? 2.838 4.336 4.781 1 92.06 134 LEU B N 1
ATOM 5148 C CA . LEU B 1 134 ? 3.295 3.014 5.199 1 92.06 134 LEU B CA 1
ATOM 5149 C C . LEU B 1 134 ? 4.773 2.824 4.879 1 92.06 134 LEU B C 1
ATOM 5151 O O . LEU B 1 134 ? 5.246 3.25 3.822 1 92.06 134 LEU B O 1
ATOM 5155 N N . ASP B 1 135 ? 5.434 2.059 5.746 1 86.25 135 ASP B N 1
ATOM 5156 C CA . ASP B 1 135 ? 6.84 1.742 5.52 1 86.25 135 ASP B CA 1
ATOM 5157 C C . ASP B 1 135 ? 6.992 0.645 4.469 1 86.25 135 ASP B C 1
ATOM 5159 O O . ASP B 1 135 ? 8.016 0.57 3.789 1 86.25 135 ASP B O 1
ATOM 5163 N N . VAL B 1 136 ? 5.984 -0.13 4.312 1 85.69 136 VAL B N 1
ATOM 5164 C CA . VAL B 1 136 ? 6.113 -1.339 3.504 1 85.69 136 VAL B CA 1
ATOM 5165 C C . VAL B 1 136 ? 5.66 -1.06 2.074 1 85.69 136 VAL B C 1
ATOM 5167 O O . VAL B 1 136 ? 5.652 -1.959 1.231 1 85.69 136 VAL B O 1
ATOM 5170 N N . VAL B 1 137 ? 5.277 0.182 1.791 1 89.81 137 VAL B N 1
ATOM 5171 C CA . VAL B 1 137 ? 4.957 0.634 0.441 1 89.81 137 VAL B CA 1
ATOM 5172 C C . VAL B 1 137 ? 6.098 1.497 -0.097 1 89.81 137 VAL B C 1
ATOM 5174 O O . VAL B 1 137 ? 6.707 2.268 0.649 1 89.81 137 VAL B O 1
ATOM 5177 N N . PRO B 1 138 ? 6.398 1.359 -1.425 1 89.69 138 PRO B N 1
ATOM 5178 C CA . PRO B 1 138 ? 7.48 2.168 -1.987 1 89.69 138 PRO B CA 1
ATOM 5179 C C . PRO B 1 138 ? 7.25 3.666 -1.811 1 89.69 138 PRO B C 1
ATOM 5181 O O . PRO B 1 138 ? 6.109 4.129 -1.839 1 89.69 138 PRO B O 1
ATOM 5184 N N . THR B 1 139 ? 8.328 4.379 -1.654 1 94.19 139 THR B N 1
ATOM 5185 C CA . THR B 1 139 ? 8.242 5.832 -1.559 1 94.19 139 THR B CA 1
ATOM 5186 C C . THR B 1 139 ? 7.68 6.426 -2.846 1 94.19 139 THR B C 1
ATOM 5188 O O . THR B 1 139 ? 7.699 5.781 -3.895 1 94.19 139 THR B O 1
ATOM 5191 N N . PRO B 1 140 ? 7.199 7.66 -2.785 1 97.44 140 PRO B N 1
ATOM 5192 C CA . PRO B 1 140 ? 6.711 8.312 -4.004 1 97.44 140 PRO B CA 1
ATOM 5193 C C . PRO B 1 140 ? 7.766 8.359 -5.109 1 97.44 140 PRO B C 1
ATOM 5195 O O . PRO B 1 140 ? 7.453 8.117 -6.277 1 97.44 140 PRO B O 1
ATOM 5198 N N . LEU B 1 141 ? 8.984 8.648 -4.77 1 96.69 141 LEU B N 1
ATOM 5199 C CA . LEU B 1 141 ? 10.055 8.711 -5.766 1 96.69 141 LEU B CA 1
ATOM 5200 C C . LEU B 1 141 ? 10.266 7.355 -6.422 1 96.69 141 LEU B C 1
ATOM 5202 O O . LEU B 1 141 ? 10.438 7.27 -7.641 1 96.69 141 LEU B O 1
ATOM 5206 N N . THR B 1 142 ? 10.219 6.262 -5.656 1 93.19 142 THR B N 1
ATOM 5207 C CA . THR B 1 142 ? 10.344 4.91 -6.184 1 93.19 142 THR B CA 1
ATOM 5208 C C . THR B 1 142 ? 9.18 4.574 -7.109 1 93.19 142 THR B C 1
ATOM 5210 O O . THR B 1 142 ? 9.336 3.809 -8.062 1 93.19 142 THR B O 1
ATOM 5213 N N . GLN B 1 143 ? 8.055 5.16 -6.848 1 95.06 143 GLN B N 1
ATOM 5214 C CA . GLN B 1 143 ? 6.859 4.918 -7.652 1 95.06 143 GLN B CA 1
ATOM 5215 C C . GLN B 1 143 ? 6.891 5.738 -8.938 1 95.06 143 GLN B C 1
ATOM 5217 O O . GLN B 1 143 ? 5.984 5.641 -9.766 1 95.06 143 GLN B O 1
ATOM 5222 N N . GLY B 1 144 ? 7.887 6.684 -9.086 1 96.62 144 GLY B N 1
ATOM 5223 C CA . GLY B 1 144 ? 8.078 7.418 -10.328 1 96.62 144 GLY B CA 1
ATOM 5224 C C . GLY B 1 144 ? 7.633 8.867 -10.234 1 96.62 144 GLY B C 1
ATOM 5225 O O . GLY B 1 144 ? 7.695 9.602 -11.227 1 96.62 144 GLY B O 1
ATOM 5226 N N . TYR B 1 145 ? 7.203 9.281 -9.023 1 98.38 145 TYR B N 1
ATOM 5227 C CA . TYR B 1 145 ? 6.84 10.688 -8.875 1 98.38 145 TYR B CA 1
ATOM 5228 C C . TYR B 1 145 ? 8.07 11.578 -8.93 1 98.38 145 TYR B C 1
ATOM 5230 O O . TYR B 1 145 ? 9.117 11.25 -8.352 1 98.38 145 TYR B O 1
ATOM 5238 N N . VAL B 1 146 ? 7.926 12.672 -9.602 1 98.75 146 VAL B N 1
ATOM 5239 C CA . VAL B 1 146 ? 8.852 13.758 -9.305 1 98.75 146 VAL B CA 1
ATOM 5240 C C . VAL B 1 146 ? 8.516 14.367 -7.945 1 98.75 146 VAL B C 1
ATOM 5242 O O . VAL B 1 146 ? 7.379 14.766 -7.695 1 98.75 146 VAL B O 1
ATOM 5245 N N . THR B 1 147 ? 9.492 14.359 -7.066 1 98.88 147 THR B N 1
ATOM 5246 C CA . THR B 1 147 ? 9.281 14.922 -5.742 1 98.88 147 THR B CA 1
ATOM 5247 C C . THR B 1 147 ? 10.102 16.203 -5.562 1 98.88 147 THR B C 1
ATOM 5249 O O . THR B 1 147 ? 11.195 16.328 -6.113 1 98.88 147 THR B O 1
ATOM 5252 N N . PHE B 1 148 ? 9.523 17.172 -4.77 1 98.88 148 PHE B N 1
ATOM 5253 C CA . PHE B 1 148 ? 10.25 18.422 -4.613 1 98.88 148 PHE B CA 1
ATOM 5254 C C . PHE B 1 148 ? 9.766 19.188 -3.383 1 98.88 148 PHE B C 1
ATOM 5256 O O . PHE B 1 148 ? 8.703 18.875 -2.838 1 98.88 148 PHE B O 1
ATOM 5263 N N . GLY B 1 149 ? 10.578 20.078 -2.891 1 98.81 149 GLY B N 1
ATOM 5264 C CA . GLY B 1 149 ? 10.305 20.953 -1.763 1 98.81 149 GLY B CA 1
ATOM 5265 C C . GLY B 1 149 ? 11.344 22.047 -1.6 1 98.81 149 GLY B C 1
ATOM 5266 O O . GLY B 1 149 ? 12.273 22.156 -2.4 1 98.81 149 GLY B O 1
ATOM 5267 N N . SER B 1 150 ? 11.094 22.906 -0.627 1 98.81 150 SER B N 1
ATOM 5268 C CA . SER B 1 150 ? 12 24.031 -0.41 1 98.81 150 SER B CA 1
ATOM 5269 C C . SER B 1 150 ? 12.055 24.406 1.064 1 98.81 150 SER B C 1
ATOM 5271 O O . SER B 1 150 ? 11.312 23.875 1.883 1 98.81 150 SER B O 1
ATOM 5273 N N . ASP B 1 151 ? 12.945 25.375 1.316 1 98.56 151 ASP B N 1
ATOM 5274 C CA . ASP B 1 151 ? 13.133 25.875 2.674 1 98.56 151 ASP B CA 1
ATOM 5275 C C . ASP B 1 151 ? 12.234 27.094 2.939 1 98.56 151 ASP B C 1
ATOM 5277 O O . ASP B 1 151 ? 12.391 27.766 3.955 1 98.56 151 ASP B O 1
ATOM 5281 N N . SER B 1 152 ? 11.414 27.422 2.006 1 98.25 152 SER B N 1
ATOM 5282 C CA . SER B 1 152 ? 10.414 28.484 2.059 1 98.25 152 SER B CA 1
ATOM 5283 C C . SER B 1 152 ? 11.062 29.859 2.043 1 98.25 152 SER B C 1
ATOM 5285 O O . SER B 1 152 ? 10.469 30.844 2.492 1 98.25 152 SER B O 1
ATOM 5287 N N . GLY B 1 153 ? 12.352 29.984 1.634 1 98.06 153 GLY B N 1
ATOM 5288 C CA . GLY B 1 153 ? 12.953 31.266 1.343 1 98.06 153 GLY B CA 1
ATOM 5289 C C . GLY B 1 153 ? 13.797 31.812 2.484 1 98.06 153 GLY B C 1
ATOM 5290 O O . GLY B 1 153 ? 14.016 33.031 2.584 1 98.06 153 GLY B O 1
ATOM 5291 N N . HIS B 1 154 ? 14.195 30.906 3.396 1 97.94 154 HIS B N 1
ATOM 5292 C CA . HIS B 1 154 ? 15.164 31.25 4.434 1 97.94 154 HIS B CA 1
ATOM 5293 C C . HIS B 1 154 ? 15.836 30 4.988 1 97.94 154 HIS B C 1
ATOM 5295 O O . HIS B 1 154 ? 15.352 28.891 4.781 1 97.94 154 HIS B O 1
ATOM 5301 N N . GLN B 1 155 ? 17.016 30.203 5.57 1 96.38 155 GLN B N 1
ATOM 5302 C CA . GLN B 1 155 ? 17.766 29.125 6.203 1 96.38 155 GLN B CA 1
ATOM 5303 C C . GLN B 1 155 ? 17.859 29.328 7.711 1 96.38 155 GLN B C 1
ATOM 5305 O O . GLN B 1 155 ? 18.281 30.406 8.172 1 96.38 155 GLN B O 1
ATOM 5310 N N . ALA B 1 156 ? 17.359 28.375 8.398 1 93.25 156 ALA B N 1
ATOM 5311 C CA . ALA B 1 156 ? 17.328 28.484 9.852 1 93.25 156 ALA B CA 1
ATOM 5312 C C . ALA B 1 156 ? 17.938 27.25 10.516 1 93.25 156 ALA B C 1
ATOM 5314 O O . ALA B 1 156 ? 17.922 26.156 9.938 1 93.25 156 ALA B O 1
ATOM 5315 N N . PRO B 1 157 ? 18.516 27.453 11.734 1 85.31 157 PRO B N 1
ATOM 5316 C CA . PRO B 1 157 ? 19.094 26.312 12.461 1 85.31 157 PRO B CA 1
ATOM 5317 C C . PRO B 1 157 ? 18.047 25.312 12.922 1 85.31 157 PRO B C 1
ATOM 5319 O O . PRO B 1 157 ? 18.359 24.141 13.141 1 85.31 157 PRO B O 1
ATOM 5322 N N . ASN B 1 158 ? 16.875 25.844 13.164 1 84.06 158 ASN B N 1
ATOM 5323 C CA . ASN B 1 158 ? 15.75 25.016 13.57 1 84.06 158 ASN B CA 1
ATOM 5324 C C . ASN B 1 158 ? 14.422 25.609 13.109 1 84.06 158 ASN B C 1
ATOM 5326 O O . ASN B 1 158 ? 14.383 26.734 12.602 1 84.06 158 ASN B O 1
ATOM 5330 N N . ALA B 1 159 ? 13.359 24.906 13.422 1 83.44 159 ALA B N 1
ATOM 5331 C CA . ALA B 1 159 ? 12.047 25.297 12.898 1 83.44 159 ALA B CA 1
ATOM 5332 C C . ALA B 1 159 ? 11.336 26.25 13.852 1 83.44 159 ALA B C 1
ATOM 5334 O O . ALA B 1 159 ? 10.156 26.562 13.664 1 83.44 159 ALA B O 1
ATOM 5335 N N . ASP B 1 160 ? 12.055 26.828 14.828 1 87.25 160 ASP B N 1
ATOM 5336 C CA . ASP B 1 160 ? 11.445 27.75 15.781 1 87.25 160 ASP B CA 1
ATOM 5337 C C . ASP B 1 160 ? 11.844 29.188 15.484 1 87.25 160 ASP B C 1
ATOM 5339 O O . ASP B 1 160 ? 11.211 30.125 15.969 1 87.25 160 ASP B O 1
ATOM 5343 N N . ASP B 1 161 ? 12.844 29.359 14.758 1 90.94 161 ASP B N 1
ATOM 5344 C CA . ASP B 1 161 ? 13.359 30.688 14.461 1 90.94 161 ASP B CA 1
ATOM 5345 C C . ASP B 1 161 ? 12.477 31.406 13.43 1 90.94 161 ASP B C 1
ATOM 5347 O O . ASP B 1 161 ? 12.352 30.953 12.297 1 90.94 161 ASP B O 1
ATOM 5351 N N . ALA B 1 162 ? 11.891 32.531 13.836 1 95.56 162 ALA B N 1
ATOM 5352 C CA . ALA B 1 162 ? 11.008 33.25 12.938 1 95.56 162 ALA B CA 1
ATOM 5353 C C . ALA B 1 162 ? 11.617 34.594 12.547 1 95.56 162 ALA B C 1
ATOM 5355 O O . ALA B 1 162 ? 10.93 35.469 12.023 1 95.56 162 ALA B O 1
ATOM 5356 N N . SER B 1 163 ? 12.914 34.812 12.68 1 94.94 163 SER B N 1
ATOM 5357 C CA . SER B 1 163 ? 13.57 36.094 12.5 1 94.94 163 SER B CA 1
ATOM 5358 C C . SER B 1 163 ? 13.508 36.562 11.039 1 94.94 163 SER B C 1
ATOM 5360 O O . SER B 1 163 ? 13.562 37.75 10.75 1 94.94 163 SER B O 1
ATOM 5362 N N . PHE B 1 164 ? 13.375 35.594 10.141 1 97.19 164 PHE B N 1
ATOM 5363 C CA . PHE B 1 164 ? 13.289 35.906 8.711 1 97.19 164 PHE B CA 1
ATOM 5364 C C . PHE B 1 164 ? 12.102 36.812 8.43 1 97.19 164 PHE B C 1
ATOM 5366 O O . PHE B 1 164 ? 12.102 37.531 7.438 1 97.19 164 PHE B O 1
ATOM 5373 N N . ALA B 1 165 ? 11.086 36.844 9.258 1 97.81 165 ALA B N 1
ATOM 5374 C CA . ALA B 1 165 ? 9.805 37.469 8.984 1 97.81 165 ALA B CA 1
ATOM 5375 C C . ALA B 1 165 ? 9.906 39 9.094 1 97.81 165 ALA B C 1
ATOM 5377 O O . ALA B 1 165 ? 9 39.719 8.672 1 97.81 165 ALA B O 1
ATOM 5378 N N . LYS B 1 166 ? 11.055 39.469 9.562 1 96.88 166 LYS B N 1
ATOM 5379 C CA . LYS B 1 166 ? 11.281 40.906 9.594 1 96.88 166 LYS B CA 1
ATOM 5380 C C . LYS B 1 166 ? 11.469 41.469 8.188 1 96.88 166 LYS B C 1
ATOM 5382 O O . LYS B 1 166 ? 11.32 42.688 7.965 1 96.88 166 LYS B O 1
ATOM 5387 N N . ASN B 1 167 ? 11.883 40.594 7.297 1 97.56 167 ASN B N 1
ATOM 5388 C CA . ASN B 1 167 ? 11.922 40.938 5.879 1 97.56 167 ASN B CA 1
ATOM 5389 C C . ASN B 1 167 ? 10.602 40.594 5.184 1 97.56 167 ASN B C 1
ATOM 5391 O O . ASN B 1 167 ? 10.156 39.438 5.246 1 97.56 167 ASN B O 1
ATOM 5395 N N . ASP B 1 168 ? 10.016 41.531 4.457 1 97.44 168 ASP B N 1
ATOM 5396 C CA . ASP B 1 168 ? 8.688 41.344 3.885 1 97.44 168 ASP B CA 1
ATOM 5397 C C . ASP B 1 168 ? 8.68 40.219 2.85 1 97.44 168 ASP B C 1
ATOM 5399 O O . ASP B 1 168 ? 7.758 39.406 2.818 1 97.44 168 ASP B O 1
ATOM 5403 N N . GLU B 1 169 ? 9.648 40.156 2.002 1 98.25 169 GLU B N 1
ATOM 5404 C CA . GLU B 1 169 ? 9.656 39.125 0.978 1 98.25 169 GLU B CA 1
ATOM 5405 C C . GLU B 1 169 ? 9.867 37.75 1.592 1 98.25 169 GLU B C 1
ATOM 5407 O O . GLU B 1 169 ? 9.25 36.781 1.166 1 98.25 169 GLU B O 1
ATOM 5412 N N . ALA B 1 170 ? 10.797 37.688 2.557 1 98.5 170 ALA B N 1
ATOM 5413 C CA . ALA B 1 170 ? 11 36.438 3.25 1 98.5 170 ALA B CA 1
ATOM 5414 C C . ALA B 1 170 ? 9.711 35.969 3.939 1 98.5 170 ALA B C 1
ATOM 5416 O O . ALA B 1 170 ? 9.383 34.781 3.92 1 98.5 170 ALA B O 1
ATOM 5417 N N . MET B 1 171 ? 9.023 36.906 4.551 1 98.25 171 MET B N 1
ATOM 5418 C CA . MET B 1 171 ? 7.754 36.625 5.215 1 98.25 171 MET B CA 1
ATOM 5419 C C . MET B 1 171 ? 6.719 36.125 4.211 1 98.25 171 MET B C 1
ATOM 5421 O O . MET B 1 171 ? 6.031 35.125 4.469 1 98.25 171 MET B O 1
ATOM 5425 N N . LEU B 1 172 ? 6.609 36.719 3.072 1 98.5 172 LEU B N 1
ATOM 5426 C CA . LEU B 1 172 ? 5.656 36.344 2.039 1 98.5 172 LEU B CA 1
ATOM 5427 C C . LEU B 1 172 ? 6.035 35 1.441 1 98.5 172 LEU B C 1
ATOM 5429 O O . LEU B 1 172 ? 5.16 34.188 1.11 1 98.5 172 LEU B O 1
ATOM 5433 N N . ASN B 1 173 ? 7.348 34.719 1.277 1 98.69 173 ASN B N 1
ATOM 5434 C CA . ASN B 1 173 ? 7.793 33.406 0.834 1 98.69 173 ASN B CA 1
ATOM 5435 C C . ASN B 1 173 ? 7.336 32.312 1.792 1 98.69 173 ASN B C 1
ATOM 5437 O O . ASN B 1 173 ? 6.746 31.328 1.366 1 98.69 173 ASN B O 1
ATOM 5441 N N . TYR B 1 174 ? 7.594 32.562 3.031 1 98.31 174 TYR B N 1
ATOM 5442 C CA . TYR B 1 174 ? 7.117 31.625 4.023 1 98.31 174 TYR B CA 1
ATOM 5443 C C . TYR B 1 174 ? 5.598 31.484 3.965 1 98.31 174 TYR B C 1
ATOM 5445 O O . TYR B 1 174 ? 5.062 30.375 4.039 1 98.31 174 TYR B O 1
ATOM 5453 N N . GLY B 1 175 ? 4.941 32.594 3.861 1 98.25 175 GLY B N 1
ATOM 5454 C CA . GLY B 1 175 ? 3.488 32.594 3.857 1 98.25 175 GLY B CA 1
ATOM 5455 C C . GLY B 1 175 ? 2.896 31.781 2.717 1 98.25 175 GLY B C 1
ATOM 5456 O O . GLY B 1 175 ? 1.973 30.984 2.92 1 98.25 175 GLY B O 1
ATOM 5457 N N . TYR B 1 176 ? 3.439 32 1.437 1 98.38 176 TYR B N 1
ATOM 5458 C CA . TYR B 1 176 ? 2.771 31.266 0.374 1 98.38 176 TYR B CA 1
ATOM 5459 C C . TYR B 1 176 ? 3.619 31.25 -0.892 1 98.38 176 TYR B C 1
ATOM 5461 O O . TYR B 1 176 ? 3.508 30.328 -1.705 1 98.38 176 TYR B O 1
ATOM 5469 N N . MET B 1 177 ? 4.508 32.188 -1.151 1 98.75 177 MET B N 1
ATOM 5470 C CA . MET B 1 177 ? 5.051 32.406 -2.492 1 98.75 177 MET B CA 1
ATOM 5471 C C . MET B 1 177 ? 5.98 31.25 -2.891 1 98.75 177 MET B C 1
ATOM 5473 O O . MET B 1 177 ? 6.039 30.875 -4.062 1 98.75 177 MET B O 1
ATOM 5477 N N . HIS B 1 178 ? 6.762 30.703 -1.926 1 98.75 178 HIS B N 1
ATOM 5478 C CA . HIS B 1 178 ? 7.707 29.641 -2.25 1 98.75 178 HIS B CA 1
ATOM 5479 C C . HIS B 1 178 ? 7.004 28.453 -2.879 1 98.75 178 HIS B C 1
ATOM 5481 O O . HIS B 1 178 ? 7.59 27.734 -3.703 1 98.75 178 HIS B O 1
ATOM 5487 N N . ILE B 1 179 ? 5.75 28.219 -2.455 1 98.88 179 ILE B N 1
ATOM 5488 C CA . ILE B 1 179 ? 4.988 27.062 -2.914 1 98.88 179 ILE B CA 1
ATOM 5489 C C . ILE B 1 179 ? 4.875 27.094 -4.438 1 98.88 179 ILE B C 1
ATOM 5491 O O . ILE B 1 179 ? 5.262 26.125 -5.109 1 98.88 179 ILE B O 1
ATOM 5495 N N . LYS B 1 180 ? 4.465 28.156 -4.977 1 98.81 180 LYS B N 1
ATOM 5496 C CA . LYS B 1 180 ? 4.238 28.281 -6.414 1 98.81 180 LYS B CA 1
ATOM 5497 C C . LYS B 1 180 ? 5.555 28.484 -7.16 1 98.81 180 LYS B C 1
ATOM 5499 O O . LYS B 1 180 ? 5.738 27.953 -8.258 1 98.81 180 LYS B O 1
ATOM 5504 N N . LYS B 1 181 ? 6.449 29.281 -6.602 1 98.81 181 LYS B N 1
ATOM 5505 C CA . LYS B 1 181 ? 7.734 29.516 -7.254 1 98.81 181 LYS B CA 1
ATOM 5506 C C . LYS B 1 181 ? 8.477 28.203 -7.484 1 98.81 181 LYS B C 1
ATOM 5508 O O . LYS B 1 181 ? 9.023 27.984 -8.57 1 98.81 181 LYS B O 1
ATOM 5513 N N . VAL B 1 182 ? 8.453 27.359 -6.48 1 98.88 182 VAL B N 1
ATOM 5514 C CA . VAL B 1 182 ? 9.211 26.109 -6.582 1 98.88 182 VAL B CA 1
ATOM 5515 C C . VAL B 1 182 ? 8.492 25.141 -7.52 1 98.88 182 VAL B C 1
ATOM 5517 O O . VAL B 1 182 ? 9.133 24.375 -8.242 1 98.88 182 VAL B O 1
ATOM 5520 N N . LEU B 1 183 ? 7.145 25.141 -7.5 1 98.88 183 LEU B N 1
ATOM 5521 C CA . LEU B 1 183 ? 6.414 24.344 -8.492 1 98.88 183 LEU B CA 1
ATOM 5522 C C . LEU B 1 183 ? 6.797 24.766 -9.906 1 98.88 183 LEU B C 1
ATOM 5524 O O . LEU B 1 183 ? 7.012 23.906 -10.773 1 98.88 183 LEU B O 1
ATOM 5528 N N . ASP B 1 184 ? 6.852 26.062 -10.188 1 98.62 184 ASP B N 1
ATOM 5529 C CA . ASP B 1 184 ? 7.215 26.562 -11.516 1 98.62 184 ASP B CA 1
ATOM 5530 C C . ASP B 1 184 ? 8.602 26.078 -11.922 1 98.62 184 ASP B C 1
ATOM 5532 O O . ASP B 1 184 ? 8.805 25.625 -13.055 1 98.62 184 ASP B O 1
ATOM 5536 N N . VAL B 1 185 ? 9.531 26.156 -11.008 1 98.5 185 VAL B N 1
ATOM 5537 C CA . VAL B 1 185 ? 10.883 25.688 -11.273 1 98.5 185 VAL B CA 1
ATOM 5538 C C . VAL B 1 185 ? 10.859 24.188 -11.586 1 98.5 185 VAL B C 1
ATOM 5540 O O . VAL B 1 185 ? 11.484 23.734 -12.547 1 98.5 185 VAL B O 1
ATOM 5543 N N . ALA B 1 186 ? 10.195 23.422 -10.719 1 98.62 186 ALA B N 1
ATOM 5544 C CA . ALA B 1 186 ? 10.117 21.969 -10.906 1 98.62 186 ALA B CA 1
ATOM 5545 C C . ALA B 1 186 ? 9.539 21.625 -12.273 1 98.62 186 ALA B C 1
ATOM 5547 O O . ALA B 1 186 ? 10.008 20.719 -12.945 1 98.62 186 ALA B O 1
ATOM 5548 N N . LYS B 1 187 ? 8.547 22.344 -12.688 1 98.06 187 LYS B N 1
ATOM 5549 C CA . LYS B 1 187 ? 7.914 22.094 -13.984 1 98.06 187 LYS B CA 1
ATOM 5550 C C . LYS B 1 187 ? 8.883 22.391 -15.133 1 98.06 187 LYS B C 1
ATOM 5552 O O . LYS B 1 187 ? 8.867 21.703 -16.156 1 98.06 187 LYS B O 1
ATOM 5557 N N . VAL B 1 188 ? 9.688 23.422 -15.062 1 97.06 188 VAL B N 1
ATOM 5558 C CA . VAL B 1 188 ? 10.703 23.703 -16.078 1 97.06 188 VAL B CA 1
ATOM 5559 C C . VAL B 1 188 ? 11.664 22.516 -16.188 1 97.06 188 VAL B C 1
ATOM 5561 O O . VAL B 1 188 ? 11.969 22.078 -17.297 1 97.06 188 VAL B O 1
ATOM 5564 N N . LEU B 1 189 ? 12.078 22.016 -15.07 1 97.62 189 LEU B N 1
ATOM 5565 C CA . LEU B 1 189 ? 13.023 20.906 -15.055 1 97.62 189 LEU B CA 1
ATOM 5566 C C . LEU B 1 189 ? 12.391 19.656 -15.633 1 97.62 189 LEU B C 1
ATOM 5568 O O . LEU B 1 189 ? 13.047 18.891 -16.344 1 97.62 189 LEU B O 1
ATOM 5572 N N . VAL B 1 190 ? 11.148 19.422 -15.242 1 97.38 190 VAL B N 1
ATOM 5573 C CA . VAL B 1 190 ? 10.43 18.266 -15.758 1 97.38 190 VAL B CA 1
ATOM 5574 C C . VAL B 1 190 ? 10.352 18.344 -17.281 1 97.38 190 VAL B C 1
ATOM 5576 O O . VAL B 1 190 ? 10.57 17.344 -17.969 1 97.38 190 VAL B O 1
ATOM 5579 N N . THR B 1 191 ? 10.039 19.469 -17.828 1 94.69 191 THR B N 1
ATOM 5580 C CA . THR B 1 191 ? 9.945 19.656 -19.266 1 94.69 191 THR B CA 1
ATOM 5581 C C . THR B 1 191 ? 11.289 19.391 -19.938 1 94.69 191 THR B C 1
ATOM 5583 O O . THR B 1 191 ? 11.344 18.828 -21.031 1 94.69 191 THR B O 1
ATOM 5586 N N . GLU B 1 192 ? 12.305 19.75 -19.344 1 92.94 192 GLU B N 1
ATOM 5587 C CA . GLU B 1 192 ? 13.641 19.547 -19.891 1 92.94 192 GLU B CA 1
ATOM 5588 C C . GLU B 1 192 ? 14.039 18.078 -19.859 1 92.94 192 GLU B C 1
ATOM 5590 O O . GLU B 1 192 ? 14.719 17.578 -20.766 1 92.94 192 GLU B O 1
ATOM 5595 N N . ARG B 1 193 ? 13.656 17.422 -18.812 1 94.62 193 ARG B N 1
ATOM 5596 C CA . ARG B 1 193 ? 14.117 16.062 -18.547 1 94.62 193 ARG B CA 1
ATOM 5597 C C . ARG B 1 193 ? 13.289 15.039 -19.312 1 94.62 193 ARG B C 1
ATOM 5599 O O . ARG B 1 193 ? 13.805 14.008 -19.734 1 94.62 193 ARG B O 1
ATOM 5606 N N . TYR B 1 194 ? 12.008 15.352 -19.359 1 94.38 194 TYR B N 1
ATOM 5607 C CA . TYR B 1 194 ? 11.102 14.312 -19.828 1 94.38 194 TYR B CA 1
ATOM 5608 C C . TYR B 1 194 ? 10.398 14.75 -21.109 1 94.38 194 TYR B C 1
ATOM 5610 O O . TYR B 1 194 ? 10.164 15.945 -21.312 1 94.38 194 TYR B O 1
ATOM 5618 N N . GLU B 1 195 ? 9.938 13.836 -21.984 1 88.88 195 GLU B N 1
ATOM 5619 C CA . GLU B 1 195 ? 9.234 14.102 -23.234 1 88.88 195 GLU B CA 1
ATOM 5620 C C . GLU B 1 195 ? 7.723 14.031 -23.047 1 88.88 195 GLU B C 1
ATOM 5622 O O . GLU B 1 195 ? 6.957 14.398 -23.938 1 88.88 195 GLU B O 1
ATOM 5627 N N . LYS B 1 196 ? 7.277 13.648 -21.969 1 91.06 196 LYS B N 1
ATOM 5628 C CA . LYS B 1 196 ? 5.84 13.547 -21.734 1 91.06 196 LYS B CA 1
ATOM 5629 C C . LYS B 1 196 ? 5.363 14.625 -20.766 1 91.06 196 LYS B C 1
ATOM 5631 O O . LYS B 1 196 ? 6.129 15.102 -19.938 1 91.06 196 LYS B O 1
ATOM 5636 N N . PRO B 1 197 ? 4.117 15.094 -20.875 1 95.44 197 PRO B N 1
ATOM 5637 C CA . PRO B 1 197 ? 3.58 16.188 -20.047 1 95.44 197 PRO B CA 1
ATOM 5638 C C . PRO B 1 197 ? 3.27 15.742 -18.609 1 95.44 197 PRO B C 1
ATOM 5640 O O . PRO B 1 197 ? 3.1 14.547 -18.359 1 95.44 197 PRO B O 1
ATOM 5643 N N . VAL B 1 198 ? 3.252 16.734 -17.75 1 97.81 198 VAL B N 1
ATOM 5644 C CA . VAL B 1 198 ? 2.773 16.5 -16.391 1 97.81 198 VAL B CA 1
ATOM 5645 C C . VAL B 1 198 ? 1.279 16.188 -16.406 1 97.81 198 VAL B C 1
ATOM 5647 O O . VAL B 1 198 ? 0.495 16.922 -17.031 1 97.81 198 VAL B O 1
ATOM 5650 N N . THR B 1 199 ? 0.893 15.094 -15.742 1 97.75 199 THR B N 1
ATOM 5651 C CA . THR B 1 199 ? -0.513 14.703 -15.758 1 97.75 199 THR B CA 1
ATOM 5652 C C . THR B 1 199 ? -1.198 15.094 -14.453 1 97.75 199 THR B C 1
ATOM 5654 O O . THR B 1 199 ? -2.396 15.383 -14.438 1 97.75 199 THR B O 1
ATOM 5657 N N . ARG B 1 200 ? -0.5 15.055 -13.32 1 98.62 200 ARG B N 1
ATOM 5658 C CA . ARG B 1 200 ? -1.053 15.414 -12.016 1 98.62 200 ARG B CA 1
ATOM 5659 C C . ARG B 1 200 ? -0.002 16.078 -11.141 1 98.62 200 ARG B C 1
ATOM 5661 O O . ARG B 1 200 ? 1.184 15.758 -11.219 1 98.62 200 ARG B O 1
ATOM 5668 N N . VAL B 1 201 ? -0.459 16.984 -10.336 1 98.94 201 VAL B N 1
ATOM 5669 C CA . VAL B 1 201 ? 0.36 17.641 -9.32 1 98.94 201 VAL B CA 1
ATOM 5670 C C . VAL B 1 201 ? -0.297 17.484 -7.953 1 98.94 201 VAL B C 1
ATOM 5672 O O . VAL B 1 201 ? -1.441 17.906 -7.754 1 98.94 201 VAL B O 1
ATOM 5675 N N . TYR B 1 202 ? 0.427 16.859 -7.035 1 98.94 202 TYR B N 1
ATOM 5676 C CA . TYR B 1 202 ? -0.056 16.656 -5.68 1 98.94 202 TYR B CA 1
ATOM 5677 C C . TYR B 1 202 ? 0.795 17.406 -4.668 1 98.94 202 TYR B C 1
ATOM 5679 O O . TYR B 1 202 ? 1.916 17.828 -4.977 1 98.94 202 TYR B O 1
ATOM 5687 N N . PHE B 1 203 ? 0.236 17.656 -3.496 1 98.94 203 PHE B N 1
ATOM 5688 C CA . PHE B 1 203 ? 0.922 18.219 -2.34 1 98.94 203 PHE B CA 1
ATOM 5689 C C . PHE B 1 203 ? 0.715 17.344 -1.107 1 98.94 203 PHE B C 1
ATOM 5691 O O . PHE B 1 203 ? -0.386 16.844 -0.876 1 98.94 203 PHE B O 1
ATOM 5698 N N . GLN B 1 204 ? 1.793 17.141 -0.337 1 98.88 204 GLN B N 1
ATOM 5699 C CA . GLN B 1 204 ? 1.646 16.406 0.918 1 98.88 204 GLN B CA 1
ATOM 5700 C C . GLN B 1 204 ? 2.41 17.094 2.047 1 98.88 204 GLN B C 1
ATOM 5702 O O . GLN B 1 204 ? 3.498 17.625 1.829 1 98.88 204 GLN B O 1
ATOM 5707 N N . GLY B 1 205 ? 1.862 17.125 3.271 1 98.56 205 GLY B N 1
ATOM 5708 C CA . GLY B 1 205 ? 2.578 17.656 4.422 1 98.56 205 GLY B CA 1
ATOM 5709 C C . GLY B 1 205 ? 1.755 17.625 5.699 1 98.56 205 GLY B C 1
ATOM 5710 O O . GLY B 1 205 ? 0.552 17.359 5.66 1 98.56 205 GLY B O 1
ATOM 5711 N N . GLY B 1 206 ? 2.381 17.859 6.797 1 98.19 206 GLY B N 1
ATOM 5712 C CA . GLY B 1 206 ? 1.779 18.016 8.109 1 98.19 206 GLY B CA 1
ATOM 5713 C C . GLY B 1 206 ? 2.15 19.312 8.789 1 98.19 206 GLY B C 1
ATOM 5714 O O . GLY B 1 206 ? 3.137 19.953 8.414 1 98.19 206 GLY B O 1
ATOM 5715 N N . SER B 1 207 ? 1.32 19.688 9.688 1 98.12 207 SER B N 1
ATOM 5716 C CA . SER B 1 207 ? 1.618 20.891 10.438 1 98.12 207 SER B CA 1
ATOM 5717 C C . SER B 1 207 ? 1.707 22.109 9.516 1 98.12 207 SER B C 1
ATOM 5719 O O . SER B 1 207 ? 0.762 22.406 8.781 1 98.12 207 SER B O 1
ATOM 5721 N N . THR B 1 208 ? 2.904 22.719 9.484 1 98.31 208 THR B N 1
ATOM 5722 C CA . THR B 1 208 ? 3.119 23.797 8.531 1 98.31 208 THR B CA 1
ATOM 5723 C C . THR B 1 208 ? 2.963 23.297 7.098 1 98.31 208 THR B C 1
ATOM 5725 O O . THR B 1 208 ? 2.359 23.969 6.258 1 98.31 208 THR B O 1
ATOM 5728 N N . GLY B 1 209 ? 3.498 22.141 6.852 1 98.69 209 GLY B N 1
ATOM 5729 C CA . GLY B 1 209 ? 3.322 21.547 5.535 1 98.69 209 GLY B CA 1
ATOM 5730 C C . GLY B 1 209 ? 1.868 21.312 5.18 1 98.69 209 GLY B C 1
ATOM 5731 O O . GLY B 1 209 ? 1.487 21.406 4.008 1 98.69 209 GLY B O 1
ATOM 5732 N N . GLY B 1 210 ? 1.079 20.922 6.207 1 98.81 210 GLY B N 1
ATOM 5733 C CA . GLY B 1 210 ? -0.352 20.812 5.977 1 98.81 210 GLY B CA 1
ATOM 5734 C C . GLY B 1 210 ? -0.997 22.125 5.59 1 98.81 210 GLY B C 1
ATOM 5735 O O . GLY B 1 210 ? -1.815 22.188 4.672 1 98.81 210 GLY B O 1
ATOM 5736 N N . ARG B 1 211 ? -0.665 23.188 6.277 1 98.81 211 ARG B N 1
ATOM 5737 C CA . ARG B 1 211 ? -1.139 24.516 5.934 1 98.81 211 ARG B CA 1
ATOM 5738 C C . ARG B 1 211 ? -0.738 24.891 4.508 1 98.81 211 ARG B C 1
ATOM 5740 O O . ARG B 1 211 ? -1.542 25.453 3.758 1 98.81 211 ARG B O 1
ATOM 5747 N N . GLU B 1 212 ? 0.479 24.578 4.172 1 98.88 212 GLU B N 1
ATOM 5748 C CA . GLU B 1 212 ? 0.99 24.891 2.84 1 98.88 212 GLU B CA 1
ATOM 5749 C C . GLU B 1 212 ? 0.208 24.141 1.761 1 98.88 212 GLU B C 1
ATOM 5751 O O . GLU B 1 212 ? -0.03 24.672 0.677 1 98.88 212 GLU B O 1
ATOM 5756 N N . GLY B 1 213 ? -0.135 22.922 2.061 1 98.94 213 GLY B N 1
ATOM 5757 C CA . GLY B 1 213 ? -0.964 22.172 1.122 1 98.94 213 GLY B CA 1
ATOM 5758 C C . GLY B 1 213 ? -2.312 22.828 0.876 1 98.94 213 GLY B C 1
ATOM 5759 O O . GLY B 1 213 ? -2.738 22.969 -0.272 1 98.94 213 GLY B O 1
ATOM 5760 N N . LEU B 1 214 ? -2.982 23.203 1.958 1 98.88 214 LEU B N 1
ATOM 5761 C CA . LEU B 1 214 ? -4.258 23.906 1.826 1 98.88 214 LEU B CA 1
ATOM 5762 C C . LEU B 1 214 ? -4.074 25.234 1.104 1 98.88 214 LEU B C 1
ATOM 5764 O O . LEU B 1 214 ? -4.906 25.609 0.279 1 98.88 214 LEU B O 1
ATOM 5768 N N . THR B 1 215 ? -2.996 25.906 1.381 1 98.81 215 THR B N 1
ATOM 5769 C CA . THR B 1 215 ? -2.674 27.156 0.71 1 98.81 215 THR B CA 1
ATOM 5770 C C . THR B 1 215 ? -2.475 26.938 -0.786 1 98.81 215 THR B C 1
ATOM 5772 O O . THR B 1 215 ? -3.012 27.688 -1.607 1 98.81 215 THR B O 1
ATOM 5775 N N . ALA B 1 216 ? -1.747 25.922 -1.118 1 98.75 216 ALA B N 1
ATOM 5776 C CA . ALA B 1 216 ? -1.477 25.578 -2.516 1 98.75 216 ALA B CA 1
ATOM 5777 C C . ALA B 1 216 ? -2.773 25.422 -3.303 1 98.75 216 ALA B C 1
ATOM 5779 O O . ALA B 1 216 ? -2.959 26.062 -4.34 1 98.75 216 ALA B O 1
ATOM 5780 N N . ALA B 1 217 ? -3.652 24.703 -2.762 1 98.12 217 ALA B N 1
ATOM 5781 C CA . ALA B 1 217 ? -4.883 24.359 -3.471 1 98.12 217 ALA B CA 1
ATOM 5782 C C . ALA B 1 217 ? -5.852 25.547 -3.475 1 98.12 217 ALA B C 1
ATOM 5784 O O . ALA B 1 217 ? -6.637 25.703 -4.414 1 98.12 217 ALA B O 1
ATOM 5785 N N . SER B 1 218 ? -5.801 26.359 -2.434 1 97.5 218 SER B N 1
ATOM 5786 C CA . SER B 1 218 ? -6.73 27.484 -2.346 1 97.5 218 SER B CA 1
ATOM 5787 C C . SER B 1 218 ? -6.266 28.656 -3.201 1 97.5 218 SER B C 1
ATOM 5789 O O . SER B 1 218 ? -7.078 29.344 -3.816 1 97.5 218 SER B O 1
ATOM 5791 N N . ARG B 1 219 ? -5.035 28.906 -3.307 1 97.88 219 ARG B N 1
ATOM 5792 C CA . ARG B 1 219 ? -4.516 30.062 -4.027 1 97.88 219 ARG B CA 1
ATOM 5793 C C . ARG B 1 219 ? -4.312 29.75 -5.504 1 97.88 219 ARG B C 1
ATOM 5795 O O . ARG B 1 219 ? -4.469 30.609 -6.359 1 97.88 219 ARG B O 1
ATOM 5802 N N . TRP B 1 220 ? -3.969 28.562 -5.762 1 98.44 220 TRP B N 1
ATOM 5803 C CA . TRP B 1 220 ? -3.74 28.141 -7.141 1 98.44 220 TRP B CA 1
ATOM 5804 C C . TRP B 1 220 ? -4.5 26.859 -7.453 1 98.44 220 TRP B C 1
ATOM 5806 O O . TRP B 1 220 ? -3.896 25.828 -7.781 1 98.44 220 TRP B O 1
ATOM 5816 N N . PRO B 1 221 ? -5.809 26.938 -7.434 1 98.06 221 PRO B N 1
ATOM 5817 C CA . PRO B 1 221 ? -6.633 25.734 -7.637 1 98.06 221 PRO B CA 1
ATOM 5818 C C . PRO B 1 221 ? -6.387 25.078 -8.992 1 98.06 221 PRO B C 1
ATOM 5820 O O . PRO B 1 221 ? -6.688 23.891 -9.172 1 98.06 221 PRO B O 1
ATOM 5823 N N . GLU B 1 222 ? -5.758 25.75 -9.922 1 97.62 222 GLU B N 1
ATOM 5824 C CA . GLU B 1 222 ? -5.512 25.219 -11.258 1 97.62 222 GLU B CA 1
ATOM 5825 C C . GLU B 1 222 ? -4.188 24.453 -11.312 1 97.62 222 GLU B C 1
ATOM 5827 O O . GLU B 1 222 ? -3.936 23.703 -12.25 1 97.62 222 GLU B O 1
ATOM 5832 N N . SER B 1 223 ? -3.449 24.609 -10.273 1 98.56 223 SER B N 1
ATOM 5833 C CA . SER B 1 223 ? -2.088 24.094 -10.344 1 98.56 223 SER B CA 1
ATOM 5834 C C . SER B 1 223 ? -1.955 22.781 -9.57 1 98.56 223 SER B C 1
ATOM 5836 O O . SER B 1 223 ? -0.951 22.078 -9.703 1 98.56 223 SER B O 1
ATOM 5838 N N . TYR B 1 224 ? -2.941 22.438 -8.773 1 98.81 224 TYR B N 1
ATOM 5839 C CA . TYR B 1 224 ? -2.863 21.219 -7.957 1 98.81 224 TYR B CA 1
ATOM 5840 C C . TYR B 1 224 ? -4.109 20.359 -8.133 1 98.81 224 TYR B C 1
ATOM 5842 O O . TYR B 1 224 ? -5.211 20.891 -8.305 1 98.81 224 TYR B O 1
ATOM 5850 N N . ASP B 1 225 ? -3.939 19.047 -8.008 1 98.81 225 ASP B N 1
ATOM 5851 C CA . ASP B 1 225 ? -5.031 18.109 -8.25 1 98.81 225 ASP B CA 1
ATOM 5852 C C . ASP B 1 225 ? -5.414 17.375 -6.961 1 98.81 225 ASP B C 1
ATOM 5854 O O . ASP B 1 225 ? -6.539 16.875 -6.836 1 98.81 225 ASP B O 1
ATOM 5858 N N . GLY B 1 226 ? -4.531 17.234 -6.062 1 98.88 226 GLY B N 1
ATOM 5859 C CA . GLY B 1 226 ? -4.766 16.5 -4.832 1 98.88 226 GLY B CA 1
ATOM 5860 C C . GLY B 1 226 ? -3.889 16.969 -3.682 1 98.88 226 GLY B C 1
ATOM 5861 O O . GLY B 1 226 ? -2.723 17.312 -3.883 1 98.88 226 GLY B O 1
ATOM 5862 N N . ILE B 1 227 ? -4.445 16.922 -2.455 1 98.94 227 ILE B N 1
ATOM 5863 C CA . ILE B 1 227 ? -3.744 17.391 -1.264 1 98.94 227 ILE B CA 1
ATOM 5864 C C . ILE B 1 227 ? -3.865 16.344 -0.152 1 98.94 227 ILE B C 1
ATOM 5866 O O . ILE B 1 227 ? -4.969 15.914 0.189 1 98.94 227 ILE B O 1
ATOM 5870 N N . LEU B 1 228 ? -2.729 15.891 0.336 1 98.88 228 LEU B N 1
ATOM 5871 C CA . LEU B 1 228 ? -2.656 15.219 1.629 1 98.88 228 LEU B CA 1
ATOM 5872 C C . LEU B 1 228 ? -2.26 16.203 2.73 1 98.88 228 LEU B C 1
ATOM 5874 O O . LEU B 1 228 ? -1.102 16.609 2.805 1 98.88 228 LEU B O 1
ATOM 5878 N N . THR B 1 229 ? -3.174 16.562 3.58 1 98.81 229 THR B N 1
ATOM 5879 C CA . THR B 1 229 ? -2.896 17.516 4.648 1 98.81 229 THR B CA 1
ATOM 5880 C C . THR B 1 229 ? -3.109 16.875 6.016 1 98.81 229 THR B C 1
ATOM 5882 O O . THR B 1 229 ? -4.191 16.359 6.301 1 98.81 229 THR B O 1
ATOM 5885 N N . ASN B 1 230 ? -2.07 16.922 6.816 1 98.69 230 ASN B N 1
ATOM 5886 C CA . ASN B 1 230 ? -2.082 16.297 8.133 1 98.69 230 ASN B CA 1
ATOM 5887 C C . ASN B 1 230 ? -1.885 17.328 9.242 1 98.69 230 ASN B C 1
ATOM 5889 O O . ASN B 1 230 ? -0.871 18.031 9.273 1 98.69 230 ASN B O 1
ATOM 5893 N N . TYR B 1 231 ? -2.85 17.422 10.164 1 98.5 231 TYR B N 1
ATOM 5894 C CA . TYR B 1 231 ? -2.873 18.312 11.32 1 98.5 231 TYR B CA 1
ATOM 5895 C C . TYR B 1 231 ? -2.336 19.688 10.953 1 98.5 231 TYR B C 1
ATOM 5897 O O . TYR B 1 231 ? -1.421 20.203 11.609 1 98.5 231 TYR B O 1
ATOM 5905 N N . PRO B 1 232 ? -2.959 20.25 9.977 1 98.75 232 PRO B N 1
ATOM 5906 C CA . PRO B 1 232 ? -2.455 21.516 9.438 1 98.75 232 PRO B CA 1
ATOM 5907 C C . PRO B 1 232 ? -2.555 22.656 10.438 1 98.75 232 PRO B C 1
ATOM 5909 O O . PRO B 1 232 ? -3.537 22.75 11.18 1 98.75 232 PRO B O 1
ATOM 5912 N N . THR B 1 233 ? -1.541 23.5 10.43 1 98.56 233 THR B N 1
ATOM 5913 C CA . THR B 1 233 ? -1.631 24.797 11.094 1 98.56 233 THR B CA 1
ATOM 5914 C C . THR B 1 233 ? -2.4 25.781 10.227 1 98.56 233 THR B C 1
ATOM 5916 O O . THR B 1 233 ? -1.904 26.875 9.938 1 98.56 233 THR B O 1
ATOM 5919 N N . ALA B 1 234 ? -3.6 25.469 9.945 1 98.62 234 ALA B N 1
ATOM 5920 C CA . ALA B 1 234 ? -4.402 26.219 8.984 1 98.62 234 ALA B CA 1
ATOM 5921 C C . ALA B 1 234 ? -4.707 27.625 9.508 1 98.62 234 ALA B C 1
ATOM 5923 O O . ALA B 1 234 ? -4.508 28.609 8.797 1 98.62 234 ALA B O 1
ATOM 5924 N N . ASN B 1 235 ? -5.223 27.719 10.719 1 98.38 235 ASN B N 1
ATOM 5925 C CA . ASN B 1 235 ? -5.445 28.984 11.391 1 98.38 235 ASN B CA 1
ATOM 5926 C C . ASN B 1 235 ? -4.199 29.453 12.148 1 98.38 235 ASN B C 1
ATOM 5928 O O . ASN B 1 235 ? -4.227 29.578 13.367 1 98.38 235 ASN B O 1
ATOM 5932 N N . PHE B 1 236 ? -3.244 29.766 11.383 1 98.25 236 PHE B N 1
ATOM 5933 C CA . PHE B 1 236 ? -1.913 30.047 11.906 1 98.25 236 PHE B CA 1
ATOM 5934 C C . PHE B 1 236 ? -1.963 31.188 12.914 1 98.25 236 PHE B C 1
ATOM 5936 O O . PHE B 1 236 ? -1.454 31.062 14.031 1 98.25 236 PHE B O 1
ATOM 5943 N N . VAL B 1 237 ? -2.547 32.281 12.555 1 98.5 237 VAL B N 1
ATOM 5944 C CA . VAL B 1 237 ? -2.559 33.438 13.422 1 98.5 237 VAL B CA 1
ATOM 5945 C C . VAL B 1 237 ? -3.424 33.188 14.648 1 98.5 237 VAL B C 1
ATOM 5947 O O . VAL B 1 237 ? -3.07 33.562 15.766 1 98.5 237 VAL B O 1
ATOM 5950 N N . GLY B 1 238 ? -4.57 32.531 14.453 1 98.56 238 GLY B N 1
ATOM 5951 C CA . GLY B 1 238 ? -5.375 32.156 15.594 1 98.56 238 GLY B CA 1
ATOM 5952 C C . GLY B 1 238 ? -4.609 31.328 16.609 1 98.56 238 GLY B C 1
ATOM 5953 O O . GLY B 1 238 ? -4.746 31.547 17.812 1 98.56 238 GLY B O 1
ATOM 5954 N N . LEU B 1 239 ? -3.863 30.406 16.141 1 98.62 239 LEU B N 1
ATOM 5955 C CA . LEU B 1 239 ? -3.039 29.562 17 1 98.62 239 LEU B CA 1
ATOM 5956 C C . LEU B 1 239 ? -1.997 30.391 17.734 1 98.62 239 LEU B C 1
ATOM 5958 O O . LEU B 1 239 ? -1.766 30.172 18.938 1 98.62 239 LEU B O 1
ATOM 5962 N N . ARG B 1 240 ? -1.359 31.328 17.062 1 98.5 240 ARG B N 1
ATOM 5963 C CA . ARG B 1 240 ? -0.345 32.156 17.688 1 98.5 240 ARG B CA 1
ATOM 5964 C C . ARG B 1 240 ? -0.964 33.094 18.734 1 98.5 240 ARG B C 1
ATOM 5966 O O . ARG B 1 240 ? -0.382 33.281 19.797 1 98.5 240 ARG B O 1
ATOM 5973 N N . LEU B 1 241 ? -2.107 33.594 18.422 1 98.75 241 LEU B N 1
ATOM 5974 C CA . LEU B 1 241 ? -2.803 34.406 19.406 1 98.75 241 LEU B CA 1
ATOM 5975 C C . LEU B 1 241 ? -3.213 33.562 20.625 1 98.75 241 LEU B C 1
ATOM 5977 O O . LEU B 1 241 ? -3.203 34.062 21.75 1 98.75 241 LEU B O 1
ATOM 5981 N N . TRP B 1 242 ? -3.617 32.344 20.359 1 98.62 242 TRP B N 1
ATOM 5982 C CA . TRP B 1 242 ? -3.914 31.438 21.469 1 98.62 242 TRP B CA 1
ATOM 5983 C C . TRP B 1 242 ? -2.705 31.297 22.391 1 98.62 242 TRP B C 1
ATOM 5985 O O . TRP B 1 242 ? -2.842 31.312 23.609 1 98.62 242 TRP B O 1
ATOM 5995 N N . GLY B 1 243 ? -1.541 31.156 21.828 1 98.44 243 GLY B N 1
ATOM 5996 C CA . GLY B 1 243 ? -0.323 31.094 22.609 1 98.44 243 GLY B CA 1
ATOM 5997 C C . GLY B 1 243 ? -0.087 32.344 23.453 1 98.44 243 GLY B C 1
ATOM 5998 O O . GLY B 1 243 ? 0.4 32.25 24.594 1 98.44 243 GLY B O 1
ATOM 5999 N N . ALA B 1 244 ? -0.382 33.469 22.891 1 98.56 244 ALA B N 1
ATOM 6000 C CA . ALA B 1 244 ? -0.246 34.719 23.641 1 98.56 244 ALA B CA 1
ATOM 6001 C C . ALA B 1 244 ? -1.228 34.781 24.797 1 98.56 244 ALA B C 1
ATOM 6003 O O . ALA B 1 244 ? -0.869 35.188 25.906 1 98.56 244 ALA B O 1
ATOM 6004 N N . GLY B 1 245 ? -2.467 34.406 24.484 1 98.5 245 GLY B N 1
ATOM 6005 C CA . GLY B 1 245 ? -3.439 34.312 25.562 1 98.5 245 GLY B CA 1
ATOM 6006 C C . GLY B 1 245 ? -3.031 33.344 26.656 1 98.5 245 GLY B C 1
ATOM 6007 O O . GLY B 1 245 ? -3.215 33.625 27.844 1 98.5 245 GLY B O 1
ATOM 6008 N N . LEU B 1 246 ? -2.512 32.219 26.234 1 98.69 246 LEU B N 1
ATOM 6009 C CA . LEU B 1 246 ? -2.037 31.219 27.188 1 98.69 246 LEU B CA 1
ATOM 6010 C C . LEU B 1 246 ? -0.928 31.781 28.062 1 98.69 246 LEU B C 1
ATOM 6012 O O . LEU B 1 246 ? -0.884 31.516 29.266 1 98.69 246 LEU B O 1
ATOM 6016 N N . ALA B 1 247 ? -0.015 32.562 27.484 1 98.44 247 ALA B N 1
ATOM 6017 C CA . ALA B 1 247 ? 1.078 33.156 28.25 1 98.44 247 ALA B CA 1
ATOM 6018 C C . ALA B 1 247 ? 0.546 34 29.406 1 98.44 247 ALA B C 1
ATOM 6020 O O . ALA B 1 247 ? 1.023 33.875 30.531 1 98.44 247 ALA B O 1
ATOM 6021 N N . ARG B 1 248 ? -0.397 34.781 29.141 1 98.06 248 ARG B N 1
ATOM 6022 C CA . ARG B 1 248 ? -0.968 35.625 30.172 1 98.06 248 ARG B CA 1
ATOM 6023 C C . ARG B 1 248 ? -1.704 34.781 31.219 1 98.06 248 ARG B C 1
ATOM 6025 O O . ARG B 1 248 ? -1.603 35.062 32.406 1 98.06 248 ARG B O 1
ATOM 6032 N N . ALA B 1 249 ? -2.465 33.812 30.766 1 98.25 249 ALA B N 1
ATOM 6033 C CA . ALA B 1 249 ? -3.213 32.938 31.656 1 98.25 249 ALA B CA 1
ATOM 6034 C C . ALA B 1 249 ? -2.277 32.219 32.625 1 98.25 249 ALA B C 1
ATOM 6036 O O . ALA B 1 249 ? -2.621 32.031 33.812 1 98.25 249 ALA B O 1
ATOM 6037 N N . VAL B 1 250 ? -1.135 31.812 32.156 1 98.31 250 VAL B N 1
ATOM 6038 C CA . VAL B 1 250 ? -0.201 31 32.938 1 98.31 250 VAL B CA 1
ATOM 6039 C C . VAL B 1 250 ? 0.656 31.906 33.844 1 98.31 250 VAL B C 1
ATOM 6041 O O . VAL B 1 250 ? 0.838 31.641 35.031 1 98.31 250 VAL B O 1
ATOM 6044 N N . TYR B 1 251 ? 1.118 33.125 33.344 1 97.88 251 TYR B N 1
ATOM 6045 C CA . TYR B 1 251 ? 2.285 33.719 33.969 1 97.88 251 TYR B CA 1
ATOM 6046 C C . TYR B 1 251 ? 1.919 35.031 34.625 1 97.88 251 TYR B C 1
ATOM 6048 O O . TYR B 1 251 ? 2.693 35.562 35.438 1 97.88 251 TYR B O 1
ATOM 6056 N N . ASP B 1 252 ? 0.782 35.625 34.344 1 97.25 252 ASP B N 1
ATOM 6057 C CA . ASP B 1 252 ? 0.383 36.844 35.062 1 97.25 252 ASP B CA 1
ATOM 6058 C C . ASP B 1 252 ? 0.297 36.594 36.562 1 97.25 252 ASP B C 1
ATOM 6060 O O . ASP B 1 252 ? 0.151 35.438 37 1 97.25 252 ASP B O 1
ATOM 6064 N N . ASP B 1 253 ? 0.435 37.75 37.375 1 96 253 ASP B N 1
ATOM 6065 C CA . ASP B 1 253 ? 0.27 37.719 38.812 1 96 253 ASP B CA 1
ATOM 6066 C C . ASP B 1 253 ? 1.199 36.688 39.469 1 96 253 ASP B C 1
ATOM 6068 O O . ASP B 1 253 ? 0.749 35.844 40.219 1 96 253 ASP B O 1
ATOM 6072 N N . LYS B 1 254 ? 2.506 36.781 39.125 1 95.56 254 LYS B N 1
ATOM 6073 C CA . LYS B 1 254 ? 3.539 35.906 39.656 1 95.56 254 LYS B CA 1
ATOM 6074 C C . LYS B 1 254 ? 3.246 34.438 39.312 1 95.56 254 LYS B C 1
ATOM 6076 O O . LYS B 1 254 ? 3.268 33.594 40.219 1 95.56 254 LYS B O 1
ATOM 6081 N N . SER B 1 255 ? 2.766 34.188 38.094 1 97.38 255 SER B N 1
ATOM 6082 C CA . SER B 1 255 ? 2.551 32.844 37.531 1 97.38 255 SER B CA 1
ATOM 6083 C C . SER B 1 255 ? 1.465 32.094 38.281 1 97.38 255 SER B C 1
ATOM 6085 O O . SER B 1 255 ? 1.6 30.906 38.562 1 97.38 255 SER B O 1
ATOM 6087 N N . ALA B 1 256 ? 0.386 32.781 38.656 1 96.38 256 ALA B N 1
ATOM 6088 C CA . ALA B 1 256 ? -0.691 32.188 39.438 1 96.38 256 ALA B CA 1
ATOM 6089 C C . ALA B 1 256 ? -1.37 31.047 38.688 1 96.38 256 ALA B C 1
ATOM 6091 O O . ALA B 1 256 ? -1.916 30.125 39.281 1 96.38 256 ALA B O 1
ATOM 6092 N N . GLY B 1 257 ? -1.289 31.078 37.375 1 97.62 257 GLY B N 1
ATOM 6093 C CA . GLY B 1 257 ? -1.978 30.094 36.562 1 97.62 257 GLY B CA 1
ATOM 6094 C C . GLY B 1 257 ? -1.109 28.891 36.219 1 97.62 257 GLY B C 1
ATOM 6095 O O . GLY B 1 257 ? -1.585 27.922 35.625 1 97.62 257 GLY B O 1
ATOM 6096 N N . TRP B 1 258 ? 0.177 28.875 36.562 1 98.31 258 TRP B N 1
ATOM 6097 C CA . TRP B 1 258 ? 1.087 27.797 36.188 1 98.31 258 TRP B CA 1
ATOM 6098 C C . TRP B 1 258 ? 0.721 26.5 36.938 1 98.31 258 TRP B C 1
ATOM 6100 O O . TRP B 1 258 ? 0.453 26.516 38.125 1 98.31 258 TRP B O 1
ATOM 6110 N N . ILE B 1 259 ? 0.636 25.438 36.219 1 98.25 259 ILE B N 1
ATOM 6111 C CA . ILE B 1 259 ? 0.375 24.109 36.781 1 98.25 259 ILE B CA 1
ATOM 6112 C C . ILE B 1 259 ? 1.643 23.266 36.719 1 98.25 259 ILE B C 1
ATOM 6114 O O . ILE B 1 259 ? 2.172 23.016 35.625 1 98.25 259 ILE B O 1
ATOM 6118 N N . PRO B 1 260 ? 2.129 22.766 37.781 1 97.5 260 PRO B N 1
ATOM 6119 C CA . PRO B 1 260 ? 3.363 21.984 37.781 1 97.5 260 PRO B CA 1
ATOM 6120 C C . PRO B 1 260 ? 3.248 20.703 36.969 1 97.5 260 PRO B C 1
ATOM 6122 O O . PRO B 1 260 ? 2.17 20.109 36.906 1 97.5 260 PRO B O 1
ATOM 6125 N N . PRO B 1 261 ? 4.395 20.234 36.469 1 97.44 261 PRO B N 1
ATOM 6126 C CA . PRO B 1 261 ? 4.402 19.062 35.594 1 97.44 261 PRO B CA 1
ATOM 6127 C C . PRO B 1 261 ? 3.762 17.844 36.219 1 97.44 261 PRO B C 1
ATOM 6129 O O . PRO B 1 261 ? 3.053 17.094 35.562 1 97.44 261 PRO B O 1
ATOM 6132 N N . LYS B 1 262 ? 4.008 17.625 37.5 1 97.38 262 LYS B N 1
ATOM 6133 C CA . LYS B 1 262 ? 3.434 16.469 38.188 1 97.38 262 LYS B CA 1
ATOM 6134 C C . LYS B 1 262 ? 1.909 16.516 38.125 1 97.38 262 LYS B C 1
ATOM 6136 O O . LYS B 1 262 ? 1.264 15.477 37.938 1 97.38 262 LYS B O 1
ATOM 6141 N N . LEU B 1 263 ? 1.385 17.672 38.375 1 97.94 263 LEU B N 1
ATOM 6142 C CA . LEU B 1 263 ? -0.066 17.812 38.375 1 97.94 263 LEU B CA 1
ATOM 6143 C C . LEU B 1 263 ? -0.609 17.703 36.938 1 97.94 263 LEU B C 1
ATOM 6145 O O . LEU B 1 263 ? -1.706 17.188 36.75 1 97.94 263 LEU B O 1
ATOM 6149 N N . VAL B 1 264 ? 0.068 18.234 35.906 1 98.12 264 VAL B N 1
ATOM 6150 C CA . VAL B 1 264 ? -0.308 18.062 34.5 1 98.12 264 VAL B CA 1
ATOM 6151 C C . VAL B 1 264 ? -0.412 16.578 34.188 1 98.12 264 VAL B C 1
ATOM 6153 O O . VAL B 1 264 ? -1.366 16.141 33.531 1 98.12 264 VAL B O 1
ATOM 6156 N N . GLU B 1 265 ? 0.568 15.82 34.594 1 97.75 265 GLU B N 1
ATOM 6157 C CA . GLU B 1 265 ? 0.572 14.375 34.406 1 97.75 265 GLU B CA 1
ATOM 6158 C C . GLU B 1 265 ? -0.637 13.719 35.062 1 97.75 265 GLU B C 1
ATOM 6160 O O . GLU B 1 265 ? -1.255 12.82 34.469 1 97.75 265 GLU B O 1
ATOM 6165 N N . ARG B 1 266 ? -0.9 14.117 36.219 1 97.88 266 ARG B N 1
ATOM 6166 C CA . ARG B 1 266 ? -2.041 13.555 36.938 1 97.88 266 ARG B CA 1
ATOM 6167 C C . ARG B 1 266 ? -3.348 13.859 36.219 1 97.88 266 ARG B C 1
ATOM 6169 O O . ARG B 1 266 ? -4.227 13.008 36.125 1 97.88 266 ARG B O 1
ATOM 6176 N N . ILE B 1 267 ? -3.492 15.133 35.781 1 98.12 267 ILE B N 1
ATOM 6177 C CA . ILE B 1 267 ? -4.684 15.508 35.031 1 98.12 267 ILE B CA 1
ATOM 6178 C C . ILE B 1 267 ? -4.859 14.578 33.844 1 98.12 267 ILE B C 1
ATOM 6180 O O . ILE B 1 267 ? -5.945 14.039 33.625 1 98.12 267 ILE B O 1
ATOM 6184 N N . SER B 1 268 ? -3.797 14.359 33.031 1 97.62 268 SER B N 1
ATOM 6185 C CA . SER B 1 268 ? -3.83 13.5 31.859 1 97.62 268 SER B CA 1
ATOM 6186 C C . SER B 1 268 ? -4.211 12.07 32.219 1 97.62 268 SER B C 1
ATOM 6188 O O . SER B 1 268 ? -5.074 11.469 31.594 1 97.62 268 SER B O 1
ATOM 6190 N N . LYS B 1 269 ? -3.59 11.531 33.25 1 97.62 269 LYS B N 1
ATOM 6191 C CA . LYS B 1 269 ? -3.822 10.156 33.656 1 97.62 269 LYS B CA 1
ATOM 6192 C C . LYS B 1 269 ? -5.266 9.953 34.125 1 97.62 269 LYS B C 1
ATOM 6194 O O . LYS B 1 269 ? -5.91 8.977 33.75 1 97.62 269 LYS B O 1
ATOM 6199 N N . GLU B 1 270 ? -5.746 10.852 34.938 1 97.62 270 GLU B N 1
ATOM 6200 C CA . GLU B 1 270 ? -7.105 10.742 35.469 1 97.62 270 GLU B CA 1
ATOM 6201 C C . GLU B 1 270 ? -8.133 10.938 34.344 1 97.62 270 GLU B C 1
ATOM 6203 O O . GLU B 1 270 ? -9.188 10.297 34.344 1 97.62 270 GLU B O 1
ATOM 6208 N N . ALA B 1 271 ? -7.832 11.828 33.469 1 98 271 ALA B N 1
ATOM 6209 C CA . ALA B 1 271 ? -8.703 12.008 32.312 1 98 271 ALA B CA 1
ATOM 6210 C C . ALA B 1 271 ? -8.805 10.727 31.484 1 98 271 ALA B C 1
ATOM 6212 O O . ALA B 1 271 ? -9.898 10.289 31.125 1 98 271 ALA B O 1
ATOM 6213 N N . LEU B 1 272 ? -7.66 10.102 31.141 1 97.62 272 LEU B N 1
ATOM 6214 C CA . LEU B 1 272 ? -7.633 8.875 30.359 1 97.62 272 LEU B CA 1
ATOM 6215 C C . LEU B 1 272 ? -8.398 7.766 31.062 1 97.62 272 LEU B C 1
ATOM 6217 O O . LEU B 1 272 ? -9.125 7 30.422 1 97.62 272 LEU B O 1
ATOM 6221 N N . LYS B 1 273 ? -8.18 7.68 32.344 1 97.06 273 LYS B N 1
ATOM 6222 C CA . LYS B 1 273 ? -8.867 6.656 33.125 1 97.06 273 LYS B CA 1
ATOM 6223 C C . LYS B 1 273 ? -10.383 6.793 33 1 97.06 273 LYS B C 1
ATOM 6225 O O . LYS B 1 273 ? -11.086 5.789 32.906 1 97.06 273 LYS B O 1
ATOM 6230 N N . SER B 1 274 ? -10.852 8.008 33.031 1 96.44 274 SER B N 1
ATOM 6231 C CA . SER B 1 274 ? -12.289 8.234 33.031 1 96.44 274 SER B CA 1
ATOM 6232 C C . SER B 1 274 ? -12.859 8.164 31.609 1 96.44 274 SER B C 1
ATOM 6234 O O . SER B 1 274 ? -14.055 7.906 31.422 1 96.44 274 SER B O 1
ATOM 6236 N N . CYS B 1 275 ? -12.07 8.359 30.547 1 97.5 275 CYS B N 1
ATOM 6237 C CA . CYS B 1 275 ? -12.578 8.57 29.203 1 97.5 275 CYS B CA 1
ATOM 6238 C C . CYS B 1 275 ? -12.344 7.336 28.344 1 97.5 275 CYS B C 1
ATOM 6240 O O . CYS B 1 275 ? -13.094 7.082 27.391 1 97.5 275 CYS B O 1
ATOM 6242 N N . ASP B 1 276 ? -11.289 6.578 28.562 1 97.44 276 ASP B N 1
ATOM 6243 C CA . ASP B 1 276 ? -10.789 5.543 27.672 1 97.44 276 ASP B CA 1
ATOM 6244 C C . ASP B 1 276 ? -11.859 4.496 27.375 1 97.44 276 ASP B C 1
ATOM 6246 O O . ASP B 1 276 ? -12.031 4.066 26.234 1 97.44 276 ASP B O 1
ATOM 6250 N N . GLY B 1 277 ? -12.641 4.098 28.312 1 96.5 277 GLY B N 1
ATOM 6251 C CA . GLY B 1 277 ? -13.609 3.025 28.188 1 96.5 277 GLY B CA 1
ATOM 6252 C C . GLY B 1 277 ? -14.906 3.469 27.531 1 96.5 277 GLY B C 1
ATOM 6253 O O . GLY B 1 277 ? -15.742 2.639 27.172 1 96.5 277 GLY B O 1
ATOM 6254 N N . LEU B 1 278 ? -15.078 4.719 27.234 1 95.81 278 LEU B N 1
ATOM 6255 C CA . LEU B 1 278 ? -16.328 5.277 26.734 1 95.81 278 LEU B CA 1
ATOM 6256 C C . LEU B 1 278 ? -16.625 4.766 25.328 1 95.81 278 LEU B C 1
ATOM 6258 O O . LEU B 1 278 ? -17.75 4.891 24.844 1 95.81 278 LEU B O 1
ATOM 6262 N N . ASP B 1 279 ? -15.688 4.176 24.609 1 94.5 279 ASP B N 1
ATOM 6263 C CA . ASP B 1 279 ? -15.906 3.678 23.266 1 94.5 279 ASP B CA 1
ATOM 6264 C C . ASP B 1 279 ? -15.961 2.15 23.234 1 94.5 279 ASP B C 1
ATOM 6266 O O . ASP B 1 279 ? -15.82 1.532 22.188 1 94.5 279 ASP B O 1
ATOM 6270 N N . GLY B 1 280 ? -16.031 1.581 24.406 1 94.62 280 GLY B N 1
ATOM 6271 C CA . GLY B 1 280 ? -16.312 0.159 24.516 1 94.62 280 GLY B CA 1
ATOM 6272 C C . GLY B 1 280 ? -15.086 -0.674 24.797 1 94.62 280 GLY B C 1
ATOM 6273 O O . GLY B 1 280 ? -15.172 -1.897 24.938 1 94.62 280 GLY B O 1
ATOM 6274 N N . VAL B 1 281 ? -13.898 -0.027 24.906 1 96.69 281 VAL B N 1
ATOM 6275 C CA . VAL B 1 281 ? -12.672 -0.779 25.172 1 96.69 281 VAL B CA 1
ATOM 6276 C C . VAL B 1 281 ? -11.656 0.119 25.875 1 96.69 281 VAL B C 1
ATOM 6278 O O . VAL B 1 281 ? -11.602 1.323 25.625 1 96.69 281 VAL B O 1
ATOM 6281 N N . GLU B 1 282 ? -10.914 -0.398 26.797 1 96.62 282 GLU B N 1
ATOM 6282 C CA . GLU B 1 282 ? -9.812 0.318 27.438 1 96.62 282 GLU B CA 1
ATOM 6283 C C . GLU B 1 282 ? -8.477 -0.031 26.781 1 96.62 282 GLU B C 1
ATOM 6285 O O . GLU B 1 282 ? -7.773 -0.929 27.25 1 96.62 282 GLU B O 1
ATOM 6290 N N . ASP B 1 283 ? -8.133 0.708 25.812 1 95.81 283 ASP B N 1
ATOM 6291 C CA . ASP B 1 283 ? -6.906 0.432 25.062 1 95.81 283 ASP B CA 1
ATOM 6292 C C . ASP B 1 283 ? -6.012 1.669 24.984 1 95.81 283 ASP B C 1
ATOM 6294 O O . ASP B 1 283 ? -5.094 1.733 24.172 1 95.81 283 ASP B O 1
ATOM 6298 N N . GLY B 1 284 ? -6.379 2.709 25.75 1 96.06 284 GLY B N 1
ATOM 6299 C CA . GLY B 1 284 ? -5.566 3.91 25.844 1 96.06 284 GLY B CA 1
ATOM 6300 C C . GLY B 1 284 ? -5.945 4.977 24.828 1 96.06 284 GLY B C 1
ATOM 6301 O O . GLY B 1 284 ? -5.367 6.066 24.828 1 96.06 284 GLY B O 1
ATOM 6302 N N . LEU B 1 285 ? -6.922 4.703 23.953 1 97.31 285 LEU B N 1
ATOM 6303 C CA . LEU B 1 285 ? -7.391 5.664 22.953 1 97.31 285 LEU B CA 1
ATOM 6304 C C . LEU B 1 285 ? -8.781 6.184 23.312 1 97.31 285 LEU B C 1
ATOM 6306 O O . LEU B 1 285 ? -9.688 5.395 23.594 1 97.31 285 LEU B O 1
ATOM 6310 N N . VAL B 1 286 ? -8.961 7.449 23.391 1 97.38 286 VAL B N 1
ATOM 6311 C CA . VAL B 1 286 ? -10.266 8.039 23.656 1 97.38 286 VAL B CA 1
ATOM 6312 C C . VAL B 1 286 ? -11.016 8.242 22.344 1 97.38 286 VAL B C 1
ATOM 6314 O O . VAL B 1 286 ? -10.75 9.195 21.609 1 97.38 286 VAL B O 1
ATOM 6317 N N . GLY B 1 287 ? -11.945 7.371 22.094 1 95.69 287 GLY B N 1
ATOM 6318 C CA . GLY B 1 287 ? -12.727 7.445 20.859 1 95.69 287 GLY B CA 1
ATOM 6319 C C . GLY B 1 287 ? -13.914 8.375 20.969 1 95.69 287 GLY B C 1
ATOM 6320 O O . GLY B 1 287 ? -14.125 9.227 20.094 1 95.69 287 GLY B O 1
ATOM 6321 N N . ASN B 1 288 ? -14.664 8.266 22 1 96.31 288 ASN B N 1
ATOM 6322 C CA . ASN B 1 288 ? -15.852 9.078 22.219 1 96.31 288 ASN B CA 1
ATOM 6323 C C . ASN B 1 288 ? -15.5 10.406 22.891 1 96.31 288 ASN B C 1
ATOM 6325 O O . ASN B 1 288 ? -15.789 10.602 24.078 1 96.31 288 ASN B O 1
ATOM 6329 N N . MET B 1 289 ? -15 11.281 22.141 1 95.94 289 MET B N 1
ATOM 6330 C CA . MET B 1 289 ? -14.492 12.555 22.641 1 95.94 289 MET B CA 1
ATOM 6331 C C . MET B 1 289 ? -15.625 13.43 23.156 1 95.94 289 MET B C 1
ATOM 6333 O O . MET B 1 289 ? -15.453 14.164 24.125 1 95.94 289 MET B O 1
ATOM 6337 N N . GLN B 1 290 ? -16.734 13.359 22.5 1 94.88 290 GLN B N 1
ATOM 6338 C CA . GLN B 1 290 ? -17.875 14.172 22.922 1 94.88 290 GLN B CA 1
ATOM 6339 C C . GLN B 1 290 ? -18.312 13.828 24.344 1 94.88 290 GLN B C 1
ATOM 6341 O O . GLN B 1 290 ? -18.516 14.719 25.172 1 94.88 290 GLN B O 1
ATOM 6346 N N . GLN B 1 291 ? -18.438 12.547 24.578 1 96 291 GLN B N 1
ATOM 6347 C CA . GLN B 1 291 ? -18.828 12.133 25.922 1 96 291 GLN B CA 1
ATOM 6348 C C . GLN B 1 291 ? -17.75 12.461 26.938 1 96 291 GLN B C 1
ATOM 6350 O O . GLN B 1 291 ? -18.031 12.828 28.078 1 96 291 GLN B O 1
ATOM 6355 N N . CYS B 1 292 ? -16.531 12.281 26.547 1 97.19 292 CYS B N 1
ATOM 6356 C CA . CYS B 1 292 ? -15.43 12.609 27.438 1 97.19 292 CYS B CA 1
ATOM 6357 C C . CYS B 1 292 ? -15.453 14.094 27.812 1 97.19 292 CYS B C 1
ATOM 6359 O O . CYS B 1 292 ? -15.344 14.438 28.984 1 97.19 292 CYS B O 1
ATOM 6361 N N . ARG B 1 293 ? -15.609 14.984 26.875 1 96.5 293 ARG B N 1
ATOM 6362 C CA . ARG B 1 293 ? -15.617 16.422 27.125 1 96.5 293 ARG B CA 1
ATOM 6363 C C . ARG B 1 293 ? -16.797 16.812 28 1 96.5 293 ARG B C 1
ATOM 6365 O O . ARG B 1 293 ? -16.703 17.734 28.812 1 96.5 293 ARG B O 1
ATOM 6372 N N . ALA B 1 294 ? -17.875 16.062 27.938 1 95.81 294 ALA B N 1
ATOM 6373 C CA . ALA B 1 294 ? -19.062 16.344 28.734 1 95.81 294 ALA B CA 1
ATOM 6374 C C . ALA B 1 294 ? -18.797 16.094 30.219 1 95.81 294 ALA B C 1
ATOM 6376 O O . ALA B 1 294 ? -19.484 16.641 31.078 1 95.81 294 ALA B O 1
ATOM 6377 N N . GLN B 1 295 ? -17.781 15.352 30.516 1 95.25 295 GLN B N 1
ATOM 6378 C CA . GLN B 1 295 ? -17.531 15.031 31.906 1 95.25 295 GLN B CA 1
ATOM 6379 C C . GLN B 1 295 ? -16.312 15.797 32.438 1 95.25 295 GLN B C 1
ATOM 6381 O O . GLN B 1 295 ? -15.867 15.57 33.562 1 95.25 295 GLN B O 1
ATOM 6386 N N . SER B 1 296 ? -15.773 16.703 31.719 1 96.94 296 SER B N 1
ATOM 6387 C CA . SER B 1 296 ? -14.547 17.406 32.062 1 96.94 296 SER B CA 1
ATOM 6388 C C . SER B 1 296 ? -14.719 18.188 33.375 1 96.94 296 SER B C 1
ATOM 6390 O O . SER B 1 296 ? -13.789 18.297 34.156 1 96.94 296 SER B O 1
ATOM 6392 N N . ALA B 1 297 ? -15.906 18.703 33.594 1 96.31 297 ALA B N 1
ATOM 6393 C CA . ALA B 1 297 ? -16.172 19.484 34.812 1 96.31 297 ALA B CA 1
ATOM 6394 C C . ALA B 1 297 ? -15.992 18.625 36.062 1 96.31 297 ALA B C 1
ATOM 6396 O O . ALA B 1 297 ? -15.5 19.109 37.062 1 96.31 297 ALA B O 1
ATOM 6397 N N . VAL B 1 298 ? -16.422 17.406 35.969 1 96.75 298 VAL B N 1
ATOM 6398 C CA . VAL B 1 298 ? -16.297 16.469 37.094 1 96.75 298 VAL B CA 1
ATOM 6399 C C . VAL B 1 298 ? -14.828 16.203 37.406 1 96.75 298 VAL B C 1
ATOM 6401 O O . VAL B 1 298 ? -14.422 16.172 38.562 1 96.75 298 VAL B O 1
ATOM 6404 N N . LEU B 1 299 ? -14.055 16.016 36.375 1 97.38 299 LEU B N 1
ATOM 6405 C CA . LEU B 1 299 ? -12.625 15.805 36.531 1 97.38 299 LEU B CA 1
ATOM 6406 C C . LEU B 1 299 ? -11.961 16.984 37.219 1 97.38 299 LEU B C 1
ATOM 6408 O O . LEU B 1 299 ? -11.195 16.812 38.188 1 97.38 299 LEU B O 1
ATOM 6412 N N . VAL B 1 300 ? -12.281 18.203 36.75 1 97.75 300 VAL B N 1
ATOM 6413 C CA . VAL B 1 300 ? -11.688 19.406 37.312 1 97.75 300 VAL B CA 1
ATOM 6414 C C . VAL B 1 300 ? -12.07 19.547 38.781 1 97.75 300 VAL B C 1
ATOM 6416 O O . VAL B 1 300 ? -11.227 19.859 39.625 1 97.75 300 VAL B O 1
ATOM 6419 N N . GLN B 1 301 ? -13.32 19.266 39.094 1 96.31 301 GLN B N 1
ATOM 6420 C CA . GLN B 1 301 ? -13.789 19.344 40.5 1 96.31 301 GLN B CA 1
ATOM 6421 C C . GLN B 1 301 ? -13.047 18.344 41.375 1 96.31 301 GLN B C 1
ATOM 6423 O O . GLN B 1 301 ? -12.703 18.672 42.531 1 96.31 301 GLN B O 1
ATOM 6428 N N . SER B 1 302 ? -12.758 17.219 40.875 1 96.5 302 SER B N 1
ATOM 6429 C CA . SER B 1 302 ? -12.102 16.188 41.656 1 96.5 302 SER B CA 1
ATOM 6430 C C . SER B 1 302 ? -10.648 16.531 41.938 1 96.5 302 SER B C 1
ATOM 6432 O O . SER B 1 302 ? -10.039 16.016 42.875 1 96.5 302 SER B O 1
ATOM 6434 N N . LEU B 1 303 ? -10.07 17.438 41.156 1 97.12 303 LEU B N 1
ATOM 6435 C CA . LEU B 1 303 ? -8.664 17.797 41.312 1 97.12 303 LEU B CA 1
ATOM 6436 C C . LEU B 1 303 ? -8.508 19.172 41.938 1 97.12 303 LEU B C 1
ATOM 6438 O O . LEU B 1 303 ? -7.387 19.656 42.125 1 97.12 303 LEU B O 1
ATOM 6442 N N . ALA B 1 304 ? -9.602 19.812 42.25 1 96.75 304 ALA B N 1
ATOM 6443 C CA . ALA B 1 304 ? -9.578 21.172 42.781 1 96.75 304 ALA B CA 1
ATOM 6444 C C . ALA B 1 304 ? -9.102 21.188 44.219 1 96.75 304 ALA B C 1
ATOM 6446 O O . ALA B 1 304 ? -9.422 20.297 45 1 96.75 304 ALA B O 1
ATOM 6447 N N . CYS B 1 305 ? -8.266 22.156 44.531 1 95.19 305 CYS B N 1
ATOM 6448 C CA . CYS B 1 305 ? -7.848 22.375 45.906 1 95.19 305 CYS B CA 1
ATOM 6449 C C . CYS B 1 305 ? -9.047 22.719 46.781 1 95.19 305 CYS B C 1
ATOM 6451 O O . CYS B 1 305 ? -10.047 23.234 46.312 1 95.19 305 CYS B O 1
ATOM 6453 N N . LYS B 1 306 ? -8.836 22.234 48.125 1 85.81 306 LYS B N 1
ATOM 6454 C CA . LYS B 1 306 ? -9.789 22.75 49.094 1 85.81 306 LYS B CA 1
ATOM 6455 C C . LYS B 1 306 ? -9.734 24.266 49.188 1 85.81 306 LYS B C 1
ATOM 6457 O O . LYS B 1 306 ? -8.773 24.891 48.719 1 85.81 306 LYS B O 1
ATOM 6462 N N . SER B 1 307 ? -10.703 24.844 49.688 1 73.75 307 SER B N 1
ATOM 6463 C CA . SER B 1 307 ? -10.844 26.297 49.75 1 73.75 307 SER B CA 1
ATOM 6464 C C . SER B 1 307 ? -9.617 26.953 50.375 1 73.75 307 SER B C 1
ATOM 6466 O O . SER B 1 307 ? -8.875 26.297 51.125 1 73.75 307 SER B O 1
ATOM 6468 N N . ASP B 1 308 ? -8.805 27.969 49.781 1 80 308 ASP B N 1
ATOM 6469 C CA . ASP B 1 308 ? -7.824 28.891 50.344 1 80 308 ASP B CA 1
ATOM 6470 C C . ASP B 1 308 ? -6.402 28.5 49.969 1 80 308 ASP B C 1
ATOM 6472 O O . ASP B 1 308 ? -5.434 29.109 50.406 1 80 308 ASP B O 1
ATOM 6476 N N . VAL B 1 309 ? -6.289 27.438 49.094 1 85.38 309 VAL B N 1
ATOM 6477 C CA . VAL B 1 309 ? -4.934 27.078 48.719 1 85.38 309 VAL B CA 1
ATOM 6478 C C . VAL B 1 309 ? -4.445 28.047 47.625 1 85.38 309 VAL B C 1
ATOM 6480 O O . VAL B 1 309 ? -5.184 28.344 46.688 1 85.38 309 VAL B O 1
ATOM 6483 N N . THR B 1 310 ? -3.25 28.609 47.906 1 82.56 310 THR B N 1
ATOM 6484 C CA . THR B 1 310 ? -2.654 29.516 46.938 1 82.56 310 THR B CA 1
ATOM 6485 C C . THR B 1 310 ? -1.323 28.984 46.438 1 82.56 310 THR B C 1
ATOM 6487 O O . THR B 1 310 ? -0.834 27.953 46.906 1 82.56 310 THR B O 1
ATOM 6490 N N . GLY B 1 311 ? -0.817 29.625 45.375 1 89.06 311 GLY B N 1
ATOM 6491 C CA . GLY B 1 311 ? 0.428 29.172 44.781 1 89.06 311 GLY B CA 1
ATOM 6492 C C . GLY B 1 311 ? 0.226 28.109 43.688 1 89.06 311 GLY B C 1
ATOM 6493 O O . GLY B 1 311 ? -0.763 28.141 42.969 1 89.06 311 GLY B O 1
ATOM 6494 N N . ASN B 1 312 ? 1.292 27.328 43.5 1 90.75 312 ASN B N 1
ATOM 6495 C CA . ASN B 1 312 ? 1.274 26.297 42.5 1 90.75 312 ASN B CA 1
ATOM 6496 C C . ASN B 1 312 ? 1.523 24.922 43.094 1 90.75 312 ASN B C 1
ATOM 6498 O O . ASN B 1 312 ? 2.549 24.297 42.812 1 90.75 312 ASN B O 1
ATOM 6502 N N . PRO B 1 313 ? 0.517 24.484 43.812 1 91.69 313 PRO B N 1
ATOM 6503 C CA . PRO B 1 313 ? 0.697 23.172 44.406 1 91.69 313 PRO B CA 1
ATOM 6504 C C . PRO B 1 313 ? 0.775 22.047 43.375 1 91.69 313 PRO B C 1
ATOM 6506 O O . PRO B 1 313 ? 0.285 22.203 42.25 1 91.69 313 PRO B O 1
ATOM 6509 N N . ASP B 1 314 ? 1.33 20.875 43.844 1 92.12 314 ASP B N 1
ATOM 6510 C CA . ASP B 1 314 ? 1.551 19.75 42.938 1 92.12 314 ASP B CA 1
ATOM 6511 C C . ASP B 1 314 ? 0.417 18.734 43.031 1 92.12 314 ASP B C 1
ATOM 6513 O O . ASP B 1 314 ? 0.393 17.75 42.281 1 92.12 314 ASP B O 1
ATOM 6517 N N . ASP B 1 315 ? -0.555 18.969 43.875 1 93.44 315 ASP B N 1
ATOM 6518 C CA . ASP B 1 315 ? -1.481 17.875 44.156 1 93.44 315 ASP B CA 1
ATOM 6519 C C . ASP B 1 315 ? -2.93 18.312 43.938 1 93.44 315 ASP B C 1
ATOM 6521 O O . ASP B 1 315 ? -3.846 17.484 44 1 93.44 315 ASP B O 1
ATOM 6525 N N . CYS B 1 316 ? -3.098 19.594 43.781 1 96.75 316 CYS B N 1
ATOM 6526 C CA . CYS B 1 316 ? -4.457 20.047 43.5 1 96.75 316 CYS B CA 1
ATOM 6527 C C . CYS B 1 316 ? -4.441 21.312 42.656 1 96.75 316 CYS B C 1
ATOM 6529 O O . CYS B 1 316 ? -3.416 21.984 42.562 1 96.75 316 CYS B O 1
ATOM 6531 N N . LEU B 1 317 ? -5.602 21.703 42.062 1 97.81 317 LEU B N 1
ATOM 6532 C CA . LEU B 1 317 ? -5.75 22.859 41.188 1 97.81 317 LEU B CA 1
ATOM 6533 C C . LEU B 1 317 ? -6.32 24.047 41.969 1 97.81 317 LEU B C 1
ATOM 6535 O O . LEU B 1 317 ? -7.422 23.969 42.5 1 97.81 317 LEU B O 1
ATOM 6539 N N . THR B 1 318 ? -5.586 25.141 41.938 1 97.12 318 THR B N 1
ATOM 6540 C CA . THR B 1 318 ? -6.082 26.375 42.531 1 97.12 318 THR B CA 1
ATOM 6541 C C . THR B 1 318 ? -7.141 27.016 41.656 1 97.12 318 THR B C 1
ATOM 6543 O O . THR B 1 318 ? -7.293 26.641 40.469 1 97.12 318 THR B O 1
ATOM 6546 N N . GLN B 1 319 ? -7.879 27.984 42.219 1 95.25 319 GLN B N 1
ATOM 6547 C CA . GLN B 1 319 ? -8.906 28.688 41.438 1 95.25 319 GLN B CA 1
ATOM 6548 C C . GLN B 1 319 ? -8.305 29.422 40.25 1 95.25 319 GLN B C 1
ATOM 6550 O O . GLN B 1 319 ? -8.898 29.469 39.188 1 95.25 319 GLN B O 1
ATOM 6555 N N . ALA B 1 320 ? -7.129 30.047 40.438 1 95.69 320 ALA B N 1
ATOM 6556 C CA . ALA B 1 320 ? -6.457 30.75 39.344 1 95.69 320 ALA B CA 1
ATOM 6557 C C . ALA B 1 320 ? -6.109 29.812 38.219 1 95.69 320 ALA B C 1
ATOM 6559 O O . ALA B 1 320 ? -6.277 30.141 37.031 1 95.69 320 ALA B O 1
ATOM 6560 N N . GLN B 1 321 ? -5.586 28.641 38.594 1 97.5 321 GLN B N 1
ATOM 6561 C CA . GLN B 1 321 ? -5.23 27.641 37.594 1 97.5 321 GLN B CA 1
ATOM 6562 C C . GLN B 1 321 ? -6.461 27.188 36.812 1 97.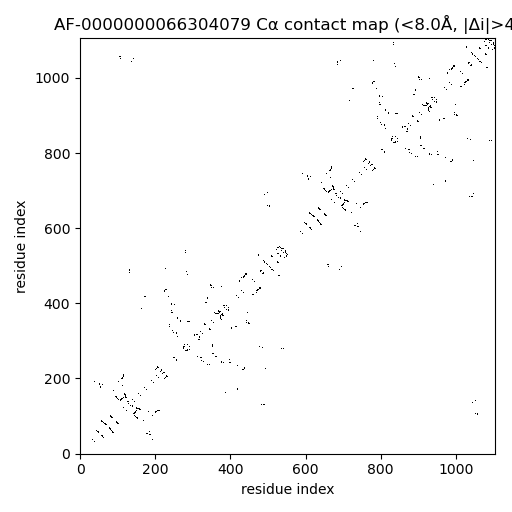5 321 GLN B C 1
ATOM 6564 O O . GLN B 1 321 ? -6.402 27 35.594 1 97.5 321 GLN B O 1
ATOM 6569 N N . ILE B 1 322 ? -7.598 27 37.438 1 97.5 322 ILE B N 1
ATOM 6570 C CA . ILE B 1 322 ? -8.836 26.5 36.812 1 97.5 322 ILE B CA 1
ATOM 6571 C C . ILE B 1 322 ? -9.438 27.594 35.938 1 97.5 322 ILE B C 1
ATOM 6573 O O . ILE B 1 322 ? -9.766 27.344 34.781 1 97.5 322 ILE B O 1
ATOM 6577 N N . GLU B 1 323 ? -9.5 28.828 36.375 1 96.69 323 GLU B N 1
ATOM 6578 C CA . GLU B 1 323 ? -10.266 29.891 35.75 1 96.69 323 GLU B CA 1
ATOM 6579 C C . GLU B 1 323 ? -9.453 30.547 34.625 1 96.69 323 GLU B C 1
ATOM 6581 O O . GLU B 1 323 ? -10.008 31.266 33.781 1 96.69 323 GLU B O 1
ATOM 6586 N N . ARG B 1 324 ? -8.148 30.297 34.625 1 97.69 324 ARG B N 1
ATOM 6587 C CA . ARG B 1 324 ? -7.312 30.922 33.625 1 97.69 324 ARG B CA 1
ATOM 6588 C C . ARG B 1 324 ? -6.734 29.875 32.656 1 97.69 324 ARG B C 1
ATOM 6590 O O . ARG B 1 324 ? -7.25 29.672 31.562 1 97.69 324 ARG B O 1
ATOM 6597 N N . THR B 1 325 ? -5.77 29.125 33.25 1 98.38 325 THR B N 1
ATOM 6598 C CA . THR B 1 325 ? -4.977 28.25 32.406 1 98.38 325 THR B CA 1
ATOM 6599 C C . THR B 1 325 ? -5.836 27.109 31.844 1 98.38 325 THR B C 1
ATOM 6601 O O . THR B 1 325 ? -5.859 26.891 30.625 1 98.38 325 THR B O 1
ATOM 6604 N N . LEU B 1 326 ? -6.574 26.406 32.688 1 98.44 326 LEU B N 1
ATOM 6605 C CA . LEU B 1 326 ? -7.395 25.297 32.188 1 98.44 326 LEU B CA 1
ATOM 6606 C C . LEU B 1 326 ? -8.492 25.812 31.25 1 98.44 326 LEU B C 1
ATOM 6608 O O . LEU B 1 326 ? -8.836 25.156 30.266 1 98.44 326 LEU B O 1
ATOM 6612 N N . LYS B 1 327 ? -9.031 26.969 31.578 1 97.94 327 LYS B N 1
ATOM 6613 C CA . LYS B 1 327 ? -10.117 27.516 30.781 1 97.94 327 LYS B CA 1
ATOM 6614 C C . LYS B 1 327 ? -9.664 27.797 29.344 1 97.94 327 LYS B C 1
ATOM 6616 O O . LYS B 1 327 ? -10.289 27.344 28.391 1 97.94 327 LYS B O 1
ATOM 6621 N N . ILE B 1 328 ? -8.594 28.5 29.172 1 98.38 328 ILE B N 1
ATOM 6622 C CA . ILE B 1 328 ? -8.164 28.844 27.828 1 98.38 328 ILE B CA 1
ATOM 6623 C C . ILE B 1 328 ? -7.648 27.594 27.109 1 98.38 328 ILE B C 1
ATOM 6625 O O . ILE B 1 328 ? -7.816 27.453 25.906 1 98.38 328 ILE B O 1
ATOM 6629 N N . TYR B 1 329 ? -7 26.703 27.891 1 98.56 329 TYR B N 1
ATOM 6630 C CA . TYR B 1 329 ? -6.461 25.484 27.281 1 98.56 329 TYR B CA 1
ATOM 6631 C C . TYR B 1 329 ? -7.582 24.609 26.719 1 98.56 329 TYR B C 1
ATOM 6633 O O . TYR B 1 329 ? -7.441 24.031 25.641 1 98.56 329 TYR B O 1
ATOM 6641 N N . HIS B 1 330 ? -8.648 24.531 27.453 1 98.38 330 HIS B N 1
ATOM 6642 C CA . HIS B 1 330 ? -9.734 23.625 27.094 1 98.38 330 HIS B CA 1
ATOM 6643 C C . HIS B 1 330 ? -10.766 24.328 26.203 1 98.38 330 HIS B C 1
ATOM 6645 O O . HIS B 1 330 ? -11.289 23.719 25.266 1 98.38 330 HIS B O 1
ATOM 6651 N N . GLU B 1 331 ? -11.086 25.594 26.422 1 97.62 331 GLU B N 1
ATOM 6652 C CA . GLU B 1 331 ? -12.203 26.281 25.781 1 97.62 331 GLU B CA 1
ATOM 6653 C C . GLU B 1 331 ? -11.727 27.172 24.641 1 97.62 331 GLU B C 1
ATOM 6655 O O . GLU B 1 331 ? -12.492 27.516 23.75 1 97.62 331 GLU B O 1
ATOM 6660 N N . GLY B 1 332 ? -10.523 27.594 24.672 1 98.31 332 GLY B N 1
ATOM 6661 C CA . GLY B 1 332 ? -10.023 28.531 23.688 1 98.31 332 GLY B CA 1
ATOM 6662 C C . GLY B 1 332 ? -10.367 29.969 24 1 98.31 332 GLY B C 1
ATOM 6663 O O . GLY B 1 332 ? -10.344 30.375 25.172 1 98.31 332 GLY B O 1
ATOM 6664 N N . TYR B 1 333 ? -10.438 30.75 22.953 1 98.31 333 TYR B N 1
ATOM 6665 C CA . TYR B 1 333 ? -10.727 32.156 23.172 1 98.31 333 TYR B CA 1
ATOM 6666 C C . TYR B 1 333 ? -11.641 32.719 22.078 1 98.31 333 TYR B C 1
ATOM 6668 O O . TYR B 1 333 ? -11.891 32.031 21.078 1 98.31 333 TYR B O 1
ATOM 6676 N N . SER B 1 334 ? -12.172 33.875 22.297 1 98.12 334 SER B N 1
ATOM 6677 C CA . SER B 1 334 ? -12.883 34.688 21.312 1 98.12 334 SER B CA 1
ATOM 6678 C C . SER B 1 334 ? -12.305 36.094 21.203 1 98.12 334 SER B C 1
ATOM 6680 O O . SER B 1 334 ? -11.703 36.594 22.172 1 98.12 334 SER B O 1
ATOM 6682 N N . LEU B 1 335 ? -12.406 36.625 20.047 1 98.56 335 LEU B N 1
ATOM 6683 C CA . LEU B 1 335 ? -11.93 38 19.781 1 98.56 335 LEU B CA 1
ATOM 6684 C C . LEU B 1 335 ? -13.102 38.938 19.5 1 98.56 335 LEU B C 1
ATOM 6686 O O . LEU B 1 335 ? -14.102 38.531 18.906 1 98.56 335 LEU B O 1
ATOM 6690 N N . PRO B 1 336 ? -12.992 40.188 19.875 1 98.25 336 PRO B N 1
ATOM 6691 C CA . PRO B 1 336 ? -14.016 41.188 19.547 1 98.25 336 PRO B CA 1
ATOM 6692 C C . PRO B 1 336 ? -13.883 41.719 18.109 1 98.25 336 PRO B C 1
ATOM 6694 O O . PRO B 1 336 ? -14.609 42.625 17.719 1 98.25 336 PRO B O 1
ATOM 6697 N N . TYR B 1 337 ? -12.93 41.219 17.328 1 97.94 337 TYR B N 1
ATOM 6698 C CA . TYR B 1 337 ? -12.711 41.531 15.914 1 97.94 337 TYR B CA 1
ATOM 6699 C C . TYR B 1 337 ? -12.531 40.25 15.109 1 97.94 337 TYR B C 1
ATOM 6701 O O . TYR B 1 337 ? -12.461 39.156 15.672 1 97.94 337 TYR B O 1
ATOM 6709 N N . GLN B 1 338 ? -12.523 40.438 13.828 1 97.94 338 GLN B N 1
ATOM 6710 C CA . GLN B 1 338 ? -12.461 39.25 12.969 1 97.94 338 GLN B CA 1
ATOM 6711 C C . GLN B 1 338 ? -11.094 39.156 12.289 1 97.94 338 GLN B C 1
ATOM 6713 O O . GLN B 1 338 ? -10.531 40.156 11.844 1 97.94 338 GLN B O 1
ATOM 6718 N N . LEU B 1 339 ? -10.57 37.938 12.359 1 98.19 339 LEU B N 1
ATOM 6719 C CA . LEU B 1 339 ? -9.453 37.594 11.484 1 98.19 339 LEU B CA 1
ATOM 6720 C C . LEU B 1 339 ? -9.945 37.281 10.078 1 98.19 339 LEU B C 1
ATOM 6722 O O . LEU B 1 339 ? -11.125 37.438 9.773 1 98.19 339 LEU B O 1
ATOM 6726 N N . ALA B 1 340 ? -9.031 36.906 9.195 1 96.69 340 ALA B N 1
ATOM 6727 C CA . ALA B 1 340 ? -9.398 36.531 7.832 1 96.69 340 ALA B CA 1
ATOM 6728 C C . ALA B 1 340 ? -10.539 35.531 7.816 1 96.69 340 ALA B C 1
ATOM 6730 O O . ALA B 1 340 ? -10.602 34.656 8.68 1 96.69 340 ALA B O 1
ATOM 6731 N N . ASN B 1 341 ? -11.508 35.656 6.801 1 95.69 341 ASN B N 1
ATOM 6732 C CA . ASN B 1 341 ? -12.609 34.719 6.523 1 95.69 341 ASN B CA 1
ATOM 6733 C C . ASN B 1 341 ? -13.602 34.688 7.684 1 95.69 341 ASN B C 1
ATOM 6735 O O . ASN B 1 341 ? -14.219 33.656 7.93 1 95.69 341 ASN B O 1
ATOM 6739 N N . GLY B 1 342 ? -13.578 35.688 8.516 1 96.25 342 GLY B N 1
ATOM 6740 C CA . GLY B 1 342 ? -14.602 35.906 9.531 1 96.25 342 GLY B CA 1
ATOM 6741 C C . GLY B 1 342 ? -14.32 35.125 10.812 1 96.25 342 GLY B C 1
ATOM 6742 O O . GLY B 1 342 ? -15.203 35 11.664 1 96.25 342 GLY B O 1
ATOM 6743 N N . ILE B 1 343 ? -13.172 34.688 11.039 1 97.69 343 ILE B N 1
ATOM 6744 C CA . ILE B 1 343 ? -12.836 33.875 12.211 1 97.69 343 ILE B CA 1
ATOM 6745 C C . ILE B 1 343 ? -12.602 34.781 13.414 1 97.69 343 ILE B C 1
ATOM 6747 O O . ILE B 1 343 ? -11.852 35.781 13.328 1 97.69 343 ILE B O 1
ATOM 6751 N N . ASN B 1 344 ? -13.203 34.469 14.531 1 98.12 344 ASN B N 1
ATO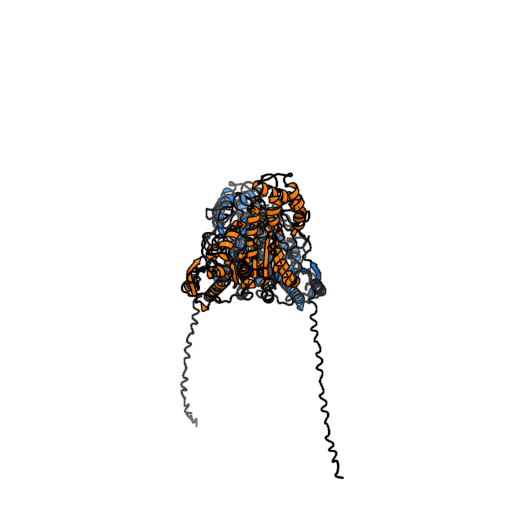M 6752 C CA . ASN B 1 344 ? -12.969 35.281 15.734 1 98.12 344 ASN B CA 1
ATOM 6753 C C . ASN B 1 344 ? -12.836 34.406 16.969 1 98.12 344 ASN B C 1
ATOM 6755 O O . ASN B 1 344 ? -12.914 34.906 18.094 1 98.12 344 ASN B O 1
ATOM 6759 N N . THR B 1 345 ? -12.766 33.125 16.781 1 98.06 345 THR B N 1
ATOM 6760 C CA . THR B 1 345 ? -12.555 32.188 17.875 1 98.06 345 THR B CA 1
ATOM 6761 C C . THR B 1 345 ? -11.422 31.234 17.547 1 98.06 345 THR B C 1
ATOM 6763 O O . THR B 1 345 ? -11.094 31.031 16.375 1 98.06 345 THR B O 1
ATOM 6766 N N . TYR B 1 346 ? -10.844 30.734 18.484 1 98.19 346 TYR B N 1
ATOM 6767 C CA . TYR B 1 346 ? -9.945 29.594 18.406 1 98.19 346 TYR B CA 1
ATOM 6768 C C . TYR B 1 346 ? -10.234 28.578 19.5 1 98.19 346 TYR B C 1
ATOM 6770 O O . TYR B 1 346 ? -9.906 28.812 20.672 1 98.19 346 TYR B O 1
ATOM 6778 N N . PRO B 1 347 ? -10.867 27.469 19.109 1 97.69 347 PRO B N 1
ATOM 6779 C CA . PRO B 1 347 ? -11.18 26.453 20.109 1 97.69 347 PRO B CA 1
ATOM 6780 C C . PRO B 1 347 ? -9.93 25.891 20.797 1 97.69 347 PRO B C 1
ATOM 6782 O O . PRO B 1 347 ? -8.859 25.859 20.188 1 97.69 347 PRO B O 1
ATOM 6785 N N . GLY B 1 348 ? -10.156 25.5 22.047 1 97.75 348 GLY B N 1
ATOM 6786 C CA . GLY B 1 348 ? -9.055 24.938 22.812 1 97.75 348 GLY B CA 1
ATOM 6787 C C . GLY B 1 348 ? -8.703 23.531 22.406 1 97.75 348 GLY B C 1
ATOM 6788 O O . GLY B 1 348 ? -8.922 23.141 21.266 1 97.75 348 GLY B O 1
ATOM 6789 N N . TYR B 1 349 ? -8 22.828 23.297 1 98.31 349 TYR B N 1
ATOM 6790 C CA . TYR B 1 349 ? -7.473 21.484 23.078 1 98.31 349 TYR B CA 1
ATOM 6791 C C . TYR B 1 349 ? -8.203 20.469 23.938 1 98.31 349 TYR B C 1
ATOM 6793 O O . TYR B 1 349 ? -9.023 20.828 24.781 1 98.31 349 TYR B O 1
ATOM 6801 N N . ASN B 1 350 ? -7.977 19.219 23.625 1 98.12 350 ASN B N 1
ATOM 6802 C CA . ASN B 1 350 ? -8.508 18.141 24.469 1 98.12 350 ASN B CA 1
ATOM 6803 C C . ASN B 1 350 ? -7.641 17.922 25.703 1 98.12 350 ASN B C 1
ATOM 6805 O O . ASN B 1 350 ? -7.203 16.797 25.969 1 98.12 350 ASN B O 1
ATOM 6809 N N . SER B 1 351 ? -7.469 18.969 26.5 1 97.88 351 SER B N 1
ATOM 6810 C CA . SER B 1 351 ? -6.539 19.031 27.625 1 97.88 351 SER B CA 1
ATOM 6811 C C . SER B 1 351 ? -7.094 18.297 28.828 1 97.88 351 SER B C 1
ATOM 6813 O O . SER B 1 351 ? -6.34 17.906 29.734 1 97.88 351 SER B O 1
ATOM 6815 N N . LEU B 1 352 ? -8.359 18.109 28.875 1 98.25 352 LEU B N 1
ATOM 6816 C CA . LEU B 1 352 ? -8.992 17.391 29.969 1 98.25 352 LEU B CA 1
ATOM 6817 C C . LEU B 1 352 ? -9.508 16.031 29.5 1 98.25 352 LEU B C 1
ATOM 6819 O O . LEU B 1 352 ? -10.305 15.383 30.188 1 98.25 352 LEU B O 1
ATOM 6823 N N . GLU B 1 353 ? -9.086 15.625 28.312 1 97.5 353 GLU B N 1
ATOM 6824 C CA . GLU B 1 353 ? -9.477 14.359 27.703 1 97.5 353 GLU B CA 1
ATOM 6825 C C . GLU B 1 353 ? -8.266 13.461 27.453 1 97.5 353 GLU B C 1
ATOM 6827 O O . GLU B 1 353 ? -8.328 12.531 26.656 1 97.5 353 GLU B O 1
ATOM 6832 N N . GLY B 1 354 ? -7.184 13.812 28.109 1 95.44 354 GLY B N 1
ATOM 6833 C CA . GLY B 1 354 ? -6.121 12.82 28.141 1 95.44 354 GLY B CA 1
ATOM 6834 C C . GLY B 1 354 ? -4.801 13.344 27.609 1 95.44 354 GLY B C 1
ATOM 6835 O O . GLY B 1 354 ? -3.754 12.727 27.828 1 95.44 354 GLY B O 1
ATOM 6836 N N . ILE B 1 355 ? -4.691 14.523 26.938 1 96.31 355 ILE B N 1
ATOM 6837 C CA . ILE B 1 355 ? -3.418 14.969 26.375 1 96.31 355 ILE B CA 1
ATOM 6838 C C . ILE B 1 355 ? -2.555 15.578 27.484 1 96.31 355 ILE B C 1
ATOM 6840 O O . ILE B 1 355 ? -3.061 15.938 28.547 1 96.31 355 ILE B O 1
ATOM 6844 N N . MET B 1 356 ? -1.264 15.633 27.25 1 95.44 356 MET B N 1
ATOM 6845 C CA . MET B 1 356 ? -0.326 16.328 28.125 1 95.44 356 MET B CA 1
ATOM 6846 C C . MET B 1 356 ? -0.211 17.797 27.734 1 95.44 356 MET B C 1
ATOM 6848 O O . MET B 1 356 ? 0.294 18.125 26.656 1 95.44 356 MET B O 1
ATOM 6852 N N . MET B 1 357 ? -0.68 18.656 28.594 1 97 357 MET B N 1
ATOM 6853 C CA . MET B 1 357 ? -0.523 20.078 28.328 1 97 357 MET B CA 1
ATOM 6854 C C . MET B 1 357 ? 0.951 20.469 28.312 1 97 357 MET B C 1
ATOM 6856 O O . MET B 1 357 ? 1.743 19.953 29.094 1 97 357 MET B O 1
ATOM 6860 N N . GLN B 1 358 ? 1.29 21.391 27.5 1 96.75 358 GLN B N 1
ATOM 6861 C CA . GLN B 1 358 ? 2.676 21.812 27.375 1 96.75 358 GLN B CA 1
ATOM 6862 C C . GLN B 1 358 ? 2.902 23.156 28.062 1 96.75 358 GLN B C 1
ATOM 6864 O O . GLN B 1 358 ? 3.199 24.156 27.422 1 96.75 358 GLN B O 1
ATOM 6869 N N . LEU B 1 359 ? 2.912 23.094 29.391 1 97.81 359 LEU B N 1
ATOM 6870 C CA . LEU B 1 359 ? 2.893 24.312 30.188 1 97.81 359 LEU B CA 1
ATOM 6871 C C . LEU B 1 359 ? 4.285 24.641 30.719 1 97.81 359 LEU B C 1
ATOM 6873 O O . LEU B 1 359 ? 4.473 25.641 31.406 1 97.81 359 LEU B O 1
ATOM 6877 N N . GLY B 1 360 ? 5.273 23.812 30.422 1 96.69 360 GLY B N 1
ATOM 6878 C CA . GLY B 1 360 ? 6.648 24.094 30.797 1 96.69 360 GLY B CA 1
ATOM 6879 C C . GLY B 1 360 ? 6.988 23.594 32.188 1 96.69 360 GLY B C 1
ATOM 6880 O O . GLY B 1 360 ? 6.094 23.328 33 1 96.69 360 GLY B O 1
ATOM 6881 N N . SER B 1 361 ? 8.266 23.562 32.531 1 97 361 SER B N 1
ATOM 6882 C CA . SER B 1 361 ? 8.75 23 33.781 1 97 361 SER B CA 1
ATOM 6883 C C . SER B 1 361 ? 9.008 24.094 34.812 1 97 361 SER B C 1
ATOM 6885 O O . SER B 1 361 ? 9.203 23.812 36 1 97 361 SER B O 1
ATOM 6887 N N . GLU B 1 362 ? 8.945 25.375 34.344 1 96.56 362 GLU B N 1
ATOM 6888 C CA . GLU B 1 362 ? 9.289 26.484 35.219 1 96.56 362 GLU B CA 1
ATOM 6889 C C . GLU B 1 362 ? 8.102 27.438 35.375 1 96.56 362 GLU B C 1
ATOM 6891 O O . GLU B 1 362 ? 7.402 27.734 34.406 1 96.56 362 GLU B O 1
ATOM 6896 N N . PRO B 1 363 ? 7.938 27.891 36.594 1 95 363 PRO B N 1
ATOM 6897 C CA . PRO B 1 363 ? 6.824 28.812 36.844 1 95 363 PRO B CA 1
ATOM 6898 C C . PRO B 1 363 ? 7.102 30.219 36.281 1 95 363 PRO B C 1
ATOM 6900 O O . PRO B 1 363 ? 6.176 30.906 35.875 1 95 363 PRO B O 1
ATOM 6903 N N . GLN B 1 364 ? 8.375 30.609 36.344 1 94.75 364 GLN B N 1
ATOM 6904 C CA . GLN B 1 364 ? 8.703 31.938 35.844 1 94.75 364 GLN B CA 1
ATOM 6905 C C . GLN B 1 364 ? 9 31.922 34.344 1 94.75 364 GLN B C 1
ATOM 6907 O O . GLN B 1 364 ? 9.695 31.047 33.875 1 94.75 364 GLN B O 1
ATOM 6912 N N . MET B 1 365 ? 8.438 32.844 33.656 1 95.69 365 MET B N 1
ATOM 6913 C CA . MET B 1 365 ? 8.688 32.938 32.219 1 95.69 365 MET B CA 1
ATOM 6914 C C . MET B 1 365 ? 10.062 33.531 31.953 1 95.69 365 MET B C 1
ATOM 6916 O O . MET B 1 365 ? 10.414 34.562 32.531 1 95.69 365 MET B O 1
ATOM 6920 N N . ARG B 1 366 ? 10.727 32.906 31.203 1 95.5 366 ARG B N 1
ATOM 6921 C CA . ARG B 1 366 ? 11.977 33.469 30.703 1 95.5 366 ARG B CA 1
ATOM 6922 C C . ARG B 1 366 ? 11.711 34.562 29.688 1 95.5 366 ARG B C 1
ATOM 6924 O O . ARG B 1 366 ? 10.594 34.656 29.156 1 95.5 366 ARG B O 1
ATOM 6931 N N . THR B 1 367 ? 12.742 35.406 29.469 1 92.88 367 THR B N 1
ATOM 6932 C CA . THR B 1 367 ? 12.656 36.469 28.469 1 92.88 367 THR B CA 1
ATOM 6933 C C . THR B 1 367 ? 13.797 36.344 27.469 1 92.88 367 THR B C 1
ATOM 6935 O O . THR B 1 367 ? 14.938 36.688 27.766 1 92.88 367 THR B O 1
ATOM 6938 N N . PRO B 1 368 ? 13.508 35.969 26.266 1 93.31 368 PRO B N 1
ATOM 6939 C CA . PRO B 1 368 ? 12.203 35.531 25.75 1 93.31 368 PRO B CA 1
ATOM 6940 C C . PRO B 1 368 ? 11.805 34.156 26.25 1 93.31 368 PRO B C 1
ATOM 6942 O O . PRO B 1 368 ? 12.641 33.406 26.766 1 93.31 368 PRO B O 1
ATOM 6945 N N . PRO B 1 369 ? 10.492 33.906 26.141 1 95.69 369 PRO B N 1
ATOM 6946 C CA . PRO B 1 369 ? 10.055 32.562 26.578 1 95.69 369 PRO B CA 1
ATOM 6947 C C . PRO B 1 369 ? 10.719 31.438 25.781 1 95.69 369 PRO B C 1
ATOM 6949 O O . PRO B 1 369 ? 10.938 31.578 24.578 1 95.69 369 PRO B O 1
ATOM 6952 N N . VAL B 1 370 ? 10.93 30.344 26.453 1 94.5 370 VAL B N 1
ATOM 6953 C CA . VAL B 1 370 ? 11.602 29.203 25.875 1 94.5 370 VAL B CA 1
ATOM 6954 C C . VAL B 1 370 ? 10.75 27.953 26.047 1 94.5 370 VAL B C 1
ATOM 6956 O O . VAL B 1 370 ? 10.312 27.641 27.156 1 94.5 370 VAL B O 1
ATOM 6959 N N . SER B 1 371 ? 10.508 27.266 24.906 1 93.75 371 SER B N 1
ATOM 6960 C CA . SER B 1 371 ? 9.766 26.016 24.969 1 93.75 371 SER B CA 1
ATOM 6961 C C . SER B 1 371 ? 10.469 25 25.859 1 93.75 371 SER B C 1
ATOM 6963 O O . SER B 1 371 ? 11.688 24.828 25.781 1 93.75 371 SER B O 1
ATOM 6965 N N . GLY B 1 372 ? 9.82 24.188 26.609 1 93.94 372 GLY B N 1
ATOM 6966 C CA . GLY B 1 372 ? 10.375 23.297 27.609 1 93.94 372 GLY B CA 1
ATOM 6967 C C . GLY B 1 372 ? 10.289 23.844 29.016 1 93.94 372 GLY B C 1
ATOM 6968 O O . GLY B 1 372 ? 9.406 23.469 29.781 1 93.94 372 GLY B O 1
ATOM 6969 N N . PRO B 1 373 ? 11.18 24.859 29.188 1 96.31 373 PRO B N 1
ATOM 6970 C CA . PRO B 1 373 ? 11.039 25.562 30.469 1 96.31 373 PRO B CA 1
ATOM 6971 C C . PRO B 1 373 ? 9.734 26.344 30.562 1 96.31 373 PRO B C 1
ATOM 6973 O O . PRO B 1 373 ? 9.109 26.375 31.641 1 96.31 373 PRO B O 1
ATOM 6976 N N . ASN B 1 374 ? 9.344 27 29.547 1 96.88 374 ASN B N 1
ATOM 6977 C CA . ASN B 1 374 ? 8.07 27.719 29.484 1 96.88 374 ASN B CA 1
ATOM 6978 C C . ASN B 1 374 ? 7.07 27.016 28.578 1 96.88 374 ASN B C 1
ATOM 6980 O O . ASN B 1 374 ? 7.418 26.047 27.906 1 96.88 374 ASN B O 1
ATOM 6984 N N . ALA B 1 375 ? 5.824 27.484 28.656 1 97.06 375 ALA B N 1
ATOM 6985 C CA . ALA B 1 375 ? 4.777 26.922 27.812 1 97.06 375 ALA B CA 1
ATOM 6986 C C . ALA B 1 375 ? 5.168 26.984 26.344 1 97.06 375 ALA B C 1
ATOM 6988 O O . ALA B 1 375 ? 5.582 28.031 25.844 1 97.06 375 ALA B O 1
ATOM 6989 N N . HIS B 1 376 ? 5.066 25.844 25.688 1 95.81 376 HIS B N 1
ATOM 6990 C CA . HIS B 1 376 ? 5.484 25.703 24.297 1 95.81 376 HIS B CA 1
ATOM 6991 C C . HIS B 1 376 ? 4.844 26.766 23.406 1 95.81 376 HIS B C 1
ATOM 6993 O O . HIS B 1 376 ? 5.531 27.438 22.641 1 95.81 376 HIS B O 1
ATOM 6999 N N . HIS B 1 377 ? 3.576 26.953 23.516 1 97.19 377 HIS B N 1
ATOM 7000 C CA . HIS B 1 377 ? 2.824 27.859 22.656 1 97.19 377 HIS B CA 1
ATOM 7001 C C . HIS B 1 377 ? 3.127 29.312 22.984 1 97.19 377 HIS B C 1
ATOM 7003 O O . HIS B 1 377 ? 2.939 30.203 22.141 1 97.19 377 HIS B O 1
ATOM 7009 N N . SER B 1 378 ? 3.561 29.594 24.188 1 96.88 378 SER B N 1
ATOM 7010 C CA . SER B 1 378 ? 3.998 30.953 24.531 1 96.88 378 SER B CA 1
ATOM 7011 C C . SER B 1 378 ? 5.262 31.328 23.766 1 96.88 378 SER B C 1
ATOM 7013 O O . SER B 1 378 ? 5.383 32.438 23.25 1 96.88 378 SER B O 1
ATOM 7015 N N . SER B 1 379 ? 6.129 30.391 23.75 1 95.81 379 SER B N 1
ATOM 7016 C CA . SER B 1 379 ? 7.375 30.625 23.031 1 95.81 379 SER B CA 1
ATOM 7017 C C . SER B 1 379 ? 7.117 30.844 21.547 1 95.81 379 SER B C 1
ATOM 7019 O O . SER B 1 379 ? 7.668 31.781 20.953 1 95.81 379 SER B O 1
ATOM 7021 N N . ARG B 1 380 ? 6.285 30.047 20.906 1 95.81 380 ARG B N 1
ATOM 7022 C CA . ARG B 1 380 ? 5.977 30.172 19.484 1 95.81 380 ARG B CA 1
ATOM 7023 C C . ARG B 1 380 ? 5.234 31.469 19.203 1 95.81 380 ARG B C 1
ATOM 7025 O O . ARG B 1 380 ? 5.438 32.094 18.141 1 95.81 380 ARG B O 1
ATOM 7032 N N . SER B 1 381 ? 4.371 31.797 20.078 1 97.44 381 SER B N 1
ATOM 7033 C CA . SER B 1 381 ? 3.625 33.062 19.953 1 97.44 381 SER B CA 1
ATOM 7034 C C . SER B 1 381 ? 4.551 34.25 20.016 1 97.44 381 SER B C 1
ATOM 7036 O O . SER B 1 381 ? 4.383 35.219 19.25 1 97.44 381 SER B O 1
ATOM 7038 N N . PHE B 1 382 ? 5.473 34.25 20.938 1 97.56 382 PHE B N 1
ATOM 7039 C CA . PHE B 1 382 ? 6.426 35.344 21.047 1 97.56 382 PHE B CA 1
ATOM 7040 C C . PHE B 1 382 ? 7.18 35.531 19.734 1 97.56 382 PHE B C 1
ATOM 7042 O O . PHE B 1 382 ? 7.324 36.656 19.25 1 97.56 382 PHE B O 1
ATOM 7049 N N . GLU B 1 383 ? 7.691 34.438 19.188 1 96.19 383 GLU B N 1
ATOM 7050 C CA . GLU B 1 383 ? 8.438 34.531 17.938 1 96.19 383 GLU B CA 1
ATOM 7051 C C . GLU B 1 383 ? 7.594 35.156 16.844 1 96.19 383 GLU B C 1
ATOM 7053 O O . GLU B 1 383 ? 8.086 36 16.078 1 96.19 383 GLU B O 1
ATOM 7058 N N . PHE B 1 384 ? 6.363 34.875 16.719 1 98 384 PHE B N 1
ATOM 7059 C CA . PHE B 1 384 ? 5.461 35.438 15.727 1 98 384 PHE B CA 1
ATOM 7060 C C . PHE B 1 384 ? 5.258 36.938 15.977 1 98 384 PHE B C 1
ATOM 7062 O O . PHE B 1 384 ? 5.488 37.75 15.086 1 98 384 PHE B O 1
ATOM 7069 N N . LEU B 1 385 ? 4.828 37.219 17.203 1 98.19 385 LEU B N 1
ATOM 7070 C CA . LEU B 1 385 ? 4.477 38.594 17.516 1 98.19 385 LEU B CA 1
ATOM 7071 C C . LEU B 1 385 ? 5.695 39.5 17.422 1 98.19 385 LEU B C 1
ATOM 7073 O O . LEU B 1 385 ? 5.594 40.656 16.969 1 98.19 385 LEU B O 1
ATOM 7077 N N . GLN B 1 386 ? 6.832 39.031 17.844 1 97.81 386 GLN B N 1
ATOM 7078 C CA . GLN B 1 386 ? 8.055 39.812 17.812 1 97.81 386 GLN B CA 1
ATOM 7079 C C . GLN B 1 386 ? 8.516 40.031 16.375 1 97.81 386 GLN B C 1
ATOM 7081 O O . GLN B 1 386 ? 8.945 41.125 16.016 1 97.81 386 GLN B O 1
ATOM 7086 N N . ASN B 1 387 ? 8.43 39 15.539 1 97.69 387 ASN B N 1
ATOM 7087 C CA . ASN B 1 387 ? 9.133 39.062 14.258 1 97.69 387 ASN B CA 1
ATOM 7088 C C . ASN B 1 387 ? 8.18 39.406 13.117 1 97.69 387 ASN B C 1
ATOM 7090 O O . ASN B 1 387 ? 8.555 40.094 12.164 1 97.69 387 ASN B O 1
ATOM 7094 N N . PHE B 1 388 ? 6.961 38.906 13.109 1 98.06 388 PHE B N 1
ATOM 7095 C CA . PHE B 1 388 ? 5.996 39.156 12.055 1 98.06 388 PHE B CA 1
ATOM 7096 C C . PHE B 1 388 ? 5.242 40.469 12.312 1 98.06 388 PHE B C 1
ATOM 7098 O O . PHE B 1 388 ? 4.879 41.188 11.367 1 98.06 388 PHE B O 1
ATOM 7105 N N . VAL B 1 389 ? 4.98 40.781 13.562 1 97.81 389 VAL B N 1
ATOM 7106 C CA . VAL B 1 389 ? 4.02 41.812 13.891 1 97.81 389 VAL B CA 1
ATOM 7107 C C . VAL B 1 389 ? 4.758 43.062 14.352 1 97.81 389 VAL B C 1
ATOM 7109 O O . VAL B 1 389 ? 4.801 44.062 13.633 1 97.81 389 VAL B O 1
ATOM 7112 N N . GLN B 1 390 ? 5.527 42.938 15.461 1 96.06 390 GLN B N 1
ATOM 7113 C CA . GLN B 1 390 ? 6.188 44.062 16.078 1 96.06 390 GLN B CA 1
ATOM 7114 C C . GLN B 1 390 ? 7.473 44.438 15.328 1 96.06 390 GLN B C 1
ATOM 7116 O O . GLN B 1 390 ? 7.844 45.594 15.242 1 96.06 390 GLN B O 1
ATOM 7121 N N . ARG B 1 391 ? 8.195 43.375 14.93 1 94.31 391 ARG B N 1
ATOM 7122 C CA . ARG B 1 391 ? 9.406 43.469 14.117 1 94.31 391 ARG B CA 1
ATOM 7123 C C . ARG B 1 391 ? 10.508 44.188 14.852 1 94.31 391 ARG B C 1
ATOM 7125 O O . ARG B 1 391 ? 11.117 43.656 15.781 1 94.31 391 ARG B O 1
ATOM 7132 N N . ASP B 1 392 ? 10.68 45.531 14.57 1 89.75 392 ASP B N 1
ATOM 7133 C CA . ASP B 1 392 ? 11.891 46.25 14.961 1 89.75 392 ASP B CA 1
ATOM 7134 C C . ASP B 1 392 ? 11.828 46.688 16.422 1 89.75 392 ASP B C 1
ATOM 7136 O O . ASP B 1 392 ? 12.859 47 17.016 1 89.75 392 ASP B O 1
ATOM 7140 N N . GLN B 1 393 ? 10.734 46.625 17.047 1 92.38 393 GLN B N 1
ATOM 7141 C CA . GLN B 1 393 ? 10.602 47 18.453 1 92.38 393 GLN B CA 1
ATOM 7142 C C . GLN B 1 393 ? 10.461 45.781 19.344 1 92.38 393 GLN B C 1
ATOM 7144 O O . GLN B 1 393 ? 9.828 44.781 18.953 1 92.38 393 GLN B O 1
ATOM 7149 N N . PRO B 1 394 ? 11.062 45.938 20.484 1 94 394 PRO B N 1
ATOM 7150 C CA . PRO B 1 394 ? 10.938 44.781 21.391 1 94 394 PRO B CA 1
ATOM 7151 C C . PRO B 1 394 ? 9.5 44.562 21.859 1 94 394 PRO B C 1
ATOM 7153 O O . PRO B 1 394 ? 8.766 45.531 22.109 1 94 394 PRO B O 1
ATOM 7156 N N . LEU B 1 395 ? 9.133 43.344 21.969 1 95.38 395 LEU B N 1
ATOM 7157 C CA . LEU B 1 395 ? 7.801 42.938 22.438 1 95.38 395 LEU B CA 1
ATOM 7158 C C . LEU B 1 395 ? 7.848 42.438 23.875 1 95.38 395 LEU B C 1
ATOM 7160 O O . LEU B 1 395 ? 8.75 41.688 24.25 1 95.38 395 LEU B O 1
ATOM 7164 N N . ASN B 1 396 ? 6.941 42.969 24.688 1 95.5 396 ASN B N 1
ATOM 7165 C CA . ASN B 1 396 ? 6.625 42.344 25.969 1 95.5 396 ASN B CA 1
ATOM 7166 C C . ASN B 1 396 ? 5.367 41.469 25.875 1 95.5 396 ASN B C 1
ATOM 7168 O O . ASN B 1 396 ? 4.25 42 25.922 1 95.5 396 ASN B O 1
ATOM 7172 N N . LEU B 1 397 ? 5.562 40.188 25.844 1 96.69 397 LEU B N 1
ATOM 7173 C CA . LEU B 1 397 ? 4.473 39.25 25.594 1 96.69 397 LEU B CA 1
ATOM 7174 C C . LEU B 1 397 ? 3.416 39.344 26.688 1 96.69 397 LEU B C 1
ATOM 7176 O O . LEU B 1 397 ? 2.219 39.219 26.422 1 96.69 397 LEU B O 1
ATOM 7180 N N . LEU B 1 398 ? 3.773 39.625 27.906 1 96.81 398 LEU B N 1
ATOM 7181 C CA . LEU B 1 398 ? 2.842 39.625 29.031 1 96.81 398 LEU B CA 1
ATOM 7182 C C . LEU B 1 398 ? 2.111 40.969 29.109 1 96.81 398 LEU B C 1
ATOM 7184 O O . LEU B 1 398 ? 1.173 41.125 29.891 1 96.81 398 LEU B O 1
ATOM 7188 N N . SER B 1 399 ? 2.447 41.906 28.266 1 95.38 399 SER B N 1
ATOM 7189 C CA . SER B 1 399 ? 1.704 43.188 28.172 1 95.38 399 SER B CA 1
ATOM 7190 C C . SER B 1 399 ? 0.785 43.188 26.953 1 95.38 399 SER B C 1
ATOM 7192 O O . SER B 1 399 ? 0.007 44.125 26.75 1 95.38 399 SER B O 1
ATOM 7194 N N . PHE B 1 400 ? 0.889 42.219 26.172 1 96.88 400 PHE B N 1
ATOM 7195 C CA . PHE B 1 400 ? 0.087 42.125 24.953 1 96.88 400 PHE B CA 1
ATOM 7196 C C . PHE B 1 400 ? -1.284 41.531 25.25 1 96.88 400 PHE B C 1
ATOM 7198 O O . PHE B 1 400 ? -1.384 40.469 25.828 1 96.88 400 PHE B O 1
ATOM 7205 N N . ASP B 1 401 ? -2.311 42.188 24.828 1 97.06 401 ASP B N 1
ATOM 7206 C CA . ASP B 1 401 ? -3.68 41.719 24.969 1 97.06 401 ASP B CA 1
ATOM 7207 C C . ASP B 1 401 ? -4.27 41.312 23.609 1 97.06 401 ASP B C 1
ATOM 7209 O O . ASP B 1 401 ? -4.484 42.188 22.766 1 97.06 401 ASP B O 1
ATOM 7213 N N . ILE B 1 402 ? -4.641 40.094 23.438 1 97.81 402 ILE B N 1
ATOM 7214 C CA . ILE B 1 402 ? -5.113 39.594 22.141 1 97.81 402 ILE B CA 1
ATOM 7215 C C . ILE B 1 402 ? -6.461 40.219 21.812 1 97.81 402 ILE B C 1
ATOM 7217 O O . ILE B 1 402 ? -6.832 40.312 20.641 1 97.81 402 ILE B O 1
ATOM 7221 N N . ARG B 1 403 ? -7.238 40.656 22.766 1 97.81 403 ARG B N 1
ATOM 7222 C CA . ARG B 1 403 ? -8.555 41.219 22.547 1 97.81 403 ARG B CA 1
ATOM 7223 C C . ARG B 1 403 ? -8.445 42.719 22.219 1 97.81 403 ARG B C 1
ATOM 7225 O O . ARG B 1 403 ? -9.352 43.281 21.609 1 97.81 403 ARG B O 1
ATOM 7232 N N . GLU B 1 404 ? -7.371 43.312 22.688 1 97.62 404 GLU B N 1
ATOM 7233 C CA . GLU B 1 404 ? -7.094 44.75 22.422 1 97.62 404 GLU B CA 1
ATOM 7234 C C . GLU B 1 404 ? -5.641 44.938 22 1 97.62 404 GLU B C 1
ATOM 7236 O O . GLU B 1 404 ? -4.879 45.625 22.703 1 97.62 404 GLU B O 1
ATOM 7241 N N . PRO B 1 405 ? -5.32 44.562 20.812 1 97.06 405 PRO B N 1
ATOM 7242 C CA . PRO B 1 405 ? -3.92 44.625 20.391 1 97.06 405 PRO B CA 1
ATOM 7243 C C . PRO B 1 405 ? -3.461 46.031 20.047 1 97.06 405 PRO B C 1
ATOM 7245 O O . PRO B 1 405 ? -2.285 46.25 19.734 1 97.06 405 PRO B O 1
ATOM 7248 N N . GLY B 1 406 ? -4.402 47.031 20.078 1 96.44 406 GLY B N 1
ATOM 7249 C CA . GLY B 1 406 ? -4.047 48.406 19.766 1 96.44 406 GLY B CA 1
ATOM 7250 C C . GLY B 1 406 ? -3.584 48.594 18.344 1 96.44 406 GLY B C 1
ATOM 7251 O O . GLY B 1 406 ? -4.254 48.188 17.406 1 96.44 406 GLY B O 1
ATOM 7252 N N . LYS B 1 407 ? -2.439 49.25 18.172 1 95.56 407 LYS B N 1
ATOM 7253 C CA . LYS B 1 407 ? -1.925 49.594 16.859 1 95.56 407 LYS B CA 1
ATOM 7254 C C . LYS B 1 407 ? -1.517 48.375 16.062 1 95.56 407 LYS B C 1
ATOM 7256 O O . LYS B 1 407 ? -1.321 48.438 14.852 1 95.56 407 LYS B O 1
ATOM 7261 N N . LEU B 1 408 ? -1.368 47.25 16.719 1 97.25 408 LEU B N 1
ATOM 7262 C CA . LEU B 1 408 ? -0.898 46.031 16.078 1 97.25 408 LEU B CA 1
ATOM 7263 C C . LEU B 1 408 ? -2.059 45.281 15.43 1 97.25 408 LEU B C 1
ATOM 7265 O O . LEU B 1 408 ? -1.844 44.312 14.68 1 97.25 408 LEU B O 1
ATOM 7269 N N . LYS B 1 409 ? -3.293 45.656 15.656 1 97.69 409 LYS B N 1
ATOM 7270 C CA . LYS B 1 409 ? -4.488 44.906 15.25 1 97.69 409 LYS B CA 1
ATOM 7271 C C . LYS B 1 409 ? -4.527 44.75 13.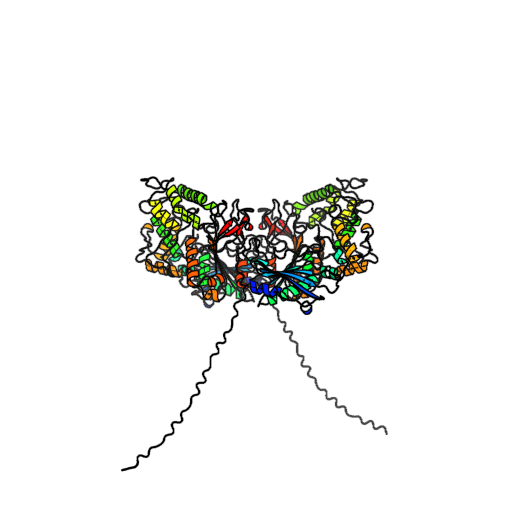734 1 97.69 409 LYS B C 1
ATOM 7273 O O . LYS B 1 409 ? -4.742 43.625 13.242 1 97.69 409 LYS B O 1
ATOM 7278 N N . ASP B 1 410 ? -4.383 45.812 12.984 1 97.44 410 ASP B N 1
ATOM 7279 C CA . ASP B 1 410 ? -4.488 45.75 11.531 1 97.44 410 ASP B CA 1
ATOM 7280 C C . ASP B 1 410 ? -3.455 44.781 10.945 1 97.44 410 ASP B C 1
ATOM 7282 O O . ASP B 1 410 ? -3.75 44.031 10.008 1 97.44 410 ASP B O 1
ATOM 7286 N N . ARG B 1 411 ? -2.252 44.875 11.492 1 97.69 411 ARG B N 1
ATOM 7287 C CA . ARG B 1 411 ? -1.187 43.969 11.047 1 97.69 411 ARG B CA 1
ATOM 7288 C C . ARG B 1 411 ? -1.539 42.5 11.336 1 97.69 411 ARG B C 1
ATOM 7290 O O . ARG B 1 411 ? -1.312 41.625 10.5 1 97.69 411 ARG B O 1
ATOM 7297 N N . ILE B 1 412 ? -2.057 42.219 12.438 1 98.44 412 ILE B N 1
ATOM 7298 C CA . ILE B 1 412 ? -2.457 40.875 12.844 1 98.44 412 ILE B CA 1
ATOM 7299 C C . ILE B 1 412 ? -3.541 40.344 11.906 1 98.44 412 ILE B C 1
ATOM 7301 O O . ILE B 1 412 ? -3.463 39.219 11.43 1 98.44 412 ILE B O 1
ATOM 7305 N N . VAL B 1 413 ? -4.508 41.156 11.602 1 98.25 413 VAL B N 1
ATOM 7306 C CA . VAL B 1 413 ? -5.602 40.75 10.711 1 98.25 413 VAL B CA 1
ATOM 7307 C C . VAL B 1 413 ? -5.062 40.531 9.305 1 98.25 413 VAL B C 1
ATOM 7309 O O . VAL B 1 413 ? -5.438 39.531 8.648 1 98.25 413 VAL B O 1
ATOM 7312 N N . GLU B 1 414 ? -4.227 41.375 8.844 1 97.88 414 GLU B N 1
ATOM 7313 C CA . GLU B 1 414 ? -3.6 41.219 7.535 1 97.88 414 GLU B CA 1
ATOM 7314 C C . GLU B 1 414 ? -2.85 39.906 7.449 1 97.88 414 GLU B C 1
ATOM 7316 O O . GLU B 1 414 ? -2.977 39.156 6.461 1 97.88 414 GLU B O 1
ATOM 7321 N N . LEU B 1 415 ? -2.084 39.594 8.453 1 98.38 415 LEU B N 1
ATOM 7322 C CA . LEU B 1 415 ? -1.265 38.375 8.461 1 98.38 415 LEU B CA 1
ATOM 7323 C C . LEU B 1 415 ? -2.139 37.125 8.516 1 98.38 415 LEU B C 1
ATOM 7325 O O . LEU B 1 415 ? -1.749 36.062 8.016 1 98.38 415 LEU B O 1
ATOM 7329 N N . SER B 1 416 ? -3.346 37.25 9.109 1 98.44 416 SER B N 1
ATOM 7330 C CA . SER B 1 416 ? -4.258 36.125 9.148 1 98.44 416 SER B CA 1
ATOM 7331 C C . SER B 1 416 ? -4.711 35.719 7.746 1 98.44 416 SER B C 1
ATOM 7333 O O . SER B 1 416 ? -4.988 34.562 7.48 1 98.44 416 SER B O 1
ATOM 7335 N N . ASP B 1 417 ? -4.73 36.625 6.84 1 96.75 417 ASP B N 1
ATOM 7336 C CA . ASP B 1 417 ? -5.086 36.344 5.449 1 96.75 417 ASP B CA 1
ATOM 7337 C C . ASP B 1 417 ? -3.867 35.875 4.652 1 96.75 417 ASP B C 1
ATOM 7339 O O . ASP B 1 417 ? -3.969 34.969 3.832 1 96.75 417 ASP B O 1
ATOM 7343 N N . VAL B 1 418 ? -2.756 36.5 4.891 1 96.69 418 VAL B N 1
ATOM 7344 C CA . VAL B 1 418 ? -1.541 36.281 4.113 1 96.69 418 VAL B CA 1
ATOM 7345 C C . VAL B 1 418 ? -0.987 34.875 4.406 1 96.69 418 VAL B C 1
ATOM 7347 O O . VAL B 1 418 ? -0.542 34.188 3.496 1 96.69 418 VAL B O 1
ATOM 7350 N N . ILE B 1 419 ? -1.028 34.5 5.664 1 97.94 419 ILE B N 1
ATOM 7351 C CA . ILE B 1 419 ? -0.338 33.281 6.074 1 97.94 419 ILE B CA 1
ATOM 7352 C C . ILE B 1 419 ? -1.355 32.156 6.32 1 97.94 419 ILE B C 1
ATOM 7354 O O . ILE B 1 419 ? -1.075 31 6.066 1 97.94 419 ILE B O 1
ATOM 7358 N N . GLY B 1 420 ? -2.502 32.469 6.832 1 97.56 420 GLY B N 1
ATOM 7359 C CA . GLY B 1 420 ? -3.504 31.484 7.188 1 97.56 420 GLY B CA 1
ATOM 7360 C C . GLY B 1 420 ? -4.117 30.797 5.984 1 97.56 420 GLY B C 1
ATOM 7361 O O . GLY B 1 420 ? -4.227 31.391 4.91 1 97.56 420 GLY B O 1
ATOM 7362 N N . ALA B 1 421 ? -4.438 29.547 6.121 1 98.31 421 ALA B N 1
ATOM 7363 C CA . ALA B 1 421 ? -5.168 28.766 5.129 1 98.31 421 ALA B CA 1
ATOM 7364 C C . ALA B 1 421 ? -6.594 28.484 5.594 1 98.31 421 ALA B C 1
ATOM 7366 O O . ALA B 1 421 ? -6.965 27.328 5.805 1 98.31 421 ALA B O 1
ATOM 7367 N N . THR B 1 422 ? -7.465 29.578 5.656 1 98.25 422 THR B N 1
ATOM 7368 C CA . THR B 1 422 ? -8.75 29.438 6.332 1 98.25 422 THR B CA 1
ATOM 7369 C C . THR B 1 422 ? -9.898 29.734 5.379 1 98.25 422 THR B C 1
ATOM 7371 O O . THR B 1 422 ? -11.023 30 5.82 1 98.25 422 THR B O 1
ATOM 7374 N N . ARG B 1 423 ? -9.609 29.688 4.094 1 96.88 423 ARG B N 1
ATOM 7375 C CA . ARG B 1 423 ? -10.672 29.922 3.123 1 96.88 423 ARG B CA 1
ATOM 7376 C C . ARG B 1 423 ? -11.758 28.844 3.23 1 96.88 423 ARG B C 1
ATOM 7378 O O . ARG B 1 423 ? -11.453 27.672 3.467 1 96.88 423 ARG B O 1
ATOM 7385 N N . THR B 1 424 ? -13.055 29.281 2.967 1 97.44 424 THR B N 1
ATOM 7386 C CA . THR B 1 424 ? -14.148 28.328 3.135 1 97.44 424 THR B CA 1
ATOM 7387 C C . THR B 1 424 ? -14.82 28.047 1.798 1 97.44 424 THR B C 1
ATOM 7389 O O . THR B 1 424 ? -15.625 27.109 1.689 1 97.44 424 THR B O 1
ATOM 7392 N N . ASP B 1 425 ? -14.5 28.828 0.794 1 97.12 425 ASP B N 1
ATOM 7393 C CA . ASP B 1 425 ? -15.008 28.547 -0.546 1 97.12 425 ASP B CA 1
ATOM 7394 C C . ASP B 1 425 ? -13.961 27.828 -1.394 1 97.12 425 ASP B C 1
ATOM 7396 O O . ASP B 1 425 ? -12.93 28.406 -1.737 1 97.12 425 ASP B O 1
ATOM 7400 N N . TRP B 1 426 ? -14.242 26.641 -1.708 1 98.31 426 TRP B N 1
ATOM 7401 C CA . TRP B 1 426 ? -13.328 25.781 -2.459 1 98.31 426 TRP B CA 1
ATOM 7402 C C . TRP B 1 426 ? -13.906 25.438 -3.828 1 98.31 426 TRP B C 1
ATOM 7404 O O . TRP B 1 426 ? -13.531 24.438 -4.434 1 98.31 426 TRP B O 1
ATOM 7414 N N . SER B 1 427 ? -14.805 26.203 -4.359 1 97.81 427 SER B N 1
ATOM 7415 C CA . SER B 1 427 ? -15.562 25.875 -5.562 1 97.81 427 SER B CA 1
ATOM 7416 C C . SER B 1 427 ? -14.641 25.719 -6.77 1 97.81 427 SER B C 1
ATOM 7418 O O . SER B 1 427 ? -14.789 24.797 -7.562 1 97.81 427 SER B O 1
ATOM 7420 N N . THR B 1 428 ? -13.711 26.641 -6.945 1 98 428 THR B N 1
ATOM 7421 C CA . THR B 1 428 ? -12.836 26.562 -8.109 1 98 428 THR B CA 1
ATOM 7422 C C . THR B 1 428 ? -12.008 25.281 -8.086 1 98 428 THR B C 1
ATOM 7424 O O . THR B 1 428 ? -11.859 24.625 -9.109 1 98 428 THR B O 1
ATOM 7427 N N . PHE B 1 429 ? -11.508 24.953 -6.941 1 98.44 429 PHE B N 1
ATOM 7428 C CA . PHE B 1 429 ? -10.695 23.75 -6.801 1 98.44 429 PHE B CA 1
ATOM 7429 C C . PHE B 1 429 ? -11.547 22.5 -7.02 1 98.44 429 PHE B C 1
ATOM 7431 O O . PHE B 1 429 ? -11.156 21.609 -7.77 1 98.44 429 PHE B O 1
ATOM 7438 N N . SER B 1 430 ? -12.664 22.406 -6.355 1 98.25 430 SER B N 1
ATOM 7439 C CA . SER B 1 430 ? -13.531 21.234 -6.441 1 98.25 430 SER B CA 1
ATOM 7440 C C . SER B 1 430 ? -14.094 21.062 -7.848 1 98.25 430 SER B C 1
ATOM 7442 O O . SER B 1 430 ? -14.227 19.938 -8.344 1 98.25 430 SER B O 1
ATOM 7444 N N . ASP B 1 431 ? -14.391 22.156 -8.531 1 97.56 431 ASP B N 1
ATOM 7445 C CA . ASP B 1 431 ? -15.008 22.109 -9.859 1 97.56 431 ASP B CA 1
ATOM 7446 C C . ASP B 1 431 ? -14.023 21.578 -10.898 1 97.56 431 ASP B C 1
ATOM 7448 O O . ASP B 1 431 ? -14.438 21.078 -11.945 1 97.56 431 ASP B O 1
ATOM 7452 N N . ARG B 1 432 ? -12.797 21.609 -10.594 1 97.25 432 ARG B N 1
ATOM 7453 C CA . ARG B 1 432 ? -11.773 21.109 -11.508 1 97.25 432 ARG B CA 1
ATOM 7454 C C . ARG B 1 432 ? -11.391 19.688 -11.172 1 97.25 432 ARG B C 1
ATOM 7456 O O . ARG B 1 432 ? -10.484 19.109 -11.781 1 97.25 432 ARG B O 1
ATOM 7463 N N . GLY B 1 433 ? -12.023 19.156 -10.125 1 97.88 433 GLY B N 1
ATOM 7464 C CA . GLY B 1 433 ? -11.812 17.766 -9.781 1 97.88 433 GLY B CA 1
ATOM 7465 C C . GLY B 1 433 ? -10.805 17.578 -8.656 1 97.88 433 GLY B C 1
ATOM 7466 O O . GLY B 1 433 ? -10.391 16.453 -8.367 1 97.88 433 GLY B O 1
ATOM 7467 N N . GLY B 1 434 ? -10.367 18.672 -8.016 1 98.69 434 GLY B N 1
ATOM 7468 C CA . GLY B 1 434 ? -9.406 18.594 -6.926 1 98.69 434 GLY B CA 1
ATOM 7469 C C . GLY B 1 434 ? -9.906 17.766 -5.754 1 98.69 434 GLY B C 1
ATOM 7470 O O . GLY B 1 434 ? -11.109 17.703 -5.496 1 98.69 434 GLY B O 1
ATOM 7471 N N . LYS B 1 435 ? -9.008 17.016 -5.066 1 98.94 435 LYS B N 1
ATOM 7472 C CA . LYS B 1 435 ? -9.336 16.203 -3.902 1 98.94 435 LYS B CA 1
ATOM 7473 C C . LYS B 1 435 ? -8.453 16.562 -2.711 1 98.94 435 LYS B C 1
ATOM 7475 O O . LYS B 1 435 ? -7.27 16.859 -2.877 1 98.94 435 LYS B O 1
ATOM 7480 N N . ILE B 1 436 ? -9.031 16.5 -1.491 1 98.88 436 ILE B N 1
ATOM 7481 C CA . ILE B 1 436 ? -8.289 16.766 -0.264 1 98.88 436 ILE B CA 1
ATOM 7482 C C . ILE B 1 436 ? -8.57 15.672 0.76 1 98.88 436 ILE B C 1
ATOM 7484 O O . ILE B 1 436 ? -9.734 15.383 1.063 1 98.88 436 ILE B O 1
ATOM 7488 N N . ILE B 1 437 ? -7.566 15.039 1.219 1 98.88 437 ILE B N 1
ATOM 7489 C CA . ILE B 1 437 ? -7.629 14.164 2.381 1 98.88 437 ILE B CA 1
ATOM 7490 C C . ILE B 1 437 ? -7 14.852 3.586 1 98.88 437 ILE B C 1
ATOM 7492 O O . ILE B 1 437 ? -5.816 15.188 3.568 1 98.88 437 ILE B O 1
ATOM 7496 N N . TRP B 1 438 ? -7.77 15.094 4.609 1 98.75 438 TRP B N 1
ATOM 7497 C CA . TRP B 1 438 ? -7.406 15.891 5.773 1 98.75 438 TRP B CA 1
ATOM 7498 C C . TRP B 1 438 ? -7.48 15.062 7.051 1 98.75 438 TRP B C 1
ATOM 7500 O O . TRP B 1 438 ? -8.57 14.688 7.492 1 98.75 438 TRP B O 1
ATOM 7510 N N . LEU B 1 439 ? -6.32 14.844 7.664 1 98.44 439 LEU B N 1
ATOM 7511 C CA . LEU B 1 439 ? -6.27 14.125 8.93 1 98.44 439 LEU B CA 1
ATOM 7512 C C . LEU B 1 439 ? -5.875 15.062 10.07 1 98.44 439 LEU B C 1
ATOM 7514 O O . LEU B 1 439 ? -4.98 15.898 9.914 1 98.44 439 LEU B O 1
ATOM 7518 N N . GLN B 1 440 ? -6.484 14.906 11.195 1 98.5 440 GLN B N 1
ATOM 7519 C CA . GLN B 1 440 ? -6.215 15.617 12.438 1 98.5 440 GLN B CA 1
ATOM 7520 C C . GLN B 1 440 ? -6.266 14.664 13.633 1 98.5 440 GLN B C 1
ATOM 7522 O O . GLN B 1 440 ? -7.141 13.797 13.703 1 98.5 440 GLN B O 1
ATOM 7527 N N . GLY B 1 441 ? -5.301 14.797 14.531 1 98.25 441 GLY B N 1
ATOM 7528 C CA . GLY B 1 441 ? -5.312 13.977 15.734 1 98.25 441 GLY B CA 1
ATOM 7529 C C . GLY B 1 441 ? -6.117 14.586 16.859 1 98.25 441 GLY B C 1
ATOM 7530 O O . GLY B 1 441 ? -5.992 15.781 17.156 1 98.25 441 GLY B O 1
ATOM 7531 N N . ASN B 1 442 ? -6.863 13.758 17.531 1 97.62 442 ASN B N 1
ATOM 7532 C CA . ASN B 1 442 ? -7.586 14.195 18.719 1 97.62 442 ASN B CA 1
ATOM 7533 C C . ASN B 1 442 ? -6.629 14.539 19.859 1 97.62 442 ASN B C 1
ATOM 7535 O O . ASN B 1 442 ? -6.965 15.336 20.75 1 97.62 442 ASN B O 1
ATOM 7539 N N . ASP B 1 443 ? -5.469 13.938 19.781 1 97.75 443 ASP B N 1
ATOM 7540 C CA . ASP B 1 443 ? -4.523 14.086 20.891 1 97.75 443 ASP B CA 1
ATOM 7541 C C . ASP B 1 443 ? -3.451 15.125 20.547 1 97.75 443 ASP B C 1
ATOM 7543 O O . ASP B 1 443 ? -2.416 15.188 21.219 1 97.75 443 ASP B O 1
ATOM 7547 N N . ASP B 1 444 ? -3.68 15.891 19.531 1 98.06 444 ASP B N 1
ATOM 7548 C CA . ASP B 1 444 ? -2.684 16.859 19.078 1 98.06 444 ASP B CA 1
ATOM 7549 C C . ASP B 1 444 ? -2.52 18 20.078 1 98.06 444 ASP B C 1
ATOM 7551 O O . ASP B 1 444 ? -3.449 18.766 20.312 1 98.06 444 ASP B O 1
ATOM 7555 N N . PRO B 1 445 ? -1.356 18.141 20.609 1 96.44 445 PRO B N 1
ATOM 7556 C CA . PRO B 1 445 ? -1.124 19.25 21.531 1 96.44 445 PRO B CA 1
ATOM 7557 C C . PRO B 1 445 ? -0.623 20.5 20.828 1 96.44 445 PRO B C 1
ATOM 7559 O O . PRO B 1 445 ? -0.518 21.562 21.453 1 96.44 445 PRO B O 1
ATOM 7562 N N . SER B 1 446 ? -0.345 20.359 19.547 1 96.44 446 SER B N 1
ATOM 7563 C CA . SER B 1 446 ? 0.292 21.453 18.844 1 96.44 446 SER B CA 1
ATOM 7564 C C . SER B 1 446 ? -0.727 22.266 18.047 1 96.44 446 SER B C 1
ATOM 7566 O O . SER B 1 446 ? -0.551 23.469 17.844 1 96.44 446 SER B O 1
ATOM 7568 N N . VAL B 1 447 ? -1.662 21.641 17.516 1 98 447 VAL B N 1
ATOM 7569 C CA . VAL B 1 447 ? -2.762 22.25 16.781 1 98 447 VAL B CA 1
ATOM 7570 C C . VAL B 1 447 ? -4.098 21.766 17.344 1 98 447 VAL B C 1
ATOM 7572 O O . VAL B 1 447 ? -4.316 20.562 17.5 1 98 447 VAL B O 1
ATOM 7575 N N . SER B 1 448 ? -4.941 22.719 17.672 1 97.94 448 SER B N 1
ATOM 7576 C CA . SER B 1 448 ? -6.219 22.328 18.25 1 97.94 448 SER B CA 1
ATOM 7577 C C . SER B 1 448 ? -7.027 21.469 17.297 1 97.94 448 SER B C 1
ATOM 7579 O O . SER B 1 448 ? -7.379 21.906 16.203 1 97.94 448 SER B O 1
ATOM 7581 N N . PRO B 1 449 ? -7.297 20.219 17.703 1 98 449 PRO B N 1
ATOM 7582 C CA . PRO B 1 449 ? -8.156 19.391 16.844 1 98 449 PRO B CA 1
ATOM 7583 C C . PRO B 1 449 ? -9.531 20.031 16.609 1 98 449 PRO B C 1
ATOM 7585 O O . PRO B 1 449 ? -10.086 19.922 15.516 1 98 449 PRO B O 1
ATOM 7588 N N . LEU B 1 450 ? -9.977 20.75 17.594 1 97.75 450 LEU B N 1
ATOM 7589 C CA . LEU B 1 450 ? -11.281 21.375 17.5 1 97.75 450 LEU B CA 1
ATOM 7590 C C . LEU B 1 450 ? -11.234 22.562 16.547 1 97.75 450 LEU B C 1
ATOM 7592 O O . LEU B 1 450 ? -12.242 22.906 15.914 1 97.75 450 LEU B O 1
ATOM 7596 N N . GLY B 1 451 ? -10.094 23.172 16.516 1 97.81 451 GLY B N 1
ATOM 7597 C CA . GLY B 1 451 ? -9.922 24.25 15.562 1 97.81 451 GLY B CA 1
ATOM 7598 C C . GLY B 1 451 ? -10.055 23.797 14.117 1 97.81 451 GLY B C 1
ATOM 7599 O O . GLY B 1 451 ? -10.773 24.406 13.336 1 97.81 451 GLY B O 1
ATOM 7600 N N . ASN B 1 452 ? -9.359 22.734 13.742 1 98.5 452 ASN B N 1
ATOM 7601 C CA . ASN B 1 452 ? -9.445 22.188 12.391 1 98.5 452 ASN B CA 1
ATOM 7602 C C . ASN B 1 452 ? -10.836 21.609 12.109 1 98.5 452 ASN B C 1
ATOM 7604 O O . ASN B 1 452 ? -11.344 21.719 10.992 1 98.5 452 ASN B O 1
ATOM 7608 N N . ALA B 1 453 ? -11.445 20.984 13.109 1 98.25 453 ALA B N 1
ATOM 7609 C CA . ALA B 1 453 ? -12.812 20.5 12.938 1 98.25 453 ALA B CA 1
ATOM 7610 C C . ALA B 1 453 ? -13.773 21.641 12.648 1 98.25 453 ALA B C 1
ATOM 7612 O O . ALA B 1 453 ? -14.625 21.531 11.758 1 98.25 453 ALA B O 1
ATOM 7613 N N . LYS B 1 454 ? -13.602 22.719 13.414 1 97.94 454 LYS B N 1
ATOM 7614 C CA . LYS B 1 454 ? -14.461 23.875 13.211 1 97.94 454 LYS B CA 1
ATOM 7615 C C . LYS B 1 454 ? -14.281 24.469 11.812 1 97.94 454 LYS B C 1
ATOM 7617 O O . LYS B 1 454 ? -15.25 24.891 11.18 1 97.94 454 LYS B O 1
ATOM 7622 N N . LEU B 1 455 ? -13.047 24.562 11.375 1 98.38 455 LEU B N 1
ATOM 7623 C CA . LEU B 1 455 ? -12.797 25.047 10.023 1 98.38 455 LEU B CA 1
ATOM 7624 C C . LEU B 1 455 ? -13.469 24.156 8.984 1 98.38 455 LEU B C 1
ATOM 7626 O O . LEU B 1 455 ? -14.094 24.656 8.047 1 98.38 455 LEU B O 1
ATOM 7630 N N . PHE B 1 456 ? -13.344 22.875 9.102 1 98.5 456 PHE B N 1
ATOM 7631 C CA . PHE B 1 456 ? -14.008 21.938 8.203 1 98.5 456 PHE B CA 1
ATOM 7632 C C . PHE B 1 456 ? -15.516 22.156 8.211 1 98.5 456 PHE B C 1
ATOM 7634 O O . PHE B 1 456 ? -16.156 22.203 7.16 1 98.5 456 PHE B O 1
ATOM 7641 N N . GLU B 1 457 ? -16.109 22.297 9.391 1 98.25 457 GLU B N 1
ATOM 7642 C CA . GLU B 1 457 ? -17.547 22.531 9.523 1 98.25 457 GLU B CA 1
ATOM 7643 C C . GLU B 1 457 ? -17.953 23.828 8.844 1 98.25 457 GLU B C 1
ATOM 7645 O O . GLU B 1 457 ? -19.047 23.906 8.273 1 98.25 457 GLU B O 1
ATOM 7650 N N . SER B 1 458 ? -17.094 24.797 8.953 1 98.12 458 SER B N 1
ATOM 7651 C CA . SER B 1 458 ? -17.391 26.062 8.289 1 98.12 458 SER B CA 1
ATOM 7652 C C . SER B 1 458 ? -17.422 25.891 6.773 1 98.12 458 SER B C 1
ATOM 7654 O O . SER B 1 458 ? -18.203 26.531 6.082 1 98.12 458 SER B O 1
ATOM 7656 N N . ILE B 1 459 ? -16.531 25.047 6.234 1 98.56 459 ILE B N 1
ATOM 7657 C CA . ILE B 1 459 ? -16.5 24.766 4.809 1 98.56 459 ILE B CA 1
ATOM 7658 C C . ILE B 1 459 ? -17.781 24.031 4.41 1 98.56 459 ILE B C 1
ATOM 7660 O O . ILE B 1 459 ? -18.422 24.375 3.408 1 98.56 459 ILE B O 1
ATOM 7664 N N . VAL B 1 460 ? -18.203 23.062 5.195 1 98.5 460 VAL B N 1
ATOM 7665 C CA . VAL B 1 460 ? -19.422 22.312 4.941 1 98.5 460 VAL B CA 1
ATOM 7666 C C . VAL B 1 460 ? -20.625 23.25 4.977 1 98.5 460 VAL B C 1
ATOM 7668 O O . VAL B 1 460 ? -21.516 23.156 4.133 1 98.5 460 VAL B O 1
ATOM 7671 N N . ALA B 1 461 ? -20.641 24.172 5.969 1 97.88 461 ALA B N 1
ATOM 7672 C CA . ALA B 1 461 ? -21.734 25.109 6.105 1 97.88 461 ALA B CA 1
ATOM 7673 C C . ALA B 1 461 ? -21.828 26.031 4.883 1 97.88 461 ALA B C 1
ATOM 7675 O O . ALA B 1 461 ? -22.922 26.375 4.438 1 97.88 461 ALA B O 1
ATOM 7676 N N . LYS B 1 462 ? -20.719 26.375 4.391 1 97.56 462 LYS B N 1
ATOM 7677 C CA . LYS B 1 462 ? -20.672 27.312 3.264 1 97.56 462 LYS B CA 1
ATOM 7678 C C . LYS B 1 462 ? -21.031 26.609 1.959 1 97.56 462 LYS B C 1
ATOM 7680 O O . LYS B 1 462 ? -21.781 27.156 1.142 1 97.56 462 LYS B O 1
ATOM 7685 N N . MET B 1 463 ? -20.547 25.391 1.735 1 98.25 463 MET B N 1
ATOM 7686 C CA . MET B 1 463 ? -20.594 24.781 0.415 1 98.25 463 MET B CA 1
ATOM 7687 C C . MET B 1 463 ? -21.688 23.703 0.364 1 98.25 463 MET B C 1
ATOM 7689 O O . MET B 1 463 ? -22.094 23.281 -0.718 1 98.25 463 MET B O 1
ATOM 7693 N N . GLY B 1 464 ? -22.109 23.219 1.499 1 98 464 GLY B N 1
ATOM 7694 C CA . GLY B 1 464 ? -23.016 22.078 1.565 1 98 464 GLY B CA 1
ATOM 7695 C C . GLY B 1 464 ? -22.312 20.75 1.714 1 98 464 GLY B C 1
ATOM 7696 O O . GLY B 1 464 ? -21.281 20.516 1.085 1 98 464 GLY B O 1
ATOM 7697 N N . ALA B 1 465 ? -22.859 19.906 2.484 1 97 465 ALA B N 1
ATOM 7698 C CA . ALA B 1 465 ? -22.25 18.641 2.848 1 97 465 ALA B CA 1
ATOM 7699 C C . ALA B 1 465 ? -22.031 17.766 1.615 1 97 465 ALA B C 1
ATOM 7701 O O . ALA B 1 465 ? -20.984 17.125 1.472 1 97 465 ALA B O 1
ATOM 7702 N N . ASP B 1 466 ? -22.969 17.672 0.741 1 95.38 466 ASP B N 1
ATOM 7703 C CA . ASP B 1 466 ? -22.891 16.797 -0.432 1 95.38 466 ASP B CA 1
ATOM 7704 C C . ASP B 1 466 ? -21.75 17.234 -1.353 1 95.38 466 ASP B C 1
ATOM 7706 O O . ASP B 1 466 ? -21 16.391 -1.846 1 95.38 466 ASP B O 1
ATOM 7710 N N . LYS B 1 467 ? -21.672 18.516 -1.539 1 96.69 467 LYS B N 1
ATOM 7711 C CA . LYS B 1 467 ? -20.578 19.016 -2.381 1 96.69 467 LYS B CA 1
ATOM 7712 C C . LYS B 1 467 ? -19.219 18.734 -1.757 1 96.69 467 LYS B C 1
ATOM 7714 O O . LYS B 1 467 ? -18.297 18.297 -2.445 1 96.69 467 LYS B O 1
ATOM 7719 N N . VAL B 1 468 ? -19.062 18.984 -0.49 1 98.38 468 VAL B N 1
ATOM 7720 C CA . VAL B 1 468 ? -17.797 18.797 0.198 1 98.38 468 VAL B CA 1
ATOM 7721 C C . VAL B 1 468 ? -17.391 17.312 0.149 1 98.38 468 VAL B C 1
ATOM 7723 O O . VAL B 1 468 ? -16.234 16.984 -0.074 1 98.38 468 VAL B O 1
ATOM 7726 N N . LYS B 1 469 ? -18.312 16.438 0.299 1 95.75 469 LYS B N 1
ATOM 7727 C CA . LYS B 1 469 ? -18.047 15 0.268 1 95.75 469 LYS B CA 1
ATOM 7728 C C . LYS B 1 469 ? -17.438 14.578 -1.068 1 95.75 469 LYS B C 1
ATOM 7730 O O . LYS B 1 469 ? -16.719 13.578 -1.146 1 95.75 469 LYS B O 1
ATOM 7735 N N . GLY B 1 470 ? -17.703 15.336 -2.037 1 96.56 470 GLY B N 1
ATOM 7736 C CA . GLY B 1 470 ? -17.203 15.016 -3.367 1 96.56 470 GLY B CA 1
ATOM 7737 C C . GLY B 1 470 ? -15.734 15.32 -3.537 1 96.56 470 GLY B C 1
ATOM 7738 O O . GLY B 1 470 ? -15.094 14.812 -4.465 1 96.56 470 GLY B O 1
ATOM 7739 N N . PHE B 1 471 ? -15.172 16.156 -2.609 1 98.44 471 PHE B N 1
ATOM 7740 C CA . PHE B 1 471 ? -13.789 16.531 -2.906 1 98.44 471 PHE B CA 1
ATOM 7741 C C . PHE B 1 471 ? -12.961 16.594 -1.628 1 98.44 471 PHE B C 1
ATOM 7743 O O . PHE B 1 471 ? -11.734 16.672 -1.684 1 98.44 471 PHE B O 1
ATOM 7750 N N . MET B 1 472 ? -13.562 16.484 -0.464 1 98.56 472 MET B N 1
ATOM 7751 C CA . MET B 1 472 ? -12.82 16.625 0.788 1 98.56 472 MET B CA 1
ATOM 7752 C C . MET B 1 472 ? -13.289 15.602 1.813 1 98.56 472 MET B C 1
ATOM 7754 O O . MET B 1 472 ? -14.492 15.422 2.021 1 98.56 472 MET B O 1
ATOM 7758 N N . ARG B 1 473 ? -12.359 14.875 2.346 1 98.12 473 ARG B N 1
ATOM 7759 C CA . ARG B 1 473 ? -12.594 13.984 3.479 1 98.12 473 ARG B CA 1
ATOM 7760 C C . ARG B 1 473 ? -11.805 14.43 4.703 1 98.12 473 ARG B C 1
ATOM 7762 O O . ARG B 1 473 ? -10.609 14.719 4.605 1 98.12 473 ARG B O 1
ATOM 7769 N N . PHE B 1 474 ? -12.469 14.562 5.816 1 98.19 474 PHE B N 1
ATOM 7770 C CA . PHE B 1 474 ? -11.867 14.977 7.078 1 98.19 474 PHE B CA 1
ATOM 7771 C C . PHE B 1 474 ? -11.961 13.859 8.109 1 98.19 474 PHE B C 1
ATOM 7773 O O . PHE B 1 474 ? -13.023 13.258 8.297 1 98.19 474 PHE B O 1
ATOM 7780 N N . PHE B 1 475 ? -10.805 13.562 8.734 1 97.88 475 PHE B N 1
ATOM 7781 C CA . PHE B 1 475 ? -10.703 12.516 9.742 1 97.88 475 PHE B CA 1
ATOM 7782 C C . PHE B 1 475 ? -10.164 13.07 11.055 1 97.88 475 PHE B C 1
ATOM 7784 O O . PHE B 1 475 ? -9.156 13.781 11.062 1 97.88 475 PHE B O 1
ATOM 7791 N N . LEU B 1 476 ? -10.82 12.891 12.102 1 97.31 476 LEU B N 1
ATOM 7792 C CA . LEU B 1 476 ? -10.352 13.188 13.445 1 97.31 476 LEU B CA 1
ATOM 7793 C C . LEU B 1 476 ? -10.016 11.906 14.203 1 97.31 476 LEU B C 1
ATOM 7795 O O . LEU B 1 476 ? -10.914 11.164 14.609 1 97.31 476 LEU B O 1
ATOM 7799 N N . VAL B 1 477 ? -8.75 11.664 14.484 1 97.75 477 VAL B N 1
ATOM 7800 C CA . VAL B 1 477 ? -8.266 10.32 14.781 1 97.75 477 VAL B CA 1
ATOM 7801 C C . VAL B 1 477 ? -7.91 10.219 16.266 1 97.75 477 VAL B C 1
ATOM 7803 O O . VAL B 1 477 ? -7.027 10.93 16.75 1 97.75 477 VAL B O 1
ATOM 7806 N N . PRO B 1 478 ? -8.516 9.312 17.016 1 97.5 478 PRO B N 1
ATOM 7807 C CA . PRO B 1 478 ? -8.148 9.094 18.422 1 97.5 478 PRO B CA 1
ATOM 7808 C C . PRO B 1 478 ? -6.691 8.656 18.578 1 97.5 478 PRO B C 1
ATOM 7810 O O . PRO B 1 478 ? -6.227 7.77 17.859 1 97.5 478 PRO B O 1
ATOM 7813 N N . GLY B 1 479 ? -6.027 9.312 19.469 1 97.5 479 GLY B N 1
ATOM 7814 C CA . GLY B 1 479 ? -4.684 8.891 19.828 1 97.5 479 GLY B CA 1
ATOM 7815 C C . GLY B 1 479 ? -3.605 9.578 19.016 1 97.5 479 GLY B C 1
ATOM 7816 O O . GLY B 1 479 ? -2.451 9.656 19.438 1 97.5 479 GLY B O 1
ATOM 7817 N N . LEU B 1 480 ? -3.953 10.016 17.812 1 97.88 480 LEU B N 1
ATOM 7818 C CA . LEU B 1 480 ? -2.977 10.734 17.016 1 97.88 480 LEU B CA 1
ATOM 7819 C C . LEU B 1 480 ? -2.695 12.109 17.609 1 97.88 480 LEU B C 1
ATOM 7821 O O . LEU B 1 480 ? -3.623 12.883 17.875 1 97.88 480 LEU B O 1
ATOM 7825 N N . ALA B 1 481 ? -1.464 12.312 17.875 1 96.75 481 ALA B N 1
ATOM 7826 C CA . ALA B 1 481 ? -1.021 13.641 18.312 1 96.75 481 ALA B CA 1
ATOM 7827 C C . ALA B 1 481 ? -0.569 14.484 17.141 1 96.75 481 ALA B C 1
ATOM 7829 O O . ALA B 1 481 ? -1.298 14.625 16.156 1 96.75 481 ALA B O 1
ATOM 7830 N N . HIS B 1 482 ? 0.536 15.094 17.219 1 94.62 482 HIS B N 1
ATOM 7831 C CA . HIS B 1 482 ? 1.118 15.875 16.125 1 94.62 482 HIS B CA 1
ATOM 7832 C C . HIS B 1 482 ? 2.143 15.062 15.352 1 94.62 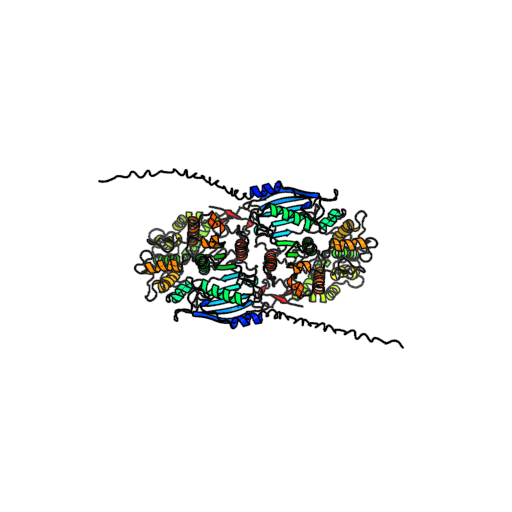482 HIS B C 1
ATOM 7834 O O . HIS B 1 482 ? 3.295 15.477 15.211 1 94.62 482 HIS B O 1
ATOM 7840 N N . GLY B 1 483 ? 1.69 13.898 14.719 1 85.12 483 GLY B N 1
ATOM 7841 C CA . GLY B 1 483 ? 2.516 12.953 13.984 1 85.12 483 GLY B CA 1
ATOM 7842 C C . GLY B 1 483 ? 2.793 11.672 14.75 1 85.12 483 GLY B C 1
ATOM 7843 O O . GLY B 1 483 ? 2.973 10.609 14.156 1 85.12 483 GLY B O 1
ATOM 7844 N N . GLY B 1 484 ? 2.834 11.656 16 1 89 484 GLY B N 1
ATOM 7845 C CA . GLY B 1 484 ? 2.99 10.523 16.906 1 89 484 GLY B CA 1
ATOM 7846 C C . GLY B 1 484 ? 1.818 10.352 17.859 1 89 484 GLY B C 1
ATOM 7847 O O . GLY B 1 484 ? 0.661 10.398 17.438 1 89 484 GLY B O 1
ATOM 7848 N N . GLY B 1 485 ? 2.121 10.18 19.031 1 93.81 485 GLY B N 1
ATOM 7849 C CA . GLY B 1 485 ? 1.087 10.008 20.047 1 93.81 485 GLY B CA 1
ATOM 7850 C C . GLY B 1 485 ? 0.869 8.555 20.438 1 93.81 485 GLY B C 1
ATOM 7851 O O . GLY B 1 485 ? 1.755 7.719 20.25 1 93.81 485 GLY B O 1
ATOM 7852 N N . ARG B 1 486 ? -0.284 8.328 21.062 1 95.19 486 ARG B N 1
ATOM 7853 C CA . ARG B 1 486 ? -0.597 6.98 21.531 1 95.19 486 ARG B CA 1
ATOM 7854 C C . ARG B 1 486 ? -1.004 6.078 20.375 1 95.19 486 ARG B C 1
ATOM 7856 O O . ARG B 1 486 ? -1.044 4.855 20.516 1 95.19 486 ARG B O 1
ATOM 7863 N N . PHE B 1 487 ? -1.252 6.742 19.25 1 96.81 487 PHE B N 1
ATOM 7864 C CA . PHE B 1 487 ? -1.602 6.055 18.016 1 96.81 487 PHE B CA 1
ATOM 7865 C C . PHE B 1 487 ? -1.135 6.852 16.797 1 96.81 487 PHE B C 1
ATOM 7867 O O . PHE B 1 487 ? -1.558 7.992 16.594 1 96.81 487 PHE B O 1
ATOM 7874 N N . SER B 1 488 ? -0.219 6.301 16.047 1 96.38 488 SER B N 1
ATOM 7875 C CA . SER B 1 488 ? 0.249 6.902 14.805 1 96.38 488 SER B CA 1
ATOM 7876 C C . SER B 1 488 ? -0.298 6.164 13.586 1 96.38 488 SER B C 1
ATOM 7878 O O . SER B 1 488 ? 0.305 5.195 13.125 1 96.38 488 SER B O 1
ATOM 7880 N N . PRO B 1 489 ? -1.396 6.594 13.023 1 97 489 PRO B N 1
ATOM 7881 C CA . PRO B 1 489 ? -2.111 5.883 11.969 1 97 489 PRO B CA 1
ATOM 7882 C C . PRO B 1 489 ? -1.4 5.957 10.617 1 97 489 PRO B C 1
ATOM 7884 O O . PRO B 1 489 ? -1.489 6.977 9.922 1 97 489 PRO B O 1
ATOM 7887 N N . THR B 1 490 ? -0.767 4.883 10.195 1 96.06 490 THR B N 1
ATOM 7888 C CA . THR B 1 490 ? -0.151 4.844 8.875 1 96.06 490 THR B CA 1
ATOM 7889 C C . THR B 1 490 ? -1.026 4.07 7.895 1 96.06 490 THR B C 1
ATOM 7891 O O . THR B 1 490 ? -1.737 3.143 8.281 1 96.06 490 THR B O 1
ATOM 7894 N N . TRP B 1 491 ? -1.024 4.43 6.645 1 94.88 491 TRP B N 1
ATOM 7895 C CA . TRP B 1 491 ? -1.798 3.803 5.578 1 94.88 491 TRP B CA 1
ATOM 7896 C C . TRP B 1 491 ? -1.305 4.254 4.211 1 94.88 491 TRP B C 1
ATOM 7898 O O . TRP B 1 491 ? -0.478 5.164 4.109 1 94.88 491 TRP B O 1
ATOM 7908 N N . ASP B 1 492 ? -1.72 3.604 3.154 1 94.12 492 ASP B N 1
ATOM 7909 C CA . ASP B 1 492 ? -1.314 3.973 1.801 1 94.12 492 ASP B CA 1
ATOM 7910 C C . ASP B 1 492 ? -2.09 5.195 1.31 1 94.12 492 ASP B C 1
ATOM 7912 O O . ASP B 1 492 ? -2.828 5.113 0.326 1 94.12 492 ASP B O 1
ATOM 7916 N N . ASN B 1 493 ? -1.74 6.328 1.929 1 97.75 493 ASN B N 1
ATOM 7917 C CA . ASN B 1 493 ? -2.551 7.523 1.735 1 97.75 493 ASN B CA 1
ATOM 7918 C C . ASN B 1 493 ? -2.34 8.125 0.348 1 97.75 493 ASN B C 1
ATOM 7920 O O . ASN B 1 493 ? -3.271 8.672 -0.243 1 97.75 493 ASN B O 1
ATOM 7924 N N . LEU B 1 494 ? -1.138 8.039 -0.244 1 98.12 494 LEU B N 1
ATOM 7925 C CA . LEU B 1 494 ? -0.898 8.578 -1.579 1 98.12 494 LEU B CA 1
ATOM 7926 C C . LEU B 1 494 ? -1.687 7.801 -2.627 1 98.12 494 LEU B C 1
ATOM 7928 O O . LEU B 1 494 ? -2.264 8.398 -3.541 1 98.12 494 LEU B O 1
ATOM 7932 N N . ALA B 1 495 ? -1.705 6.441 -2.518 1 96 495 ALA B N 1
ATOM 7933 C CA . ALA B 1 495 ? -2.496 5.629 -3.438 1 96 495 ALA B CA 1
ATOM 7934 C C . ALA B 1 495 ? -3.98 5.969 -3.332 1 96 495 ALA B C 1
ATOM 7936 O O . ALA B 1 495 ? -4.691 5.992 -4.34 1 96 495 ALA B O 1
ATOM 7937 N N . ALA B 1 496 ? -4.473 6.16 -2.125 1 96.56 496 ALA B N 1
ATOM 7938 C CA . ALA B 1 496 ? -5.871 6.531 -1.92 1 96.56 496 ALA B CA 1
ATOM 7939 C C . ALA B 1 496 ? -6.191 7.855 -2.605 1 96.56 496 ALA B C 1
ATOM 7941 O O . ALA B 1 496 ? -7.215 7.98 -3.283 1 96.56 496 ALA B O 1
ATOM 7942 N N . LEU B 1 497 ? -5.281 8.836 -2.445 1 98.5 497 LEU B N 1
ATOM 7943 C CA . LEU B 1 497 ? -5.488 10.133 -3.08 1 98.5 497 LEU B CA 1
ATOM 7944 C C . LEU B 1 497 ? -5.473 10 -4.598 1 98.5 497 LEU B C 1
ATOM 7946 O O . LEU B 1 497 ? -6.336 10.555 -5.285 1 98.5 497 LEU B O 1
ATOM 7950 N N . ASP B 1 498 ? -4.484 9.328 -5.109 1 98.06 498 ASP B N 1
ATOM 7951 C CA . ASP B 1 498 ? -4.336 9.172 -6.551 1 98.06 498 ASP B CA 1
ATOM 7952 C C . ASP B 1 498 ? -5.555 8.469 -7.152 1 98.06 498 ASP B C 1
ATOM 7954 O O . ASP B 1 498 ? -6.047 8.867 -8.211 1 98.06 498 ASP B O 1
ATOM 7958 N N . ASN B 1 499 ? -6.035 7.363 -6.508 1 96.44 499 ASN B N 1
ATOM 7959 C CA . ASN B 1 499 ? -7.215 6.648 -6.984 1 96.44 499 ASN B CA 1
ATOM 7960 C C . ASN B 1 499 ? -8.445 7.547 -7 1 96.44 499 ASN B C 1
ATOM 7962 O O . ASN B 1 499 ? -9.273 7.457 -7.906 1 96.44 499 ASN B O 1
ATOM 7966 N N . TRP B 1 500 ? -8.594 8.398 -5.965 1 97.94 500 TRP B N 1
ATOM 7967 C CA . TRP B 1 500 ? -9.719 9.328 -5.895 1 97.94 500 TRP B CA 1
ATOM 7968 C C . TRP B 1 500 ? -9.641 10.367 -7.008 1 97.94 500 TRP B C 1
ATOM 7970 O O . TRP B 1 500 ? -10.633 10.648 -7.676 1 97.94 500 TRP B O 1
ATOM 7980 N N . VAL B 1 501 ? -8.461 10.93 -7.27 1 98.44 501 VAL B N 1
ATOM 7981 C CA . VAL B 1 501 ? -8.273 11.945 -8.297 1 98.44 501 VAL B CA 1
ATOM 7982 C C . VAL B 1 501 ? -8.484 11.336 -9.68 1 98.44 501 VAL B C 1
ATOM 7984 O O . VAL B 1 501 ? -9.219 11.891 -10.5 1 98.44 501 VAL B O 1
ATOM 7987 N N . GLU B 1 502 ? -7.887 10.148 -9.914 1 96.38 502 GLU B N 1
ATOM 7988 C CA . GLU B 1 502 ? -7.859 9.562 -11.25 1 96.38 502 GLU B CA 1
ATOM 7989 C C . GLU B 1 502 ? -9.188 8.898 -11.586 1 96.38 502 GLU B C 1
ATOM 7991 O O . GLU B 1 502 ? -9.617 8.906 -12.742 1 96.38 502 GLU B O 1
ATOM 7996 N N . HIS B 1 503 ? -9.898 8.32 -10.523 1 93.25 503 HIS B N 1
ATOM 7997 C CA . HIS B 1 503 ? -11.008 7.434 -10.844 1 93.25 503 HIS B CA 1
ATOM 7998 C C . HIS B 1 503 ? -12.25 7.793 -10.031 1 93.25 503 HIS B C 1
ATOM 8000 O O . HIS B 1 503 ? -13.266 7.098 -10.102 1 93.25 503 HIS B O 1
ATOM 8006 N N . ASP B 1 504 ? -12.133 8.883 -9.133 1 94.38 504 ASP B N 1
ATOM 8007 C CA . ASP B 1 504 ? -13.227 9.383 -8.297 1 94.38 504 ASP B CA 1
ATOM 8008 C C . ASP B 1 504 ? -13.672 8.328 -7.285 1 94.38 504 ASP B C 1
ATOM 8010 O O . ASP B 1 504 ? -14.867 8.188 -7.016 1 94.38 504 ASP B O 1
ATOM 8014 N N . VAL B 1 505 ? -12.758 7.48 -6.875 1 92.75 505 VAL B N 1
ATOM 8015 C CA . VAL B 1 505 ? -13.016 6.516 -5.812 1 92.75 505 VAL B CA 1
ATOM 8016 C C . VAL B 1 505 ? -12.508 7.062 -4.48 1 92.75 505 VAL B C 1
ATOM 8018 O O . VAL B 1 505 ? -11.32 6.98 -4.184 1 92.75 505 VAL B O 1
ATOM 8021 N N . PRO B 1 506 ? -13.359 7.551 -3.652 1 93.5 506 PRO B N 1
ATOM 8022 C CA . PRO B 1 506 ? -12.914 8.086 -2.363 1 93.5 506 PRO B CA 1
ATOM 8023 C C . PRO B 1 506 ? -12.469 6.996 -1.393 1 93.5 506 PRO B C 1
ATOM 8025 O O . PRO B 1 506 ? -12.898 5.844 -1.509 1 93.5 506 PRO B O 1
ATOM 8028 N N . PRO B 1 507 ? -11.531 7.348 -0.501 1 91.12 507 PRO B N 1
ATOM 8029 C CA . PRO B 1 507 ? -11.242 6.367 0.552 1 91.12 507 PRO B CA 1
ATOM 8030 C C . PRO B 1 507 ? -12.453 6.09 1.439 1 91.12 507 PRO B C 1
ATOM 8032 O O . PRO B 1 507 ? -13.188 7.016 1.801 1 91.12 507 PRO B O 1
ATOM 8035 N N . SER B 1 508 ? -12.719 4.867 1.656 1 83.75 508 SER B N 1
ATOM 8036 C CA . SER B 1 508 ? -13.836 4.48 2.518 1 83.75 508 SER B CA 1
ATOM 8037 C C . SER B 1 508 ? -13.352 3.645 3.699 1 83.75 508 SER B C 1
ATOM 8039 O O . SER B 1 508 ? -13.141 2.438 3.566 1 83.75 508 SER B O 1
ATOM 8041 N N . ASN B 1 509 ? -13.234 4.246 4.871 1 83 509 ASN B N 1
ATOM 8042 C CA . ASN B 1 509 ? -12.812 3.65 6.133 1 83 509 ASN B CA 1
ATOM 8043 C C . ASN B 1 509 ? -11.57 2.781 5.949 1 83 509 ASN B C 1
ATOM 8045 O O . ASN B 1 509 ? -11.555 1.617 6.352 1 83 509 ASN B O 1
ATOM 8049 N N . PRO B 1 510 ? -10.586 3.408 5.402 1 89.06 510 PRO B N 1
ATOM 8050 C CA . PRO B 1 510 ? -9.383 2.588 5.246 1 89.06 510 PRO B CA 1
ATOM 8051 C C . PRO B 1 510 ? -8.844 2.068 6.578 1 89.06 510 PRO B C 1
ATOM 8053 O O . PRO B 1 510 ? -9.078 2.678 7.621 1 89.06 510 PRO B O 1
ATOM 8056 N N . VAL B 1 511 ? -8.195 0.924 6.52 1 90.06 511 VAL B N 1
ATOM 8057 C CA . VAL B 1 511 ? -7.516 0.388 7.695 1 90.06 511 VAL B CA 1
ATOM 8058 C C . VAL B 1 511 ? -6.207 1.139 7.926 1 90.06 511 VAL B C 1
ATOM 8060 O O . VAL B 1 511 ? -5.41 1.31 6.996 1 90.06 511 VAL B O 1
ATOM 8063 N N . VAL B 1 512 ? -6.023 1.649 9.055 1 95.25 512 VAL B N 1
ATOM 8064 C CA . VAL B 1 512 ? -4.773 2.309 9.43 1 95.25 512 VAL B CA 1
ATOM 8065 C C . VAL B 1 512 ? -4.051 1.48 10.484 1 95.25 512 VAL B C 1
ATOM 8067 O O . VAL B 1 512 ? -4.684 0.807 11.297 1 95.25 512 VAL B O 1
ATOM 8070 N N . VAL B 1 513 ? -2.717 1.544 10.461 1 93.06 513 VAL B N 1
ATOM 8071 C CA . VAL B 1 513 ? -1.892 0.715 11.336 1 93.06 513 VAL B CA 1
ATOM 8072 C C . VAL B 1 513 ? -1.009 1.604 12.203 1 93.06 513 VAL B C 1
ATOM 8074 O O . VAL B 1 513 ? -0.39 2.551 11.711 1 93.06 513 VAL B O 1
ATOM 8077 N N . ASP B 1 514 ? -0.929 1.268 13.469 1 95.12 514 ASP B N 1
ATOM 8078 C CA . ASP B 1 514 ? -0.165 2.02 14.461 1 95.12 514 ASP B CA 1
ATOM 8079 C C . ASP B 1 514 ? 1.336 1.843 14.242 1 95.12 514 ASP B C 1
ATOM 8081 O O . ASP B 1 514 ? 1.856 0.73 14.344 1 95.12 514 ASP B O 1
ATOM 8085 N N . ALA B 1 515 ? 2.031 2.906 14.055 1 92.5 515 ALA B N 1
ATOM 8086 C CA . ALA B 1 515 ? 3.471 2.842 13.82 1 92.5 515 ALA B CA 1
ATOM 8087 C C . ALA B 1 515 ? 4.246 3.379 15.016 1 92.5 515 ALA B C 1
ATOM 8089 O O . ALA B 1 515 ? 5.445 3.662 14.914 1 92.5 515 ALA B O 1
ATOM 8090 N N . THR B 1 516 ? 3.539 3.594 16.062 1 91.88 516 THR B N 1
ATOM 8091 C CA . THR B 1 516 ? 4.246 4.047 17.266 1 91.88 516 THR B CA 1
ATOM 8092 C C . THR B 1 516 ? 5.336 3.053 17.656 1 91.88 516 THR B C 1
ATOM 8094 O O . THR B 1 516 ? 5.234 1.863 17.344 1 91.88 516 THR B O 1
ATOM 8097 N N . LYS B 1 517 ? 6.41 3.523 18.25 1 84.25 517 LYS B N 1
ATOM 8098 C CA . LYS B 1 517 ? 7.457 2.646 18.766 1 84.25 517 LYS B CA 1
ATOM 8099 C C . LYS B 1 517 ? 7.113 2.162 20.172 1 84.25 517 LYS B C 1
ATOM 8101 O O . LYS B 1 517 ? 7.789 2.514 21.141 1 84.25 517 LYS B O 1
ATOM 8106 N N . SER B 1 518 ? 6.043 1.496 20.328 1 88.62 518 SER B N 1
ATOM 8107 C CA . SER B 1 518 ? 5.52 0.991 21.594 1 88.62 518 SER B CA 1
ATOM 8108 C C . SER B 1 518 ? 5.004 -0.437 21.453 1 88.62 518 SER B C 1
ATOM 8110 O O . SER B 1 518 ? 5.141 -1.047 20.391 1 88.62 518 SER B O 1
ATOM 8112 N N . SER B 1 519 ? 4.559 -1.004 22.562 1 88.38 519 SER B N 1
ATOM 8113 C CA . SER B 1 519 ? 4.043 -2.369 22.562 1 88.38 519 SER B CA 1
ATOM 8114 C C . SER B 1 519 ? 2.756 -2.471 21.75 1 88.38 519 SER B C 1
ATOM 8116 O O . SER B 1 519 ? 2.314 -3.57 21.406 1 88.38 519 SER B O 1
ATOM 8118 N N . THR B 1 520 ? 2.176 -1.299 21.406 1 90.75 520 THR B N 1
ATOM 8119 C CA . THR B 1 520 ? 0.913 -1.318 20.672 1 90.75 520 THR B CA 1
ATOM 8120 C C . THR B 1 520 ? 1.153 -1.245 19.172 1 90.75 520 THR B C 1
ATOM 8122 O O . THR B 1 520 ? 0.205 -1.26 18.375 1 90.75 520 THR B O 1
ATOM 8125 N N . LYS B 1 521 ? 2.438 -1.195 18.812 1 89.31 521 LYS B N 1
ATOM 8126 C CA . LYS B 1 521 ? 2.768 -1.193 17.391 1 89.31 521 LYS B CA 1
ATOM 8127 C C . LYS B 1 521 ? 2.068 -2.338 16.656 1 89.31 521 LYS B C 1
ATOM 8129 O O . LYS B 1 521 ? 2.018 -3.461 17.156 1 89.31 521 LYS B O 1
ATOM 8134 N N . GLY B 1 522 ? 1.447 -1.968 15.492 1 87.38 522 GLY B N 1
ATOM 8135 C CA . GLY B 1 522 ? 0.835 -3.006 14.68 1 87.38 522 GLY B CA 1
ATOM 8136 C C . GLY B 1 522 ? -0.665 -3.111 14.875 1 87.38 522 GLY B C 1
ATOM 8137 O O . GLY B 1 522 ? -1.362 -3.715 14.055 1 87.38 522 GLY B O 1
ATOM 8138 N N . ARG B 1 523 ? -1.181 -2.568 15.945 1 93.94 523 ARG B N 1
ATOM 8139 C CA . ARG B 1 523 ? -2.635 -2.566 16.062 1 93.94 523 ARG B CA 1
ATOM 8140 C C . ARG B 1 523 ? -3.271 -1.713 14.969 1 93.94 523 ARG B C 1
ATOM 8142 O O . ARG B 1 523 ? -2.643 -0.785 14.453 1 93.94 523 ARG B O 1
ATOM 8149 N N . SER B 1 524 ? -4.457 -2.09 14.625 1 93.31 524 SER B N 1
ATOM 8150 C CA . SER B 1 524 ? -5.105 -1.403 13.516 1 93.31 524 SER B CA 1
ATOM 8151 C C . SER B 1 524 ? -6.496 -0.906 13.906 1 93.31 524 SER B C 1
ATOM 8153 O O . SER B 1 524 ? -7.062 -1.355 14.906 1 93.31 524 SER B O 1
ATOM 8155 N N . ARG B 1 525 ? -6.977 0.143 13.227 1 95.5 525 ARG B N 1
ATOM 8156 C CA . ARG B 1 525 ? -8.305 0.729 13.367 1 95.5 525 ARG B CA 1
ATOM 8157 C C . ARG B 1 525 ? -8.867 1.126 12.008 1 95.5 525 ARG B C 1
ATOM 8159 O O . ARG B 1 525 ? -8.117 1.397 11.07 1 95.5 525 ARG B O 1
ATOM 8166 N N . PRO B 1 526 ? -10.211 1.113 11.875 1 92.88 526 PRO B N 1
ATOM 8167 C CA . PRO B 1 526 ? -10.758 1.814 10.711 1 92.88 526 PRO B CA 1
ATOM 8168 C C . PRO B 1 526 ? -10.586 3.33 10.805 1 92.88 526 PRO B C 1
ATOM 8170 O O . PRO B 1 526 ? -10.766 3.912 11.875 1 92.88 526 PRO B O 1
ATOM 8173 N N . LEU B 1 527 ? -10.125 3.938 9.773 1 95.69 527 LEU B N 1
ATOM 8174 C CA . LEU B 1 527 ? -10.102 5.395 9.688 1 95.69 527 LEU B CA 1
ATOM 8175 C C . LEU B 1 527 ? -11.5 5.949 9.445 1 95.69 527 LEU B C 1
ATOM 8177 O O . LEU B 1 527 ? -11.953 6.023 8.305 1 95.69 527 LEU B O 1
ATOM 8181 N N . CYS B 1 528 ? -12.156 6.387 10.516 1 95 528 CYS B N 1
ATOM 8182 C CA . CYS B 1 528 ? -13.547 6.801 10.469 1 95 528 CYS B CA 1
ATOM 8183 C C . CYS B 1 528 ? -13.672 8.266 10.062 1 95 528 CYS B C 1
ATOM 8185 O O . CYS B 1 528 ? -13.008 9.133 10.641 1 95 528 CYS B O 1
ATOM 8187 N N . GLU B 1 529 ? -14.461 8.531 9.125 1 95.12 529 GLU B N 1
ATOM 8188 C CA . GLU B 1 529 ? -14.695 9.906 8.695 1 95.12 529 GLU B CA 1
ATOM 8189 C C . GLU B 1 529 ? -15.398 10.711 9.781 1 95.12 529 GLU B C 1
ATOM 8191 O O . GLU B 1 529 ? -16.312 10.203 10.445 1 95.12 529 GLU B O 1
ATOM 8196 N N . TYR B 1 530 ? -14.969 11.906 10.016 1 95.88 530 TYR B N 1
ATOM 8197 C CA . TYR B 1 530 ? -15.602 12.82 10.961 1 95.88 530 TYR B CA 1
ATOM 8198 C C . TYR B 1 530 ? -17.062 13.039 10.609 1 95.88 530 TYR B C 1
ATOM 8200 O O . TYR B 1 530 ? -17.406 13.289 9.453 1 95.88 530 TYR B O 1
ATOM 8208 N N . PRO B 1 531 ? -17.953 12.922 11.547 1 95.5 531 PRO B N 1
ATOM 8209 C CA . PRO B 1 531 ? -17.703 12.984 12.984 1 95.5 531 PRO B CA 1
ATOM 8210 C C . PRO B 1 531 ? -17.672 11.609 13.641 1 95.5 531 PRO B C 1
ATOM 8212 O O . PRO B 1 531 ? -17.656 11.5 14.867 1 95.5 531 PRO B O 1
ATOM 8215 N N . SER B 1 532 ? -17.594 10.5 12.812 1 94.56 532 SER B N 1
ATOM 8216 C CA . SER B 1 532 ? -17.578 9.156 13.375 1 94.56 532 SER B CA 1
ATOM 8217 C C . SER B 1 532 ? -16.203 8.82 13.961 1 94.56 532 SER B C 1
ATOM 8219 O O . SER B 1 532 ? -15.227 9.508 13.688 1 94.56 532 SER B O 1
ATOM 8221 N N . TRP B 1 533 ? -16.203 7.879 14.812 1 95.5 533 TRP B N 1
ATOM 8222 C CA . TRP B 1 533 ? -15 7.387 15.469 1 95.5 533 TRP B CA 1
ATOM 8223 C C . TRP B 1 533 ? -15.07 5.879 15.68 1 95.5 533 TRP B C 1
ATOM 8225 O O . TRP B 1 533 ? -16.156 5.289 15.641 1 95.5 533 TRP B O 1
ATOM 8235 N N . PRO B 1 534 ? -13.898 5.203 15.805 1 95.44 534 PRO B N 1
ATOM 8236 C CA . PRO B 1 534 ? -13.906 3.744 15.938 1 95.44 534 PRO B CA 1
ATOM 8237 C C . PRO B 1 534 ? -14.453 3.275 17.281 1 95.44 534 PRO B C 1
ATOM 8239 O O . PRO B 1 534 ? -13.914 3.627 18.344 1 95.44 534 PRO B O 1
ATOM 8242 N N . LYS B 1 535 ? -15.461 2.502 17.25 1 95.69 535 LYS B N 1
ATOM 8243 C CA . LYS B 1 535 ? -16.062 1.886 18.422 1 95.69 535 LYS B CA 1
ATOM 8244 C C . LYS B 1 535 ? -15.883 0.37 18.406 1 95.69 535 LYS B C 1
ATOM 8246 O O . LYS B 1 535 ? -16.125 -0.276 17.391 1 95.69 535 LYS B O 1
ATOM 8251 N N . TYR B 1 536 ? -15.414 -0.193 19.5 1 96.25 536 TYR B N 1
ATOM 8252 C CA . TYR B 1 536 ? -15.289 -1.642 19.609 1 96.25 536 TYR B CA 1
ATOM 8253 C C . TYR B 1 536 ? -16.656 -2.312 19.547 1 96.25 536 TYR B C 1
ATOM 8255 O O . TYR B 1 536 ? -17.609 -1.852 20.188 1 96.25 536 TYR B O 1
ATOM 8263 N N . LYS B 1 537 ? -16.75 -3.346 18.734 1 92.06 537 LYS B N 1
ATOM 8264 C CA . LYS B 1 537 ? -18 -4.043 18.5 1 92.06 537 LYS B CA 1
ATOM 8265 C C . LYS B 1 537 ? -18.359 -4.93 19.688 1 92.06 537 LYS B C 1
ATOM 8267 O O . LYS B 1 537 ? -19.516 -5.375 19.812 1 92.06 537 LYS B O 1
ATOM 8272 N N . GLY B 1 538 ? -17.438 -5.223 20.578 1 93.62 538 GLY B N 1
ATOM 8273 C CA . GLY B 1 538 ? -17.688 -6.059 21.734 1 93.62 538 GLY B CA 1
ATOM 8274 C C . GLY B 1 538 ? -17.141 -7.465 21.594 1 93.62 538 GLY B C 1
ATOM 8275 O O . GLY B 1 538 ? -17.094 -8.219 22.562 1 93.62 538 GLY B O 1
ATOM 8276 N N . ASP B 1 539 ? -16.688 -7.777 20.375 1 91.19 539 ASP B N 1
ATOM 8277 C CA . ASP B 1 539 ? -16.109 -9.094 20.141 1 91.19 539 ASP B CA 1
ATOM 8278 C C . ASP B 1 539 ? -14.938 -9.016 19.172 1 91.19 539 ASP B C 1
ATOM 8280 O O . ASP B 1 539 ? -14.75 -8 18.484 1 91.19 539 ASP B O 1
ATOM 8284 N N . GLY B 1 540 ? -14.031 -10.008 19.266 1 90.19 540 GLY B N 1
ATOM 8285 C CA . GLY B 1 540 ? -12.867 -10.062 18.391 1 90.19 540 GLY B CA 1
ATOM 8286 C C . GLY B 1 540 ? -11.609 -9.508 19.047 1 90.19 540 GLY B C 1
ATOM 8287 O O . GLY B 1 540 ? -11.656 -8.977 20.156 1 90.19 540 GLY B O 1
ATOM 8288 N N . ASP B 1 541 ? -10.477 -9.617 18.359 1 91.94 541 ASP B N 1
ATOM 8289 C CA . ASP B 1 541 ? -9.18 -9.133 18.828 1 91.94 541 ASP B CA 1
ATOM 8290 C C . ASP B 1 541 ? -9.133 -7.605 18.844 1 91.94 541 ASP B C 1
ATOM 8292 O O . ASP B 1 541 ? -9.312 -6.965 17.797 1 91.94 541 ASP B O 1
ATOM 8296 N N . VAL B 1 542 ? -8.883 -6.992 19.969 1 94.62 542 VAL B N 1
ATOM 8297 C CA . VAL B 1 542 ? -8.922 -5.547 20.156 1 94.62 542 VAL B CA 1
ATOM 8298 C C . VAL B 1 542 ? -7.816 -4.887 19.344 1 94.62 542 VAL B C 1
ATOM 8300 O O . VAL B 1 542 ? -7.844 -3.674 19.125 1 94.62 542 VAL B O 1
ATOM 8303 N N . ALA B 1 543 ? -6.902 -5.684 18.844 1 92.38 543 ALA B N 1
ATOM 8304 C CA . ALA B 1 543 ? -5.777 -5.113 18.109 1 92.38 543 ALA B CA 1
ATOM 8305 C C . ALA B 1 543 ? -6.109 -4.965 16.625 1 92.38 543 ALA B C 1
ATOM 8307 O O . ALA B 1 543 ? -5.367 -4.328 15.883 1 92.38 543 ALA B O 1
ATOM 8308 N N . ILE B 1 544 ? -7.281 -5.496 16.25 1 90.06 544 ILE B N 1
ATOM 8309 C CA . ILE B 1 544 ? -7.527 -5.609 14.82 1 90.06 544 ILE B CA 1
ATOM 8310 C C . ILE B 1 544 ? -8.695 -4.703 14.422 1 90.06 544 ILE B C 1
ATOM 8312 O O . ILE B 1 544 ? -9.695 -4.629 15.133 1 90.06 544 ILE B O 1
ATOM 8316 N N . ALA B 1 545 ? -8.641 -4.066 13.266 1 91.69 545 ALA B N 1
ATOM 8317 C CA . ALA B 1 545 ? -9.586 -3.061 12.789 1 91.69 545 ALA B CA 1
ATOM 8318 C C . ALA B 1 545 ? -10.977 -3.652 12.625 1 91.69 545 ALA B C 1
ATOM 8320 O O . ALA B 1 545 ? -11.984 -2.979 12.867 1 91.69 545 ALA B O 1
ATOM 8321 N N . SER B 1 546 ? -11.008 -4.922 12.203 1 85.38 546 SER B N 1
ATOM 8322 C CA . SER B 1 546 ? -12.297 -5.535 11.891 1 85.38 546 SER B CA 1
ATOM 8323 C C . SER B 1 546 ? -13.148 -5.703 13.141 1 85.38 546 SER B C 1
ATOM 8325 O O . SER B 1 546 ? -14.352 -5.973 13.047 1 85.38 546 SER B O 1
ATOM 8327 N N . SER B 1 547 ? -12.547 -5.582 14.289 1 92.25 547 SER B N 1
ATOM 8328 C CA . SER B 1 547 ? -13.281 -5.684 15.555 1 92.25 547 SER B CA 1
ATOM 8329 C C . SER B 1 547 ? -13.945 -4.359 15.914 1 92.25 547 SER B C 1
ATOM 8331 O O . SER B 1 547 ? -14.562 -4.238 16.969 1 92.25 547 SER B O 1
ATOM 8333 N N . PHE B 1 548 ? -13.875 -3.311 15.086 1 93.12 548 PHE B N 1
ATOM 8334 C CA . PHE B 1 548 ? -14.406 -1.978 15.344 1 93.12 548 PHE B CA 1
ATOM 8335 C C . PHE B 1 548 ? -15.375 -1.56 14.234 1 93.12 548 PHE B C 1
ATOM 8337 O O . PHE B 1 548 ? -15.328 -2.105 13.133 1 93.12 548 PHE B O 1
ATOM 8344 N N . SER B 1 549 ? -16.219 -0.679 14.523 1 89.94 549 SER B N 1
ATOM 8345 C CA . SER B 1 549 ? -17.094 -0.009 13.562 1 89.94 549 SER B CA 1
ATOM 8346 C C . SER B 1 549 ? -17.062 1.504 13.75 1 89.94 549 SER B C 1
ATOM 8348 O O . SER B 1 549 ? -16.766 1.995 14.844 1 89.94 549 SER B O 1
ATOM 8350 N N . CYS B 1 550 ? -17.219 2.281 12.734 1 91.75 550 CYS B N 1
ATOM 8351 C CA . CYS B 1 550 ? -17.312 3.734 12.836 1 91.75 550 CYS B CA 1
ATOM 8352 C C . CYS B 1 550 ? -18.672 4.168 13.359 1 91.75 550 CYS B C 1
ATOM 8354 O O . CYS B 1 550 ? -19.688 3.977 12.68 1 91.75 550 CYS B O 1
ATOM 8356 N N . ALA B 1 551 ? -18.672 4.672 14.469 1 89.69 551 ALA B N 1
ATOM 8357 C CA . ALA B 1 551 ? -19.906 5.062 15.141 1 89.69 551 ALA B CA 1
ATOM 8358 C C . ALA B 1 551 ? -20.031 6.582 15.195 1 89.69 551 ALA B C 1
ATOM 8360 O O . ALA B 1 551 ? -19.047 7.305 15.125 1 89.69 551 ALA B O 1
ATOM 8361 N N . ASP B 1 552 ? -21.297 6.945 15.203 1 80.75 552 ASP B N 1
ATOM 8362 C CA . ASP B 1 552 ? -21.594 8.359 15.406 1 80.75 552 ASP B CA 1
ATOM 8363 C C . ASP B 1 552 ? -22 8.625 16.859 1 80.75 552 ASP B C 1
ATOM 8365 O O . ASP B 1 552 ? -22.391 7.707 17.578 1 80.75 552 ASP B O 1
ATOM 8369 N N . ASP B 1 553 ? -21.766 9.859 17.312 1 68 553 ASP B N 1
ATOM 8370 C CA . ASP B 1 553 ? -22.188 10.227 18.656 1 68 553 ASP B CA 1
ATOM 8371 C C . ASP B 1 553 ? -23.703 10.047 18.812 1 68 553 ASP B C 1
ATOM 8373 O O . ASP B 1 553 ? -24.453 10.164 17.844 1 68 553 ASP B O 1
#

pLDDT: mean 91.65, std 16.45, range [21.92, 98.94]

Solvent-accessible surface area (backbone atoms only — not comparable to full-atom values): 56355 Å² total; per-residue (Å²): 130,87,80,80,78,75,77,77,78,80,77,76,75,77,76,75,75,74,74,75,75,72,75,69,76,74,68,70,70,70,67,68,80,72,52,71,63,57,50,28,51,54,55,44,72,46,75,42,56,32,88,64,30,94,56,92,42,69,19,36,46,54,74,45,43,44,70,42,51,47,79,35,87,89,39,87,40,46,39,25,28,43,31,36,31,35,36,40,45,74,55,85,86,36,51,46,28,43,34,42,39,37,44,30,74,51,49,49,39,33,36,38,38,38,34,35,42,66,59,25,15,46,63,40,74,51,74,48,56,59,82,53,34,39,86,66,49,80,26,51,37,48,65,8,24,29,24,24,30,33,11,32,17,35,81,45,98,45,42,73,60,38,68,60,31,61,37,68,65,23,33,43,18,56,37,50,49,35,62,56,42,49,49,31,50,51,50,54,50,45,57,72,69,40,94,65,69,82,76,45,30,35,28,35,18,37,31,38,2,7,18,47,26,50,36,46,38,70,77,38,31,87,68,38,36,36,30,40,25,29,44,40,44,21,57,40,48,51,53,35,46,48,11,39,51,47,39,40,30,23,40,44,83,87,20,37,13,34,61,35,57,68,34,43,50,47,46,12,52,55,21,34,69,71,26,12,49,70,27,64,44,77,78,79,38,45,38,41,52,69,65,30,59,71,45,33,65,59,55,52,60,74,38,41,44,63,91,87,58,73,68,60,51,60,82,37,41,32,67,51,24,49,72,28,29,48,38,40,45,42,60,26,53,73,41,90,56,60,37,47,84,70,40,35,61,35,47,16,32,49,45,58,56,32,28,69,70,58,56,23,75,38,61,67,73,50,90,73,51,39,60,58,48,15,29,41,47,31,21,56,16,44,36,44,47,29,16,64,63,53,38,92,45,90,70,58,65,80,76,57,40,82,69,63,49,65,89,51,41,65,55,52,32,52,45,23,51,59,49,22,38,60,78,46,81,54,60,72,24,46,73,72,52,23,33,36,45,36,40,29,14,50,38,14,79,81,42,36,38,52,37,55,50,50,52,50,49,49,24,30,70,67,62,33,60,72,58,38,63,73,27,45,48,51,31,54,36,52,22,16,17,82,79,39,58,85,26,17,63,19,23,62,57,66,60,40,50,50,42,22,53,78,37,64,33,68,78,73,53,48,54,24,33,23,66,38,97,53,95,62,43,66,28,30,36,45,47,23,52,57,84,20,25,51,23,48,70,81,54,75,57,86,47,39,29,87,24,39,43,65,37,69,129,139,82,79,74,77,77,78,80,76,78,74,76,76,75,76,74,76,73,73,75,73,72,74,66,74,73,68,70,70,69,66,68,80,72,51,69,60,58,52,28,51,53,55,43,73,47,76,43,58,34,87,66,29,94,56,94,42,68,18,36,46,55,75,44,43,44,70,42,50,47,80,37,87,89,39,88,39,47,38,25,27,43,32,34,30,36,36,37,45,71,55,86,86,35,50,48,27,43,35,42,38,38,43,30,73,50,52,48,37,33,34,38,37,39,34,36,41,69,61,26,15,44,60,38,75,49,73,47,57,57,86,53,35,40,86,66,48,80,27,51,38,49,65,7,24,31,23,22,29,34,11,32,18,38,81,45,100,45,42,73,58,39,69,58,30,60,37,66,64,23,31,44,18,56,36,50,49,35,62,56,40,49,49,32,50,48,48,54,52,45,57,73,69,40,94,65,70,80,76,45,31,33,29,35,18,37,30,39,3,7,18,47,27,50,36,47,39,69,76,37,32,87,69,38,37,36,30,40,24,29,45,42,45,21,56,41,50,50,53,34,45,48,11,40,52,47,38,39,30,22,41,44,84,87,21,37,13,35,61,36,57,68,33,42,51,48,49,13,51,55,22,35,69,72,27,13,48,69,26,64,44,79,78,79,36,43,40,40,52,70,66,29,59,72,45,33,65,60,54,52,60,73,38,41,45,64,90,88,58,73,67,61,50,62,83,37,40,30,67,52,23,49,72,29,29,49,37,40,44,42,60,25,53,72,41,90,56,62,37,45,84,70,40,35,62,35,46,17,31,49,46,58,56,33,28,69,71,58,55,24,77,37,62,65,73,51,90,72,50,39,60,58,48,17,29,41,47,31,20,56,16,44,37,44,46,29,16,62,64,52,40,92,44,90,70,58,64,80,75,57,39,84,70,62,50,65,90,51,40,66,56,52,32,51,46,23,50,61,49,22,38,61,80,49,80,55,61,70,23,45,72,74,52,22,34,37,45,36,41,30,16,51,38,14,79,81,43,35,38,52,36,56,50,49,52,51,49,48,24,29,70,68,62,33,62,73,59,38,63,73,26,44,47,50,30,54,36,52,21,16,17,83,80,38,60,86,26,17,62,20,23,62,56,67,60,40,51,49,42,22,52,76,36,65,34,68,80,72,54,47,54,22,32,23,66,37,99,53,94,61,42,65,27,31,37,44,48,24,53,57,83,20,26,51,25,49,69,81,54,76,59,86,48,39,29,88,24,40,44,67,38,69,132

Nearest PDB structures (foldseek):
  6qg9-assembly9_I  TM=7.912E-01  e=3.446E-37  Piscinibacter sakaiensis
  6jtt-assembly1_A  TM=7.931E-01  e=1.463E-35  Piscinibacter sakaiensis
  3wmt-assembly1_B  TM=8.313E-01  e=4.947E-34  Aspergillus oryzae RIB40
  3wmt-assembly1_A  TM=8.157E-01  e=1.096E-33  Aspergillus oryzae RIB40
  6g21-assembly2_B  TM=8.050E-01  e=9.779E-34  Aspergillus oryzae RIB40

InterPro domains:
  IPR011118 Tannase/feruloyl esterase [PF07519] (81-551)
  IPR011118 Tannase/feruloyl esterase [PTHR33938] (36-552)
  IPR029058 Alpha/Beta hydrolase fold [SSF53474] (141-499)

Organism: Agrobacterium fabrum (strain C58 / ATCC 33970) (NCBI:txid176299)

Secondary structure (DSSP, 8-state):
-----------------------------------HHHHHHHHHT-EE-GGGSSSS-S-EEEEEEEEEPTT-TT--S-SEEEEEEEEPPSSTTSPPEEEEEEEESS--SEEEEEP--TT--S---TTSPPTTB-TTS--TTTTT-EEEEE-TT---SSTT--GGGGSHHHHHIIIIIHHHHHHHHHHHHHHHH-SS---EEEEEEETHHHHHHHHHHHH-TTT-SEEEEES--TTHHHHHHHHHHHHHHHHHHHHTT---HHHHHHHHHHHHHHHGGGGS--SS----HHHHHHTHHHHHHHHBPPTT--S--SSSB-HHIIIIIIHHHHH-EE-SS--GGG--EE----TTTT------S-SSPPSS--BTTB-HHHHHHHHHIIIIIITTS---GGG--TT--GGGHHHHHHHHHHT-------HHHHHTT-EEEEEEETT-SSS-HHHHHHHHHHHHHHH-HHHHHTTEEEEEETTB-SS-BS--EEB-HHHHHHHHHHH-----S-EEEE--SSTTTT-EEE-PBTT-EEEE-SSS-TTSGGGEEEE--/-----------------------------------HHHHHHHHHT-EE-GGGSSSS-S-EEEEEEEEEPTT-TT--S-SEEEEEEEEPPSSTTSPPEEEEEEEESS--SEEEEEP--TT--S---TTSPPTTB-TTS--TTTTT-EEEEE-TT---SSTT--GGGGSHHHHHIIIIIHHHHHHHHHHHHHHHH-SS---EEEEEEETHHHHHHHHHHHH-TTT-SEEEEES--TTHHHHHHHHHHHHHHHHHHHHTT---HHHHHHHHHHHHHHHGGGGS--SS----HHHHHHTHHHHHHHHBPPTT--S--SSSB-HHIIIIIIHHHHH-EE-SS--GGG--EE----TTTT------S-SSPPSS--BTTB-HHHHHHHHHIIIIIITTS---GGG--TT--GGGHHHHHHHHHHT-------HHHHHTT-EEEEEEETT-SSS-HHHHHHHHHHHHHHH-HHHHHTTEEEEEETTB-SS-BS--EEB-HHHHHHHHHHH-----S-EEEE--SSTTTT-EEE-PBTT-EEEE-SSS-TTSGGGEEEE--